Protein AF-0000000073245759 (afdb_homodimer)

Organism: Cajanus cajan (NCBI:txid3821)

Solvent-accessible surface area (backbone atoms only — not comparable to full-atom values): 40957 Å² total; per-residue (Å²): 128,84,67,58,65,68,37,38,54,47,22,49,50,21,41,47,50,16,50,49,20,51,75,39,32,71,35,86,89,60,26,28,26,35,41,51,21,15,39,47,12,23,50,40,23,38,76,60,59,48,29,52,71,68,54,39,59,68,46,42,58,57,61,56,49,41,27,54,53,13,46,48,47,42,50,52,53,40,55,72,54,40,49,62,59,54,52,50,44,58,55,44,45,71,30,76,19,45,62,48,36,43,48,44,41,26,53,51,27,14,57,43,1,27,70,55,13,22,54,51,40,30,63,59,45,36,58,51,51,49,50,54,25,53,74,56,70,42,77,51,64,69,51,53,50,31,35,38,43,19,9,35,36,20,10,44,23,25,40,67,2,37,71,45,32,32,49,47,30,66,75,69,63,51,42,49,39,60,45,25,67,50,28,37,62,18,30,55,54,23,46,51,48,47,46,50,52,52,43,66,76,40,45,72,78,37,59,81,41,70,62,56,80,50,83,82,78,80,84,78,72,62,52,68,60,38,49,49,52,51,49,45,52,50,50,36,52,50,42,28,51,71,52,47,63,60,26,62,41,29,37,49,39,26,49,50,51,42,58,71,64,57,35,62,35,62,72,62,60,65,68,48,65,58,58,58,54,50,23,49,43,13,42,35,25,26,53,51,27,36,49,69,42,40,55,58,55,52,56,44,63,72,46,50,85,52,35,41,70,91,38,72,64,10,42,51,44,42,40,49,52,36,31,52,40,12,60,71,61,30,37,48,56,35,45,69,69,42,44,65,58,50,31,53,60,25,41,73,76,32,69,64,39,20,54,29,43,51,52,49,50,38,46,28,28,35,36,26,23,35,31,34,44,83,23,27,69,31,38,45,39,34,33,50,50,29,44,64,30,81,96,54,59,38,80,70,48,59,63,68,38,30,71,50,14,43,62,44,29,56,51,29,45,56,58,20,57,76,53,53,107,127,83,66,58,64,67,37,39,54,46,24,50,50,22,41,48,50,17,48,48,22,52,76,40,32,74,35,87,90,59,26,28,27,36,39,54,21,15,39,48,12,25,48,39,22,39,77,60,58,48,30,51,72,70,55,38,59,68,47,42,58,56,59,55,50,41,27,54,53,13,46,48,46,43,48,53,52,39,54,73,55,40,50,62,58,53,52,50,44,58,55,46,45,71,30,75,20,45,61,49,37,43,50,45,40,26,51,52,28,14,56,42,1,27,70,55,13,21,53,53,40,29,62,60,46,40,59,52,52,49,51,52,24,54,74,56,70,42,76,51,63,70,51,52,50,29,35,38,44,18,8,38,37,22,10,45,23,26,41,67,2,36,71,45,31,33,50,48,31,64,73,69,62,50,42,49,39,59,46,25,66,49,29,37,62,18,29,54,53,23,45,52,48,46,46,50,52,51,43,65,75,40,44,74,79,38,58,82,41,72,63,58,80,50,84,82,79,80,84,78,72,62,53,68,60,38,49,49,52,51,50,45,51,51,49,36,52,51,41,28,51,71,51,46,62,59,26,61,40,29,38,49,38,26,49,50,52,42,57,71,64,58,36,62,36,61,72,60,60,66,66,48,65,59,58,57,54,50,23,50,44,13,44,34,26,25,54,52,26,36,49,70,42,40,55,58,54,53,54,41,64,70,44,50,84,52,34,42,70,90,37,73,65,10,42,49,46,42,42,50,52,36,31,52,40,10,60,71,61,30,38,48,55,33,45,68,69,42,44,65,57,50,32,53,60,24,42,71,77,31,69,65,41,20,55,29,42,52,52,49,49,38,46,28,26,37,37,28,21,36,31,34,44,81,22,27,70,32,39,45,40,35,32,51,49,28,44,63,31,83,98,53,58,38,80,71,48,59,63,69,37,29,69,50,15,43,60,43,30,55,52,30,46,57,59,21,54,75,52,53,107

Foldseek 3Di:
DPLPVQLQVQLVVLLVQLQCCLLPCCDPVDNPHNLVSLQSSLVSLCVSPLDDPVRLQVLQDVLLLLLLLLLLLLLLVCVVLVVLVLLLLVLLAQQAFLLSSLLSLLVSLLQCLLQNALQSSLLRCLLSLLVSCVVQVADSLLSLLSNLLSLLLSLLQFCNSYSLSVVLCVVLVQAGQNSNVQQVVLSVQLSVLLSVLSCVVCVPSRPDGDGDHDDPDDDQDPVVLSVVSVVLSVVLVVCRNVRPSSSVSSNVSSVVNVVSVVDDCVVSSVSRPVSVSSSSSSLSSSLVSNVSSCVLVVVCVVLLVQQAQVDPRNLVSLLVVLLVVCQSRNLNSSCVSCVVVQLVSLVVVHPLSSVLSSSLSSNSSSLSLQQWCSSDPSSVSSQVSQQPRPPGRDHNDGVSSNVSSNVSSVVSSVSSNVSRD/DPLPVQLQVQLVVLLVQLQCCLLPCCDPVDNPHNLVSLQSSLVSLCVSPLDDPVRLQVLQDVLLLLLLLLLLLLLLVCVVLVVLVLLLLVLLAQQAFQLSSLLSLLVSLLQCLLQNALQSSLLRCLLSLLVVCVVQVADSLLSLLSNLLSLLLSLLQFCNSYSLSVVLCVVLVPAGQNSNVQQVVLSVQLSVLLSVLSCVVCVPSRPDGHGDHDDPDDDDDPVVLSVVSVVLSVVLVVCRNVRPSSSVSSNVSSVVNVVSVVDDCVVSSVSRPVSVSSSSSSLSSSLVSNVSSCPLVVVCVVLLVQQAQVDPRNLVSLLVVLLVVCQSRNLNSSCVSCVVVQLVSLVVVHPLSSVLSSSLSSNSSSLSLQQWCSSDPSSVSSQVSQQPRPPGRDHNDGVSSNVSSNVSSVVSSVSSNVSRD

Sequence (842 aa):
MALAFPKVVYGLIAFAIFWVLAVFPAVPFLPVGRTAGSLLGAMLMVLFQVITPDEAYATIDLPILGLLFGTMIVSVYLERADMFKYIGKLLAWKSRGAKDLLCRICIISAVSSALFTNDTSCVVLTEFILKIARQHNLPPTPFLLALASSANIGSSATPIGNPQNLVIAVQSKISFGNFLIGILPAMVAGVVANATILLIMYWKLLDGINERKSDFIIRWKRVLWKSCVYIITLGMLVALLLGLNMSWTAITAALALIVLDFKDARPCLEKVSYSLLIFFCGMFITVDGLNKTGIPSSLWDLMEPYSHVDRASGVAVLAIVILVLSNLASNVPTVLLLGGRVAVSAAAISKADEKKAWLILAWASTISGNLSLLGSAANLIVCEQARRAPNLPYTLTFWSHLKFGLPSTIIVTAIGLTFIRMALAFPKVVYGLIAFAIFWVLAVFPAVPFLPVGRTAGSLLGAMLMVLFQVITPDEAYATIDLPILGLLFGTMIVSVYLERADMFKYIGKLLAWKSRGAKDLLCRICIISAVSSALFTNDTSCVVLTEFILKIARQHNLPPTPFLLALASSANIGSSATPIGNPQNLVIAVQSKISFGNFLIGILPAMVAGVVANATILLIMYWKLLDGINERKSDFIIRWKRVLWKSCVYIITLGMLVALLLGLNMSWTAITAALALIVLDFKDARPCLEKVSYSLLIFFCGMFITVDGLNKTGIPSSLWDLMEPYSHVDRASGVAVLAIVILVLSNLASNVPTVLLLGGRVAVSAAAISKADEKKAWLILAWASTISGNLSLLGSAANLIVCEQARRAPNLPYTLTFWSHLKFGLPSTIIVTAIGLTFIR

Nearest PDB structures (foldseek):
  6ol1-assembly1_B  TM=7.805E-01  e=7.052E-13  Vibrio cholerae O1 biovar El Tor str. N16961
  5uld-assembly2_D  TM=7.613E-01  e=3.095E-12  Vibrio cholerae O1 biovar El Tor str. N16961
  4f35-assembly2_B  TM=7.659E-01  e=4.435E-11  Vibrio cholerae
  4f35-assembly1_C  TM=7.531E-01  e=1.223E-10  Vibrio cholerae
  8w6g-assembly1_B  TM=6.172E-01  e=1.303E-09  Homo sapiens

InterPro domains:
  IPR000802 Arsenical pump membrane protein, ArsB [PR00758] (108-132)
  IPR000802 Arsenical pump membrane protein, ArsB [PR00758] (272-296)
  IPR000802 Arsenical pump membrane protein, ArsB [PR00758] (317-339)
  IPR000802 Arsenical pump membrane protein, ArsB [PR00758] (396-420)
  IPR004680 Citrate transporter-like domain [PF03600] (26-367)

Structure (mmCIF, N/CA/C/O backbone):
data_AF-0000000073245759-model_v1
#
loop_
_entity.id
_entity.type
_entity.pdbx_description
1 polymer 'Transporter arsB'
#
loop_
_atom_site.group_PDB
_atom_site.id
_atom_site.type_symbol
_atom_site.label_atom_id
_atom_site.label_alt_id
_atom_site.label_comp_id
_atom_site.label_asym_id
_atom_site.label_entity_id
_atom_site.label_seq_id
_atom_site.pdbx_PDB_ins_code
_atom_site.Cartn_x
_atom_site.Cartn_y
_atom_site.Cartn_z
_atom_site.occupancy
_atom_site.B_iso_or_equiv
_atom_site.auth_seq_id
_atom_site.auth_comp_id
_atom_site.auth_asym_id
_atom_site.auth_atom_id
_atom_site.pdbx_PDB_model_num
ATOM 1 N N . MET A 1 1 ? -26.078 -2.379 26.875 1 32.31 1 MET A N 1
ATOM 2 C CA . MET A 1 1 ? -25.484 -3.576 26.281 1 32.31 1 MET A CA 1
ATOM 3 C C . MET A 1 1 ? -24.281 -4.051 27.125 1 32.31 1 MET A C 1
ATOM 5 O O . MET A 1 1 ? -23.375 -3.275 27.391 1 32.31 1 MET A O 1
ATOM 9 N N . ALA A 1 2 ? -24.391 -5.137 27.781 1 36.94 2 ALA A N 1
ATOM 10 C CA . ALA A 1 2 ? -23.359 -5.719 28.641 1 36.94 2 ALA A CA 1
ATOM 11 C C . ALA A 1 2 ? -22 -5.754 27.938 1 36.94 2 ALA A C 1
ATOM 13 O O . ALA A 1 2 ? -21.859 -6.391 26.891 1 36.94 2 ALA A O 1
ATOM 14 N N . LEU A 1 3 ? -21.125 -4.766 27.984 1 46.94 3 LEU A N 1
ATOM 15 C CA . LEU A 1 3 ? -19.75 -4.82 27.5 1 46.94 3 LEU A CA 1
ATOM 16 C C . LEU A 1 3 ? -19.125 -6.188 27.781 1 46.94 3 LEU A C 1
ATOM 18 O O . LEU A 1 3 ? -19.047 -6.617 28.938 1 46.94 3 LEU A O 1
ATOM 22 N N . ALA A 1 4 ? -19.297 -7.148 27.047 1 58.94 4 ALA A N 1
ATOM 23 C CA . ALA A 1 4 ? -18.719 -8.461 27.328 1 58.94 4 ALA A CA 1
ATOM 24 C C . ALA A 1 4 ? -17.25 -8.336 27.734 1 58.94 4 ALA A C 1
ATOM 26 O O . ALA A 1 4 ? -16.422 -7.855 26.953 1 58.94 4 ALA A O 1
ATOM 27 N N . PHE A 1 5 ? -16.875 -8.398 28.969 1 63.41 5 PHE A N 1
ATOM 28 C CA . PHE A 1 5 ? -15.672 -8.195 29.781 1 63.41 5 PHE A CA 1
ATOM 29 C C . PHE A 1 5 ? -14.43 -8.656 29.031 1 63.41 5 PHE A C 1
ATOM 31 O O . PHE A 1 5 ? -13.438 -7.922 28.953 1 63.41 5 PHE A O 1
ATOM 38 N N . PRO A 1 6 ? -14.508 -9.711 28.312 1 79.19 6 PRO A N 1
ATOM 39 C CA . PRO A 1 6 ? -13.273 -10.172 27.688 1 79.19 6 PRO A CA 1
ATOM 40 C C . PRO A 1 6 ? -12.906 -9.375 26.453 1 79.19 6 PRO A C 1
ATOM 42 O O . PRO A 1 6 ? -11.727 -9.055 26.234 1 79.19 6 PRO A O 1
ATOM 45 N N . LYS A 1 7 ? -13.82 -8.812 25.828 1 85.69 7 LYS A N 1
ATOM 46 C CA . LYS A 1 7 ? -13.531 -8.055 24.609 1 85.69 7 LYS A CA 1
ATOM 47 C C . LYS A 1 7 ? -12.977 -6.676 24.938 1 85.69 7 LYS A C 1
ATOM 49 O O . LYS A 1 7 ? -12.102 -6.172 24.234 1 85.69 7 LYS A O 1
ATOM 54 N N . VAL A 1 8 ? -13.469 -6.125 25.984 1 90.19 8 VAL A N 1
ATOM 55 C CA . VAL A 1 8 ? -13.031 -4.801 26.422 1 90.19 8 VAL A CA 1
ATOM 56 C C . VAL A 1 8 ? -11.57 -4.852 26.844 1 90.19 8 VAL A C 1
ATOM 58 O O . VAL A 1 8 ? -10.75 -4.043 26.391 1 90.19 8 VAL A O 1
ATOM 61 N N . VAL A 1 9 ? -11.25 -5.812 27.594 1 92.5 9 VAL A N 1
ATOM 62 C CA . VAL A 1 9 ? -9.898 -5.926 28.125 1 92.5 9 VAL A CA 1
ATOM 63 C C . VAL A 1 9 ? -8.93 -6.223 26.969 1 92.5 9 VAL A C 1
ATOM 65 O O . VAL A 1 9 ? -7.875 -5.594 26.859 1 92.5 9 VAL A O 1
ATOM 68 N N . TYR A 1 10 ? -9.297 -7.109 26.141 1 92.81 10 TYR A N 1
ATOM 69 C CA . TYR A 1 10 ? -8.438 -7.484 25.016 1 92.81 10 TYR A CA 1
ATOM 70 C C . TYR A 1 10 ? -8.297 -6.336 24.031 1 92.81 10 TYR A C 1
ATOM 72 O O . TYR A 1 10 ? -7.223 -6.121 23.469 1 92.81 10 TYR A O 1
ATOM 80 N N . GLY A 1 11 ? -9.398 -5.637 23.828 1 94.12 11 GLY A N 1
ATOM 81 C CA . GLY A 1 11 ? -9.336 -4.461 22.969 1 94.12 11 GLY A CA 1
ATOM 82 C C . GLY A 1 11 ? -8.422 -3.375 23.5 1 94.12 11 GLY A C 1
ATOM 83 O O . GLY A 1 11 ? -7.676 -2.752 22.75 1 94.12 11 GLY A O 1
ATOM 84 N N . LEU A 1 12 ? -8.438 -3.219 24.781 1 93.81 12 LEU A N 1
ATOM 85 C CA . LEU A 1 12 ? -7.594 -2.225 25.438 1 93.81 12 LEU A CA 1
ATOM 86 C C . LEU A 1 12 ? -6.125 -2.629 25.359 1 93.81 12 LEU A C 1
ATOM 88 O O . LEU A 1 12 ? -5.25 -1.78 25.156 1 93.81 12 LEU A O 1
ATOM 92 N N . ILE A 1 13 ? -5.895 -3.85 25.531 1 93.94 13 ILE A N 1
ATOM 93 C CA . ILE A 1 13 ? -4.527 -4.348 25.438 1 93.94 13 ILE A CA 1
ATOM 94 C C . ILE A 1 13 ? -3.986 -4.129 24.031 1 93.94 13 ILE A C 1
ATOM 96 O O . ILE A 1 13 ? -2.879 -3.615 23.844 1 93.94 13 ILE A O 1
ATOM 100 N N . ALA A 1 14 ? -4.785 -4.516 23.047 1 94.69 14 ALA A N 1
ATOM 101 C CA . ALA A 1 14 ? -4.383 -4.344 21.641 1 94.69 14 ALA A CA 1
ATOM 102 C C . ALA A 1 14 ? -4.113 -2.873 21.328 1 94.69 14 ALA A C 1
ATOM 104 O O . ALA A 1 14 ? -3.109 -2.543 20.703 1 94.69 14 ALA A O 1
ATOM 105 N N . PHE A 1 15 ? -4.941 -2.025 21.828 1 93.56 15 PHE A N 1
ATOM 106 C CA . PHE A 1 15 ? -4.777 -0.598 21.578 1 93.56 15 PHE A CA 1
ATOM 107 C C . PHE A 1 15 ? -3.541 -0.065 22.297 1 93.56 15 PHE A C 1
ATOM 109 O O . PHE A 1 15 ? -2.812 0.766 21.75 1 93.56 15 PHE A O 1
ATOM 116 N N . ALA A 1 16 ? -3.316 -0.508 23.469 1 92.44 16 ALA A N 1
ATOM 117 C CA . ALA A 1 16 ? -2.148 -0.072 24.234 1 92.44 16 ALA A CA 1
ATOM 118 C C . ALA A 1 16 ? -0.855 -0.446 23.516 1 92.44 16 ALA A C 1
ATOM 120 O O . ALA A 1 16 ? 0.092 0.343 23.469 1 92.44 16 ALA A O 1
ATOM 121 N N . ILE A 1 17 ? -0.811 -1.578 23.016 1 91.19 17 ILE A N 1
ATOM 122 C CA . ILE A 1 17 ? 0.362 -2.025 22.266 1 91.19 17 ILE A CA 1
ATOM 123 C C . ILE A 1 17 ? 0.556 -1.147 21.031 1 91.19 17 ILE A C 1
ATOM 125 O O . ILE A 1 17 ? 1.663 -0.672 20.766 1 91.19 17 ILE A O 1
ATOM 129 N N . PHE A 1 18 ? -0.491 -0.947 20.297 1 91.81 18 PHE A N 1
ATOM 130 C CA . PHE A 1 18 ? -0.453 -0.038 19.156 1 91.81 18 PHE A CA 1
ATOM 131 C C . PHE A 1 18 ? 0.066 1.332 19.578 1 91.81 18 PHE A C 1
ATOM 133 O O . PHE A 1 18 ? 0.992 1.865 18.969 1 91.81 18 PHE A O 1
ATOM 140 N N . TRP A 1 19 ? -0.492 1.8 20.625 1 88.25 19 TRP A N 1
ATOM 141 C CA . TRP A 1 19 ? -0.208 3.16 21.062 1 88.25 19 TRP A CA 1
ATOM 142 C C . TRP A 1 19 ? 1.249 3.299 21.5 1 88.25 19 TRP A C 1
ATOM 144 O O . TRP A 1 19 ? 1.933 4.246 21.094 1 88.25 19 TRP A O 1
ATOM 154 N N . VAL A 1 20 ? 1.742 2.434 22.234 1 87.56 20 VAL A N 1
ATOM 155 C CA . VAL A 1 20 ? 3.111 2.477 22.734 1 87.56 20 VAL A CA 1
ATOM 156 C C . VAL A 1 20 ? 4.094 2.404 21.578 1 87.56 20 VAL A C 1
ATOM 158 O O . VAL A 1 20 ? 5.043 3.186 21.5 1 87.56 20 VAL A O 1
ATOM 161 N N . LEU A 1 21 ? 3.789 1.572 20.672 1 86.69 21 LEU A N 1
ATOM 162 C CA . LEU A 1 21 ? 4.719 1.367 19.562 1 86.69 21 LEU A CA 1
ATOM 163 C C . LEU A 1 21 ? 4.613 2.5 18.547 1 86.69 21 LEU A C 1
ATOM 165 O O . LEU A 1 21 ? 5.598 2.84 17.891 1 86.69 21 LEU A O 1
ATOM 169 N N . ALA A 1 22 ? 3.439 3.047 18.438 1 80.5 22 ALA A N 1
ATOM 170 C CA . ALA A 1 22 ? 3.236 4.156 17.516 1 80.5 22 ALA A CA 1
ATOM 171 C C . ALA A 1 22 ? 3.898 5.43 18.031 1 80.5 22 ALA A C 1
ATOM 173 O O . ALA A 1 22 ? 4.473 6.195 17.25 1 80.5 22 ALA A O 1
ATOM 174 N N . VAL A 1 23 ? 3.812 5.641 19.266 1 75.62 23 VAL A N 1
ATOM 175 C CA . VAL A 1 23 ? 4.312 6.875 19.859 1 75.62 23 VAL A CA 1
ATOM 176 C C . VAL A 1 23 ? 5.797 6.73 20.172 1 75.62 23 VAL A C 1
ATOM 178 O O . VAL A 1 23 ? 6.566 7.68 20.016 1 75.62 23 VAL A O 1
ATOM 181 N N . PHE A 1 24 ? 6.16 5.504 20.594 1 78.31 24 PHE A N 1
ATOM 182 C CA . PHE A 1 24 ? 7.551 5.23 20.938 1 78.31 24 PHE A CA 1
ATOM 183 C C . PHE A 1 24 ? 8.109 4.102 20.078 1 78.31 24 PHE A C 1
ATOM 185 O O . PHE A 1 24 ? 8.281 2.979 20.547 1 78.31 24 PHE A O 1
ATOM 192 N N . PRO A 1 25 ? 8.547 4.469 18.891 1 69.38 25 PRO A N 1
ATOM 193 C CA . PRO A 1 25 ? 8.906 3.414 17.953 1 69.38 25 PRO A CA 1
ATOM 194 C C . PRO A 1 25 ? 10.18 2.666 18.359 1 69.38 25 PRO A C 1
ATOM 196 O O . PRO A 1 25 ? 10.422 1.555 17.875 1 69.38 25 PRO A O 1
ATOM 199 N N . ALA A 1 26 ? 10.961 3.145 19.188 1 70.5 26 ALA A N 1
ATOM 200 C CA . ALA A 1 26 ? 12.195 2.48 19.594 1 70.5 26 ALA A CA 1
ATOM 201 C C . ALA A 1 26 ? 12.109 2.021 21.047 1 70.5 26 ALA A C 1
ATOM 203 O O . ALA A 1 26 ? 13.094 2.104 21.797 1 70.5 26 ALA A O 1
ATOM 204 N N . VAL A 1 27 ? 11.008 1.492 21.297 1 73.5 27 VAL A N 1
ATOM 205 C CA . VAL A 1 27 ? 10.906 0.975 22.656 1 73.5 27 VAL A CA 1
ATOM 206 C C . VAL A 1 27 ? 11.82 -0.232 22.812 1 73.5 27 VAL A C 1
ATOM 208 O O . VAL A 1 27 ? 11.867 -1.112 21.953 1 73.5 27 VAL A O 1
ATOM 211 N N . PRO A 1 28 ? 12.617 -0.231 23.812 1 73.69 28 PRO A N 1
ATOM 212 C CA . PRO A 1 28 ? 13.656 -1.248 23.984 1 73.69 28 PRO A CA 1
ATOM 213 C C . PRO A 1 28 ? 13.094 -2.668 24.016 1 73.69 28 PRO A C 1
ATOM 215 O O . PRO A 1 28 ? 13.75 -3.609 23.562 1 73.69 28 PRO A O 1
ATOM 218 N N . PHE A 1 29 ? 11.914 -2.824 24.406 1 81.06 29 PHE A N 1
ATOM 219 C CA . PHE A 1 29 ? 11.43 -4.188 24.594 1 81.06 29 PHE A CA 1
ATOM 220 C C . PHE A 1 29 ? 10.781 -4.715 23.312 1 81.06 29 PHE A C 1
ATOM 222 O O . PHE A 1 29 ? 10.539 -5.918 23.188 1 81.06 29 PHE A O 1
ATOM 229 N N . LEU A 1 30 ? 10.547 -3.939 22.422 1 82.38 30 LEU A N 1
ATOM 230 C CA . LEU A 1 30 ? 10.008 -4.367 21.125 1 82.38 30 LEU A CA 1
ATOM 231 C C . LEU A 1 30 ? 10.281 -3.326 20.047 1 82.38 30 LEU A C 1
ATOM 233 O O . LEU A 1 30 ? 9.367 -2.619 19.625 1 82.38 30 LEU A O 1
ATOM 237 N N . PRO A 1 31 ? 11.484 -3.246 19.562 1 86.25 31 PRO A N 1
ATOM 238 C CA . PRO A 1 31 ? 11.906 -2.195 18.641 1 86.25 31 PRO A CA 1
ATOM 239 C C . PRO A 1 31 ? 11.57 -2.527 17.188 1 86.25 31 PRO A C 1
ATOM 241 O O . PRO A 1 31 ? 12.453 -2.516 16.328 1 86.25 31 PRO A O 1
ATOM 244 N N . VAL A 1 32 ? 10.297 -2.764 16.906 1 90.31 32 VAL A N 1
ATOM 245 C CA . VAL A 1 32 ? 9.906 -3.229 15.57 1 90.31 32 VAL A CA 1
ATOM 246 C C . VAL A 1 32 ? 9.5 -2.039 14.711 1 90.31 32 VAL A C 1
ATOM 248 O O . VAL A 1 32 ? 9.297 -2.182 13.5 1 90.31 32 VAL A O 1
ATOM 251 N N . GLY A 1 33 ? 9.375 -0.844 15.375 1 89.81 33 GLY A N 1
ATOM 252 C CA . GLY A 1 33 ? 9.023 0.354 14.633 1 89.81 33 GLY A CA 1
ATOM 253 C C . GLY A 1 33 ? 7.535 0.644 14.641 1 89.81 33 GLY A C 1
ATOM 254 O O . GLY A 1 33 ? 6.734 -0.2 15.047 1 89.81 33 GLY A O 1
ATOM 255 N N . ARG A 1 34 ? 7.148 1.835 14.172 1 89.69 34 ARG A N 1
ATOM 256 C CA . ARG A 1 34 ? 5.777 2.332 14.266 1 89.69 34 ARG A CA 1
ATOM 257 C C . ARG A 1 34 ? 4.852 1.572 13.32 1 89.69 34 ARG A C 1
ATOM 259 O O . ARG A 1 34 ? 3.721 1.244 13.688 1 89.69 34 ARG A O 1
ATOM 266 N N . THR A 1 35 ? 5.336 1.311 12.117 1 93.75 35 THR A N 1
ATOM 267 C CA . THR A 1 35 ? 4.5 0.658 11.117 1 93.75 35 THR A CA 1
ATOM 268 C C . THR A 1 35 ? 4.164 -0.77 11.531 1 93.75 35 THR A C 1
ATOM 270 O O . THR A 1 35 ? 2.998 -1.166 11.531 1 93.75 35 THR A O 1
ATOM 273 N N . ALA A 1 36 ? 5.148 -1.497 11.922 1 94.38 36 ALA A N 1
ATOM 274 C CA . ALA A 1 36 ? 4.918 -2.855 12.406 1 94.38 36 ALA A CA 1
ATOM 275 C C . ALA A 1 36 ? 4.078 -2.848 13.68 1 94.38 36 ALA A C 1
ATOM 277 O O . ALA A 1 36 ? 3.244 -3.734 13.883 1 94.38 36 ALA A O 1
ATOM 278 N N . GLY A 1 37 ? 4.344 -1.901 14.523 1 93.62 37 GLY A N 1
ATOM 279 C CA . GLY A 1 37 ? 3.541 -1.762 15.727 1 93.62 37 GLY A CA 1
ATOM 280 C C . GLY A 1 37 ? 2.066 -1.545 15.438 1 93.62 37 GLY A C 1
ATOM 281 O O . GLY A 1 37 ? 1.207 -2.113 16.109 1 93.62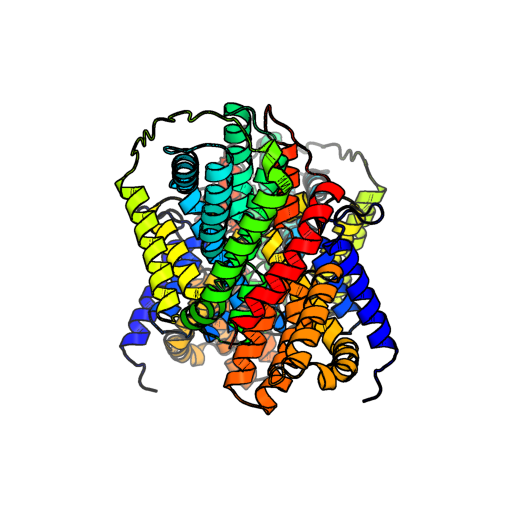 37 GLY A O 1
ATOM 282 N N . SER A 1 38 ? 1.821 -0.712 14.477 1 94.62 38 SER A N 1
ATOM 283 C CA . SER A 1 38 ? 0.437 -0.47 14.086 1 94.62 38 SER A CA 1
ATOM 284 C C . SER A 1 38 ? -0.224 -1.745 13.57 1 94.62 38 SER A C 1
ATOM 286 O O . SER A 1 38 ? -1.37 -2.039 13.914 1 94.62 38 SER A O 1
ATOM 288 N N . LEU A 1 39 ? 0.454 -2.521 12.789 1 96.5 39 LEU A N 1
ATOM 289 C CA . LEU A 1 39 ? -0.068 -3.779 12.266 1 96.5 39 LEU A CA 1
ATOM 290 C C . LEU A 1 39 ? -0.277 -4.789 13.391 1 96.5 39 LEU A C 1
ATOM 292 O O . LEU A 1 39 ? -1.225 -5.578 13.352 1 96.5 39 LEU A O 1
ATOM 296 N N . LEU A 1 40 ? 0.637 -4.766 14.328 1 96.38 40 LEU A N 1
ATOM 297 C CA . LEU A 1 40 ? 0.5 -5.652 15.484 1 96.38 40 LEU A CA 1
ATOM 298 C C . LEU A 1 40 ? -0.783 -5.352 16.25 1 96.38 40 LEU A C 1
ATOM 300 O O . LEU A 1 40 ? -1.504 -6.27 16.641 1 96.38 40 LEU A O 1
ATOM 304 N N . GLY A 1 41 ? -0.994 -4.082 16.5 1 96.56 41 GLY A N 1
ATOM 305 C CA . GLY A 1 41 ? -2.246 -3.707 17.141 1 96.56 41 GLY A CA 1
ATOM 306 C C . GLY A 1 41 ? -3.469 -4.184 16.375 1 96.56 41 GLY A C 1
ATOM 307 O O . GLY A 1 41 ? -4.41 -4.715 16.969 1 96.56 41 GLY A O 1
ATOM 308 N N . ALA A 1 42 ? -3.459 -4.039 15.094 1 97.5 42 ALA A N 1
ATOM 309 C CA . ALA A 1 42 ? -4.559 -4.473 14.234 1 97.5 42 ALA A CA 1
ATOM 310 C C . ALA A 1 42 ? -4.738 -5.988 14.305 1 97.5 42 ALA A C 1
ATOM 312 O O . ALA A 1 42 ? -5.859 -6.48 14.438 1 97.5 42 ALA A O 1
ATOM 313 N N . MET A 1 43 ? -3.617 -6.68 14.203 1 97.19 43 MET A N 1
ATOM 314 C CA . MET A 1 43 ? -3.646 -8.141 14.25 1 97.19 43 MET A CA 1
ATOM 315 C C . MET A 1 43 ? -4.23 -8.633 15.57 1 97.19 43 MET A C 1
ATOM 317 O O . MET A 1 43 ? -5.035 -9.562 15.586 1 97.19 43 MET A O 1
ATOM 321 N N . LEU A 1 44 ? -3.846 -8.016 16.641 1 97.25 44 LEU A N 1
ATOM 322 C CA . LEU A 1 44 ? -4.332 -8.422 17.953 1 97.25 44 LEU A CA 1
ATOM 323 C C . LEU A 1 44 ? -5.828 -8.156 18.094 1 97.25 44 LEU A C 1
ATOM 325 O O . LEU A 1 44 ? -6.539 -8.93 18.734 1 97.25 44 LEU A O 1
ATOM 329 N N . MET A 1 45 ? -6.324 -7.059 17.469 1 97.56 45 MET A N 1
ATOM 330 C CA . MET A 1 45 ? -7.762 -6.801 17.484 1 97.56 45 MET A CA 1
ATOM 331 C C . MET A 1 45 ? -8.523 -7.945 16.828 1 97.56 45 MET A C 1
ATOM 333 O O . MET A 1 45 ? -9.602 -8.32 17.281 1 97.56 45 MET A O 1
ATOM 337 N N . VAL A 1 46 ? -7.949 -8.516 15.781 1 96.56 46 VAL A N 1
ATOM 338 C CA . VAL A 1 46 ? -8.586 -9.602 15.039 1 96.56 46 VAL A CA 1
ATOM 339 C C . VAL A 1 46 ? -8.422 -10.914 15.805 1 96.56 46 VAL A C 1
ATOM 341 O O . VAL A 1 46 ? -9.383 -11.664 15.977 1 96.56 46 VAL A O 1
ATOM 344 N N . LEU A 1 47 ? -7.207 -11.188 16.297 1 95.69 47 LEU A N 1
ATOM 345 C CA . LEU A 1 47 ? -6.922 -12.43 17.016 1 95.69 47 LEU A CA 1
ATOM 346 C C . LEU A 1 47 ? -7.762 -12.539 18.281 1 95.69 47 LEU A C 1
ATOM 348 O O . LEU A 1 47 ? -8.227 -13.625 18.625 1 95.69 47 LEU A O 1
ATOM 352 N N . PHE A 1 48 ? -7.953 -11.367 18.906 1 95.75 48 PHE A N 1
ATOM 353 C CA . PHE A 1 48 ? -8.727 -11.344 20.141 1 95.75 48 PHE A CA 1
ATOM 354 C C . PHE A 1 48 ? -10.219 -11.281 19.844 1 95.75 48 PHE A C 1
ATOM 356 O O . PHE A 1 48 ? -11.039 -11.258 20.766 1 95.75 48 PHE A O 1
ATOM 363 N N . GLN A 1 49 ? -10.586 -11.188 18.594 1 94.62 49 GLN A N 1
ATOM 364 C CA . GLN A 1 49 ? -11.961 -11.219 18.109 1 94.62 49 GLN A CA 1
ATOM 365 C C . GLN A 1 49 ? -12.734 -9.984 18.562 1 94.62 49 GLN A C 1
ATOM 367 O O . GLN A 1 49 ? -13.93 -10.062 18.859 1 94.62 49 GLN A O 1
ATOM 372 N N . VAL A 1 50 ? -11.953 -8.953 18.812 1 95.5 50 VAL A N 1
ATOM 373 C CA . VAL A 1 50 ? -12.617 -7.672 19.047 1 95.5 50 VAL A CA 1
ATOM 374 C C . VAL A 1 50 ? -13.352 -7.238 17.766 1 95.5 50 VAL A C 1
ATOM 376 O O . VAL A 1 50 ? -14.438 -6.66 17.844 1 95.5 50 VAL A O 1
ATOM 379 N N . ILE A 1 51 ? -12.711 -7.492 16.703 1 95.81 51 ILE A N 1
ATOM 380 C CA . ILE A 1 51 ? -13.289 -7.277 15.375 1 95.81 51 ILE A CA 1
ATOM 381 C C . ILE A 1 51 ? -13.047 -8.508 14.5 1 95.81 51 ILE A C 1
ATOM 383 O O . ILE A 1 51 ? -12.039 -9.195 14.656 1 95.81 51 ILE A O 1
ATOM 387 N N . THR A 1 52 ? -13.992 -8.789 13.594 1 96.31 52 THR A N 1
ATOM 388 C CA . THR A 1 52 ? -13.828 -9.922 12.688 1 96.31 52 THR A CA 1
ATOM 389 C C . THR A 1 52 ? -12.867 -9.562 11.555 1 96.31 52 THR A C 1
ATOM 391 O O . THR A 1 52 ? -12.609 -8.383 11.297 1 96.31 52 THR A O 1
ATOM 394 N N . PRO A 1 53 ? -12.305 -10.547 10.898 1 95.5 53 PRO A N 1
ATOM 395 C CA . PRO A 1 53 ? -11.414 -10.297 9.758 1 95.5 53 PRO A CA 1
ATOM 396 C C . PRO A 1 53 ? -12.062 -9.414 8.688 1 95.5 53 PRO A C 1
ATOM 398 O O . PRO A 1 53 ? -11.422 -8.492 8.18 1 95.5 53 PRO A O 1
ATOM 401 N N . ASP A 1 54 ? -13.273 -9.664 8.367 1 94.44 54 ASP A N 1
ATOM 402 C CA . ASP A 1 54 ? -13.961 -8.898 7.336 1 94.44 54 ASP A CA 1
ATOM 403 C C . ASP A 1 54 ? -14.219 -7.465 7.793 1 94.44 54 ASP A C 1
ATOM 405 O O . ASP A 1 54 ? -14.07 -6.52 7.012 1 94.44 54 ASP A O 1
ATOM 409 N N . GLU A 1 55 ? -14.586 -7.355 8.992 1 96.25 55 GLU A N 1
ATOM 410 C CA . GLU A 1 55 ? -14.805 -6.02 9.547 1 96.25 55 GLU A CA 1
ATOM 411 C C . GLU A 1 55 ? -13.516 -5.207 9.555 1 96.25 55 GLU A C 1
ATOM 413 O O . GLU A 1 55 ? -13.531 -4 9.305 1 96.25 55 GLU A O 1
ATOM 418 N N . ALA A 1 56 ? -12.453 -5.887 9.922 1 97.56 56 ALA A N 1
ATOM 419 C CA . ALA A 1 56 ? -11.156 -5.215 9.969 1 97.56 56 ALA A CA 1
ATOM 420 C C . ALA A 1 56 ? -10.82 -4.574 8.633 1 97.56 56 ALA A C 1
ATOM 422 O O . ALA A 1 56 ? -10.453 -3.396 8.57 1 97.56 56 ALA A O 1
ATOM 423 N N . TYR A 1 57 ? -10.977 -5.254 7.574 1 96.88 57 TYR A N 1
ATOM 424 C CA . TYR A 1 57 ? -10.664 -4.723 6.25 1 96.88 57 TYR A CA 1
ATOM 425 C C . TYR A 1 57 ? -11.625 -3.602 5.871 1 96.88 57 TYR A C 1
ATOM 427 O O . TYR A 1 57 ? -11.234 -2.65 5.188 1 96.88 57 TYR A O 1
ATOM 435 N N . ALA A 1 58 ? -12.859 -3.727 6.332 1 95.88 58 ALA A N 1
ATOM 436 C CA . ALA A 1 58 ? -13.883 -2.738 5.996 1 95.88 58 ALA A CA 1
ATOM 437 C C . ALA A 1 58 ? -13.57 -1.391 6.641 1 95.88 58 ALA A C 1
ATOM 439 O O . ALA A 1 58 ? -14.086 -0.356 6.207 1 95.88 58 ALA A O 1
ATOM 440 N N . THR A 1 59 ? -12.742 -1.413 7.707 1 95.5 59 THR A N 1
ATOM 441 C CA . THR A 1 59 ? -12.422 -0.18 8.414 1 95.5 59 THR A CA 1
ATOM 442 C C . THR A 1 59 ? -11.383 0.63 7.648 1 95.5 59 THR A C 1
ATOM 444 O O . THR A 1 59 ? -11.18 1.815 7.926 1 95.5 59 THR A O 1
ATOM 447 N N . ILE A 1 60 ? -10.664 0.012 6.785 1 96.81 60 ILE A N 1
ATOM 448 C CA . ILE A 1 60 ? -9.602 0.686 6.035 1 96.81 60 ILE A CA 1
ATOM 449 C C . ILE A 1 60 ? -10.227 1.642 5.016 1 96.81 60 ILE A C 1
ATOM 451 O O . ILE A 1 60 ? -11.008 1.226 4.164 1 96.81 60 ILE A O 1
ATOM 455 N N . ASP A 1 61 ? -9.93 2.891 5.137 1 95.62 61 ASP A N 1
ATOM 456 C CA . ASP A 1 61 ? -10.492 3.932 4.281 1 95.62 61 ASP A CA 1
ATOM 457 C C . ASP A 1 61 ? -9.625 4.156 3.049 1 95.62 61 ASP A C 1
ATOM 459 O O . ASP A 1 61 ? -8.703 4.977 3.074 1 95.62 61 ASP A O 1
ATOM 463 N N . LEU A 1 62 ? -9.961 3.566 1.965 1 96.5 62 LEU A N 1
ATOM 464 C CA . LEU A 1 62 ? -9.148 3.559 0.754 1 96.5 62 LEU A CA 1
ATOM 465 C C . LEU A 1 62 ? -9.086 4.949 0.13 1 96.5 62 LEU A C 1
ATOM 467 O O . LEU A 1 62 ? -8.062 5.344 -0.424 1 96.5 62 LEU A O 1
ATOM 471 N N . PRO A 1 63 ? -10.18 5.73 0.164 1 95.62 63 PRO A N 1
ATOM 472 C CA . PRO A 1 63 ? -10.078 7.102 -0.341 1 95.62 63 PRO A CA 1
ATOM 473 C C . PRO A 1 63 ? -8.992 7.914 0.356 1 95.62 63 PRO A C 1
ATOM 475 O O . PRO A 1 63 ? -8.266 8.672 -0.296 1 95.62 63 PRO A O 1
ATOM 478 N N . ILE A 1 64 ? -8.844 7.746 1.665 1 94 64 ILE A N 1
ATOM 479 C CA . ILE A 1 64 ? -7.805 8.438 2.418 1 94 64 ILE A CA 1
ATOM 480 C C . ILE A 1 64 ? -6.43 7.969 1.95 1 94 64 ILE A C 1
ATOM 482 O O . ILE A 1 64 ? -5.547 8.789 1.683 1 94 64 ILE A O 1
ATOM 486 N N . LEU A 1 65 ? -6.289 6.652 1.829 1 96.44 65 LEU A N 1
ATOM 487 C CA . LEU A 1 65 ? -5.016 6.098 1.385 1 96.44 65 LEU A CA 1
ATOM 488 C C . LEU A 1 65 ? -4.695 6.547 -0.037 1 96.44 65 LEU A C 1
ATOM 490 O O . LEU A 1 65 ? -3.537 6.836 -0.354 1 96.44 65 LEU A O 1
ATOM 494 N N . GLY A 1 66 ? -5.691 6.578 -0.911 1 96.19 66 GLY A N 1
ATOM 495 C CA . GLY A 1 66 ? -5.496 7.051 -2.271 1 96.19 66 GLY A CA 1
ATOM 496 C C . GLY A 1 66 ? -5.059 8.5 -2.342 1 96.19 66 GLY A C 1
ATOM 497 O O . GLY A 1 66 ? -4.195 8.859 -3.146 1 96.19 66 GLY A O 1
ATOM 498 N N . LEU A 1 67 ? -5.695 9.281 -1.556 1 94.62 67 LEU A N 1
ATOM 499 C CA . LEU A 1 67 ? -5.344 10.703 -1.514 1 94.62 67 LEU A CA 1
ATOM 500 C C . LEU A 1 67 ? -3.9 10.883 -1.054 1 94.62 67 LEU A C 1
ATOM 502 O O . LEU A 1 67 ? -3.148 11.656 -1.651 1 94.62 67 LEU A O 1
ATOM 506 N N . LEU A 1 68 ? -3.516 10.18 0.031 1 92.94 68 LEU A N 1
ATOM 507 C CA . LEU A 1 68 ? -2.145 10.234 0.526 1 92.94 68 LEU A CA 1
ATOM 508 C C . LEU A 1 68 ? -1.16 9.789 -0.55 1 92.94 68 LEU A C 1
ATOM 510 O O . LEU A 1 68 ? -0.164 10.461 -0.808 1 92.94 68 LEU A O 1
ATOM 514 N N . PHE A 1 69 ? -1.46 8.711 -1.193 1 96.56 69 PHE A N 1
ATOM 515 C CA . PHE A 1 69 ? -0.628 8.148 -2.252 1 96.56 69 PHE A CA 1
ATOM 516 C C . PHE A 1 69 ? -0.447 9.156 -3.385 1 96.56 69 PHE A C 1
ATOM 518 O O . PHE A 1 69 ? 0.68 9.438 -3.793 1 96.56 69 PHE A O 1
ATOM 525 N N . GLY A 1 70 ? -1.488 9.703 -3.91 1 95.69 70 GLY A N 1
ATOM 526 C CA . GLY A 1 70 ? -1.429 10.664 -5 1 95.69 70 GLY A CA 1
ATOM 527 C C . GLY A 1 70 ? -0.638 11.906 -4.652 1 95.69 70 GLY A C 1
ATOM 528 O O . GLY A 1 70 ? 0.196 12.359 -5.438 1 95.69 70 GLY A O 1
ATOM 529 N N . THR A 1 71 ? -0.885 12.438 -3.475 1 93.06 71 THR A N 1
ATOM 530 C CA . THR A 1 71 ? -0.23 13.68 -3.084 1 93.06 71 THR A CA 1
ATOM 531 C C . THR A 1 71 ? 1.265 13.453 -2.871 1 93.06 71 THR A C 1
ATOM 533 O O . THR A 1 71 ? 2.072 14.352 -3.131 1 93.06 71 THR A O 1
ATOM 536 N N . MET A 1 72 ? 1.639 12.273 -2.355 1 93.5 72 MET A N 1
ATOM 537 C CA . MET A 1 72 ? 3.059 11.984 -2.182 1 93.5 72 MET A CA 1
ATOM 538 C C . MET A 1 72 ? 3.777 11.953 -3.527 1 93.5 72 MET A C 1
ATOM 540 O O . MET A 1 72 ? 4.898 12.445 -3.646 1 93.5 72 MET A O 1
ATOM 544 N N . ILE A 1 73 ? 3.107 11.375 -4.551 1 95.81 73 ILE A N 1
ATOM 545 C CA . ILE A 1 73 ? 3.705 11.336 -5.883 1 95.81 73 ILE A CA 1
ATOM 546 C C . ILE A 1 73 ? 3.852 12.758 -6.422 1 95.81 73 ILE A C 1
ATOM 548 O O . ILE A 1 73 ? 4.902 13.117 -6.961 1 95.81 73 ILE A O 1
ATOM 552 N N . VAL A 1 74 ? 2.83 13.562 -6.273 1 95.56 74 VAL A N 1
ATOM 553 C CA . VAL A 1 74 ? 2.879 14.945 -6.73 1 95.56 74 VAL A CA 1
ATOM 554 C C . VAL A 1 74 ? 4.027 15.68 -6.043 1 95.56 74 VAL A C 1
ATOM 556 O O . VAL A 1 74 ? 4.77 16.422 -6.684 1 95.56 74 VAL A O 1
ATOM 559 N N . SER A 1 75 ? 4.203 15.445 -4.77 1 91.88 75 SER A N 1
ATOM 560 C CA . SER A 1 75 ? 5.266 16.078 -3.996 1 91.88 75 SER A CA 1
ATOM 561 C C . SER A 1 75 ? 6.641 15.695 -4.527 1 91.88 75 SER A C 1
ATOM 563 O O . SER A 1 75 ? 7.559 16.516 -4.543 1 91.88 75 SER A O 1
ATOM 565 N N . VAL A 1 76 ? 6.801 14.438 -4.926 1 92.31 76 VAL A N 1
ATOM 566 C CA . VAL A 1 76 ? 8.062 13.969 -5.48 1 92.31 76 VAL A CA 1
ATOM 567 C C . VAL A 1 76 ? 8.414 14.766 -6.734 1 92.31 76 VAL A C 1
ATOM 569 O O . VAL A 1 76 ? 9.555 15.195 -6.906 1 92.31 76 VAL A O 1
ATOM 572 N N . TYR A 1 77 ? 7.457 15.016 -7.574 1 94.62 77 TYR A N 1
ATOM 573 C CA . TYR A 1 77 ? 7.703 15.742 -8.812 1 94.62 77 TYR A CA 1
ATOM 574 C C . TYR A 1 77 ? 7.969 17.219 -8.539 1 94.62 77 TYR A C 1
ATOM 576 O O . TYR A 1 77 ? 8.773 17.844 -9.227 1 94.62 77 TYR A O 1
ATOM 584 N N . LEU A 1 78 ? 7.316 17.75 -7.609 1 92.62 78 LEU A N 1
ATOM 585 C CA . LEU A 1 78 ? 7.559 19.141 -7.25 1 92.62 78 LEU A CA 1
ATOM 586 C C . LEU A 1 78 ? 8.977 19.328 -6.719 1 92.62 78 LEU A C 1
ATOM 588 O O . LEU A 1 78 ? 9.625 20.344 -7 1 92.62 78 LEU A O 1
ATOM 592 N N . GLU A 1 79 ? 9.375 18.375 -5.922 1 88.75 79 GLU A N 1
ATOM 593 C CA . GLU A 1 79 ? 10.758 18.391 -5.453 1 88.75 79 GLU A CA 1
ATOM 594 C C . GLU A 1 79 ? 11.734 18.328 -6.621 1 88.75 79 GLU A C 1
ATOM 596 O O . GLU A 1 79 ? 12.719 19.062 -6.656 1 88.75 79 GLU A O 1
ATOM 601 N N . ARG A 1 80 ? 11.43 17.5 -7.535 1 90.25 80 ARG A N 1
ATOM 602 C CA . ARG A 1 80 ? 12.273 17.375 -8.719 1 90.25 80 ARG A CA 1
ATOM 603 C C . ARG A 1 80 ? 12.273 18.656 -9.547 1 90.25 80 ARG A C 1
ATOM 605 O O . ARG A 1 80 ? 13.258 18.969 -10.211 1 90.25 80 ARG A O 1
ATOM 612 N N . ALA A 1 81 ? 11.203 19.344 -9.5 1 92.75 81 ALA A N 1
ATOM 613 C CA . ALA A 1 81 ? 11.078 20.578 -10.25 1 92.75 81 ALA A CA 1
ATOM 614 C C . ALA A 1 81 ? 11.672 21.75 -9.477 1 92.75 81 ALA A C 1
ATOM 616 O O . ALA A 1 81 ? 11.469 22.922 -9.836 1 92.75 81 ALA A O 1
ATOM 617 N N . ASP A 1 82 ? 12.297 21.547 -8.352 1 89 82 ASP A N 1
ATOM 618 C CA . ASP A 1 82 ? 13.062 22.5 -7.566 1 89 82 ASP A CA 1
ATOM 619 C C . ASP A 1 82 ? 12.148 23.5 -6.871 1 89 82 ASP A C 1
ATOM 621 O O . ASP A 1 82 ? 12.539 24.656 -6.645 1 89 82 ASP A O 1
ATOM 625 N N . MET A 1 83 ? 10.984 23.094 -6.633 1 87.31 83 MET A N 1
ATOM 626 C CA . MET A 1 83 ? 10.031 23.969 -5.965 1 87.31 83 MET A CA 1
ATOM 627 C C . MET A 1 83 ? 10.594 24.484 -4.645 1 87.31 83 MET A C 1
ATOM 629 O O . MET A 1 83 ? 10.523 25.672 -4.355 1 87.31 83 MET A O 1
ATOM 633 N N . PHE A 1 84 ? 11.227 23.703 -3.873 1 80.94 84 PHE A N 1
ATOM 634 C CA . PHE A 1 84 ? 11.688 24.062 -2.535 1 80.94 84 PHE A CA 1
ATOM 635 C C . PHE A 1 84 ? 12.961 24.891 -2.604 1 80.94 84 PHE A C 1
ATOM 637 O O . PHE A 1 84 ? 13.227 25.703 -1.719 1 80.94 84 PHE A O 1
ATOM 644 N N . LYS A 1 85 ? 13.711 24.688 -3.646 1 81.31 85 LYS A N 1
ATOM 645 C CA . LYS A 1 85 ? 14.844 25.578 -3.893 1 81.31 85 LYS A CA 1
ATOM 646 C C . LYS A 1 85 ? 14.391 27 -4.133 1 81.31 85 LYS A C 1
ATOM 648 O O . LYS A 1 85 ? 14.984 27.953 -3.615 1 81.31 85 LYS A O 1
ATOM 653 N N . TYR A 1 86 ? 13.359 27.125 -4.852 1 85.06 86 TYR A N 1
ATOM 654 C CA . TYR A 1 86 ? 12.828 28.453 -5.141 1 85.06 86 TYR A CA 1
ATOM 655 C C . TYR A 1 86 ? 12.242 29.094 -3.885 1 85.06 86 TYR A C 1
ATOM 657 O O . TYR A 1 86 ? 12.383 30.297 -3.664 1 85.06 86 TYR A O 1
ATOM 665 N N . ILE A 1 87 ? 11.641 28.312 -3.025 1 85.62 87 ILE A N 1
ATOM 666 C CA . ILE A 1 87 ? 11.094 28.781 -1.763 1 85.62 87 ILE A CA 1
ATOM 667 C C . ILE A 1 87 ? 12.227 29.25 -0.848 1 85.62 87 ILE A C 1
ATOM 669 O O . ILE A 1 87 ? 12.102 30.281 -0.174 1 85.62 87 ILE A O 1
ATOM 673 N N . GLY A 1 88 ? 13.258 28.5 -0.831 1 78.56 88 GLY A N 1
ATOM 674 C CA . GLY A 1 88 ? 14.43 28.906 -0.063 1 78.56 88 GLY A CA 1
ATOM 675 C C . GLY A 1 88 ? 15.008 30.234 -0.503 1 78.56 88 GLY A C 1
ATOM 676 O O . GLY A 1 88 ? 15.367 31.062 0.331 1 78.56 88 GLY A O 1
ATOM 677 N N . LYS A 1 89 ? 15.07 30.453 -1.758 1 80.06 89 LYS A N 1
ATOM 678 C CA . LYS A 1 89 ? 15.578 31.703 -2.293 1 80.06 89 LYS A CA 1
ATOM 679 C C . LYS A 1 89 ? 14.664 32.875 -1.934 1 80.06 89 LYS A C 1
ATOM 681 O O . LYS A 1 89 ? 15.133 33.969 -1.674 1 80.06 89 LYS A O 1
ATOM 686 N N . LEU A 1 90 ? 13.453 32.562 -1.964 1 83 90 LEU A N 1
ATOM 687 C CA . LEU A 1 90 ? 12.484 33.594 -1.595 1 83 90 LEU A CA 1
ATOM 688 C C . LEU A 1 90 ? 12.656 34 -0.136 1 83 90 LEU A C 1
ATOM 690 O O . LEU A 1 90 ? 12.477 35.188 0.209 1 83 90 LEU A O 1
ATOM 694 N N . LEU A 1 91 ? 12.992 33.031 0.709 1 83.38 91 LEU A N 1
ATOM 695 C CA . LEU A 1 91 ? 13.203 33.281 2.131 1 83.38 91 LEU A CA 1
ATOM 696 C C . LEU A 1 91 ? 14.375 34.25 2.35 1 83.38 91 LEU A C 1
ATOM 698 O O . LEU A 1 91 ? 14.32 35.094 3.229 1 83.38 91 LEU A O 1
ATOM 702 N N . ALA A 1 92 ? 15.367 34.156 1.544 1 79.75 92 ALA A N 1
ATOM 703 C CA . ALA A 1 92 ? 16.609 34.906 1.739 1 79.75 92 ALA A CA 1
ATOM 704 C C . ALA A 1 92 ? 16.562 36.219 0.965 1 79.75 92 ALA A C 1
ATOM 706 O O . ALA A 1 92 ? 17.359 37.125 1.224 1 79.75 92 ALA A O 1
ATOM 707 N N . TRP A 1 93 ? 15.625 36.375 0.121 1 81.62 93 TRP A N 1
ATOM 708 C CA . TRP A 1 93 ? 15.609 37.5 -0.814 1 81.62 93 TRP A CA 1
ATOM 709 C C . TRP A 1 93 ? 15.336 38.812 -0.088 1 81.62 93 TRP A C 1
ATOM 711 O O . TRP A 1 93 ? 14.266 39 0.497 1 81.62 93 TRP A O 1
ATOM 721 N N . LYS A 1 94 ? 16.25 39.656 -0.11 1 80.25 94 LYS A N 1
ATOM 722 C CA . LYS A 1 94 ? 16.156 41 0.431 1 80.25 94 LYS A CA 1
ATOM 723 C C . LYS A 1 94 ? 15.664 41 1.875 1 80.25 94 LYS A C 1
ATOM 725 O 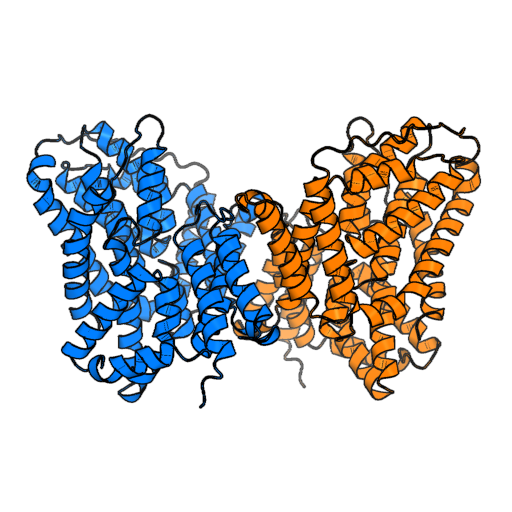O . LYS A 1 94 ? 14.766 41.75 2.242 1 80.25 94 LYS A O 1
ATOM 730 N N . SER A 1 95 ? 16.156 40.125 2.645 1 81.62 95 SER A N 1
ATOM 731 C CA . SER A 1 95 ? 15.789 40.062 4.059 1 81.62 95 SER A CA 1
ATOM 732 C C . SER A 1 95 ? 16.266 41.312 4.812 1 81.62 95 SER A C 1
ATOM 734 O O . SER A 1 95 ? 17.375 41.781 4.566 1 81.62 95 SER A O 1
ATOM 736 N N . ARG A 1 96 ? 15.414 41.875 5.648 1 84.75 96 ARG A N 1
ATOM 737 C CA . ARG A 1 96 ? 15.695 43.094 6.387 1 84.75 96 ARG A CA 1
ATOM 738 C C . ARG A 1 96 ? 16.141 42.781 7.812 1 84.75 96 ARG A C 1
ATOM 740 O O . ARG A 1 96 ? 15.812 43.531 8.75 1 84.75 96 ARG A O 1
ATOM 747 N N . GLY A 1 97 ? 16.719 41.719 7.961 1 87.38 97 GLY A N 1
ATOM 748 C CA . GLY A 1 97 ? 17.203 41.344 9.281 1 87.38 97 GLY A CA 1
ATOM 749 C C . GLY A 1 97 ? 16.578 40.062 9.82 1 87.38 97 GLY A C 1
ATOM 750 O O . GLY A 1 97 ? 15.781 39.438 9.141 1 87.38 97 GLY A O 1
ATOM 751 N N . ALA A 1 98 ? 16.922 39.812 11.086 1 91.69 98 ALA A N 1
ATOM 752 C CA . ALA A 1 98 ? 16.562 38.531 11.695 1 91.69 98 ALA A CA 1
ATOM 753 C C . ALA A 1 98 ? 15.062 38.469 11.984 1 91.69 98 ALA A C 1
ATOM 755 O O . ALA A 1 98 ? 14.438 37.438 11.836 1 91.69 98 ALA A O 1
ATOM 756 N N . LYS A 1 99 ? 14.508 39.625 12.445 1 94.44 99 LYS A N 1
ATOM 757 C CA . LYS A 1 99 ? 13.078 39.656 12.742 1 94.44 99 LYS A CA 1
ATOM 758 C C . LYS A 1 99 ? 12.25 39.5 11.469 1 94.44 99 LYS A C 1
ATOM 760 O O . LYS A 1 99 ? 11.227 38.812 11.469 1 94.44 99 LYS A O 1
ATOM 765 N N . ASP A 1 100 ? 12.688 40.125 10.406 1 93.44 100 ASP A N 1
ATOM 766 C CA . ASP A 1 100 ? 12.047 39.969 9.102 1 93.44 100 ASP A CA 1
ATOM 767 C C . ASP A 1 100 ? 12.148 38.531 8.625 1 93.44 100 ASP A C 1
ATOM 769 O O . ASP A 1 100 ? 11.172 37.969 8.117 1 93.44 100 ASP A O 1
ATOM 773 N N . LEU A 1 101 ? 13.312 37.938 8.789 1 92.62 101 LEU A N 1
ATOM 774 C CA . LEU A 1 101 ? 13.539 36.562 8.375 1 92.62 101 LEU A CA 1
ATOM 775 C C . LEU A 1 101 ? 12.617 35.625 9.133 1 92.62 101 LEU A C 1
ATOM 777 O O . LEU A 1 101 ? 12.07 34.688 8.539 1 92.62 101 LEU A O 1
ATOM 781 N N . LEU A 1 102 ? 12.484 35.844 10.406 1 95.62 102 LEU A N 1
ATOM 782 C CA . LEU A 1 102 ? 11.602 35.031 11.227 1 95.62 102 LEU A CA 1
ATOM 783 C C . LEU A 1 102 ? 10.164 35.094 10.711 1 95.62 102 LEU A C 1
ATOM 785 O O . LEU A 1 102 ? 9.5 34.062 10.586 1 95.62 102 LEU A O 1
ATOM 789 N N . CYS A 1 103 ? 9.695 36.25 10.406 1 96.31 103 CYS A N 1
ATOM 790 C CA . CYS A 1 103 ? 8.336 36.438 9.891 1 96.31 103 CYS A CA 1
ATOM 791 C C . CYS A 1 103 ? 8.172 35.75 8.547 1 96.31 103 CYS A C 1
ATOM 793 O O . CYS A 1 103 ? 7.148 35.094 8.297 1 96.31 103 CYS A O 1
ATOM 795 N N . ARG A 1 104 ? 9.141 35.812 7.723 1 95.31 104 ARG A N 1
ATOM 796 C CA . ARG A 1 104 ? 9.094 35.156 6.418 1 95.31 104 ARG A CA 1
ATOM 797 C C . ARG A 1 104 ? 9.031 33.625 6.57 1 95.31 104 ARG A C 1
ATOM 799 O O . ARG A 1 104 ? 8.281 32.969 5.859 1 95.31 104 ARG A O 1
ATOM 806 N N . ILE A 1 105 ? 9.828 33.156 7.469 1 96.62 105 ILE A N 1
ATOM 807 C CA . ILE A 1 105 ? 9.836 31.703 7.707 1 96.62 105 ILE A CA 1
ATOM 808 C C . ILE A 1 105 ? 8.461 31.25 8.18 1 96.62 105 ILE A C 1
ATOM 810 O O . ILE A 1 105 ? 7.957 30.219 7.742 1 96.62 105 ILE A O 1
ATOM 814 N N . CYS A 1 106 ? 7.863 32.031 9.047 1 98 106 CYS A N 1
ATOM 815 C CA . CYS A 1 106 ? 6.527 31.672 9.523 1 98 106 CYS A CA 1
ATOM 816 C C . CYS A 1 106 ? 5.535 31.625 8.367 1 98 106 CYS A C 1
ATOM 818 O O . CYS A 1 106 ? 4.785 30.656 8.234 1 98 106 CYS A O 1
ATOM 820 N N . ILE A 1 107 ? 5.559 32.594 7.504 1 97.12 107 ILE A N 1
ATOM 821 C CA . ILE A 1 107 ? 4.594 32.719 6.418 1 97.12 107 ILE A CA 1
ATOM 822 C C . ILE A 1 107 ? 4.855 31.609 5.379 1 97.12 107 ILE A C 1
ATOM 824 O O . ILE A 1 107 ? 3.936 30.906 4.965 1 97.12 107 ILE A O 1
ATOM 828 N N . ILE A 1 108 ? 6.043 31.406 4.988 1 95.94 108 ILE A N 1
ATOM 829 C CA . ILE A 1 108 ? 6.406 30.453 3.943 1 95.94 108 ILE A CA 1
ATOM 830 C C . ILE A 1 108 ? 6.152 29.031 4.434 1 95.94 108 ILE A C 1
ATOM 832 O O . ILE A 1 108 ? 5.656 28.188 3.68 1 95.94 108 ILE A O 1
ATOM 836 N N . SER A 1 109 ? 6.531 28.781 5.68 1 97.06 109 SER A N 1
ATOM 837 C CA . SER A 1 109 ? 6.27 27.469 6.242 1 97.06 109 SER A CA 1
ATOM 838 C C . SER A 1 109 ? 4.773 27.172 6.277 1 97.06 109 SER A C 1
ATOM 840 O O . SER A 1 109 ? 4.352 26.047 5.957 1 97.06 109 SER A O 1
ATOM 842 N N . ALA A 1 110 ? 4.008 28.172 6.637 1 98.12 110 ALA A N 1
ATOM 843 C CA . ALA A 1 110 ? 2.559 28 6.723 1 98.12 110 ALA A CA 1
ATOM 844 C C . ALA A 1 110 ? 1.953 27.734 5.348 1 98.12 110 ALA A C 1
ATOM 846 O O . ALA A 1 110 ? 1.16 26.797 5.18 1 98.12 110 ALA A O 1
ATOM 847 N N . VAL A 1 111 ? 2.301 28.484 4.375 1 96.12 111 VAL A N 1
ATOM 848 C CA . VAL A 1 111 ? 1.751 28.359 3.029 1 96.12 111 VAL A CA 1
ATOM 849 C C . VAL A 1 111 ? 2.209 27.031 2.41 1 96.12 111 VAL A C 1
ATOM 851 O O . VAL A 1 111 ? 1.41 26.312 1.808 1 96.12 111 VAL A O 1
ATOM 854 N N . SER A 1 112 ? 3.475 26.719 2.578 1 94.69 112 SER A N 1
ATOM 855 C CA . SER A 1 112 ? 4.027 25.484 2.029 1 94.69 112 SER A CA 1
ATOM 856 C C . SER A 1 112 ? 3.34 24.266 2.625 1 94.69 112 SER A C 1
ATOM 858 O O . SER A 1 112 ? 3.016 23.312 1.905 1 94.69 112 SER A O 1
ATOM 860 N N . SER A 1 113 ? 3.143 24.297 3.93 1 96.81 113 SER A N 1
ATOM 861 C CA . SER A 1 113 ? 2.576 23.125 4.594 1 96.81 113 SER A CA 1
ATOM 862 C C . SER A 1 113 ? 1.106 22.953 4.227 1 96.81 113 SER A C 1
ATOM 864 O O . SER A 1 113 ? 0.609 21.828 4.18 1 96.81 113 SER A O 1
ATOM 866 N N . ALA A 1 114 ? 0.355 24.047 3.98 1 96.75 114 ALA A N 1
ATOM 867 C CA . ALA A 1 114 ? -1.035 23.953 3.543 1 96.75 114 ALA A CA 1
ATOM 868 C C . ALA A 1 114 ? -1.143 23.25 2.195 1 96.75 114 ALA A C 1
ATOM 870 O O . ALA A 1 114 ? -2.141 22.578 1.915 1 96.75 114 ALA A O 1
ATOM 871 N N . LEU A 1 115 ? -0.05 23.328 1.466 1 91.88 115 LEU A N 1
ATOM 872 C CA . LEU A 1 115 ? -0.089 22.812 0.101 1 91.88 115 LEU A CA 1
ATOM 873 C C . LEU A 1 115 ? 0.642 21.484 -0.001 1 91.88 115 LEU A C 1
ATOM 875 O O . LEU A 1 115 ? 0.277 20.625 -0.814 1 91.88 115 LEU A O 1
ATOM 879 N N . PHE A 1 116 ? 1.721 21.297 0.798 1 89.94 116 PHE A N 1
ATOM 880 C CA . PHE A 1 116 ? 2.596 20.141 0.617 1 89.94 116 PHE A CA 1
ATOM 881 C C . PHE A 1 116 ? 2.721 19.344 1.911 1 89.94 116 PHE A C 1
ATOM 883 O O . PHE A 1 116 ? 3.703 18.641 2.113 1 89.94 116 PHE A O 1
ATOM 890 N N . THR A 1 117 ? 1.905 19.547 2.803 1 93.06 117 THR A N 1
ATOM 891 C CA . THR A 1 117 ? 1.849 18.891 4.105 1 93.06 117 THR A CA 1
ATOM 892 C C . THR A 1 117 ? 2.9 19.469 5.047 1 93.06 117 THR A C 1
ATOM 894 O O . THR A 1 117 ? 3.928 19.984 4.602 1 93.06 117 THR A O 1
ATOM 897 N N . ASN A 1 118 ? 2.658 19.375 6.277 1 96.19 118 ASN A N 1
ATOM 898 C CA . ASN A 1 118 ? 3.586 19.875 7.281 1 96.19 118 ASN A CA 1
ATOM 899 C C . ASN A 1 118 ? 4.863 19.047 7.336 1 96.19 118 ASN A C 1
ATOM 901 O O . ASN A 1 118 ? 5.965 19.594 7.387 1 96.19 118 ASN A O 1
ATOM 905 N N . ASP A 1 119 ? 4.832 17.734 7.137 1 93 119 ASP A N 1
ATOM 906 C CA . ASP A 1 119 ? 6.004 16.859 7.18 1 93 119 ASP A CA 1
ATOM 907 C C . ASP A 1 119 ? 6.973 17.188 6.047 1 93 119 ASP A C 1
ATOM 909 O O . ASP A 1 119 ? 8.172 17.359 6.277 1 93 119 ASP A O 1
ATOM 913 N N . THR A 1 120 ? 6.473 17.297 4.898 1 90.06 120 THR A N 1
ATOM 914 C CA . THR A 1 120 ? 7.305 17.562 3.73 1 90.06 120 THR A CA 1
ATOM 915 C C . THR A 1 120 ? 7.969 18.938 3.836 1 90.06 120 THR A C 1
ATOM 917 O O . THR A 1 120 ? 9.164 19.078 3.561 1 90.06 120 THR A O 1
ATOM 920 N N . SER A 1 121 ? 7.223 19.891 4.211 1 93.62 121 SER A N 1
ATOM 921 C CA . SER A 1 121 ? 7.758 21.234 4.367 1 93.62 121 SER A CA 1
ATOM 922 C C . SER A 1 121 ? 8.891 21.266 5.387 1 93.62 121 SER A C 1
ATOM 924 O O . SER A 1 121 ? 9.922 21.906 5.16 1 93.62 121 SER A O 1
ATOM 926 N N . CYS A 1 122 ? 8.734 20.531 6.461 1 95.38 122 CYS A N 1
ATOM 927 C CA . CYS A 1 122 ? 9.742 20.516 7.52 1 95.38 122 CYS A CA 1
ATOM 928 C C . CYS A 1 122 ? 10.992 19.766 7.066 1 95.38 122 CYS A C 1
ATOM 930 O O . CYS A 1 122 ? 12.109 20.172 7.387 1 95.38 122 CYS A O 1
ATOM 932 N N . VAL A 1 123 ? 10.836 18.75 6.336 1 90.12 123 VAL A N 1
ATOM 933 C CA . VAL A 1 123 ? 11.984 17.984 5.84 1 90.12 123 VAL A CA 1
ATOM 934 C C . VAL A 1 123 ? 12.836 18.875 4.938 1 90.12 123 VAL A C 1
ATOM 936 O O . VAL A 1 123 ? 14.062 18.891 5.07 1 90.12 123 VAL A O 1
ATOM 939 N N . VAL A 1 124 ? 12.242 19.625 4.184 1 87.44 124 VAL A N 1
ATOM 940 C CA . VAL A 1 124 ? 12.961 20.328 3.125 1 87.44 124 VAL A CA 1
ATOM 941 C C . VAL A 1 124 ? 13.5 21.656 3.66 1 87.44 124 VAL A C 1
ATOM 943 O O . VAL A 1 124 ? 14.641 22.031 3.383 1 87.44 124 VAL A O 1
ATOM 946 N N . LEU A 1 125 ? 12.727 22.344 4.414 1 92.56 125 LEU A N 1
ATOM 947 C CA . LEU A 1 125 ? 13.062 23.719 4.777 1 92.56 125 LEU A CA 1
ATOM 948 C C . LEU A 1 125 ? 14.031 23.75 5.953 1 92.56 125 LEU A C 1
ATOM 950 O O . LEU A 1 125 ? 14.688 24.766 6.199 1 92.56 125 LEU A O 1
ATOM 954 N N . THR A 1 126 ? 14.141 22.672 6.695 1 94.62 126 THR A N 1
ATOM 955 C CA . THR A 1 126 ? 14.992 22.656 7.879 1 94.62 126 THR A CA 1
ATOM 956 C C . THR A 1 126 ? 16.438 22.984 7.508 1 94.62 126 THR A C 1
ATOM 958 O O . THR A 1 126 ? 17.047 23.875 8.086 1 94.62 126 THR A O 1
ATOM 961 N N . GLU A 1 127 ? 16.969 22.281 6.57 1 88.62 127 GLU A N 1
ATOM 962 C CA . GLU A 1 127 ? 18.359 22.5 6.176 1 88.62 127 GLU A CA 1
ATOM 963 C C . GLU A 1 127 ? 18.562 23.922 5.637 1 88.62 127 GLU A C 1
ATOM 965 O O . GLU A 1 127 ? 19.578 24.547 5.902 1 88.62 127 GLU A O 1
ATOM 970 N N . PHE A 1 128 ? 17.656 24.375 4.91 1 88.25 128 PHE A N 1
ATOM 971 C CA . PHE A 1 128 ? 17.75 25.719 4.34 1 88.25 128 PHE A CA 1
ATOM 972 C C . PHE A 1 128 ? 17.781 26.766 5.441 1 88.25 128 PHE A C 1
ATOM 974 O O . PHE A 1 128 ? 18.547 27.719 5.375 1 88.25 128 PHE A O 1
ATOM 981 N N . ILE A 1 129 ? 16.922 26.609 6.344 1 92.56 129 ILE A N 1
ATOM 982 C CA . ILE A 1 129 ? 16.797 27.562 7.441 1 92.56 129 ILE A CA 1
ATOM 983 C C . ILE A 1 129 ? 18.078 27.562 8.266 1 92.56 129 ILE A C 1
ATOM 985 O O . ILE A 1 129 ? 18.578 28.609 8.672 1 92.56 129 ILE A O 1
ATOM 989 N N . LEU A 1 130 ? 18.641 26.391 8.461 1 92.69 130 LEU A N 1
ATOM 990 C CA . LEU A 1 130 ? 19.906 26.281 9.18 1 92.69 130 LEU A CA 1
ATOM 991 C C . LEU A 1 130 ? 21.031 26.984 8.43 1 92.69 130 LEU A C 1
ATOM 993 O O . LEU A 1 130 ? 21.859 27.672 9.039 1 92.69 130 LEU A O 1
ATOM 997 N N . LYS A 1 131 ? 21.078 26.828 7.215 1 88.06 131 LYS A N 1
ATOM 998 C CA . LYS A 1 131 ? 22.078 27.484 6.387 1 88.06 131 LYS A CA 1
ATOM 999 C C . LYS A 1 131 ? 21.969 29 6.461 1 88.06 131 LYS A C 1
ATOM 1001 O O . LYS A 1 131 ? 22.969 29.703 6.609 1 88.06 131 LYS A O 1
ATOM 1006 N N . ILE A 1 132 ? 20.812 29.469 6.352 1 86.25 132 ILE A N 1
ATOM 1007 C CA . ILE A 1 132 ? 20.578 30.906 6.383 1 86.25 132 ILE A CA 1
ATOM 1008 C C . ILE A 1 132 ? 20.938 31.453 7.762 1 86.25 132 ILE A C 1
ATOM 1010 O O . ILE A 1 132 ? 21.531 32.531 7.871 1 86.25 132 ILE A O 1
ATOM 1014 N N . ALA A 1 133 ? 20.5 30.766 8.773 1 88.62 133 ALA A N 1
ATOM 1015 C CA . ALA A 1 133 ? 20.812 31.188 10.133 1 88.62 133 ALA A CA 1
ATOM 1016 C C . ALA A 1 133 ? 22.328 31.266 10.344 1 88.62 133 ALA A C 1
ATOM 1018 O O . ALA A 1 133 ? 22.828 32.219 10.945 1 88.62 133 ALA A O 1
ATOM 1019 N N . ARG A 1 134 ? 22.969 30.312 9.828 1 87.56 134 ARG A N 1
ATOM 1020 C CA . ARG A 1 134 ? 24.422 30.281 9.945 1 87.56 134 ARG A CA 1
ATOM 1021 C C . ARG A 1 134 ? 25.062 31.438 9.156 1 87.56 134 ARG A C 1
ATOM 1023 O O . ARG A 1 134 ? 25.984 32.094 9.648 1 87.56 134 ARG A O 1
ATOM 1030 N N . GLN A 1 135 ? 24.641 31.594 8.039 1 82.94 135 GLN A N 1
ATOM 1031 C CA . GLN A 1 135 ? 25.172 32.656 7.176 1 82.94 135 GLN A CA 1
ATOM 1032 C C . GLN A 1 135 ? 25.031 34 7.84 1 82.94 135 GLN A C 1
ATOM 1034 O O . GLN A 1 135 ? 25.875 34.906 7.629 1 82.94 135 GLN A O 1
ATOM 1039 N N . HIS A 1 136 ? 24.078 34.125 8.602 1 83.38 136 HIS A N 1
ATOM 1040 C CA . HIS A 1 136 ? 23.828 35.438 9.234 1 83.38 136 HIS A CA 1
ATOM 1041 C C . HIS A 1 136 ? 24.234 35.406 10.695 1 83.38 136 HIS A C 1
ATOM 1043 O O . HIS A 1 136 ? 23.938 36.344 11.438 1 83.38 136 HIS A O 1
ATOM 1049 N N . ASN A 1 137 ? 24.812 34.344 11.125 1 86.44 137 ASN A N 1
ATOM 1050 C CA . ASN A 1 137 ? 25.297 34.188 12.5 1 86.44 137 ASN A CA 1
ATOM 1051 C C . ASN A 1 137 ? 24.156 34.344 13.508 1 86.44 137 ASN A C 1
ATOM 1053 O O . ASN A 1 137 ? 24.281 35.062 14.477 1 86.44 137 ASN A O 1
ATOM 1057 N N . LEU A 1 138 ? 23.109 33.781 13.227 1 89.94 138 LEU A N 1
ATOM 1058 C CA . LEU A 1 138 ? 21.938 33.812 14.086 1 89.94 138 LEU A CA 1
ATOM 1059 C C . LEU A 1 138 ? 21.734 32.469 14.789 1 89.94 138 LEU A C 1
ATOM 1061 O O . LEU A 1 138 ? 22.078 31.422 14.234 1 89.94 138 LEU A O 1
ATOM 1065 N N . PRO A 1 139 ? 21.25 32.594 16 1 91.81 139 PRO A N 1
ATOM 1066 C CA . PRO A 1 139 ? 20.922 31.312 16.641 1 91.81 139 PRO A CA 1
ATOM 1067 C C . PRO A 1 139 ? 19.781 30.594 15.938 1 91.81 139 PRO A C 1
ATOM 1069 O O . PRO A 1 139 ? 18.75 31.203 15.625 1 91.81 139 PRO A O 1
ATOM 1072 N N . PRO A 1 140 ? 19.828 29.328 15.781 1 94.75 140 PRO A N 1
ATOM 1073 C CA . PRO A 1 140 ? 18.859 28.594 14.969 1 94.75 140 PRO A CA 1
ATOM 1074 C C . PRO A 1 140 ? 17.531 28.375 15.695 1 94.75 140 PRO A C 1
ATOM 1076 O O . PRO A 1 140 ? 16.5 28.188 15.047 1 94.75 140 PRO A O 1
ATOM 1079 N N . THR A 1 141 ? 17.516 28.406 17.016 1 95.94 141 THR A N 1
ATOM 1080 C CA . THR A 1 141 ? 16.391 27.969 17.828 1 95.94 141 THR A CA 1
ATOM 1081 C C . THR A 1 141 ? 15.102 28.688 17.438 1 95.94 141 THR A C 1
ATOM 1083 O O . THR A 1 141 ? 14.094 28.047 17.125 1 95.94 141 THR A O 1
ATOM 1086 N N . PRO A 1 142 ? 15.117 30.062 17.375 1 96.62 142 PRO A N 1
ATOM 1087 C CA . PRO A 1 142 ? 13.852 30.734 17.062 1 96.62 142 PRO A CA 1
ATOM 1088 C C . PRO A 1 142 ? 13.352 30.406 15.656 1 96.62 142 PRO A C 1
ATOM 1090 O O . PRO A 1 142 ? 12.141 30.312 15.43 1 96.62 142 PRO A O 1
ATOM 1093 N N . PHE A 1 143 ? 14.227 30.125 14.75 1 96.44 143 PHE A N 1
ATOM 1094 C CA . PHE A 1 143 ? 13.859 29.875 13.359 1 96.44 143 PHE A CA 1
ATOM 1095 C C . PHE A 1 143 ? 13.336 28.453 13.188 1 96.44 143 PHE A C 1
ATOM 1097 O O . PHE A 1 143 ? 12.406 28.203 12.414 1 96.44 143 PHE A O 1
ATOM 1104 N N . LEU A 1 144 ? 13.922 27.516 13.883 1 97.69 144 LEU A N 1
ATOM 1105 C CA . LEU A 1 144 ? 13.43 26.141 13.844 1 97.69 144 LEU A CA 1
ATOM 1106 C C . LEU A 1 144 ? 12.062 26.031 14.5 1 97.69 144 LEU A C 1
ATOM 1108 O O . LEU A 1 144 ? 11.203 25.297 14.023 1 97.69 144 LEU A O 1
ATOM 1112 N N . LEU A 1 145 ? 11.891 26.766 15.578 1 98.12 145 LEU A N 1
ATOM 1113 C CA . LEU A 1 145 ? 10.586 26.812 16.219 1 98.12 145 LEU A CA 1
ATOM 1114 C C . LEU A 1 145 ? 9.547 27.438 15.281 1 98.12 145 LEU A C 1
ATOM 1116 O O . LEU A 1 145 ? 8.406 26.969 15.219 1 98.12 145 LEU A O 1
ATOM 1120 N N . ALA A 1 146 ? 9.945 28.484 14.57 1 98.19 146 ALA A N 1
ATOM 1121 C CA . ALA A 1 146 ? 9.07 29.141 13.602 1 98.19 146 ALA A CA 1
ATOM 1122 C C . ALA A 1 146 ? 8.648 28.172 12.5 1 98.19 146 ALA A C 1
ATOM 1124 O O . ALA A 1 146 ? 7.477 28.125 12.125 1 98.19 146 ALA A O 1
ATOM 1125 N N . LEU A 1 147 ? 9.578 27.422 12.016 1 97.94 147 LEU A N 1
ATOM 1126 C CA . LEU A 1 147 ? 9.312 26.453 10.953 1 97.94 147 LEU A CA 1
ATOM 1127 C C . LEU A 1 147 ? 8.328 25.391 11.43 1 97.94 147 LEU A C 1
ATOM 1129 O O . LEU A 1 147 ? 7.27 25.203 10.82 1 97.94 147 LEU A O 1
ATOM 1133 N N . ALA A 1 148 ? 8.602 24.75 12.523 1 98.12 148 ALA A N 1
ATOM 1134 C CA . ALA A 1 148 ? 7.797 23.625 13.016 1 98.12 148 ALA A CA 1
ATOM 1135 C C . ALA A 1 148 ? 6.383 24.078 13.367 1 98.12 148 ALA A C 1
ATOM 1137 O O . ALA A 1 148 ? 5.402 23.484 12.914 1 98.12 148 ALA A O 1
ATOM 1138 N N . SER A 1 149 ? 6.297 25.141 14.141 1 98.56 149 SER A N 1
ATOM 1139 C CA . SER A 1 149 ? 5.004 25.594 14.656 1 98.56 149 SER A CA 1
ATOM 1140 C C . SER A 1 149 ? 4.145 26.188 13.547 1 98.56 149 SER A C 1
ATOM 1142 O O . SER A 1 149 ? 2.943 25.922 13.477 1 98.56 149 SER A O 1
ATOM 1144 N N . SER A 1 150 ? 4.727 26.938 12.672 1 98.62 150 SER A N 1
ATOM 1145 C CA . SER A 1 150 ? 3.965 27.562 11.594 1 98.62 150 SER A CA 1
ATOM 1146 C C . SER A 1 150 ? 3.574 26.547 10.531 1 98.62 150 SER A C 1
ATOM 1148 O O . SER A 1 150 ? 2.525 26.672 9.898 1 98.62 150 SER A O 1
ATOM 1150 N N . ALA A 1 151 ? 4.438 25.578 10.32 1 98.38 151 ALA A N 1
ATOM 1151 C CA . ALA A 1 151 ? 4.062 24.5 9.422 1 98.38 151 ALA A CA 1
ATOM 1152 C C . ALA A 1 151 ? 2.824 23.766 9.938 1 98.38 151 ALA A C 1
ATOM 1154 O O . ALA A 1 151 ? 1.916 23.453 9.164 1 98.38 151 ALA A O 1
ATOM 1155 N N . ASN A 1 152 ? 2.787 23.5 11.195 1 98.56 152 ASN A N 1
ATOM 1156 C CA . ASN A 1 152 ? 1.604 22.891 11.781 1 98.56 152 ASN A CA 1
ATOM 1157 C C . ASN A 1 152 ? 0.373 23.766 11.633 1 98.56 152 ASN A C 1
ATOM 1159 O O . ASN A 1 152 ? -0.682 23.312 11.195 1 98.56 152 ASN A O 1
ATOM 1163 N N . ILE A 1 153 ? 0.521 25.016 11.992 1 98.75 153 ILE A N 1
ATOM 1164 C CA . ILE A 1 153 ? -0.611 25.938 11.914 1 98.75 153 ILE A CA 1
ATOM 1165 C C . ILE A 1 153 ? -1.085 26.047 10.469 1 98.75 153 ILE A C 1
ATOM 1167 O O . ILE A 1 153 ? -2.283 25.938 10.188 1 98.75 153 ILE A O 1
ATOM 1171 N N . GLY A 1 154 ? -0.172 26.219 9.578 1 98.62 154 GLY A N 1
ATOM 1172 C CA . GLY A 1 154 ? -0.496 26.359 8.164 1 98.62 154 GLY A CA 1
ATOM 1173 C C . GLY A 1 154 ? -1.176 25.125 7.586 1 98.62 154 GLY A C 1
ATOM 1174 O O . GLY A 1 154 ? -2.098 25.25 6.773 1 98.62 154 GLY A O 1
ATOM 1175 N N . SER A 1 155 ? -0.755 23.984 7.969 1 98.44 155 SER A N 1
ATOM 1176 C CA . SER A 1 155 ? -1.28 22.719 7.438 1 98.44 155 SER A CA 1
ATOM 1177 C C . SER A 1 155 ? -2.742 22.531 7.824 1 98.44 155 SER A C 1
ATOM 1179 O O . SER A 1 155 ? -3.439 21.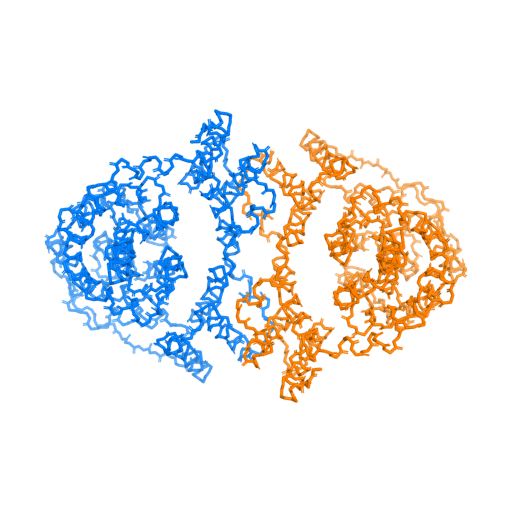703 7.242 1 98.44 155 SER A O 1
ATOM 1181 N N . SER A 1 156 ? -3.246 23.266 8.805 1 98.56 156 SER A N 1
ATOM 1182 C CA . SER A 1 156 ? -4.633 23.156 9.25 1 98.56 156 SER A CA 1
ATOM 1183 C C . SER A 1 156 ? -5.594 23.703 8.195 1 98.56 156 SER A C 1
ATOM 1185 O O . SER A 1 156 ? -6.785 23.391 8.219 1 98.56 156 SER A O 1
ATOM 1187 N N . ALA A 1 157 ? -5.148 24.453 7.258 1 98.25 157 ALA A N 1
ATOM 1188 C CA . ALA A 1 157 ? -6 25.234 6.363 1 98.25 157 ALA A CA 1
ATOM 1189 C C . ALA A 1 157 ? -6.629 24.359 5.293 1 98.25 157 ALA A C 1
ATOM 1191 O O . ALA A 1 157 ? -7.684 24.688 4.75 1 98.25 157 ALA A O 1
ATOM 1192 N N . THR A 1 158 ? -5.984 23.25 5.008 1 98 158 THR A N 1
ATOM 1193 C CA . THR A 1 158 ? -6.473 22.438 3.896 1 98 158 THR A CA 1
ATOM 1194 C C . THR A 1 158 ? -6.559 20.969 4.301 1 98 158 THR A C 1
ATOM 1196 O O . THR A 1 158 ? -5.859 20.531 5.215 1 98 158 THR A O 1
ATOM 1199 N N . PRO A 1 159 ? -7.375 20.203 3.547 1 97.06 159 PRO A N 1
ATOM 1200 C CA . PRO A 1 159 ? -7.457 18.75 3.783 1 97.06 159 PRO A CA 1
ATOM 1201 C C . PRO A 1 159 ? -6.133 18.047 3.516 1 97.06 159 PRO A C 1
ATOM 1203 O O . PRO A 1 159 ? -5.836 17.031 4.156 1 97.06 159 PRO A O 1
ATOM 1206 N N . ILE A 1 160 ? -5.32 18.562 2.588 1 95.88 160 ILE A N 1
ATOM 1207 C CA . ILE A 1 160 ? -4.113 17.844 2.17 1 95.88 160 ILE A CA 1
ATOM 1208 C C . ILE A 1 160 ? -2.924 18.312 3.002 1 95.88 160 ILE A C 1
ATOM 1210 O O . ILE A 1 160 ? -1.808 17.828 2.838 1 95.88 160 ILE A O 1
ATOM 1214 N N . GLY A 1 161 ? -3.143 19.219 3.914 1 96.75 161 GLY A N 1
ATOM 1215 C CA . GLY A 1 161 ? -2.053 19.812 4.68 1 96.75 161 GLY A CA 1
ATOM 1216 C C . GLY A 1 161 ? -1.457 18.844 5.695 1 96.75 161 GLY A C 1
ATOM 1217 O O . GLY A 1 161 ? -0.298 19 6.086 1 96.75 161 GLY A O 1
ATOM 1218 N N . ASN A 1 162 ? -2.277 18 6.176 1 96.38 162 ASN A N 1
ATOM 1219 C CA . ASN A 1 162 ? -1.84 16.984 7.129 1 96.38 162 ASN A CA 1
ATOM 1220 C C . ASN A 1 162 ? -2.791 15.789 7.152 1 96.38 162 ASN A C 1
ATOM 1222 O O . ASN A 1 162 ? -3.904 15.867 6.629 1 96.38 162 ASN A O 1
ATOM 1226 N N . PRO A 1 163 ? -2.387 14.68 7.684 1 94.06 163 PRO A N 1
ATOM 1227 C CA . PRO A 1 163 ? -3.178 13.453 7.602 1 94.06 163 PRO A CA 1
ATOM 1228 C C . PRO A 1 163 ? -4.5 13.555 8.359 1 94.06 163 PRO A C 1
ATOM 1230 O O . PRO A 1 163 ? -5.52 13.023 7.906 1 94.06 163 PRO A O 1
ATOM 1233 N N . GLN A 1 164 ? -4.562 14.102 9.57 1 96 164 GLN A N 1
ATOM 1234 C CA . GLN A 1 164 ? -5.816 14.156 10.312 1 96 164 GLN A CA 1
ATOM 1235 C C . GLN A 1 164 ? -6.852 15.016 9.586 1 96 164 GLN A C 1
ATOM 1237 O O . GLN A 1 164 ? -8.047 14.727 9.633 1 96 164 GLN A O 1
ATOM 1242 N N . ASN A 1 165 ? -6.391 16.062 8.875 1 97.69 165 ASN A N 1
ATOM 1243 C CA . ASN A 1 165 ? -7.32 16.844 8.07 1 97.69 165 ASN A CA 1
ATOM 1244 C C . ASN A 1 165 ? -7.855 16.047 6.887 1 97.69 165 ASN A C 1
ATOM 1246 O O . ASN A 1 165 ? -9.008 16.234 6.484 1 97.69 165 ASN A O 1
ATOM 1250 N N . LEU A 1 166 ? -7.047 15.273 6.379 1 95.56 166 LEU A N 1
ATOM 1251 C CA . LEU A 1 166 ? -7.5 14.398 5.305 1 95.56 166 LEU A CA 1
ATOM 1252 C C . LEU A 1 166 ? -8.625 13.484 5.781 1 95.56 166 LEU A C 1
ATOM 1254 O O . LEU A 1 166 ? -9.641 13.328 5.098 1 95.56 166 LEU A O 1
ATOM 1258 N N . VAL A 1 167 ? -8.43 12.914 6.902 1 95.25 167 VAL A N 1
ATOM 1259 C CA . VAL A 1 167 ? -9.422 12.039 7.508 1 95.25 167 VAL A CA 1
ATOM 1260 C C . VAL A 1 167 ? -10.719 12.805 7.738 1 95.25 167 VAL A C 1
ATOM 1262 O O . VAL A 1 167 ? -11.805 12.336 7.387 1 95.25 167 VAL A O 1
ATOM 1265 N N . ILE A 1 168 ? -10.586 13.977 8.273 1 97.69 168 ILE A N 1
ATOM 1266 C CA . ILE A 1 168 ? -11.742 14.797 8.602 1 97.69 168 ILE A CA 1
ATOM 1267 C C . ILE A 1 168 ? -12.5 15.156 7.324 1 97.69 168 ILE A C 1
ATOM 1269 O O . ILE A 1 168 ? -13.727 15.047 7.27 1 97.69 168 ILE A O 1
ATOM 1273 N N . ALA A 1 169 ? -11.766 15.562 6.316 1 96.44 169 ALA A N 1
ATOM 1274 C CA . ALA A 1 169 ? -12.398 15.977 5.066 1 96.44 169 ALA A CA 1
ATOM 1275 C C . ALA A 1 169 ? -13.164 14.82 4.43 1 96.44 169 ALA A C 1
ATOM 1277 O O . ALA A 1 169 ? -14.297 14.992 3.965 1 96.44 169 ALA A O 1
ATOM 1278 N N . VAL A 1 170 ? -12.594 13.688 4.422 1 92.88 170 VAL A N 1
ATOM 1279 C CA . VAL A 1 170 ? -13.219 12.531 3.789 1 92.88 170 VAL A CA 1
ATOM 1280 C C . VAL A 1 170 ? -14.414 12.062 4.621 1 92.88 170 VAL A C 1
ATOM 1282 O O . VAL A 1 170 ? -15.492 11.812 4.086 1 92.88 170 VAL A O 1
ATOM 1285 N N . GLN A 1 171 ? -14.305 12.031 5.926 1 93.19 171 GLN A N 1
ATOM 1286 C CA . GLN A 1 171 ? -15.359 11.523 6.797 1 93.19 171 GLN A CA 1
ATOM 1287 C C . GLN A 1 171 ? -16.5 12.531 6.91 1 93.19 171 GLN A C 1
ATOM 1289 O O . GLN A 1 171 ? -17.672 12.141 6.996 1 93.19 171 GLN A O 1
ATOM 1294 N N . SER A 1 172 ? -16.188 13.781 6.93 1 96 172 SER A N 1
ATOM 1295 C CA . SER A 1 172 ? -17.203 14.82 7.094 1 96 172 SER A CA 1
ATOM 1296 C C . SER A 1 172 ? -17.891 15.133 5.773 1 96 172 SER A C 1
ATOM 1298 O O . SER A 1 172 ? -18.953 15.758 5.754 1 96 172 SER A O 1
ATOM 1300 N N . LYS A 1 173 ? -17.141 14.859 4.652 1 93.75 173 LYS A N 1
ATOM 1301 C CA . LYS A 1 173 ? -17.609 15.141 3.297 1 93.75 173 LYS A CA 1
ATOM 1302 C C . LYS A 1 173 ? -17.625 16.641 3.021 1 93.75 173 LYS A C 1
ATOM 1304 O O . LYS A 1 173 ? -18.297 17.094 2.09 1 93.75 173 LYS A O 1
ATOM 1309 N N . ILE A 1 174 ? -16.984 17.359 3.924 1 95.56 174 ILE A N 1
ATOM 1310 C CA . ILE A 1 174 ? -16.797 18.781 3.635 1 95.56 174 ILE A CA 1
ATOM 1311 C C . ILE A 1 174 ? -15.914 18.953 2.402 1 95.56 174 ILE A C 1
ATOM 1313 O O . ILE A 1 174 ? -14.859 18.312 2.303 1 95.56 174 ILE A O 1
ATOM 1317 N N . SER A 1 175 ? -16.359 19.719 1.476 1 96.06 175 SER A N 1
ATOM 1318 C CA . SER A 1 175 ? -15.57 19.938 0.267 1 96.06 175 SER A CA 1
ATOM 1319 C C . SER A 1 175 ? -14.266 20.656 0.583 1 96.06 175 SER A C 1
ATOM 1321 O O . SER A 1 175 ? -14.148 21.312 1.619 1 96.06 175 SER A O 1
ATOM 1323 N N . PHE A 1 176 ? -13.32 20.547 -0.329 1 96.88 176 PHE A N 1
ATOM 1324 C CA . PHE A 1 176 ? -12.016 21.172 -0.166 1 96.88 176 PHE A CA 1
ATOM 1325 C C . PHE A 1 176 ? -12.164 22.672 0.014 1 96.88 176 PHE A C 1
ATOM 1327 O O . PHE A 1 176 ? -11.57 23.25 0.927 1 96.88 176 PHE A O 1
ATOM 1334 N N . GLY A 1 177 ? -12.945 23.312 -0.807 1 96.69 177 GLY A N 1
ATOM 1335 C CA . GLY A 1 177 ? -13.141 24.766 -0.734 1 96.69 177 GLY A CA 1
ATOM 1336 C C . GLY A 1 177 ? -13.789 25.203 0.563 1 96.69 177 GLY A C 1
ATOM 1337 O O . GLY A 1 177 ? -13.352 26.188 1.175 1 96.69 177 GLY A O 1
ATOM 1338 N N . ASN A 1 178 ? -14.812 24.484 0.976 1 96.62 178 ASN A N 1
ATOM 1339 C CA . ASN A 1 178 ? -15.492 24.812 2.219 1 96.62 178 ASN A CA 1
ATOM 1340 C C . ASN A 1 178 ? -14.586 24.609 3.43 1 96.62 178 ASN A C 1
ATOM 1342 O O . ASN A 1 178 ? -14.672 25.359 4.406 1 96.62 178 ASN A O 1
ATOM 1346 N N . PHE A 1 179 ? -13.789 23.625 3.357 1 98 179 PHE A N 1
ATOM 1347 C CA . PHE A 1 179 ? -12.805 23.375 4.406 1 98 179 PHE A CA 1
ATOM 1348 C C . PHE A 1 179 ? -11.812 24.531 4.496 1 98 179 PHE A C 1
ATOM 1350 O O . PHE A 1 179 ? -11.57 25.062 5.582 1 98 179 PHE A O 1
ATOM 1357 N N . LEU A 1 180 ? -11.305 24.922 3.383 1 97.81 180 LEU A N 1
ATOM 1358 C CA . LEU A 1 180 ? -10.328 26.016 3.299 1 97.81 180 LEU A CA 1
ATOM 1359 C C . LEU A 1 180 ? -10.922 27.312 3.812 1 97.81 180 LEU A C 1
ATOM 1361 O O . LEU A 1 180 ? -10.32 27.984 4.656 1 97.81 180 LEU A O 1
ATOM 1365 N N . ILE A 1 181 ? -12.07 27.656 3.369 1 97.25 181 ILE A N 1
ATOM 1366 C CA . ILE A 1 181 ? -12.711 28.906 3.748 1 97.25 181 ILE A CA 1
ATOM 1367 C C . ILE A 1 181 ? -13.031 28.891 5.242 1 97.25 181 ILE A C 1
ATOM 1369 O O . ILE A 1 181 ? -12.93 29.922 5.914 1 97.25 181 ILE A O 1
ATOM 1373 N N . GLY A 1 182 ? -13.359 27.766 5.77 1 97.5 182 GLY A N 1
ATOM 1374 C CA . GLY A 1 182 ? -13.734 27.625 7.168 1 97.5 182 GLY A CA 1
ATOM 1375 C C . GLY A 1 182 ? -12.562 27.781 8.117 1 97.5 182 GLY A C 1
ATOM 1376 O O . GLY A 1 182 ? -12.727 28.234 9.25 1 97.5 182 GLY A O 1
ATOM 1377 N N . ILE A 1 183 ? -11.367 27.422 7.676 1 98.5 183 ILE A N 1
ATOM 1378 C CA . ILE A 1 183 ? -10.227 27.375 8.594 1 98.5 183 ILE A CA 1
ATOM 1379 C C . ILE A 1 183 ? -9.266 28.516 8.289 1 98.5 183 ILE A C 1
ATOM 1381 O O . ILE A 1 183 ? -8.5 28.938 9.156 1 98.5 183 ILE A O 1
ATOM 1385 N N . LEU A 1 184 ? -9.273 29.047 7.082 1 98.38 184 LEU A N 1
ATOM 1386 C CA . LEU A 1 184 ? -8.273 30 6.594 1 98.38 184 LEU A CA 1
ATOM 1387 C C . LEU A 1 184 ? -8.156 31.203 7.535 1 98.38 184 LEU A C 1
ATOM 1389 O O . LEU A 1 184 ? -7.051 31.609 7.895 1 98.38 184 LEU A O 1
ATOM 1393 N N . PRO A 1 185 ? -9.297 31.812 7.973 1 98.5 185 PRO A N 1
ATOM 1394 C CA . PRO A 1 185 ? -9.156 32.938 8.891 1 98.5 185 PRO A CA 1
ATOM 1395 C C . PRO A 1 185 ? -8.453 32.562 10.188 1 98.5 185 PRO A C 1
ATOM 1397 O O . PRO A 1 185 ? -7.625 33.312 10.695 1 98.5 185 PRO A O 1
ATOM 1400 N N . ALA A 1 186 ? -8.82 31.422 10.711 1 98.62 186 ALA A N 1
ATOM 1401 C CA . ALA A 1 186 ? -8.164 30.938 11.922 1 98.62 186 ALA A CA 1
ATOM 1402 C C . ALA A 1 186 ? -6.676 30.719 11.688 1 98.62 186 ALA A C 1
ATOM 1404 O O . ALA A 1 186 ? -5.848 31.047 12.539 1 98.62 186 ALA A O 1
ATOM 1405 N N . MET A 1 187 ? -6.344 30.125 10.562 1 98.75 187 MET A N 1
ATOM 1406 C CA . MET A 1 187 ? -4.957 29.844 10.219 1 98.75 187 MET A CA 1
ATOM 1407 C C . MET A 1 187 ? -4.145 31.125 10.117 1 98.75 187 MET A C 1
ATOM 1409 O O . MET A 1 187 ? -3.051 31.219 10.68 1 98.75 187 MET A O 1
ATOM 1413 N N . VAL A 1 188 ? -4.66 32.156 9.445 1 98.62 188 VAL A N 1
ATOM 1414 C CA . VAL A 1 188 ? -3.967 33.438 9.273 1 98.62 188 VAL A CA 1
ATOM 1415 C C . VAL A 1 188 ? -3.76 34.094 10.633 1 98.62 188 VAL A C 1
ATOM 1417 O O . VAL A 1 188 ? -2.646 34.5 10.961 1 98.62 188 VAL A O 1
ATOM 1420 N N . ALA A 1 189 ? -4.809 34.125 11.422 1 98.62 189 ALA A N 1
ATOM 1421 C CA . ALA A 1 189 ? -4.711 34.719 12.758 1 98.62 189 ALA A CA 1
ATOM 1422 C C . ALA A 1 189 ? -3.717 33.938 13.617 1 98.62 189 ALA A C 1
ATOM 1424 O O . ALA A 1 189 ? -2.977 34.531 14.406 1 98.62 189 ALA A O 1
ATOM 1425 N N . GLY A 1 190 ? -3.756 32.625 13.5 1 98.62 190 GLY A N 1
ATOM 1426 C CA . GLY A 1 190 ? -2.85 31.781 14.258 1 98.62 190 GLY A CA 1
ATOM 1427 C C . GLY A 1 190 ? -1.391 32 13.898 1 98.62 190 GLY A C 1
ATOM 1428 O O . GLY A 1 190 ? -0.534 32.062 14.781 1 98.62 190 GLY A O 1
ATOM 1429 N N . VAL A 1 191 ? -1.108 32.094 12.602 1 98.62 191 VAL A N 1
ATOM 1430 C CA . VAL A 1 191 ? 0.264 32.281 12.156 1 98.62 191 VAL A CA 1
ATOM 1431 C C . VAL A 1 191 ? 0.767 33.656 12.641 1 98.62 191 VAL A C 1
ATOM 1433 O O . VAL A 1 191 ? 1.913 33.781 13.078 1 98.62 191 VAL A O 1
ATOM 1436 N N . VAL A 1 192 ? -0.058 34.656 12.609 1 98.56 192 VAL A N 1
ATOM 1437 C CA . VAL A 1 192 ? 0.307 36 13.07 1 98.56 192 VAL A CA 1
ATOM 1438 C C . VAL A 1 192 ? 0.572 35.969 14.57 1 98.56 192 VAL A C 1
ATOM 1440 O O . VAL A 1 192 ? 1.573 36.531 15.039 1 98.56 192 VAL A O 1
ATOM 1443 N N . ALA A 1 193 ? -0.304 35.344 15.305 1 98.56 193 ALA A N 1
ATOM 1444 C CA . ALA A 1 193 ? -0.119 35.219 16.75 1 98.56 193 ALA A CA 1
ATOM 1445 C C . ALA A 1 193 ? 1.163 34.469 17.078 1 98.56 193 ALA A C 1
ATOM 1447 O O . ALA A 1 193 ? 1.913 34.875 17.969 1 98.56 193 ALA A O 1
ATOM 1448 N N . ASN A 1 194 ? 1.333 33.406 16.391 1 98.5 194 ASN A N 1
ATOM 1449 C CA . ASN A 1 194 ? 2.516 32.562 16.594 1 98.5 194 ASN A CA 1
ATOM 1450 C C . ASN A 1 194 ? 3.799 33.344 16.312 1 98.5 194 ASN A C 1
ATOM 1452 O O . ASN A 1 194 ? 4.75 33.281 17.094 1 98.5 194 ASN A O 1
ATOM 1456 N N . ALA A 1 195 ? 3.848 34.062 15.227 1 98.19 195 ALA A N 1
ATOM 1457 C CA . ALA A 1 195 ? 4.992 34.906 14.875 1 98.19 195 ALA A CA 1
ATOM 1458 C C . ALA A 1 195 ? 5.23 35.969 15.93 1 98.19 195 ALA A C 1
ATOM 1460 O O . ALA A 1 195 ? 6.375 36.25 16.297 1 98.19 195 ALA A O 1
ATOM 1461 N N . THR A 1 196 ? 4.16 36.562 16.406 1 98.38 196 THR A N 1
ATOM 1462 C CA . THR A 1 196 ? 4.254 37.625 17.422 1 98.38 196 THR A CA 1
ATOM 1463 C C . THR A 1 196 ? 4.84 37.062 18.719 1 98.38 196 THR A C 1
ATOM 1465 O O . THR A 1 196 ? 5.695 37.688 19.328 1 98.38 196 THR A O 1
ATOM 1468 N N . ILE A 1 197 ? 4.422 35.906 19.109 1 98.31 197 ILE A N 1
ATOM 1469 C CA . ILE A 1 197 ? 4.926 35.281 20.328 1 98.31 197 ILE A CA 1
ATOM 1470 C C . ILE A 1 197 ? 6.422 35 20.188 1 98.31 197 ILE A C 1
ATOM 1472 O O . ILE A 1 197 ? 7.203 35.281 21.094 1 98.31 197 ILE A O 1
ATOM 1476 N N . LEU A 1 198 ? 6.82 34.469 19.047 1 98.06 198 LEU A N 1
ATOM 1477 C CA . LEU A 1 198 ? 8.227 34.188 18.797 1 98.06 198 LEU A CA 1
ATOM 1478 C C . LEU A 1 198 ? 9.062 35.469 18.812 1 98.06 198 LEU A C 1
ATOM 1480 O O . LEU A 1 198 ? 10.156 35.5 19.375 1 98.06 198 LEU A O 1
ATOM 1484 N N . LEU A 1 199 ? 8.547 36.531 18.219 1 97.06 199 LEU A N 1
ATOM 1485 C CA . LEU A 1 199 ? 9.25 37.812 18.203 1 97.06 199 LEU A CA 1
ATOM 1486 C C . LEU A 1 199 ? 9.438 38.344 19.609 1 97.06 199 LEU A C 1
ATOM 1488 O O . LEU A 1 199 ? 10.523 38.812 19.969 1 97.06 199 LEU A O 1
ATOM 1492 N N . ILE A 1 200 ? 8.398 38.25 20.391 1 97.06 200 ILE A N 1
ATOM 1493 C CA . ILE A 1 200 ? 8.461 38.781 21.75 1 97.06 200 ILE A CA 1
ATOM 1494 C C . ILE A 1 200 ? 9.445 37.938 22.562 1 97.06 200 ILE A C 1
ATOM 1496 O O . ILE A 1 200 ? 10.289 38.5 23.281 1 97.06 200 ILE A O 1
ATOM 1500 N N . MET A 1 201 ? 9.422 36.688 22.469 1 96.5 201 MET A N 1
ATOM 1501 C CA . MET A 1 201 ? 10.242 35.781 23.266 1 96.5 201 MET A CA 1
ATOM 1502 C C . MET A 1 201 ? 11.719 35.906 22.891 1 96.5 201 MET A C 1
ATOM 1504 O O . MET A 1 201 ? 12.594 35.781 23.75 1 96.5 201 MET A O 1
ATOM 1508 N N . TYR A 1 202 ? 11.977 36.188 21.625 1 95.31 202 TYR A N 1
ATOM 1509 C CA . TYR A 1 202 ? 13.359 36.156 21.172 1 95.31 202 TYR A CA 1
ATOM 1510 C C . TYR A 1 202 ? 13.781 37.531 20.625 1 95.31 202 TYR A C 1
ATOM 1512 O O . TYR A 1 202 ? 14.703 37.625 19.828 1 95.31 202 TYR A O 1
ATOM 1520 N N . TRP A 1 203 ? 13.133 38.562 20.984 1 93.5 203 TRP A N 1
ATOM 1521 C CA . TRP A 1 203 ? 13.32 39.938 20.484 1 93.5 203 TRP A CA 1
ATOM 1522 C C . TRP A 1 203 ? 14.781 40.344 20.578 1 93.5 203 TRP A C 1
ATOM 1524 O O . TRP A 1 203 ? 15.359 40.844 19.609 1 93.5 203 TRP A O 1
ATOM 1534 N N . LYS A 1 204 ? 15.422 40.125 21.641 1 91.25 204 LYS A N 1
ATOM 1535 C CA . LYS A 1 204 ? 16.797 40.562 21.875 1 91.25 204 LYS A CA 1
ATOM 1536 C C . LYS A 1 204 ? 17.781 39.719 21.062 1 91.25 204 LYS A C 1
ATOM 1538 O O . LYS A 1 204 ? 18.781 40.25 20.578 1 91.25 204 LYS A O 1
ATOM 1543 N N . LEU A 1 205 ? 17.469 38.5 21.031 1 88.5 205 LEU A N 1
ATOM 1544 C CA . LEU A 1 205 ? 18.359 37.594 20.312 1 88.5 205 LEU A CA 1
ATOM 1545 C C . LEU A 1 205 ? 18.359 37.906 18.812 1 88.5 205 LEU A C 1
ATOM 1547 O O . LEU A 1 205 ? 19.344 37.656 18.125 1 88.5 205 LEU A O 1
ATOM 1551 N N . LEU A 1 206 ? 17.312 38.531 18.375 1 89.56 206 LEU A N 1
ATOM 1552 C CA . LEU A 1 206 ? 17.141 38.781 16.938 1 89.56 206 LEU A CA 1
ATOM 1553 C C . LEU A 1 206 ? 17.578 40.188 16.578 1 89.56 206 LEU A C 1
ATOM 1555 O O . LEU A 1 206 ? 17.453 40.625 15.422 1 89.56 206 LEU A O 1
ATOM 1559 N N . ASP A 1 207 ? 18.156 40.812 17.594 1 78.19 207 ASP A N 1
ATOM 1560 C CA . ASP A 1 207 ? 18.625 42.188 17.422 1 78.19 207 ASP A CA 1
ATOM 1561 C C . ASP A 1 207 ? 20 42.219 16.734 1 78.19 207 ASP A C 1
ATOM 1563 O O . ASP A 1 207 ? 20.844 41.344 17.016 1 78.19 207 ASP A O 1
ATOM 1567 N N . GLY A 1 208 ? 20.266 42.875 15.422 1 62.41 208 GLY A N 1
ATOM 1568 C CA . GLY A 1 208 ? 21.609 43.188 14.961 1 62.41 208 GLY A CA 1
ATOM 1569 C C . GLY A 1 208 ? 21.891 42.719 13.547 1 62.41 208 GLY A C 1
ATOM 1570 O O . GLY A 1 208 ? 22.953 42.969 13 1 62.41 208 GLY A O 1
ATOM 1571 N N . ILE A 1 209 ? 21.25 41.719 13.125 1 58.72 209 ILE A N 1
ATOM 1572 C CA . ILE A 1 209 ? 21.938 41.062 12.023 1 58.72 209 ILE A CA 1
ATOM 1573 C C . ILE A 1 209 ? 21.562 41.75 10.703 1 58.72 209 ILE A C 1
ATOM 1575 O O . ILE A 1 209 ? 20.391 42.062 10.461 1 58.72 209 ILE A O 1
ATOM 1579 N N . ASN A 1 210 ? 22.672 42.188 10.102 1 60.31 210 ASN A N 1
ATOM 1580 C CA . ASN A 1 210 ? 22.781 42.969 8.867 1 60.31 210 ASN A CA 1
ATOM 1581 C C . ASN A 1 210 ? 22.188 42.219 7.68 1 60.31 210 ASN A C 1
ATOM 1583 O O . ASN A 1 210 ? 22.141 41 7.676 1 60.31 210 ASN A O 1
ATOM 1587 N N . GLU A 1 211 ? 21.609 43.062 6.824 1 61.31 211 GLU A N 1
ATOM 1588 C CA . GLU A 1 211 ? 21 42.781 5.531 1 61.31 211 GLU A CA 1
ATOM 1589 C C . GLU A 1 211 ? 21.984 42.125 4.582 1 61.31 211 GLU A C 1
ATOM 1591 O O . GLU A 1 211 ? 23.109 42.625 4.402 1 61.31 211 GLU A O 1
ATOM 1596 N N . ARG A 1 212 ? 22.188 40.844 4.629 1 60 212 ARG A N 1
ATOM 1597 C CA . ARG A 1 212 ? 22.953 40.344 3.492 1 60 212 ARG A CA 1
ATOM 1598 C C . ARG A 1 212 ? 22.062 40.125 2.283 1 60 212 ARG A C 1
ATOM 1600 O O . ARG A 1 212 ? 20.984 39.531 2.41 1 60 212 ARG A O 1
ATOM 1607 N N . LYS A 1 213 ? 22.453 40.844 1.175 1 57.78 213 LYS A N 1
ATOM 1608 C CA . LYS A 1 213 ? 21.734 40.719 -0.096 1 57.78 213 LYS A CA 1
ATOM 1609 C C . LYS A 1 213 ? 22.125 39.438 -0.807 1 57.78 213 LYS A C 1
ATOM 1611 O O . LYS A 1 213 ? 23.297 39.125 -0.958 1 57.78 213 LYS A O 1
ATOM 1616 N N . SER A 1 214 ? 21.359 38.375 -0.67 1 60.75 214 SER A N 1
ATOM 1617 C CA . SER A 1 214 ? 21.609 37.188 -1.506 1 60.75 214 SER A CA 1
ATOM 1618 C C . SER A 1 214 ? 21 37.375 -2.893 1 60.75 214 SER A C 1
ATOM 1620 O O . SER A 1 214 ? 19.938 37.969 -3.039 1 60.75 214 SER A O 1
ATOM 1622 N N . ASP A 1 215 ? 21.875 37.125 -3.941 1 59.19 215 ASP A N 1
ATOM 1623 C CA . ASP A 1 215 ? 21.406 37.156 -5.324 1 59.19 215 ASP A CA 1
ATOM 1624 C C . ASP A 1 215 ? 20.438 36.031 -5.617 1 59.19 215 ASP A C 1
ATOM 1626 O O . ASP A 1 215 ? 20.609 34.906 -5.121 1 59.19 215 ASP A O 1
ATOM 1630 N N . PHE A 1 216 ? 19.25 36.438 -6.004 1 61.06 216 PHE A N 1
ATOM 1631 C CA . PHE A 1 216 ? 18.234 35.5 -6.469 1 61.06 216 PHE A CA 1
ATOM 1632 C C . PHE A 1 216 ? 18.547 35.062 -7.891 1 61.06 216 PHE A C 1
ATOM 1634 O O . PHE A 1 216 ? 18.062 35.656 -8.859 1 61.06 216 PHE A O 1
ATOM 1641 N N . ILE A 1 217 ? 19.562 34.25 -8.164 1 59.09 217 ILE A N 1
ATOM 1642 C CA . ILE A 1 217 ? 19.797 33.75 -9.508 1 59.09 217 ILE A CA 1
ATOM 1643 C C . ILE A 1 217 ? 19.125 32.375 -9.672 1 59.09 217 ILE A C 1
ATOM 1645 O O . ILE A 1 217 ? 19.422 31.453 -8.938 1 59.09 217 ILE A O 1
ATOM 1649 N N . ILE A 1 218 ? 18.094 32.469 -10.477 1 62.09 218 ILE A N 1
ATOM 1650 C CA . ILE A 1 218 ? 17.422 31.219 -10.805 1 62.09 218 ILE A CA 1
ATOM 1651 C C . ILE A 1 218 ? 17.875 30.719 -12.172 1 62.09 218 ILE A C 1
ATOM 1653 O O . ILE A 1 218 ? 17.828 31.469 -13.156 1 62.09 218 ILE A O 1
ATOM 1657 N N . ARG A 1 219 ? 18.641 29.531 -12.273 1 62.09 219 ARG A N 1
ATOM 1658 C CA . ARG A 1 219 ? 18.938 28.922 -13.562 1 62.09 219 ARG A CA 1
ATOM 1659 C C . ARG A 1 219 ? 17.828 27.984 -14.008 1 62.09 219 ARG A C 1
ATOM 1661 O O . ARG A 1 219 ? 17.438 27.078 -13.258 1 62.09 219 ARG A O 1
ATOM 1668 N N . TRP A 1 220 ? 17.172 28.359 -15.141 1 63.22 220 TRP A N 1
ATOM 1669 C CA . TRP A 1 220 ? 15.992 27.641 -15.602 1 63.22 220 TRP A CA 1
ATOM 1670 C C . TRP A 1 220 ? 16.391 26.5 -16.531 1 63.22 220 TRP A C 1
ATOM 1672 O O . TRP A 1 220 ? 16.75 26.734 -17.688 1 63.22 220 TRP A O 1
ATOM 1682 N N . LYS A 1 221 ? 16.828 25.375 -16.078 1 70.75 221 LYS A N 1
ATOM 1683 C CA . LYS A 1 221 ? 16.938 24.172 -16.891 1 70.75 221 LYS A CA 1
ATOM 1684 C C . LYS A 1 221 ? 15.625 23.391 -16.922 1 70.75 221 LYS A C 1
ATOM 1686 O O . LYS A 1 221 ? 14.875 23.406 -15.938 1 70.75 221 LYS A O 1
ATOM 1691 N N . ARG A 1 222 ? 15.273 22.844 -18.062 1 83.88 222 ARG A N 1
ATOM 1692 C CA . ARG A 1 222 ? 14.07 22.047 -18.281 1 83.88 222 ARG A CA 1
ATOM 1693 C C . ARG A 1 222 ? 12.812 22.859 -18 1 83.88 222 ARG A C 1
ATOM 1695 O O . ARG A 1 222 ? 11.898 22.391 -17.312 1 83.88 222 ARG A O 1
ATOM 1702 N N . VAL A 1 223 ? 12.828 24.156 -18.406 1 88 223 VAL A N 1
ATOM 1703 C CA . VAL A 1 223 ? 11.781 25.141 -18.109 1 88 223 VAL A CA 1
ATOM 1704 C C . VAL A 1 223 ? 10.422 24.594 -18.531 1 88 223 VAL A C 1
ATOM 1706 O O . VAL A 1 223 ? 9.43 24.734 -17.828 1 88 223 VAL A O 1
ATOM 1709 N N . LEU A 1 224 ? 10.414 24 -19.672 1 90.38 224 LEU A N 1
ATOM 1710 C CA . LEU A 1 224 ? 9.148 23.469 -20.172 1 90.38 224 LEU A CA 1
ATOM 1711 C C . LEU A 1 224 ? 8.602 22.391 -19.25 1 90.38 224 LEU A C 1
ATOM 1713 O O . LEU A 1 224 ? 7.43 22.406 -18.875 1 90.38 224 LEU A O 1
ATOM 1717 N N . TRP A 1 225 ? 9.469 21.5 -18.906 1 93.06 225 TRP A N 1
ATOM 1718 C CA . TRP A 1 225 ? 9.062 20.391 -18.047 1 93.06 225 TRP A CA 1
ATOM 1719 C C . TRP A 1 225 ? 8.617 20.922 -16.672 1 93.06 225 TRP A C 1
ATOM 1721 O O . TRP A 1 225 ? 7.586 20.484 -16.156 1 93.06 225 TRP A O 1
ATOM 1731 N N . LYS A 1 226 ? 9.367 21.828 -16.109 1 93.88 226 LYS A N 1
ATOM 1732 C CA . LYS A 1 226 ? 9.016 22.391 -14.812 1 93.88 226 LYS A CA 1
ATOM 1733 C C . LYS A 1 226 ? 7.688 23.141 -14.883 1 93.88 226 LYS A C 1
ATOM 1735 O O . LYS A 1 226 ? 6.875 23.047 -13.961 1 93.88 226 LYS A O 1
ATOM 1740 N N . SER A 1 227 ? 7.527 23.859 -15.906 1 95.19 227 SER A N 1
ATOM 1741 C CA . SER A 1 227 ? 6.27 24.578 -16.094 1 95.19 227 SER A CA 1
ATOM 1742 C C . SER A 1 227 ? 5.086 23.625 -16.141 1 95.19 227 SER A C 1
ATOM 1744 O O . SER A 1 227 ? 4.031 23.891 -15.57 1 95.19 227 SER A O 1
ATOM 1746 N N . CYS A 1 228 ? 5.258 22.531 -16.797 1 96.19 228 CYS A N 1
ATOM 1747 C CA . CYS A 1 228 ? 4.195 21.547 -16.891 1 96.19 228 CYS A CA 1
ATOM 1748 C C . CYS A 1 228 ? 3.889 20.953 -15.523 1 96.19 228 CYS A C 1
ATOM 1750 O O . CYS A 1 228 ? 2.725 20.719 -15.188 1 96.19 228 CYS A O 1
ATOM 1752 N N . VAL A 1 229 ? 4.941 20.734 -14.789 1 96.19 229 VAL A N 1
ATOM 1753 C CA . VAL A 1 229 ? 4.758 20.188 -13.445 1 96.19 229 VAL A CA 1
ATOM 1754 C C . VAL A 1 229 ? 3.92 21.156 -12.617 1 96.19 229 VAL A C 1
ATOM 1756 O O . VAL A 1 229 ? 2.963 20.75 -11.953 1 96.19 229 VAL A O 1
ATOM 1759 N N . TYR A 1 230 ? 4.277 22.422 -12.688 1 95.81 230 TYR A N 1
ATOM 1760 C CA . TYR A 1 230 ? 3.564 23.422 -11.906 1 95.81 230 TYR A CA 1
ATOM 1761 C C . TYR A 1 230 ? 2.137 23.594 -12.414 1 95.81 230 TYR A C 1
ATOM 1763 O O . TYR A 1 230 ? 1.21 23.781 -11.617 1 95.81 230 TYR A O 1
ATOM 1771 N N . ILE A 1 231 ? 1.906 23.531 -13.656 1 97.56 231 ILE A N 1
ATOM 1772 C CA . ILE A 1 231 ? 0.581 23.688 -14.242 1 97.56 231 ILE A CA 1
ATOM 1773 C C . ILE A 1 231 ? -0.308 22.516 -13.828 1 97.56 231 ILE A C 1
ATOM 1775 O O . ILE A 1 231 ? -1.472 22.703 -13.469 1 97.56 231 ILE A O 1
ATOM 1779 N N . ILE A 1 232 ? 0.219 21.344 -13.867 1 97.62 232 ILE A N 1
ATOM 1780 C CA . ILE A 1 232 ? -0.541 20.156 -13.477 1 97.62 232 ILE A CA 1
ATOM 1781 C C . ILE A 1 232 ? -0.902 20.25 -12 1 97.62 232 ILE A C 1
ATOM 1783 O O . ILE A 1 232 ? -2.035 19.938 -11.609 1 97.62 232 ILE A O 1
ATOM 1787 N N . THR A 1 233 ? 0.056 20.641 -11.219 1 96.19 233 THR A N 1
ATOM 1788 C CA . THR A 1 233 ? -0.199 20.766 -9.789 1 96.19 233 THR A CA 1
ATOM 1789 C C . THR A 1 233 ? -1.238 21.859 -9.523 1 96.19 233 THR A C 1
ATOM 1791 O O . THR A 1 233 ? -2.121 21.688 -8.68 1 96.19 233 THR A O 1
ATOM 1794 N N . LEU A 1 234 ? -1.142 22.984 -10.18 1 96.81 234 LEU A N 1
ATOM 1795 C CA . LEU A 1 234 ? -2.141 24.047 -10.07 1 96.81 234 LEU A CA 1
ATOM 1796 C C . LEU A 1 234 ? -3.51 23.547 -10.523 1 96.81 234 LEU A C 1
ATOM 1798 O O . LEU A 1 234 ? -4.531 23.906 -9.93 1 96.81 234 LEU A O 1
ATOM 1802 N N . GLY A 1 235 ? -3.512 22.797 -11.586 1 97.56 235 GLY A N 1
ATOM 1803 C CA . GLY A 1 235 ? -4.75 22.188 -12.031 1 97.56 235 GLY A CA 1
ATOM 1804 C C . GLY A 1 235 ? -5.387 21.281 -10.992 1 97.56 235 GLY A C 1
ATOM 1805 O O . GLY A 1 235 ? -6.609 21.266 -10.844 1 97.56 235 GLY A O 1
ATOM 1806 N N . MET A 1 236 ? -4.562 20.531 -10.297 1 97.06 236 MET A N 1
ATOM 1807 C CA . MET A 1 236 ? -5.055 19.703 -9.203 1 97.06 236 MET A CA 1
ATOM 1808 C C . MET A 1 236 ? -5.719 20.547 -8.133 1 97.06 236 MET A C 1
ATOM 1810 O O . MET A 1 236 ? -6.82 20.234 -7.672 1 97.06 236 MET A O 1
ATOM 1814 N N . LEU A 1 237 ? -5.09 21.672 -7.762 1 95.69 237 LEU A N 1
ATOM 1815 C CA . LEU A 1 237 ? -5.609 22.562 -6.723 1 95.69 237 LEU A CA 1
ATOM 1816 C C . LEU A 1 237 ? -6.934 23.188 -7.152 1 95.69 237 LEU A C 1
ATOM 1818 O O . LEU A 1 237 ? -7.871 23.266 -6.359 1 95.69 237 LEU A O 1
ATOM 1822 N N . VAL A 1 238 ? -7.012 23.578 -8.352 1 96.94 238 VAL A N 1
ATOM 1823 C CA . VAL A 1 238 ? -8.234 24.156 -8.891 1 96.94 238 VAL A CA 1
ATOM 1824 C C . VAL A 1 238 ? -9.352 23.109 -8.883 1 96.94 238 VAL A C 1
ATOM 1826 O O . VAL A 1 238 ? -10.484 23.422 -8.492 1 96.94 238 VAL A O 1
ATOM 1829 N N . ALA A 1 239 ? -9.008 21.922 -9.289 1 96.81 239 ALA A N 1
ATOM 1830 C CA . ALA A 1 239 ? -9.992 20.844 -9.281 1 96.81 239 ALA A CA 1
ATOM 1831 C C . ALA A 1 239 ? -10.508 20.578 -7.867 1 96.81 239 ALA A C 1
ATOM 1833 O O . ALA A 1 239 ? -11.703 20.359 -7.668 1 96.81 239 ALA A O 1
ATOM 1834 N N . LEU A 1 240 ? -9.648 20.641 -6.934 1 95.19 240 LEU A N 1
ATOM 1835 C CA . LEU A 1 240 ? -10.016 20.453 -5.535 1 95.19 240 LEU A CA 1
ATOM 1836 C C . LEU A 1 240 ? -10.922 21.578 -5.055 1 95.19 240 LEU A C 1
ATOM 1838 O O . LEU A 1 240 ? -11.93 21.328 -4.387 1 95.19 240 LEU A O 1
ATOM 1842 N N . LEU A 1 241 ? -10.641 22.75 -5.41 1 93.88 241 LEU A N 1
ATOM 1843 C CA . LEU A 1 241 ? -11.43 23.922 -5.008 1 93.88 241 LEU A CA 1
ATOM 1844 C C . LEU A 1 241 ? -12.812 23.891 -5.641 1 93.88 241 LEU A C 1
ATOM 1846 O O . LEU A 1 241 ? -13.781 24.375 -5.059 1 93.88 241 LEU A O 1
ATOM 1850 N N . LEU A 1 242 ? -12.859 23.25 -6.797 1 95.5 242 LEU A N 1
ATOM 1851 C CA . LEU A 1 242 ? -14.133 23.156 -7.504 1 95.5 242 LEU A CA 1
ATOM 1852 C C . LEU A 1 242 ? -14.984 22.016 -6.938 1 95.5 242 LEU A C 1
ATOM 1854 O O . LEU A 1 242 ? -16.109 21.812 -7.379 1 95.5 242 LEU A O 1
ATOM 1858 N N . GLY A 1 243 ? -14.445 21.297 -6.074 1 92.94 243 GLY A N 1
ATOM 1859 C CA . GLY A 1 243 ? -15.234 20.312 -5.352 1 92.94 243 GLY A CA 1
ATOM 1860 C C . GLY A 1 243 ? -15.156 18.922 -5.953 1 92.94 243 GLY A C 1
ATOM 1861 O O . GLY A 1 243 ? -15.977 18.062 -5.641 1 92.94 243 GLY A O 1
ATOM 1862 N N . LEU A 1 244 ? -14.242 18.656 -6.836 1 94.56 244 LEU A N 1
ATOM 1863 C CA . LEU A 1 244 ? -14.055 17.312 -7.383 1 94.56 244 LEU A CA 1
ATOM 1864 C C . LEU A 1 244 ? -13.555 16.359 -6.305 1 94.56 244 LEU A C 1
ATOM 1866 O O . LEU A 1 244 ? -13.094 16.781 -5.25 1 94.56 244 LEU A O 1
ATOM 1870 N N . ASN A 1 245 ? -13.75 15.055 -6.621 1 95.19 245 ASN A N 1
ATOM 1871 C CA . ASN A 1 245 ? -13.305 14.047 -5.664 1 95.19 245 ASN A CA 1
ATOM 1872 C C . ASN A 1 245 ? -11.836 14.227 -5.301 1 95.19 245 ASN A C 1
ATOM 1874 O O . ASN A 1 245 ? -10.977 14.273 -6.18 1 95.19 245 ASN A O 1
ATOM 1878 N N . MET A 1 246 ? -11.586 14.328 -4.094 1 94.88 246 MET A N 1
ATOM 1879 C CA . MET A 1 246 ? -10.25 14.711 -3.641 1 94.88 246 MET A CA 1
ATOM 1880 C C . MET A 1 246 ? -9.234 13.633 -3.98 1 94.88 246 MET A C 1
ATOM 1882 O O . MET A 1 246 ? -8.172 13.922 -4.539 1 94.88 246 MET A O 1
ATOM 1886 N N . SER A 1 247 ? -9.531 12.391 -3.678 1 95.25 247 SER A N 1
ATOM 1887 C CA . SER A 1 247 ? -8.602 11.289 -3.875 1 95.25 247 SER A CA 1
ATOM 1888 C C . SER A 1 247 ? -8.281 11.086 -5.355 1 95.25 247 SER A C 1
ATOM 1890 O O . SER A 1 247 ? -7.113 11.07 -5.746 1 95.25 247 SER A O 1
ATOM 1892 N N . TRP A 1 248 ? -9.219 11.023 -6.176 1 96.88 248 TRP A N 1
ATOM 1893 C CA . TRP A 1 248 ? -9.023 10.742 -7.594 1 96.88 248 TRP A CA 1
ATOM 1894 C C . TRP A 1 248 ? -8.414 11.945 -8.305 1 96.88 248 TRP A C 1
ATOM 1896 O O . TRP A 1 248 ? -7.703 11.789 -9.305 1 96.88 248 TRP A O 1
ATOM 1906 N N . THR A 1 249 ? -8.703 13.172 -7.797 1 97.06 249 THR A N 1
ATOM 1907 C CA . THR A 1 249 ? -8.023 14.352 -8.32 1 97.06 249 THR A CA 1
ATOM 1908 C C . THR A 1 249 ? -6.52 14.25 -8.102 1 97.06 249 THR A C 1
ATOM 1910 O O . THR A 1 249 ? -5.734 14.5 -9.016 1 97.06 249 THR A O 1
ATOM 1913 N N . ALA A 1 250 ? -6.164 13.883 -6.898 1 96.06 250 ALA A N 1
ATOM 1914 C CA . ALA A 1 250 ? -4.746 13.742 -6.582 1 96.06 250 ALA A CA 1
ATOM 1915 C C . ALA A 1 250 ? -4.109 12.625 -7.41 1 96.06 250 ALA A C 1
ATOM 1917 O O . ALA A 1 250 ? -3.004 12.789 -7.934 1 96.06 250 ALA A O 1
ATOM 1918 N N . ILE A 1 251 ? -4.746 11.523 -7.57 1 97.38 251 ILE A N 1
ATOM 1919 C CA . ILE A 1 251 ? -4.242 10.398 -8.352 1 97.38 251 ILE A CA 1
ATOM 1920 C C . ILE A 1 251 ? -4.105 10.797 -9.812 1 97.38 251 ILE A C 1
ATOM 1922 O O . ILE A 1 251 ? -3.113 10.469 -10.469 1 97.38 251 ILE A O 1
ATOM 1926 N N . THR A 1 252 ? -5.086 11.477 -10.328 1 98 252 THR A N 1
ATOM 1927 C CA . THR A 1 252 ? -5.047 11.938 -11.719 1 98 252 THR A CA 1
ATOM 1928 C C . THR A 1 252 ? -3.85 12.852 -11.945 1 98 252 THR A C 1
ATOM 1930 O O . THR A 1 252 ? -3.139 12.719 -12.945 1 98 252 THR A O 1
ATOM 1933 N N . ALA A 1 253 ? -3.689 13.773 -11.047 1 97.81 253 ALA A N 1
ATOM 1934 C CA . ALA A 1 253 ? -2.533 14.656 -11.164 1 97.81 253 ALA A CA 1
ATOM 1935 C C . ALA A 1 253 ? -1.229 13.867 -11.125 1 97.81 253 ALA A C 1
ATOM 1937 O O . ALA A 1 253 ? -0.316 14.125 -11.914 1 97.81 253 ALA A O 1
ATOM 1938 N N . ALA A 1 254 ? -1.117 12.961 -10.219 1 97.38 254 ALA A N 1
ATOM 1939 C CA . ALA A 1 254 ? 0.065 12.117 -10.094 1 97.38 254 ALA A CA 1
ATOM 1940 C C . ALA A 1 254 ? 0.349 11.375 -11.398 1 97.38 254 ALA A C 1
ATOM 1942 O O . ALA A 1 254 ? 1.484 11.367 -11.875 1 97.38 254 ALA A O 1
ATOM 1943 N N . LEU A 1 255 ? -0.663 10.797 -11.969 1 97.19 255 LEU A N 1
ATOM 1944 C CA . LEU A 1 255 ? -0.49 10.008 -13.188 1 97.19 255 LEU A CA 1
ATOM 1945 C C . LEU A 1 255 ? -0.183 10.906 -14.383 1 97.19 255 LEU A C 1
ATOM 1947 O O . LEU A 1 255 ? 0.564 10.516 -15.281 1 97.19 255 LEU A O 1
ATOM 1951 N N . ALA A 1 256 ? -0.81 12.047 -14.414 1 97.56 256 ALA A N 1
ATOM 1952 C CA . ALA A 1 256 ? -0.471 13.008 -15.461 1 97.56 256 ALA A CA 1
ATOM 1953 C C . ALA A 1 256 ? 1.015 13.352 -15.43 1 97.56 256 ALA A C 1
ATOM 1955 O O . ALA A 1 256 ? 1.653 13.477 -16.469 1 97.56 256 ALA A O 1
ATOM 1956 N N . LEU A 1 257 ? 1.513 13.508 -14.25 1 97.38 257 LEU A N 1
ATOM 1957 C CA . LEU A 1 257 ? 2.926 13.836 -14.094 1 97.38 257 LEU A CA 1
ATOM 1958 C C . LEU A 1 257 ? 3.805 12.656 -14.508 1 97.38 257 LEU A C 1
ATOM 1960 O O . LEU A 1 257 ? 4.855 12.852 -15.125 1 97.38 257 LEU A O 1
ATOM 1964 N N . ILE A 1 258 ? 3.389 11.477 -14.164 1 95.56 258 ILE A N 1
ATOM 1965 C CA . ILE A 1 258 ? 4.121 10.281 -14.555 1 95.56 258 ILE A CA 1
ATOM 1966 C C . ILE A 1 258 ? 4.172 10.18 -16.078 1 95.56 258 ILE A C 1
ATOM 1968 O O . ILE A 1 258 ? 5.223 9.898 -16.656 1 95.56 258 ILE A O 1
ATOM 1972 N N . VAL A 1 259 ? 3.062 10.414 -16.703 1 93.94 259 VAL A N 1
ATOM 1973 C CA . VAL A 1 259 ? 2.99 10.359 -18.156 1 93.94 259 VAL A CA 1
ATOM 1974 C C . VAL A 1 259 ? 3.854 11.461 -18.766 1 93.94 259 VAL A C 1
ATOM 1976 O O . VAL A 1 259 ? 4.539 11.242 -19.766 1 93.94 259 VAL A O 1
ATOM 1979 N N . LEU A 1 260 ? 3.811 12.633 -18.188 1 93.56 260 LEU A N 1
ATOM 1980 C CA . LEU A 1 260 ? 4.629 13.75 -18.641 1 93.56 260 LEU A CA 1
ATOM 1981 C C . LEU A 1 260 ? 6.105 13.375 -18.641 1 93.56 260 LEU A C 1
ATOM 1983 O O . LEU A 1 260 ? 6.848 13.773 -19.531 1 93.56 260 LEU A O 1
ATOM 1987 N N . ASP A 1 261 ? 6.477 12.68 -17.609 1 91 261 ASP A N 1
ATOM 1988 C CA . ASP A 1 261 ? 7.875 12.297 -17.453 1 91 261 ASP A CA 1
ATOM 1989 C C . ASP A 1 261 ? 8.297 11.297 -18.531 1 91 261 ASP A C 1
ATOM 1991 O O . ASP A 1 261 ? 9.477 11.203 -18.875 1 91 261 ASP A O 1
ATOM 1995 N N . PHE A 1 262 ? 7.387 10.516 -19.094 1 90.06 262 PHE A N 1
ATOM 1996 C CA . PHE A 1 262 ? 7.566 9.602 -20.203 1 90.06 262 PHE A CA 1
ATOM 1997 C C . PHE A 1 262 ? 8.719 8.641 -19.938 1 90.06 262 PHE A C 1
ATOM 1999 O O . PHE A 1 262 ? 9.539 8.391 -20.828 1 90.06 262 PHE A O 1
ATOM 2006 N N . LYS A 1 263 ? 8.945 8.266 -18.734 1 90.56 263 LYS A N 1
ATOM 2007 C CA . LYS A 1 263 ? 9.914 7.266 -18.312 1 90.56 263 LYS A CA 1
ATOM 2008 C C . LYS A 1 263 ? 9.281 6.25 -17.359 1 90.56 263 LYS A C 1
ATOM 2010 O O . LYS A 1 263 ? 8.156 6.449 -16.891 1 90.56 263 LYS A O 1
ATOM 2015 N N . ASP A 1 264 ? 10.016 5.227 -17.109 1 90.69 264 ASP A N 1
ATOM 2016 C CA . ASP A 1 264 ? 9.562 4.223 -16.156 1 90.69 264 ASP A CA 1
ATOM 2017 C C . ASP A 1 264 ? 9.219 4.863 -14.812 1 90.69 264 ASP A C 1
ATOM 2019 O 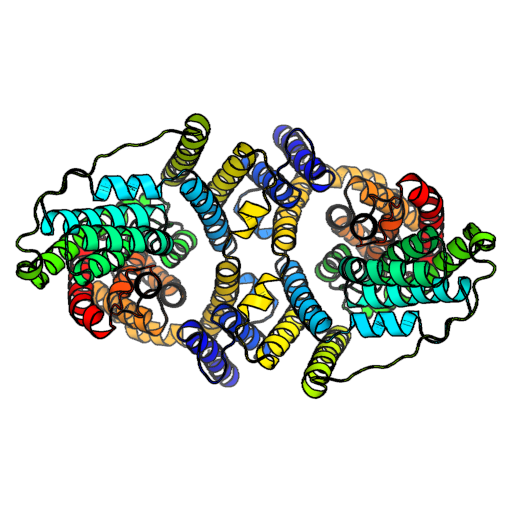O . ASP A 1 264 ? 10.016 5.617 -14.258 1 90.69 264 ASP A O 1
ATOM 2023 N N . ALA A 1 265 ? 8.047 4.527 -14.383 1 93.25 265 ALA A N 1
ATOM 2024 C CA . ALA A 1 265 ? 7.52 5.168 -13.18 1 93.25 265 ALA A CA 1
ATOM 2025 C C . ALA A 1 265 ? 8.102 4.539 -11.922 1 93.25 265 ALA A C 1
ATOM 2027 O O . ALA A 1 265 ? 7.957 5.082 -10.82 1 93.25 265 ALA A O 1
ATOM 2028 N N . ARG A 1 266 ? 8.781 3.434 -11.992 1 91.12 266 ARG A N 1
ATOM 2029 C CA . ARG A 1 266 ? 9.227 2.648 -10.844 1 91.12 266 ARG A CA 1
ATOM 2030 C C . ARG A 1 266 ? 10.062 3.494 -9.891 1 91.12 266 ARG A C 1
ATOM 2032 O O . ARG A 1 266 ? 9.836 3.486 -8.68 1 91.12 266 ARG A O 1
ATOM 2039 N N . PRO A 1 267 ? 11.023 4.285 -10.398 1 90.56 267 PRO A N 1
ATOM 2040 C CA . PRO A 1 267 ? 11.82 5.105 -9.484 1 90.56 267 PRO A CA 1
ATOM 2041 C C . PRO A 1 267 ? 10.977 6.102 -8.695 1 90.56 267 PRO A C 1
ATOM 2043 O O . PRO A 1 267 ? 11.258 6.363 -7.52 1 90.56 267 PRO A O 1
ATOM 2046 N N . CYS A 1 268 ? 10 6.664 -9.328 1 92.44 268 CYS A N 1
ATOM 2047 C CA . CYS A 1 268 ? 9.117 7.609 -8.656 1 92.44 268 CYS A CA 1
ATOM 2048 C C . CYS A 1 268 ? 8.234 6.902 -7.637 1 92.44 268 CYS A C 1
ATOM 2050 O O . CYS A 1 268 ? 8.062 7.383 -6.516 1 92.44 268 CYS A O 1
ATOM 2052 N N . LEU A 1 269 ? 7.73 5.766 -7.992 1 94.19 269 LEU A N 1
ATOM 2053 C CA . LEU A 1 269 ? 6.852 5 -7.117 1 94.19 269 LEU A CA 1
ATOM 2054 C C . LEU A 1 269 ? 7.605 4.492 -5.895 1 94.19 269 LEU A C 1
ATOM 2056 O O . LEU A 1 269 ? 7.023 4.34 -4.816 1 94.19 269 LEU A O 1
ATOM 2060 N N . GLU A 1 270 ? 8.859 4.312 -6.074 1 92.69 270 GLU A N 1
ATOM 2061 C CA . GLU A 1 270 ? 9.68 3.816 -4.977 1 92.69 270 GLU A CA 1
ATOM 2062 C C . GLU A 1 270 ? 9.914 4.902 -3.928 1 92.69 270 GLU A C 1
ATOM 2064 O O . GLU A 1 270 ? 10.297 4.605 -2.795 1 92.69 270 GLU A O 1
ATOM 2069 N N . LYS A 1 271 ? 9.648 6.109 -4.254 1 91.44 271 LYS A N 1
ATOM 2070 C CA . LYS A 1 271 ? 9.852 7.219 -3.324 1 91.44 271 LYS A CA 1
ATOM 2071 C C . LYS A 1 271 ? 8.625 7.414 -2.43 1 91.44 271 LYS A C 1
ATOM 2073 O O . LYS A 1 271 ? 8.695 8.117 -1.422 1 91.44 271 LYS A O 1
ATOM 2078 N N . VAL A 1 272 ? 7.574 6.773 -2.766 1 93.19 272 VAL A N 1
ATOM 2079 C CA . VAL A 1 272 ? 6.371 6.82 -1.941 1 93.19 272 VAL A CA 1
ATOM 2080 C C . VAL A 1 272 ? 6.637 6.137 -0.601 1 93.19 272 VAL A C 1
ATOM 2082 O O . VAL A 1 272 ? 7.301 5.102 -0.545 1 93.19 272 VAL A O 1
ATOM 2085 N N . SER A 1 273 ? 6.199 6.762 0.471 1 92.69 273 SER A N 1
ATOM 2086 C CA . SER A 1 273 ? 6.324 6.152 1.79 1 92.69 273 SER A CA 1
ATOM 2087 C C . SER A 1 273 ? 5.238 5.105 2.018 1 92.69 273 SER A C 1
ATOM 2089 O O . SER A 1 273 ? 4.25 5.371 2.705 1 92.69 273 SER A O 1
ATOM 2091 N N . TYR A 1 274 ? 5.457 3.943 1.597 1 94.88 274 TYR A N 1
ATOM 2092 C CA . TYR A 1 274 ? 4.488 2.867 1.756 1 94.88 274 TYR A CA 1
ATOM 2093 C C . TYR A 1 274 ? 4.332 2.488 3.225 1 94.88 274 TYR A C 1
ATOM 2095 O O . TYR A 1 274 ? 3.268 2.021 3.641 1 94.88 274 TYR A O 1
ATOM 2103 N N . SER A 1 275 ? 5.379 2.73 3.996 1 93.44 275 SER A N 1
ATOM 2104 C CA . SER A 1 275 ? 5.301 2.486 5.434 1 93.44 275 SER A CA 1
ATOM 2105 C C . SER A 1 275 ? 4.203 3.328 6.078 1 93.44 275 SER A C 1
ATOM 2107 O O . SER A 1 275 ? 3.498 2.857 6.973 1 93.44 275 SER A O 1
ATOM 2109 N N . LEU A 1 276 ? 4.059 4.504 5.613 1 91.19 276 LEU A N 1
ATOM 2110 C CA . LEU A 1 276 ? 3.016 5.383 6.137 1 91.19 276 LEU A CA 1
ATOM 2111 C C . LEU A 1 276 ? 1.631 4.855 5.777 1 91.19 276 LEU A C 1
ATOM 2113 O O . LEU A 1 276 ? 0.723 4.871 6.613 1 91.19 276 LEU A O 1
ATOM 2117 N N . LEU A 1 277 ? 1.446 4.418 4.527 1 95.62 277 LEU A N 1
ATOM 2118 C CA . LEU A 1 277 ? 0.163 3.881 4.086 1 95.62 277 LEU A CA 1
ATOM 2119 C C . LEU A 1 277 ? -0.217 2.648 4.902 1 95.62 277 LEU A C 1
ATOM 2121 O O . LEU A 1 277 ? -1.361 2.52 5.344 1 95.62 277 LEU A O 1
ATOM 2125 N N . ILE A 1 278 ? 0.731 1.774 5.145 1 96.56 278 ILE A N 1
ATOM 2126 C CA . ILE A 1 278 ? 0.507 0.567 5.93 1 96.56 278 ILE A CA 1
ATOM 2127 C C . ILE A 1 278 ? 0.21 0.945 7.383 1 96.56 278 ILE A C 1
ATOM 2129 O O . ILE A 1 278 ? -0.639 0.327 8.031 1 96.56 278 ILE A O 1
ATOM 2133 N N . PHE A 1 279 ? 0.966 1.918 7.879 1 94.38 279 PHE A N 1
ATOM 2134 C CA . PHE A 1 279 ? 0.713 2.422 9.219 1 94.38 279 PHE A CA 1
ATOM 2135 C C . PHE A 1 279 ? -0.747 2.828 9.383 1 94.38 279 PHE A C 1
ATOM 2137 O O . PHE A 1 279 ? -1.384 2.492 10.383 1 94.38 279 PHE A O 1
ATOM 2144 N N . PHE A 1 280 ? -1.305 3.521 8.383 1 93.69 280 PHE A N 1
ATOM 2145 C CA . PHE A 1 280 ? -2.688 3.984 8.414 1 93.69 280 PHE A CA 1
ATOM 2146 C C . PHE A 1 280 ? -3.652 2.805 8.398 1 93.69 280 PHE A C 1
ATOM 2148 O O . PHE A 1 280 ? -4.691 2.838 9.055 1 93.69 280 PHE A O 1
ATOM 2155 N N . CYS A 1 281 ? -3.344 1.748 7.621 1 96.94 281 CYS A N 1
ATOM 2156 C CA . CYS A 1 281 ? -4.191 0.56 7.605 1 96.94 281 CYS A CA 1
ATOM 2157 C C . CYS A 1 281 ? -4.324 -0.029 9.008 1 96.94 281 CYS A C 1
ATOM 2159 O O . CYS A 1 281 ? -5.438 -0.275 9.477 1 96.94 281 CYS A O 1
ATOM 2161 N N . GLY A 1 282 ? -3.18 -0.241 9.672 1 96.88 282 GLY A N 1
ATOM 2162 C CA . GLY A 1 282 ? -3.213 -0.76 11.031 1 96.88 282 GLY A CA 1
ATOM 2163 C C . GLY A 1 282 ? -3.922 0.161 12.008 1 96.88 282 GLY A C 1
ATOM 2164 O O . GLY A 1 282 ? -4.676 -0.3 12.867 1 96.88 282 GLY A O 1
ATOM 2165 N N . MET A 1 283 ? -3.709 1.416 11.82 1 95.06 283 MET A N 1
ATOM 2166 C CA . MET A 1 283 ? -4.309 2.412 12.703 1 95.06 283 MET A CA 1
ATOM 2167 C C . MET A 1 283 ? -5.828 2.414 12.57 1 95.06 283 MET A C 1
ATOM 2169 O O . MET A 1 283 ? -6.543 2.449 13.57 1 95.06 283 MET A O 1
ATOM 2173 N N . PHE A 1 284 ? -6.371 2.385 11.336 1 96.19 284 PHE A N 1
ATOM 2174 C CA . PHE A 1 284 ? -7.812 2.352 11.109 1 96.19 284 PHE A CA 1
ATOM 2175 C C . PHE A 1 284 ? -8.445 1.157 11.812 1 96.19 284 PHE A C 1
ATOM 2177 O O . PHE A 1 284 ? -9.461 1.3 12.5 1 96.19 284 PHE A O 1
ATOM 2184 N N . ILE A 1 285 ? -7.797 0.043 11.672 1 97.44 285 ILE A N 1
ATOM 2185 C CA . ILE A 1 285 ? -8.336 -1.192 12.227 1 97.44 285 ILE A CA 1
ATOM 2186 C C . ILE A 1 285 ? -8.305 -1.121 13.758 1 97.44 285 ILE A C 1
ATOM 2188 O O . ILE A 1 285 ? -9.297 -1.436 14.414 1 97.44 285 ILE A O 1
ATOM 2192 N N . THR A 1 286 ? -7.199 -0.672 14.328 1 96.88 286 THR A N 1
ATOM 2193 C CA . THR A 1 286 ? -7.02 -0.662 15.773 1 96.88 286 THR A CA 1
ATOM 2194 C C . THR A 1 286 ? -7.957 0.348 16.422 1 96.88 286 THR A C 1
ATOM 2196 O O . THR A 1 286 ? -8.562 0.06 17.453 1 96.88 286 THR A O 1
ATOM 2199 N N . VAL A 1 287 ? -8.07 1.493 15.859 1 94.69 287 VAL A N 1
ATOM 2200 C CA . VAL A 1 287 ? -8.922 2.533 16.422 1 94.69 287 VAL A CA 1
ATOM 2201 C C . VAL A 1 287 ? -10.383 2.111 16.344 1 94.69 287 VAL A C 1
ATOM 2203 O O . VAL A 1 287 ? -11.148 2.311 17.281 1 94.69 287 VAL A O 1
ATOM 2206 N N . ASP A 1 288 ? -10.758 1.517 15.219 1 94.94 288 ASP A N 1
ATOM 2207 C CA . ASP A 1 288 ? -12.125 1.021 15.094 1 94.94 288 ASP A CA 1
ATOM 2208 C C . ASP A 1 288 ? -12.398 -0.098 16.094 1 94.94 288 ASP A C 1
ATOM 2210 O O . ASP A 1 288 ? -13.492 -0.185 16.656 1 94.94 288 ASP A O 1
ATOM 2214 N N . GLY A 1 289 ? -11.414 -0.955 16.25 1 95.69 289 GLY A N 1
ATOM 2215 C CA . GLY A 1 289 ? -11.539 -1.974 17.281 1 95.69 289 GLY A CA 1
ATOM 2216 C C . GLY A 1 289 ? -11.766 -1.398 18.672 1 95.69 289 GLY A C 1
ATOM 2217 O O . GLY A 1 289 ? -12.633 -1.873 19.406 1 95.69 289 GLY A O 1
ATOM 2218 N N . LEU A 1 290 ? -11.031 -0.405 19.016 1 94.5 290 LEU A N 1
ATOM 2219 C CA . LEU A 1 290 ? -11.211 0.251 20.297 1 94.5 290 LEU A CA 1
ATOM 2220 C C . LEU A 1 290 ? -12.609 0.85 20.422 1 94.5 290 LEU A C 1
ATOM 2222 O O . LEU A 1 290 ? -13.242 0.769 21.469 1 94.5 290 LEU A O 1
ATOM 2226 N N . ASN A 1 291 ? -13.055 1.444 19.391 1 92.69 291 ASN A N 1
ATOM 2227 C CA . ASN A 1 291 ? -14.398 2.006 19.375 1 92.69 291 ASN A CA 1
ATOM 2228 C C . ASN A 1 291 ? -15.453 0.94 19.656 1 92.69 291 ASN A C 1
ATOM 2230 O O . ASN A 1 291 ? -16.438 1.203 20.344 1 92.69 291 ASN A O 1
ATOM 2234 N N . LYS A 1 292 ? -15.25 -0.151 19.172 1 92.62 292 LYS A N 1
ATOM 2235 C CA . LYS A 1 292 ? -16.219 -1.234 19.297 1 92.62 292 LYS A CA 1
ATOM 2236 C C . LYS A 1 292 ? -16.25 -1.775 20.719 1 92.62 292 LYS A C 1
ATOM 2238 O O . LYS A 1 292 ? -17.203 -2.439 21.125 1 92.62 292 LYS A O 1
ATOM 2243 N N . THR A 1 293 ? -15.211 -1.5 21.484 1 92.5 293 THR A N 1
ATOM 2244 C CA . THR A 1 293 ? -15.211 -1.916 22.891 1 92.5 293 THR A CA 1
ATOM 2245 C C . THR A 1 293 ? -16.219 -1.106 23.703 1 92.5 293 THR A C 1
ATOM 2247 O O . THR A 1 293 ? -16.609 -1.512 24.797 1 92.5 293 THR A O 1
ATOM 2250 N N . GLY A 1 294 ? -16.516 0.111 23.219 1 90.56 294 GLY A N 1
ATOM 2251 C CA . GLY A 1 294 ? -17.469 0.964 23.922 1 90.56 294 GLY A CA 1
ATOM 2252 C C . GLY A 1 294 ? -16.797 1.945 24.859 1 90.56 294 GLY A C 1
ATOM 2253 O O . GLY A 1 294 ? -17.438 2.875 25.359 1 90.56 294 GLY A O 1
ATOM 2254 N N . ILE A 1 295 ? -15.547 1.828 25.031 1 89.5 295 ILE A N 1
ATOM 2255 C CA . ILE A 1 295 ? -14.836 2.688 25.969 1 89.5 295 ILE A CA 1
ATOM 2256 C C . ILE A 1 295 ? -14.852 4.129 25.469 1 89.5 295 ILE A C 1
ATOM 2258 O O . ILE A 1 295 ? -15.227 5.047 26.188 1 89.5 295 ILE A O 1
ATOM 2262 N N . PRO A 1 296 ? -14.477 4.348 24.219 1 88.88 296 PRO A N 1
ATOM 2263 C CA . PRO A 1 296 ? -14.516 5.73 23.75 1 88.88 296 PRO A CA 1
ATOM 2264 C C . PRO A 1 296 ? -15.914 6.344 23.828 1 88.88 296 PRO A C 1
ATOM 2266 O O . PRO A 1 296 ? -16.062 7.52 24.156 1 88.88 296 PRO A O 1
ATOM 2269 N N . SER A 1 297 ? -16.906 5.535 23.609 1 89.31 297 SER A N 1
ATOM 2270 C CA . SER A 1 297 ? -18.281 6.012 23.688 1 89.31 297 SER A CA 1
ATOM 2271 C C . SER A 1 297 ? -18.641 6.398 25.109 1 89.31 297 SER A C 1
ATOM 2273 O O . SER A 1 297 ? -19.328 7.402 25.328 1 89.31 297 SER A O 1
ATOM 2275 N N . SER A 1 298 ? -18.188 5.594 26 1 90.38 298 SER A N 1
ATOM 2276 C CA . SER A 1 298 ? -18.469 5.883 27.406 1 90.38 298 SER A CA 1
ATOM 2277 C C . SER A 1 298 ? -17.797 7.172 27.844 1 90.38 298 SER A C 1
ATOM 2279 O O . SER A 1 298 ? -18.375 7.969 28.578 1 90.38 298 SER A O 1
ATOM 2281 N N . LEU A 1 299 ? -16.625 7.344 27.406 1 88.44 299 LEU A N 1
ATOM 2282 C CA . LEU A 1 299 ? -15.914 8.57 27.719 1 88.44 299 LEU A CA 1
ATOM 2283 C C . LEU A 1 299 ? -16.594 9.781 27.078 1 88.44 299 LEU A C 1
ATOM 2285 O O . LEU A 1 299 ? -16.672 10.844 27.703 1 88.44 299 LEU A O 1
ATOM 2289 N N . TRP A 1 300 ? -17.078 9.609 25.906 1 89.38 300 TRP A N 1
ATOM 2290 C CA . TRP A 1 300 ? -17.781 10.68 25.203 1 89.38 300 TRP A CA 1
ATOM 2291 C C . TRP A 1 300 ? -19.078 11.047 25.938 1 89.38 300 TRP A C 1
ATOM 2293 O O . TRP A 1 300 ? -19.406 12.227 26.062 1 89.38 300 TRP A O 1
ATOM 2303 N N . ASP A 1 301 ? -19.75 10.055 26.406 1 91.88 301 ASP A N 1
ATOM 2304 C CA . ASP A 1 301 ? -21.016 10.289 27.094 1 91.88 301 ASP A CA 1
ATOM 2305 C C . ASP A 1 301 ? -20.812 11.156 28.328 1 91.88 301 ASP A C 1
ATOM 2307 O O . ASP A 1 301 ? -21.688 11.945 28.688 1 91.88 301 ASP A O 1
ATOM 2311 N N . LEU A 1 302 ? -19.688 10.945 28.891 1 91.25 302 LEU A N 1
ATOM 2312 C CA . LEU A 1 302 ? -19.375 11.734 30.078 1 91.25 302 LEU A CA 1
ATOM 2313 C C . LEU A 1 302 ? -19.078 13.188 29.703 1 91.25 302 LEU A C 1
ATOM 2315 O O . LEU A 1 302 ? -19.438 14.102 30.453 1 91.25 302 LEU A O 1
ATOM 2319 N N . MET A 1 303 ? -18.547 13.445 28.562 1 91.44 303 MET A N 1
ATOM 2320 C CA . MET A 1 303 ? -18.078 14.773 28.203 1 91.44 303 MET A CA 1
ATOM 2321 C C . MET A 1 303 ? -19.109 15.508 27.359 1 91.44 303 MET A C 1
ATOM 2323 O O . MET A 1 303 ? -19.125 16.734 27.312 1 91.44 303 MET A O 1
ATOM 2327 N N . GLU A 1 304 ? -19.969 14.773 26.672 1 92 304 GLU A N 1
ATOM 2328 C CA . GLU A 1 304 ? -20.859 15.281 25.641 1 92 304 GLU A CA 1
ATOM 2329 C C . GLU A 1 304 ? -21.719 16.422 26.172 1 92 304 GLU A C 1
ATOM 2331 O O . GLU A 1 304 ? -21.859 17.453 25.516 1 92 304 GLU A O 1
ATOM 2336 N N . PRO A 1 305 ? -22.219 16.328 27.406 1 91.81 305 PRO A N 1
ATOM 2337 C CA . PRO A 1 305 ? -23.094 17.391 27.891 1 91.81 305 PRO A CA 1
ATOM 2338 C C . PRO A 1 305 ? -22.359 18.719 28.062 1 91.81 305 PRO A C 1
ATOM 2340 O O . PRO A 1 305 ? -23 19.781 28.062 1 91.81 305 PRO A O 1
ATOM 2343 N N . TYR A 1 306 ? -21.141 18.672 28.125 1 93.31 306 TYR A N 1
ATOM 2344 C CA . TYR A 1 306 ? -20.359 19.875 28.391 1 93.31 306 TYR A CA 1
ATOM 2345 C C . TYR A 1 306 ? -19.656 20.375 27.125 1 93.31 306 TYR A C 1
ATOM 2347 O O . TYR A 1 306 ? -18.984 21.391 27.141 1 93.31 306 TYR A O 1
ATOM 2355 N N . SER A 1 307 ? -19.844 19.734 25.984 1 92.88 307 SER A N 1
ATOM 2356 C CA . SER A 1 307 ? -19.031 20.031 24.812 1 92.88 307 SER A CA 1
ATOM 2357 C C . SER A 1 307 ? -19.891 20.453 23.625 1 92.88 307 SER A C 1
ATOM 2359 O O . SER A 1 307 ? -19.5 20.266 22.469 1 92.88 307 SER A O 1
ATOM 2361 N N . HIS A 1 308 ? -21.016 21.016 23.969 1 91.25 308 HIS A N 1
ATOM 2362 C CA . HIS A 1 308 ? -21.891 21.453 22.891 1 91.25 308 HIS A CA 1
ATOM 2363 C C . HIS A 1 308 ? -21.297 22.656 22.156 1 91.25 308 HIS A C 1
ATOM 2365 O O . HIS A 1 308 ? -20.922 23.641 22.781 1 91.25 308 HIS A O 1
ATOM 2371 N N . VAL A 1 309 ? -21.328 22.594 20.859 1 91.81 309 VAL A N 1
ATOM 2372 C CA . VAL A 1 309 ? -20.562 23.531 20.047 1 91.81 309 VAL A CA 1
ATOM 2373 C C . VAL A 1 309 ? -21.359 24.812 19.844 1 91.81 309 VAL A C 1
ATOM 2375 O O . VAL A 1 309 ? -20.859 25.797 19.281 1 91.81 309 VAL A O 1
ATOM 2378 N N . ASP A 1 310 ? -22.609 24.812 20.281 1 91.38 310 ASP A N 1
ATOM 2379 C CA . ASP A 1 310 ? -23.438 26.016 20.125 1 91.38 310 ASP A CA 1
ATOM 2380 C C . ASP A 1 310 ? -23.188 27 21.266 1 91.38 310 ASP A C 1
ATOM 2382 O O . ASP A 1 310 ? -23.688 28.125 21.234 1 91.38 310 ASP A O 1
ATOM 2386 N N . ARG A 1 311 ? -22.438 26.578 22.234 1 93.19 311 ARG A N 1
ATOM 2387 C CA . ARG A 1 311 ? -22.047 27.453 23.344 1 93.19 311 ARG A CA 1
ATOM 2388 C C . ARG A 1 311 ? -20.547 27.609 23.406 1 93.19 311 ARG A C 1
ATOM 2390 O O . ARG A 1 311 ? -19.797 26.672 23.141 1 93.19 311 ARG A O 1
ATOM 2397 N N . ALA A 1 312 ? -20.125 28.766 23.812 1 93.88 312 ALA A N 1
ATOM 2398 C CA . ALA A 1 312 ? -18.703 29.062 23.922 1 93.88 312 ALA A CA 1
ATOM 2399 C C . ALA A 1 312 ? -18.016 28.125 24.906 1 93.88 312 ALA A C 1
ATOM 2401 O O . ALA A 1 312 ? -16.891 27.703 24.688 1 93.88 312 ALA A O 1
ATOM 2402 N N . SER A 1 313 ? -18.688 27.859 25.969 1 94.88 313 SER A N 1
ATOM 2403 C CA . SER A 1 313 ? -18.125 26.953 26.969 1 94.88 313 SER A CA 1
ATOM 2404 C C . SER A 1 313 ? -17.969 25.547 26.406 1 94.88 313 SER A C 1
ATOM 2406 O O . SER A 1 313 ? -16.984 24.859 26.703 1 94.88 313 SER A O 1
ATOM 2408 N N . GLY A 1 314 ? -18.938 25.125 25.625 1 95.69 314 GLY A N 1
ATOM 2409 C CA . GLY A 1 314 ? -18.844 23.812 25 1 95.69 314 GLY A CA 1
ATOM 2410 C C . GLY A 1 314 ? -17.688 23.719 24.016 1 95.69 314 GLY A C 1
ATOM 2411 O O . GLY A 1 314 ? -17 22.688 23.969 1 95.69 314 GLY A O 1
ATOM 2412 N N . VAL A 1 315 ? -17.5 24.781 23.266 1 96.88 315 VAL A N 1
ATOM 2413 C CA . VAL A 1 315 ? -16.391 24.828 22.328 1 96.88 315 VAL A CA 1
ATOM 2414 C C . VAL A 1 315 ? -15.062 24.734 23.078 1 96.88 315 VAL A C 1
ATOM 2416 O O . VAL A 1 315 ? -14.141 24.031 22.656 1 96.88 315 VAL A O 1
ATOM 2419 N N . ALA A 1 316 ? -15.023 25.422 24.156 1 96.38 316 ALA A N 1
ATOM 2420 C CA . ALA A 1 316 ? -13.812 25.422 24.969 1 96.38 316 ALA A CA 1
ATOM 2421 C C . ALA A 1 316 ? -13.523 24.031 25.531 1 96.38 316 ALA A C 1
ATOM 2423 O O . ALA A 1 316 ? -12.375 23.578 25.5 1 96.38 316 ALA A O 1
ATOM 2424 N N . VAL A 1 317 ? -14.508 23.422 26.031 1 96.25 317 VAL A N 1
ATOM 2425 C CA . VAL A 1 317 ? -14.344 22.078 26.594 1 96.25 317 VAL A CA 1
ATOM 2426 C C . VAL A 1 317 ? -13.914 21.109 25.5 1 96.25 317 VAL A C 1
ATOM 2428 O O . VAL A 1 317 ? -12.992 20.312 25.703 1 96.25 317 VAL A O 1
ATOM 2431 N N . LEU A 1 318 ? -14.586 21.156 24.422 1 96.75 318 LEU A N 1
ATOM 2432 C CA . LEU A 1 318 ? -14.242 20.297 23.297 1 96.75 318 LEU A CA 1
ATOM 2433 C C . LEU A 1 318 ? -12.797 20.5 22.875 1 96.75 318 LEU A C 1
ATOM 2435 O O . LEU A 1 318 ? -12.062 19.531 22.656 1 96.75 318 LEU A O 1
ATOM 2439 N N . ALA A 1 319 ? -12.391 21.719 22.766 1 97.56 319 ALA A N 1
ATOM 2440 C CA . ALA A 1 319 ? -11.023 22.047 22.359 1 97.56 319 ALA A CA 1
ATOM 2441 C C . ALA A 1 319 ? -10.008 21.484 23.344 1 97.56 319 ALA A C 1
ATOM 2443 O O . ALA A 1 319 ? -8.969 20.953 22.953 1 97.56 319 ALA A O 1
ATOM 2444 N N . ILE A 1 320 ? -10.289 21.578 24.594 1 96.62 320 ILE A N 1
ATOM 2445 C CA . ILE A 1 320 ? -9.391 21.094 25.625 1 96.62 320 ILE A CA 1
ATOM 2446 C C . ILE A 1 320 ? -9.273 19.562 25.531 1 96.62 320 ILE A C 1
ATOM 2448 O O . ILE A 1 320 ? -8.18 19.016 25.625 1 96.62 320 ILE A O 1
ATOM 2452 N N . VAL A 1 321 ? -10.367 18.938 25.344 1 95.75 321 VAL A N 1
ATOM 2453 C CA . VAL A 1 321 ? -10.375 17.484 25.219 1 95.75 321 VAL A CA 1
ATOM 2454 C C . VAL A 1 321 ? -9.547 17.062 24 1 95.75 321 VAL A C 1
ATOM 2456 O O . VAL A 1 321 ? -8.766 16.125 24.078 1 95.75 321 VAL A O 1
ATOM 2459 N N . ILE A 1 322 ? -9.727 17.766 22.922 1 97 322 ILE A N 1
ATOM 2460 C CA . ILE A 1 322 ? -8.992 17.469 21.703 1 97 322 ILE A CA 1
ATOM 2461 C C . ILE A 1 322 ? -7.496 17.672 21.938 1 97 322 ILE A C 1
ATOM 2463 O O . ILE A 1 322 ? -6.676 16.844 21.547 1 97 322 ILE A O 1
ATOM 2467 N N . LEU A 1 323 ? -7.137 18.781 22.578 1 97.06 323 LEU A N 1
ATOM 2468 C CA . LEU A 1 323 ? -5.738 19.109 22.844 1 97.06 323 LEU A CA 1
ATOM 2469 C C . LEU A 1 323 ? -5.09 18.031 23.703 1 97.06 323 LEU A C 1
ATOM 2471 O O . LEU A 1 323 ? -3.977 17.578 23.406 1 97.06 323 LEU A O 1
ATOM 2475 N N . VAL A 1 324 ? -5.781 17.578 24.672 1 94.56 324 VAL A N 1
ATOM 2476 C CA . VAL A 1 324 ? -5.254 16.578 25.609 1 94.56 324 VAL A CA 1
ATOM 2477 C C . VAL A 1 324 ? -5.148 15.227 24.906 1 94.56 324 VAL A C 1
ATOM 2479 O O . VAL A 1 324 ? -4.098 14.578 24.953 1 94.56 324 VAL A O 1
ATOM 2482 N N . LEU A 1 325 ? -6.176 14.844 24.266 1 93.69 325 LEU A N 1
ATOM 2483 C CA . LEU A 1 325 ? -6.199 13.539 23.609 1 93.69 325 LEU A CA 1
ATOM 2484 C C . LEU A 1 325 ? -5.176 13.477 22.484 1 93.69 325 LEU A C 1
ATOM 2486 O O . LEU A 1 325 ? -4.566 12.43 22.25 1 93.69 325 LEU A O 1
ATOM 2490 N N . SER A 1 326 ? -5.008 14.539 21.75 1 95.31 326 SER A N 1
ATOM 2491 C CA . SER A 1 326 ? -4.055 14.578 20.641 1 95.31 326 SER A CA 1
ATOM 2492 C C . SER A 1 326 ? -2.621 14.43 21.141 1 95.31 326 SER A C 1
ATOM 2494 O O . SER A 1 326 ? -1.771 13.875 20.453 1 95.31 326 SER A O 1
ATOM 2496 N N . ASN A 1 327 ? -2.381 14.961 22.297 1 93.12 327 ASN A N 1
ATOM 2497 C CA . ASN A 1 327 ? -1.033 14.844 22.844 1 93.12 327 ASN A CA 1
ATOM 2498 C C . ASN A 1 327 ? -0.825 13.5 23.531 1 93.12 327 ASN A C 1
ATOM 2500 O O . ASN A 1 327 ? 0.312 13.078 23.75 1 93.12 327 ASN A O 1
ATOM 2504 N N . LEU A 1 328 ? -1.907 12.812 23.75 1 87.06 328 LEU A N 1
ATOM 2505 C CA . LEU A 1 328 ? -1.812 11.484 24.359 1 87.06 328 LEU A CA 1
ATOM 2506 C C . LEU A 1 328 ? -1.822 10.398 23.297 1 87.06 328 LEU A C 1
ATOM 2508 O O . LEU A 1 328 ? -1.05 9.438 23.359 1 87.06 328 LEU A O 1
ATOM 2512 N N . ALA A 1 329 ? -2.721 10.57 22.328 1 86.75 329 ALA A N 1
ATOM 2513 C CA . ALA A 1 329 ? -2.949 9.508 21.344 1 86.75 329 ALA A CA 1
ATOM 2514 C C . ALA A 1 329 ? -2.467 9.93 19.969 1 86.75 329 ALA A C 1
ATOM 2516 O O . ALA A 1 329 ? -2.496 9.133 19.016 1 86.75 329 ALA A O 1
ATOM 2517 N N . SER A 1 330 ? -2.045 11.141 19.797 1 89.94 330 SER A N 1
ATOM 2518 C CA . SER A 1 330 ? -1.65 11.719 18.516 1 89.94 330 SER A CA 1
ATOM 2519 C C . SER A 1 330 ? -2.859 12.25 17.75 1 89.94 330 SER A C 1
ATOM 2521 O O . SER A 1 330 ? -4.004 11.992 18.141 1 89.94 330 SER A O 1
ATOM 2523 N N . ASN A 1 331 ? -2.631 12.984 16.766 1 94.62 331 ASN A N 1
ATOM 2524 C CA . ASN A 1 331 ? -3.668 13.781 16.125 1 94.62 331 ASN A CA 1
ATOM 2525 C C . ASN A 1 331 ? -4.633 12.906 15.328 1 94.62 331 ASN A C 1
ATOM 2527 O O . ASN A 1 331 ? -5.852 13.039 15.453 1 94.62 331 ASN A O 1
ATOM 2531 N N . VAL A 1 332 ? -4.102 11.953 14.555 1 94.38 332 VAL A N 1
ATOM 2532 C CA . VAL A 1 332 ? -4.953 11.172 13.664 1 94.38 332 VAL A CA 1
ATOM 2533 C C . VAL A 1 332 ? -5.852 10.25 14.492 1 94.38 332 VAL A C 1
ATOM 2535 O O . VAL A 1 332 ? -7.07 10.25 14.328 1 94.38 332 VAL A O 1
ATOM 2538 N N . PRO A 1 333 ? -5.332 9.492 15.453 1 93.25 333 PRO A N 1
ATOM 2539 C CA . PRO A 1 333 ? -6.191 8.664 16.297 1 93.25 333 PRO A CA 1
ATOM 2540 C C . PRO A 1 333 ? -7.258 9.477 17.031 1 93.25 333 PRO A C 1
ATOM 2542 O O . PRO A 1 333 ? -8.391 9.016 17.188 1 93.25 333 PRO A O 1
ATOM 2545 N N . THR A 1 334 ? -6.887 10.648 17.484 1 94.5 334 THR A N 1
ATOM 2546 C CA . THR A 1 334 ? -7.844 11.508 18.172 1 94.5 334 THR A CA 1
ATOM 2547 C C . THR A 1 334 ? -9.023 11.836 17.266 1 94.5 334 THR A C 1
ATOM 2549 O O . THR A 1 334 ? -10.18 11.742 17.688 1 94.5 334 THR A O 1
ATOM 2552 N N . VAL A 1 335 ? -8.742 12.188 16.062 1 96.69 335 VAL A N 1
ATOM 2553 C CA . VAL A 1 335 ? -9.773 12.523 15.094 1 96.69 335 VAL A CA 1
ATOM 2554 C C . VAL A 1 335 ? -10.641 11.297 14.812 1 96.69 335 VAL A C 1
ATOM 2556 O O . VAL A 1 335 ? -11.867 11.406 14.703 1 96.69 335 VAL A O 1
ATOM 2559 N N . LEU A 1 336 ? -10.008 10.172 14.711 1 94 336 LEU A N 1
ATOM 2560 C CA . LEU A 1 336 ? -10.742 8.945 14.43 1 94 336 LEU A CA 1
ATOM 2561 C C . LEU A 1 336 ? -11.617 8.547 15.617 1 94 336 LEU A C 1
ATOM 2563 O O . LEU A 1 336 ? -12.703 7.996 15.438 1 94 336 LEU A O 1
ATOM 2567 N N . LEU A 1 337 ? -11.172 8.859 16.812 1 92.94 337 LEU A N 1
ATOM 2568 C CA . LEU A 1 337 ? -11.883 8.469 18.031 1 92.94 337 LEU A CA 1
ATOM 2569 C C . LEU A 1 337 ? -13.031 9.422 18.328 1 92.94 337 LEU A C 1
ATOM 2571 O O . LEU A 1 337 ? -14.109 9 18.75 1 92.94 337 LEU A O 1
ATOM 2575 N N . LEU A 1 338 ? -12.852 10.688 18.016 1 94 338 LEU A N 1
ATOM 2576 C CA . LEU A 1 338 ? -13.805 11.695 18.453 1 94 338 LEU A CA 1
ATOM 2577 C C . LEU A 1 338 ? -14.703 12.133 17.297 1 94 338 LEU A C 1
ATOM 2579 O O . LEU A 1 338 ? -15.828 12.594 17.516 1 94 338 LEU A O 1
ATOM 2583 N N . GLY A 1 339 ? -14.25 12.062 16.109 1 94.75 339 GLY A N 1
ATOM 2584 C CA . GLY A 1 339 ? -14.883 12.695 14.961 1 94.75 339 GLY A CA 1
ATOM 2585 C C . GLY A 1 339 ? -16.344 12.328 14.805 1 94.75 339 GLY A C 1
ATOM 2586 O O . GLY A 1 339 ? -17.219 13.195 14.789 1 94.75 339 GLY A O 1
ATOM 2587 N N . GLY A 1 340 ? -16.625 11.055 14.781 1 92.38 340 GLY A N 1
ATOM 2588 C CA . GLY A 1 340 ? -17.984 10.594 14.586 1 92.38 340 GLY A CA 1
ATOM 2589 C C . GLY A 1 340 ? -18.938 11.031 15.688 1 92.38 340 GLY A C 1
ATOM 2590 O O . GLY A 1 340 ? -20.047 11.477 15.422 1 92.38 340 GLY A O 1
ATOM 2591 N N . ARG A 1 341 ? -18.5 11.008 16.859 1 92.88 341 ARG A N 1
ATOM 2592 C CA . ARG A 1 341 ? -19.328 11.328 18 1 92.88 341 ARG A CA 1
ATOM 2593 C C . ARG A 1 341 ? -19.578 12.828 18.094 1 92.88 341 ARG A C 1
ATOM 2595 O O . ARG A 1 341 ? -20.703 13.258 18.375 1 92.88 341 ARG A O 1
ATOM 2602 N N . VAL A 1 342 ? -18.547 13.516 17.875 1 94.06 342 VAL A N 1
ATOM 2603 C CA . VAL A 1 342 ? -18.672 14.969 17.906 1 94.06 342 VAL A CA 1
ATOM 2604 C C . VAL A 1 342 ? -19.609 15.438 16.797 1 94.06 342 VAL A C 1
ATOM 2606 O O . VAL A 1 342 ? -20.453 16.312 17.016 1 94.06 342 VAL A O 1
ATOM 2609 N N . ALA A 1 343 ? -19.5 14.82 15.688 1 94.94 343 ALA A N 1
ATOM 2610 C CA . ALA A 1 343 ? -20.312 15.188 14.531 1 94.94 343 ALA A CA 1
ATOM 2611 C C . ALA A 1 343 ? -21.781 14.859 14.781 1 94.94 343 ALA A C 1
ATOM 2613 O O . ALA A 1 343 ? -22.672 15.656 14.453 1 94.94 343 ALA A O 1
ATOM 2614 N N . VAL A 1 344 ? -22.062 13.734 15.359 1 94.12 344 VAL A N 1
ATOM 2615 C CA . VAL A 1 344 ? -23.438 13.305 15.625 1 94.12 344 VAL A CA 1
ATOM 2616 C C . VAL A 1 344 ? -24.078 14.234 16.656 1 94.12 344 VAL A C 1
ATOM 2618 O O . VAL A 1 344 ? -25.219 14.656 16.484 1 94.12 344 VAL A O 1
ATOM 2621 N N . SER A 1 345 ? -23.359 14.516 17.656 1 94.38 345 SER A N 1
ATOM 2622 C CA . SER A 1 345 ? -23.859 15.414 18.688 1 94.38 345 SER A CA 1
ATOM 2623 C C . SER A 1 345 ? -24.156 16.797 18.125 1 94.38 345 SER A C 1
ATOM 2625 O O . SER A 1 345 ? -25.188 17.391 18.453 1 94.38 345 SER A O 1
ATOM 2627 N N . ALA A 1 346 ? -23.312 17.297 17.312 1 95.56 346 ALA A N 1
ATOM 2628 C CA . ALA A 1 346 ? -23.484 18.625 16.734 1 95.56 346 ALA A CA 1
ATOM 2629 C C . ALA A 1 346 ? -24.609 18.625 15.695 1 95.56 346 ALA A C 1
ATOM 2631 O O . ALA A 1 346 ? -25.344 19.594 15.562 1 95.56 346 ALA A O 1
ATOM 2632 N N . ALA A 1 347 ? -24.688 17.531 14.992 1 95.25 347 ALA A N 1
ATOM 2633 C CA . ALA A 1 347 ? -25.719 17.406 13.961 1 95.25 347 ALA A CA 1
ATOM 2634 C C . ALA A 1 347 ? -27.125 17.453 14.578 1 95.25 347 ALA A C 1
ATOM 2636 O O . ALA A 1 347 ? -28.078 17.859 13.922 1 95.25 347 ALA A O 1
ATOM 2637 N N . ALA A 1 348 ? -27.219 17.016 15.781 1 93.75 348 ALA A N 1
ATOM 2638 C CA . ALA A 1 348 ? -28.5 17.047 16.5 1 93.75 348 ALA A CA 1
ATOM 2639 C C . ALA A 1 348 ? -28.969 18.484 16.734 1 93.75 348 ALA A C 1
ATOM 2641 O O . ALA A 1 348 ? -30.156 18.734 16.922 1 93.75 348 ALA A O 1
ATOM 2642 N N . ILE A 1 349 ? -28.094 19.375 16.719 1 93.75 349 ILE A N 1
ATOM 2643 C CA . ILE A 1 349 ? -28.422 20.797 16.875 1 93.75 349 ILE A CA 1
ATOM 2644 C C . ILE A 1 349 ? -28.75 21.406 15.516 1 93.75 349 ILE A C 1
ATOM 2646 O O . ILE A 1 349 ? -29.844 21.953 15.328 1 93.75 349 ILE A O 1
ATOM 2650 N N . SER A 1 350 ? -27.797 21.359 14.531 1 94.25 350 SER A N 1
ATOM 2651 C CA . SER A 1 350 ? -28 21.844 13.164 1 94.25 350 SER A CA 1
ATOM 2652 C C . SER A 1 350 ? -26.922 21.328 12.227 1 94.25 350 SER A C 1
ATOM 2654 O O . SER A 1 350 ? -25.844 20.906 12.68 1 94.25 350 SER A O 1
ATOM 2656 N N . LYS A 1 351 ? -27.188 21.438 10.945 1 93.38 351 LYS A N 1
ATOM 2657 C CA . LYS A 1 351 ? -26.203 21.062 9.945 1 93.38 351 LYS A CA 1
ATOM 2658 C C . LYS A 1 351 ? -24.984 21.984 10 1 93.38 351 LYS A C 1
ATOM 2660 O O . LYS A 1 351 ? -23.844 21.547 9.797 1 93.38 351 LYS A O 1
ATOM 2665 N N . ALA A 1 352 ? -25.297 23.156 10.242 1 94.06 352 ALA A N 1
ATOM 2666 C CA . ALA A 1 352 ? -24.219 24.141 10.367 1 94.06 352 ALA A CA 1
ATOM 2667 C C . ALA A 1 352 ? -23.312 23.828 11.555 1 94.06 352 ALA A C 1
ATOM 2669 O O . ALA A 1 352 ? -22.094 24 11.484 1 94.06 352 ALA A O 1
ATOM 2670 N N . ASP A 1 353 ? -23.891 23.312 12.578 1 95.69 353 ASP A N 1
ATOM 2671 C CA . ASP A 1 353 ? -23.125 22.969 13.773 1 95.69 353 ASP A CA 1
ATOM 2672 C C . ASP A 1 353 ? -22.281 21.719 13.539 1 95.69 353 ASP A C 1
ATOM 2674 O O . ASP A 1 353 ? -21.188 21.578 14.094 1 95.69 353 ASP A O 1
ATOM 2678 N N . GLU A 1 354 ? -22.797 20.844 12.766 1 97.06 354 GLU A N 1
ATOM 2679 C CA . GLU A 1 354 ? -22.016 19.656 12.406 1 97.06 354 GLU A CA 1
ATOM 2680 C C . GLU A 1 354 ? -20.734 20.062 11.688 1 97.06 354 GLU A C 1
ATOM 2682 O O . GLU A 1 354 ? -19.641 19.578 12.031 1 97.06 354 GLU A O 1
ATOM 2687 N N . LYS A 1 355 ? -20.859 20.891 10.68 1 97 355 LYS A N 1
ATOM 2688 C CA . LYS A 1 355 ? -19.688 21.391 9.953 1 97 355 LYS A CA 1
ATOM 2689 C C . LYS A 1 355 ? -18.719 22.109 10.883 1 97 355 LYS A C 1
ATOM 2691 O O . LYS A 1 355 ? -17.516 21.891 10.836 1 97 355 LYS A O 1
ATOM 2696 N N . LYS A 1 356 ? -19.297 22.922 11.703 1 97 356 LYS A N 1
ATOM 2697 C CA . LYS A 1 356 ? -18.516 23.688 12.672 1 97 356 LYS A CA 1
ATOM 2698 C C . LYS A 1 356 ? -17.719 22.75 13.586 1 97 356 LYS A C 1
ATOM 2700 O O . LYS A 1 356 ? -16.547 22.984 13.852 1 97 356 LYS A O 1
ATOM 2705 N N . ALA A 1 357 ? -18.344 21.734 14.039 1 97.31 357 ALA A N 1
ATOM 2706 C CA . ALA A 1 357 ? -17.703 20.781 14.93 1 97.31 357 ALA A CA 1
ATOM 2707 C C . ALA A 1 357 ? -16.5 20.109 14.258 1 97.31 357 ALA A C 1
ATOM 2709 O O . ALA A 1 357 ? -15.445 19.938 14.875 1 97.31 357 ALA A O 1
ATOM 2710 N N . TRP A 1 358 ? -16.641 19.734 13.023 1 98.06 358 TRP A N 1
ATOM 2711 C CA . TRP A 1 358 ? -15.547 19.125 12.266 1 98.06 358 TRP A CA 1
ATOM 2712 C C . TRP A 1 358 ? -14.398 20.109 12.102 1 98.06 358 TRP A C 1
ATOM 2714 O O . TRP A 1 358 ? -13.227 19.734 12.227 1 98.06 358 TRP A O 1
ATOM 2724 N N . LEU A 1 359 ? -14.727 21.359 11.844 1 98.25 359 LEU A N 1
ATOM 2725 C CA . LEU A 1 359 ? -13.703 22.375 11.648 1 98.25 359 LEU A CA 1
ATOM 2726 C C . LEU A 1 359 ? -12.969 22.672 12.953 1 98.25 359 LEU A C 1
ATOM 2728 O O . LEU A 1 359 ? -11.758 22.922 12.945 1 98.25 359 LEU A O 1
ATOM 2732 N N . ILE A 1 360 ? -13.703 22.625 14.055 1 98.12 360 ILE A N 1
ATOM 2733 C CA . ILE A 1 360 ? -13.086 22.797 15.367 1 98.12 360 ILE A CA 1
ATOM 2734 C C . ILE A 1 360 ? -12.117 21.641 15.625 1 98.12 360 ILE A C 1
ATOM 2736 O O . ILE A 1 360 ? -11 21.844 16.094 1 98.12 360 ILE A O 1
ATOM 2740 N N . LEU A 1 361 ? -12.586 20.469 15.32 1 98.19 361 LEU A N 1
ATOM 2741 C CA . LEU A 1 361 ? -11.742 19.281 15.469 1 98.19 361 LEU A CA 1
ATOM 2742 C C . LEU A 1 361 ? -10.484 19.391 14.625 1 98.19 361 LEU A C 1
ATOM 2744 O O . LEU A 1 361 ? -9.391 19.062 15.078 1 98.19 361 LEU A O 1
ATOM 2748 N N . ALA A 1 362 ? -10.586 19.859 13.398 1 98.5 362 ALA A N 1
ATOM 2749 C CA . ALA A 1 362 ? -9.461 20.031 12.492 1 98.5 362 ALA A CA 1
ATOM 2750 C C . ALA A 1 362 ? -8.453 21.047 13.047 1 98.5 362 ALA A C 1
ATOM 2752 O O . ALA A 1 362 ? -7.254 20.766 13.102 1 98.5 362 ALA A O 1
ATOM 2753 N N . TRP A 1 363 ? -8.945 22.141 13.516 1 98.62 363 TRP A N 1
ATOM 2754 C CA . TRP A 1 363 ? -8.109 23.219 14.031 1 98.62 363 TRP A CA 1
ATOM 2755 C C . TRP A 1 363 ? -7.414 22.797 15.32 1 98.62 363 TRP A C 1
ATOM 2757 O O . TRP A 1 363 ? -6.184 22.812 15.398 1 98.62 363 TRP A O 1
ATOM 2767 N N . ALA A 1 364 ? -8.188 22.297 16.25 1 98.44 364 ALA A N 1
ATOM 2768 C CA . ALA A 1 364 ? -7.66 22 17.578 1 98.44 364 ALA A CA 1
ATOM 2769 C C . ALA A 1 364 ? -6.703 20.812 17.531 1 98.44 364 ALA A C 1
ATOM 2771 O O . ALA A 1 364 ? -5.672 20.828 18.219 1 98.44 364 ALA A O 1
ATOM 2772 N N . SER A 1 365 ? -7.059 19.781 16.781 1 98.06 365 SER A N 1
ATOM 2773 C CA . SER A 1 365 ? -6.18 18.625 16.703 1 98.06 365 SER A CA 1
ATOM 2774 C C . SER A 1 365 ? -4.852 18.984 16.047 1 98.06 365 SER A C 1
ATOM 2776 O O . SER A 1 365 ? -3.805 18.453 16.422 1 98.06 365 SER A O 1
ATOM 2778 N N . THR A 1 366 ? -4.844 19.844 15.086 1 98.38 366 THR A N 1
ATOM 2779 C CA . THR A 1 366 ? -3.631 20.219 14.367 1 98.38 366 THR A CA 1
ATOM 2780 C C . THR A 1 366 ? -2.744 21.109 15.234 1 98.38 366 THR A C 1
ATOM 2782 O O . THR A 1 366 ? -1.541 20.875 15.352 1 98.38 366 THR A O 1
ATOM 2785 N N . ILE A 1 367 ? -3.338 22.125 15.875 1 98.5 367 ILE A N 1
ATOM 2786 C CA . ILE A 1 367 ? -2.572 23.062 16.672 1 98.5 367 ILE A CA 1
ATOM 2787 C C . ILE A 1 367 ? -2.023 22.359 17.922 1 98.5 367 ILE A C 1
ATOM 2789 O O . ILE A 1 367 ? -0.986 22.75 18.453 1 98.5 367 ILE A O 1
ATOM 2793 N N . SER A 1 368 ? -2.719 21.328 18.344 1 98 368 SER A N 1
ATOM 2794 C CA . SER A 1 368 ? -2.246 20.547 19.484 1 98 368 SER A CA 1
ATOM 2795 C C . SER A 1 368 ? -0.824 20.047 19.25 1 98 368 SER A C 1
ATOM 2797 O O . SER A 1 368 ? -0.067 19.859 20.203 1 98 368 SER A O 1
ATOM 2799 N N . GLY A 1 369 ? -0.485 19.844 18.047 1 96.88 369 GLY A N 1
ATOM 2800 C CA . GLY A 1 369 ? 0.84 19.359 17.688 1 96.88 369 GLY A CA 1
ATOM 2801 C C . GLY A 1 369 ? 1.953 20.297 18.125 1 96.88 369 GLY A C 1
ATOM 2802 O O . GLY A 1 369 ? 3.104 19.875 18.266 1 96.88 369 GLY A O 1
ATOM 2803 N N . ASN A 1 370 ? 1.664 21.516 18.344 1 98.12 370 ASN A N 1
ATOM 2804 C CA . ASN A 1 370 ? 2.668 22.516 18.703 1 98.12 370 ASN A CA 1
ATOM 2805 C C . ASN A 1 370 ? 2.977 22.5 20.188 1 98.12 370 ASN A C 1
ATOM 2807 O O . ASN A 1 370 ? 3.92 23.156 20.641 1 98.12 370 ASN A O 1
ATOM 2811 N N . LEU A 1 371 ? 2.225 21.766 20.969 1 97.75 371 LEU A N 1
ATOM 2812 C CA . LEU A 1 371 ? 2.307 21.844 22.422 1 97.75 371 LEU A CA 1
ATOM 2813 C C . LEU A 1 371 ? 3.684 21.422 22.906 1 97.75 371 LEU A C 1
ATOM 2815 O O . LEU A 1 371 ? 4.312 22.125 23.703 1 97.75 371 LEU A O 1
ATOM 2819 N N . SER A 1 372 ? 4.125 20.328 22.438 1 95.25 372 SER A N 1
ATOM 2820 C CA . SER A 1 372 ? 5.434 19.797 22.797 1 95.25 372 SER A CA 1
ATOM 2821 C C . SER A 1 372 ? 6.164 19.234 21.578 1 95.25 372 SER A C 1
ATOM 2823 O O . SER A 1 372 ? 5.582 19.125 20.5 1 95.25 372 SER A O 1
ATOM 2825 N N . LEU A 1 373 ? 7.43 18.953 21.812 1 93.38 373 LEU A N 1
ATOM 2826 C CA . LEU A 1 373 ? 8.25 18.422 20.734 1 93.38 373 LEU A CA 1
ATOM 2827 C C . LEU A 1 373 ? 7.66 17.109 20.203 1 93.38 373 LEU A C 1
ATOM 2829 O O . LEU A 1 373 ? 7.723 16.844 19 1 93.38 373 LEU A O 1
ATOM 2833 N N . LEU A 1 374 ? 6.961 16.375 21.031 1 89.38 374 LEU A N 1
ATOM 2834 C CA . LEU A 1 374 ? 6.41 15.07 20.688 1 89.38 374 LEU A CA 1
ATOM 2835 C C . LEU A 1 374 ? 4.992 15.203 20.141 1 89.38 374 LEU A C 1
ATOM 2837 O O . LEU A 1 374 ? 4.387 14.219 19.719 1 89.38 374 LEU A O 1
ATOM 2841 N N . GLY A 1 375 ? 4.535 16.391 20.109 1 92.12 375 GLY A N 1
ATOM 2842 C CA . GLY A 1 375 ? 3.131 16.609 19.812 1 92.12 375 GLY A CA 1
ATOM 2843 C C . GLY A 1 375 ? 2.797 16.375 18.344 1 92.12 375 GLY A C 1
ATOM 2844 O O . GLY A 1 375 ? 1.634 16.172 18 1 92.12 375 GLY A O 1
ATOM 2845 N N . SER A 1 376 ? 3.814 16.484 17.516 1 92.25 376 SER A N 1
ATOM 2846 C CA . SER A 1 376 ? 3.58 16.234 16.094 1 92.25 376 SER A CA 1
ATOM 2847 C C . SER A 1 376 ? 4.82 15.648 15.422 1 92.25 376 SER A C 1
ATOM 2849 O O . SER A 1 376 ? 5.945 15.914 15.852 1 92.25 376 SER A O 1
ATOM 2851 N N . ALA A 1 377 ? 4.586 14.906 14.406 1 88.69 377 ALA A N 1
ATOM 2852 C CA . ALA A 1 377 ? 5.684 14.352 13.617 1 88.69 377 ALA A CA 1
ATOM 2853 C C . ALA A 1 377 ? 6.523 15.453 12.992 1 88.69 377 ALA A C 1
ATOM 2855 O O . ALA A 1 377 ? 7.738 15.32 12.844 1 88.69 377 ALA A O 1
ATOM 2856 N N . ALA A 1 378 ? 5.926 16.516 12.641 1 93.62 378 ALA A N 1
ATOM 2857 C CA . ALA A 1 378 ? 6.617 17.641 12.023 1 93.62 378 ALA A CA 1
ATOM 2858 C C . ALA A 1 378 ? 7.695 18.203 12.945 1 93.62 378 ALA A C 1
ATOM 2860 O O . ALA A 1 378 ? 8.797 18.531 12.5 1 93.62 378 ALA A O 1
ATOM 2861 N N . ASN A 1 379 ? 7.434 18.297 14.203 1 95.62 379 ASN A N 1
ATOM 2862 C CA . ASN A 1 379 ? 8.414 18.75 15.172 1 95.62 379 ASN A CA 1
ATOM 2863 C C . ASN A 1 379 ? 9.625 17.828 15.234 1 95.62 379 ASN A C 1
ATOM 2865 O O . ASN A 1 379 ? 10.766 18.297 15.258 1 95.62 379 ASN A O 1
ATOM 2869 N N . LEU A 1 380 ? 9.367 16.609 15.25 1 91.19 380 LEU A N 1
ATOM 2870 C CA . LEU A 1 380 ? 10.422 15.609 15.344 1 91.19 380 LEU A CA 1
ATOM 2871 C C . LEU A 1 380 ? 11.273 15.609 14.078 1 91.19 380 LEU A C 1
ATOM 2873 O O . LEU A 1 380 ? 12.492 15.414 14.148 1 91.19 380 LEU A O 1
ATOM 2877 N N . ILE A 1 381 ? 10.648 15.828 13.039 1 92.94 381 ILE A N 1
ATOM 2878 C CA . ILE A 1 381 ? 11.359 15.898 11.766 1 92.94 381 ILE A CA 1
ATOM 2879 C C . ILE A 1 381 ? 12.336 17.078 11.789 1 92.94 381 ILE A C 1
ATOM 2881 O O . ILE A 1 381 ? 13.508 16.922 11.438 1 92.94 381 ILE A O 1
ATOM 2885 N N . VAL A 1 382 ? 11.867 18.172 12.188 1 96.19 382 VAL A N 1
ATOM 2886 C CA . VAL A 1 382 ? 12.719 19.359 12.273 1 96.19 382 VAL A CA 1
ATOM 2887 C C . VAL A 1 382 ? 13.906 19.078 13.195 1 96.19 382 VAL A C 1
ATOM 2889 O O . VAL A 1 382 ? 15.047 19.375 12.852 1 96.19 382 VAL A O 1
ATOM 2892 N N . CYS A 1 383 ? 13.633 18.484 14.289 1 93.94 383 CYS A N 1
ATOM 2893 C CA . CYS A 1 383 ? 14.68 18.156 15.258 1 93.94 383 CYS A CA 1
ATOM 2894 C C . CYS A 1 383 ? 15.688 17.188 14.68 1 93.94 383 CYS A C 1
ATOM 2896 O O . CYS A 1 383 ? 16.891 17.406 14.773 1 93.94 383 CYS A O 1
ATOM 2898 N N . GLU A 1 384 ? 15.242 16.219 14.086 1 91.06 384 GLU A N 1
ATOM 2899 C CA . GLU A 1 384 ? 16.125 15.188 13.539 1 91.06 384 GLU A CA 1
ATOM 2900 C C . GLU A 1 384 ? 16.922 15.719 12.352 1 91.06 384 GLU A C 1
ATOM 2902 O O . GLU A 1 384 ? 18.109 15.445 12.227 1 91.06 384 GLU A O 1
ATOM 2907 N N . GLN A 1 385 ? 16.219 16.375 11.492 1 91.88 385 GLN A N 1
ATOM 2908 C CA . GLN A 1 385 ? 16.891 16.969 10.336 1 91.88 385 GLN A CA 1
ATOM 2909 C C . GLN A 1 385 ? 17.953 17.969 10.766 1 91.88 385 GLN A C 1
ATOM 2911 O O . GLN A 1 385 ? 19.031 18.031 10.164 1 91.88 385 GLN A O 1
ATOM 2916 N N . ALA A 1 386 ? 17.656 18.703 11.742 1 94.44 386 ALA A N 1
ATOM 2917 C CA . ALA A 1 386 ? 18.609 19.688 12.258 1 94.44 386 ALA A CA 1
ATOM 2918 C C . ALA A 1 386 ? 19.828 19 12.867 1 94.44 386 ALA A C 1
ATOM 2920 O O . ALA A 1 386 ? 20.953 19.453 12.695 1 94.44 386 ALA A O 1
ATOM 2921 N N . ARG A 1 387 ? 19.562 17.953 13.5 1 92.56 387 ARG A N 1
ATOM 2922 C CA . ARG A 1 387 ? 20.625 17.188 14.148 1 92.56 387 ARG A CA 1
ATOM 2923 C C . ARG A 1 387 ? 21.531 16.531 13.117 1 92.56 387 ARG A C 1
ATOM 2925 O O . ARG A 1 387 ? 22.75 16.422 13.328 1 92.56 387 ARG A O 1
ATOM 2932 N N . ARG A 1 388 ? 21.016 16.172 12.023 1 89.12 388 ARG A N 1
ATOM 2933 C CA . ARG A 1 388 ? 21.75 15.43 11.008 1 89.12 388 ARG A CA 1
ATOM 2934 C C . ARG A 1 388 ? 22.312 16.359 9.945 1 89.12 388 ARG A C 1
ATOM 2936 O O . ARG A 1 388 ? 23 15.914 9.023 1 89.12 388 ARG A O 1
ATOM 2943 N N . ALA A 1 389 ? 21.906 17.578 10.008 1 86.56 389 ALA A N 1
ATOM 2944 C CA . ALA A 1 389 ? 22.406 18.516 9.008 1 86.56 389 ALA A CA 1
ATOM 2945 C C . ALA A 1 389 ? 23.922 18.5 8.922 1 86.56 389 ALA A C 1
ATOM 2947 O O . ALA A 1 389 ? 24.609 18.547 9.945 1 86.56 389 ALA A O 1
ATOM 2948 N N . PRO A 1 390 ? 24.344 18.391 7.602 1 79.19 390 PRO A N 1
ATOM 2949 C CA . PRO A 1 390 ? 25.797 18.391 7.426 1 79.19 390 PRO A CA 1
ATOM 2950 C C . PRO A 1 390 ? 26.453 19.719 7.828 1 79.19 390 PRO A C 1
ATOM 2952 O O . PRO A 1 390 ? 25.938 20.781 7.496 1 79.19 390 PRO A O 1
ATOM 2955 N N . ASN A 1 391 ? 27.359 19.641 8.641 1 79.25 391 ASN A N 1
ATOM 2956 C CA . ASN A 1 391 ? 28.281 20.719 8.984 1 79.25 391 ASN A CA 1
ATOM 2957 C C . ASN A 1 391 ? 27.656 21.688 9.992 1 79.25 391 ASN A C 1
ATOM 2959 O O . ASN A 1 391 ? 28.312 22.594 10.484 1 79.25 391 ASN A O 1
ATOM 2963 N N . LEU A 1 392 ? 26.219 21.469 10.195 1 84 392 LEU A N 1
ATOM 2964 C CA . LEU A 1 392 ? 25.562 22.375 11.133 1 84 392 LEU A CA 1
ATOM 2965 C C . LEU A 1 392 ? 24.578 21.641 12.023 1 84 392 LEU A C 1
ATOM 2967 O O . LEU A 1 392 ? 23.391 21.984 12.078 1 84 392 LEU A O 1
ATOM 2971 N N . PRO A 1 393 ? 25.125 20.688 12.695 1 85.62 393 PRO A N 1
ATOM 2972 C CA . PRO A 1 393 ? 24.188 19.953 13.547 1 85.62 393 PRO A CA 1
ATOM 2973 C C . PRO A 1 393 ? 23.672 20.797 14.711 1 85.62 393 PRO A C 1
ATOM 2975 O O . PRO A 1 393 ? 24.422 21.578 15.297 1 85.62 393 PRO A O 1
ATOM 2978 N N . TYR A 1 394 ? 22.406 20.75 14.906 1 91.19 394 TYR A N 1
ATOM 2979 C CA . TYR A 1 394 ? 21.766 21.469 16 1 91.19 394 TYR A CA 1
ATOM 2980 C C . TYR A 1 394 ? 20.688 20.609 16.641 1 91.19 394 TYR A C 1
ATOM 2982 O O . TYR A 1 394 ? 19.953 19.906 15.953 1 91.19 394 TYR A O 1
ATOM 2990 N N . THR A 1 395 ? 20.688 20.688 17.953 1 90.81 395 THR A N 1
ATOM 2991 C CA . THR A 1 395 ? 19.688 19.906 18.672 1 90.81 395 THR A CA 1
ATOM 2992 C C . THR A 1 395 ? 18.641 20.828 19.312 1 90.81 395 THR A C 1
ATOM 2994 O O . THR A 1 395 ? 18.953 21.578 20.234 1 90.81 395 THR A O 1
ATOM 2997 N N . LEU A 1 396 ? 17.516 20.797 18.75 1 92.69 396 LEU A N 1
ATOM 2998 C CA . LEU A 1 396 ? 16.375 21.438 19.406 1 92.69 396 LEU A CA 1
ATOM 2999 C C . LEU A 1 396 ? 15.883 20.609 20.578 1 92.69 396 LEU A C 1
ATOM 3001 O O . LEU A 1 396 ? 15.352 19.5 20.375 1 92.69 396 LEU A O 1
ATOM 3005 N N . THR A 1 397 ? 15.969 21.078 21.766 1 91.56 397 THR A N 1
ATOM 3006 C CA . THR A 1 397 ? 15.656 20.297 22.953 1 91.56 397 THR A CA 1
ATOM 3007 C C . THR A 1 397 ? 14.164 20.328 23.25 1 91.56 397 THR A C 1
ATOM 3009 O O . THR A 1 397 ? 13.461 21.234 22.812 1 91.56 397 THR A O 1
ATOM 3012 N N . PHE A 1 398 ? 13.727 19.344 24.016 1 93.56 398 PHE A N 1
ATOM 3013 C CA . PHE A 1 398 ? 12.328 19.234 24.438 1 93.56 398 PHE A CA 1
ATOM 3014 C C . PHE A 1 398 ? 11.906 20.469 25.219 1 93.56 398 PHE A C 1
ATOM 3016 O O . PHE A 1 398 ? 10.844 21.031 24.969 1 93.56 398 PHE A O 1
ATOM 3023 N N . TRP A 1 399 ? 12.742 20.906 26.062 1 93.81 399 TRP A N 1
ATOM 3024 C CA . TRP A 1 399 ? 12.414 22 26.953 1 93.81 399 TRP A CA 1
ATOM 3025 C C . TRP A 1 399 ? 12.367 23.328 26.203 1 93.81 399 TRP A C 1
ATOM 3027 O O . TRP A 1 399 ? 11.523 24.188 26.484 1 93.81 399 TRP A O 1
ATOM 3037 N N . SER A 1 400 ? 13.289 23.484 25.312 1 93.38 400 SER A N 1
ATOM 3038 C CA . SER A 1 400 ? 13.281 24.703 24.5 1 93.38 400 SER A CA 1
ATOM 3039 C C . SER A 1 400 ? 12.016 24.797 23.672 1 93.38 400 SER A C 1
ATOM 3041 O O . SER A 1 400 ? 11.484 25.891 23.453 1 93.38 400 SER A O 1
ATOM 3043 N N . HIS A 1 401 ? 11.602 23.688 23.219 1 96.44 401 HIS A N 1
ATOM 3044 C CA . HIS A 1 401 ? 10.359 23.672 22.453 1 96.44 401 HIS A CA 1
ATOM 3045 C C . HIS A 1 401 ? 9.148 23.922 23.344 1 96.44 401 HIS A C 1
ATOM 3047 O O . HIS A 1 401 ? 8.266 24.703 22.984 1 96.44 401 HIS A O 1
ATOM 3053 N N . LEU A 1 402 ? 9.125 23.281 24.484 1 96.81 402 LEU A N 1
ATOM 3054 C CA . LEU A 1 402 ? 7.969 23.344 25.375 1 96.81 402 LEU A CA 1
ATOM 3055 C C . LEU A 1 402 ? 7.758 24.766 25.891 1 96.81 402 LEU A C 1
ATOM 3057 O O . LEU A 1 402 ? 6.617 25.203 26.078 1 96.81 402 LEU A O 1
ATOM 3061 N N . LYS A 1 403 ? 8.82 25.438 26.219 1 97 403 LYS A N 1
ATOM 3062 C CA . LYS A 1 403 ? 8.758 26.797 26.734 1 97 403 LYS A CA 1
ATOM 3063 C C . LYS A 1 403 ? 7.965 27.703 25.781 1 97 403 LYS A C 1
ATOM 3065 O O . LYS A 1 403 ? 7.215 28.562 26.219 1 97 403 LYS A O 1
ATOM 3070 N N . PHE A 1 404 ? 8.141 27.516 24.547 1 97.44 404 PHE A N 1
ATOM 3071 C CA . PHE A 1 404 ? 7.418 28.266 23.531 1 97.44 404 PHE A CA 1
ATOM 3072 C C . PHE A 1 404 ? 6.098 27.594 23.188 1 97.44 404 PHE A C 1
ATOM 3074 O O . PHE A 1 404 ? 5.066 28.25 23.062 1 97.44 404 PHE A O 1
ATOM 3081 N N . GLY A 1 405 ? 6.125 26.281 23 1 97.94 405 GLY A N 1
ATOM 3082 C CA . GLY A 1 405 ? 5.008 25.516 22.484 1 97.94 405 GLY A CA 1
ATOM 3083 C C . GLY A 1 405 ? 3.768 25.594 23.359 1 97.94 405 GLY A C 1
ATOM 3084 O O . GLY A 1 405 ? 2.652 25.719 22.844 1 97.94 405 GLY A O 1
ATOM 3085 N N . LEU A 1 406 ? 3.949 25.5 24.625 1 97.19 406 LEU A N 1
ATOM 3086 C CA . LEU A 1 406 ? 2.82 25.484 25.547 1 97.19 406 LEU A CA 1
ATOM 3087 C C . LEU A 1 406 ? 2.014 26.766 25.453 1 97.19 406 LEU A C 1
ATOM 3089 O O . LEU A 1 406 ? 0.822 26.75 25.141 1 97.19 406 LEU A O 1
ATOM 3093 N N . PRO A 1 407 ? 2.625 27.922 25.672 1 97.06 407 PRO A N 1
ATOM 3094 C CA . PRO A 1 407 ? 1.832 29.156 25.562 1 97.06 407 PRO A CA 1
ATOM 3095 C C . PRO A 1 407 ? 1.319 29.391 24.156 1 97.06 407 PRO A C 1
ATOM 3097 O O . PRO A 1 407 ? 0.198 29.875 23.969 1 97.06 407 PRO A O 1
ATOM 3100 N N . SER A 1 408 ? 2.143 29.109 23.172 1 97.88 408 SER A N 1
ATOM 3101 C CA . SER A 1 408 ? 1.731 29.312 21.797 1 97.88 408 SER A CA 1
ATOM 3102 C C . SER A 1 408 ? 0.492 28.484 21.453 1 97.88 408 SER A C 1
ATOM 3104 O O . SER A 1 408 ? -0.457 29 20.859 1 97.88 408 SER A O 1
ATOM 3106 N N . THR A 1 409 ? 0.503 27.188 21.812 1 98.5 409 THR A N 1
ATOM 3107 C CA . THR A 1 409 ? -0.61 26.281 21.516 1 98.5 409 THR A CA 1
ATOM 3108 C C . THR A 1 409 ? -1.901 26.797 22.141 1 98.5 409 THR A C 1
ATOM 3110 O O . THR A 1 409 ? -2.947 26.828 21.484 1 98.5 409 THR A O 1
ATOM 3113 N N . ILE A 1 410 ? -1.844 27.25 23.375 1 97.88 410 ILE A N 1
ATOM 3114 C CA . ILE A 1 410 ? -3.02 27.719 24.094 1 97.88 410 ILE A CA 1
ATOM 3115 C C . ILE A 1 410 ? -3.557 28.984 23.453 1 97.88 410 ILE A C 1
ATOM 3117 O O . ILE A 1 410 ? -4.75 29.078 23.141 1 97.88 410 ILE A O 1
ATOM 3121 N N . ILE A 1 411 ? -2.734 29.922 23.172 1 98.25 411 ILE A N 1
ATOM 3122 C CA . ILE A 1 411 ? -3.133 31.219 22.641 1 98.25 411 ILE A CA 1
ATOM 3123 C C . ILE A 1 411 ? -3.623 31.062 21.203 1 98.25 411 ILE A C 1
ATOM 3125 O O . ILE A 1 411 ? -4.68 31.578 20.844 1 98.25 411 ILE A O 1
ATOM 3129 N N . VAL A 1 412 ? -2.867 30.344 20.406 1 98.62 412 VAL A N 1
ATOM 3130 C CA . VAL A 1 412 ? -3.195 30.156 19 1 98.62 412 VAL A CA 1
ATOM 3131 C C . VAL A 1 412 ? -4.504 29.391 18.859 1 98.62 412 VAL A C 1
ATOM 3133 O O . VAL A 1 412 ? -5.34 29.703 18.016 1 98.62 412 VAL A O 1
ATOM 3136 N N . THR A 1 413 ? -4.656 28.328 19.672 1 98.56 413 THR A N 1
ATOM 3137 C CA . THR A 1 413 ? -5.906 27.578 19.641 1 98.56 413 THR A CA 1
ATOM 3138 C C . THR A 1 413 ? -7.09 28.484 19.969 1 98.56 413 THR A C 1
ATOM 3140 O O . THR A 1 413 ? -8.102 28.484 19.266 1 98.56 413 THR A O 1
ATOM 3143 N N . ALA A 1 414 ? -6.965 29.281 21.016 1 97.88 414 ALA A N 1
ATOM 3144 C CA . ALA A 1 414 ? -8.039 30.156 21.469 1 97.88 414 ALA A CA 1
ATOM 3145 C C . ALA A 1 414 ? -8.383 31.203 20.406 1 97.88 414 ALA A C 1
ATOM 3147 O O . ALA A 1 414 ? -9.555 31.422 20.109 1 97.88 414 ALA A O 1
ATOM 3148 N N . ILE A 1 415 ? -7.418 31.812 19.844 1 97.94 415 ILE A N 1
ATOM 3149 C CA . ILE A 1 415 ? -7.621 32.844 18.828 1 97.94 415 ILE A CA 1
ATOM 3150 C C . ILE A 1 415 ? -8.312 32.219 17.609 1 97.94 415 ILE A C 1
ATOM 3152 O O . ILE A 1 415 ? -9.273 32.812 17.094 1 97.94 415 ILE A O 1
ATOM 3156 N N . GLY A 1 416 ? -7.812 31.109 17.172 1 97.94 416 GLY A N 1
ATOM 3157 C CA . GLY A 1 416 ? -8.375 30.453 16 1 97.94 416 GLY A CA 1
ATOM 3158 C C . GLY A 1 416 ? -9.828 30.047 16.172 1 97.94 416 GLY A C 1
ATOM 3159 O O . GLY A 1 416 ? -10.633 30.156 15.25 1 97.94 416 GLY A O 1
ATOM 3160 N N . LEU A 1 417 ? -10.188 29.578 17.359 1 97.5 417 LEU A N 1
ATOM 3161 C CA . LEU A 1 417 ? -11.547 29.125 17.641 1 97.5 417 LEU A CA 1
ATOM 3162 C C . LEU A 1 417 ? -12.555 30.25 17.484 1 97.5 417 LEU A C 1
ATOM 3164 O O . LEU A 1 417 ? -13.719 30.016 17.156 1 97.5 417 LEU A O 1
ATOM 3168 N N . THR A 1 418 ? -12.148 31.516 17.641 1 96.25 418 THR A N 1
ATOM 3169 C CA . THR A 1 418 ? -13.039 32.656 17.516 1 96.25 418 THR A CA 1
ATOM 3170 C C . THR A 1 418 ? -13.438 32.875 16.047 1 96.25 418 THR A C 1
ATOM 3172 O O . THR A 1 418 ? -14.445 33.531 15.766 1 96.25 418 THR A O 1
ATOM 3175 N N . PHE A 1 419 ? -12.68 32.281 15.156 1 96.75 419 PHE A N 1
ATOM 3176 C CA . PHE A 1 419 ? -12.93 32.5 13.734 1 96.75 419 PHE A CA 1
ATOM 3177 C C . PHE A 1 419 ? -13.688 31.344 13.125 1 96.75 419 PHE A C 1
ATOM 3179 O O . PHE A 1 419 ? -14.094 31.391 11.961 1 96.75 419 PHE A O 1
ATOM 3186 N N . ILE A 1 420 ? -13.82 30.312 13.883 1 95.19 420 ILE A N 1
ATOM 3187 C CA . ILE A 1 420 ? -14.5 29.141 13.344 1 95.19 420 ILE A CA 1
ATOM 3188 C C . ILE A 1 420 ? -15.992 29.219 13.648 1 95.19 420 ILE A C 1
ATOM 3190 O O . ILE A 1 420 ? -16.391 29.312 14.805 1 95.19 420 ILE A O 1
ATOM 3194 N N . ARG A 1 421 ? -16.922 29.297 12.523 1 84.25 421 ARG A N 1
ATOM 3195 C CA . ARG A 1 421 ? -18.359 29.453 12.648 1 84.25 421 ARG A CA 1
ATOM 3196 C C . ARG A 1 421 ? -19.094 28.328 11.914 1 84.25 421 ARG A C 1
ATOM 3198 O O . ARG A 1 421 ? -18.562 27.766 10.953 1 84.25 421 ARG A O 1
ATOM 3205 N N . MET B 1 1 ? -30.984 -4.164 -21.328 1 32.81 1 MET B N 1
ATOM 3206 C CA . MET B 1 1 ? -30.516 -2.855 -20.875 1 32.81 1 MET B CA 1
ATOM 3207 C C . MET B 1 1 ? -29.672 -2.178 -21.938 1 32.81 1 MET B C 1
ATOM 3209 O O . MET B 1 1 ? -28.688 -2.758 -22.422 1 32.81 1 MET B O 1
ATOM 3213 N N . ALA B 1 2 ? -30.141 -1.15 -22.531 1 37.41 2 ALA B N 1
ATOM 3214 C CA . ALA B 1 2 ? -29.469 -0.403 -23.594 1 37.41 2 ALA B CA 1
ATOM 3215 C C . ALA B 1 2 ? -28.031 -0.056 -23.188 1 37.41 2 ALA B C 1
ATOM 3217 O O . ALA B 1 2 ? -27.812 0.631 -22.188 1 37.41 2 ALA B O 1
ATOM 3218 N N . LEU B 1 3 ? -27 -0.772 -23.453 1 46.81 3 LEU B N 1
ATOM 3219 C CA . LEU B 1 3 ? -25.594 -0.41 -23.312 1 46.81 3 LEU B CA 1
ATOM 3220 C C . LEU B 1 3 ? -25.375 1.055 -23.672 1 46.81 3 LEU B C 1
ATOM 3222 O O . LEU B 1 3 ? -25.672 1.476 -24.781 1 46.81 3 LEU B O 1
ATOM 3226 N N . ALA B 1 4 ? -25.547 1.961 -22.859 1 57.84 4 ALA B N 1
ATOM 3227 C CA . ALA B 1 4 ? -25.344 3.357 -23.219 1 57.84 4 ALA B CA 1
ATOM 3228 C C . ALA B 1 4 ? -24 3.539 -23.938 1 57.84 4 ALA B C 1
ATOM 3230 O O . ALA B 1 4 ? -22.938 3.281 -23.375 1 57.84 4 ALA B O 1
ATOM 3231 N N . PHE B 1 5 ? -23.906 3.652 -25.25 1 63.22 5 PHE B N 1
ATOM 3232 C CA . PHE B 1 5 ? -22.891 3.686 -26.297 1 63.22 5 PHE B CA 1
ATOM 3233 C C . PHE B 1 5 ? -21.641 4.406 -25.812 1 63.22 5 PHE B C 1
ATOM 3235 O O . PHE B 1 5 ? -20.516 3.891 -25.938 1 63.22 5 PHE B O 1
ATOM 3242 N N . PRO B 1 6 ? -21.766 5.406 -25.078 1 79.44 6 PRO B N 1
ATOM 3243 C CA . PRO B 1 6 ? -20.547 6.133 -24.719 1 79.44 6 PRO B CA 1
ATOM 3244 C C . PRO B 1 6 ? -19.766 5.453 -23.594 1 79.44 6 PRO B C 1
ATOM 3246 O O . PRO B 1 6 ? -18.531 5.383 -23.641 1 79.44 6 PRO B O 1
ATOM 3249 N N . LYS B 1 7 ? -20.375 4.738 -22.812 1 85.62 7 LYS B N 1
ATOM 3250 C CA . LYS B 1 7 ? -19.703 4.078 -21.703 1 85.62 7 LYS B CA 1
ATOM 3251 C C . LYS B 1 7 ? -18.953 2.836 -22.172 1 85.62 7 LYS B C 1
ATOM 3253 O O . LYS B 1 7 ? -17.859 2.533 -21.672 1 85.62 7 LYS B O 1
ATOM 3258 N N . VAL B 1 8 ? -19.531 2.182 -23.094 1 90.06 8 VAL B N 1
ATOM 3259 C CA . VAL B 1 8 ? -18.938 0.963 -23.641 1 90.06 8 VAL B CA 1
ATOM 3260 C C . VAL B 1 8 ? -17.641 1.299 -24.359 1 90.06 8 VAL B C 1
ATOM 3262 O O . VAL B 1 8 ? -16.609 0.678 -24.109 1 90.06 8 VAL B O 1
ATOM 3265 N N . VAL B 1 9 ? -17.688 2.283 -25.156 1 92.44 9 VAL B N 1
ATOM 3266 C CA . VAL B 1 9 ? -16.516 2.656 -25.938 1 92.44 9 VAL B CA 1
ATOM 3267 C C . VAL B 1 9 ? -15.414 3.168 -25.016 1 92.44 9 VAL B C 1
ATOM 3269 O O . VAL B 1 9 ? -14.25 2.762 -25.141 1 92.44 9 VAL B O 1
ATOM 3272 N N . TYR B 1 10 ? -15.766 3.967 -24.094 1 92.69 10 TYR B N 1
ATOM 3273 C CA . TYR B 1 10 ? -14.781 4.535 -23.188 1 92.69 10 TYR B CA 1
ATOM 3274 C C . TYR B 1 10 ? -14.211 3.459 -22.266 1 92.69 10 TYR B C 1
ATOM 3276 O O . TYR B 1 10 ? -13.023 3.48 -21.938 1 92.69 10 TYR B O 1
ATOM 3284 N N . GLY B 1 11 ? -15.078 2.559 -21.859 1 94.06 11 GLY B N 1
ATOM 3285 C CA . GLY B 1 11 ? -14.602 1.441 -21.047 1 94.06 11 GLY B CA 1
ATOM 3286 C C . GLY B 1 11 ? -13.625 0.549 -21.797 1 94.06 11 GLY B C 1
ATOM 3287 O O . GLY B 1 11 ? -12.625 0.107 -21.219 1 94.06 11 GLY B O 1
ATOM 3288 N N . LEU B 1 12 ? -13.875 0.368 -23.031 1 93.62 12 LEU B N 1
ATOM 3289 C CA . LEU B 1 12 ? -13 -0.449 -23.875 1 93.62 12 LEU B CA 1
ATOM 3290 C C . LEU B 1 12 ? -11.664 0.245 -24.094 1 93.62 12 LEU B C 1
ATOM 3292 O O . LEU B 1 12 ? -10.617 -0.407 -24.094 1 93.62 12 LEU B O 1
ATOM 3296 N N . ILE B 1 13 ? -11.719 1.48 -24.281 1 93.81 13 ILE B N 1
ATOM 3297 C CA . ILE B 1 13 ? -10.492 2.246 -24.469 1 93.81 13 ILE B CA 1
ATOM 3298 C C . ILE B 1 13 ? -9.641 2.17 -23.203 1 93.81 13 ILE B C 1
ATOM 3300 O O . ILE B 1 13 ? -8.438 1.894 -23.266 1 93.81 13 ILE B O 1
ATOM 3304 N N . ALA B 1 14 ? -10.273 2.416 -22.062 1 94.56 14 ALA B N 1
ATOM 3305 C CA . ALA B 1 14 ? -9.57 2.355 -20.797 1 94.56 14 ALA B CA 1
ATOM 3306 C C . ALA B 1 14 ? -8.945 0.977 -20.578 1 94.56 14 ALA B C 1
ATOM 3308 O O . ALA B 1 14 ? -7.789 0.868 -20.172 1 94.56 14 ALA B O 1
ATOM 3309 N N . PHE B 1 15 ? -9.68 -0.025 -20.891 1 93.44 15 PHE B N 1
ATOM 3310 C CA . PHE B 1 15 ? -9.18 -1.385 -20.719 1 93.44 15 PHE B CA 1
ATOM 3311 C C . PHE B 1 15 ? -8.039 -1.673 -21.688 1 93.44 15 PHE B C 1
ATOM 3313 O O . PHE B 1 15 ? -7.059 -2.328 -21.328 1 93.44 15 PHE B O 1
ATOM 3320 N N . ALA B 1 16 ? -8.156 -1.231 -22.875 1 92.25 16 ALA B N 1
ATOM 3321 C CA . ALA B 1 16 ? -7.109 -1.438 -23.875 1 92.25 16 ALA B CA 1
ATOM 3322 C C . ALA B 1 16 ? -5.797 -0.798 -23.422 1 92.25 16 ALA B C 1
ATOM 3324 O O . ALA B 1 16 ? -4.723 -1.38 -23.609 1 92.25 16 ALA B O 1
ATOM 3325 N N . ILE B 1 17 ? -5.875 0.33 -22.922 1 90.94 17 ILE B N 1
ATOM 3326 C CA . ILE B 1 17 ? -4.688 1.021 -22.438 1 90.94 17 ILE B CA 1
ATOM 3327 C C . ILE B 1 17 ? -4.066 0.224 -21.281 1 90.94 17 ILE B C 1
ATOM 3329 O O . ILE B 1 17 ? -2.857 -0.013 -21.266 1 90.94 17 ILE B O 1
ATOM 3333 N N . PHE B 1 18 ? -4.875 -0.162 -20.359 1 91.62 18 PHE B N 1
ATOM 3334 C CA . PHE B 1 18 ? -4.418 -1.021 -19.266 1 91.62 18 PHE B CA 1
ATOM 3335 C C . PHE B 1 18 ? -3.732 -2.268 -19.812 1 91.62 18 PHE B C 1
ATOM 3337 O O . PHE B 1 18 ? -2.611 -2.592 -19.422 1 91.62 18 PHE B O 1
ATOM 3344 N N . TRP B 1 19 ? -4.383 -2.859 -20.734 1 88.06 19 TRP B N 1
ATOM 3345 C CA . TRP B 1 19 ? -3.932 -4.141 -21.266 1 88.06 19 TRP B CA 1
ATOM 3346 C C . TRP B 1 19 ? -2.598 -3.992 -21.984 1 88.06 19 TRP B C 1
ATOM 3348 O O . TRP B 1 19 ? -1.669 -4.77 -21.75 1 88.06 19 TRP B O 1
ATOM 3358 N N . VAL B 1 20 ? -2.459 -3.066 -22.797 1 87.25 20 VAL B N 1
ATOM 3359 C CA . VAL B 1 20 ? -1.243 -2.844 -23.562 1 87.25 20 VAL B CA 1
ATOM 3360 C C . VAL B 1 20 ? -0.078 -2.549 -22.625 1 87.25 20 VAL B C 1
ATOM 3362 O O . VAL B 1 20 ? 1.006 -3.119 -22.766 1 87.25 20 VAL B O 1
ATOM 3365 N N . LEU B 1 21 ? -0.35 -1.775 -21.656 1 86.44 21 LEU B N 1
ATOM 3366 C CA . LEU B 1 21 ? 0.727 -1.364 -20.766 1 86.44 21 LEU B CA 1
ATOM 3367 C C . LEU B 1 21 ? 1.063 -2.473 -19.781 1 86.44 21 LEU B C 1
ATOM 3369 O O . LEU B 1 21 ? 2.209 -2.592 -19.328 1 86.44 21 LEU B O 1
ATOM 3373 N N . ALA B 1 22 ? 0.074 -3.244 -19.438 1 80.31 22 ALA B N 1
ATOM 3374 C CA . ALA B 1 22 ? 0.297 -4.352 -18.5 1 80.31 22 ALA B CA 1
ATOM 3375 C C . ALA B 1 22 ? 1.08 -5.477 -19.172 1 80.31 22 ALA B C 1
ATOM 3377 O O . ALA B 1 22 ? 1.945 -6.098 -18.547 1 80.31 22 ALA B O 1
ATOM 3378 N N . VAL B 1 23 ? 0.787 -5.723 -20.375 1 75.5 23 VAL B N 1
ATOM 3379 C CA . VAL B 1 23 ? 1.386 -6.84 -21.094 1 75.5 23 VAL B CA 1
ATOM 3380 C C . VAL B 1 23 ? 2.713 -6.406 -21.703 1 75.5 23 VAL B C 1
ATOM 3382 O O . VAL B 1 23 ? 3.676 -7.176 -21.734 1 75.5 23 VAL B O 1
ATOM 3385 N N . PHE B 1 24 ? 2.734 -5.148 -22.172 1 78 24 PHE B N 1
ATOM 3386 C CA . PHE B 1 24 ? 3.941 -4.609 -22.781 1 78 24 PHE B CA 1
ATOM 3387 C C . PHE B 1 24 ? 4.426 -3.375 -22.031 1 78 24 PHE B C 1
ATOM 3389 O O . PHE B 1 24 ? 4.277 -2.25 -22.516 1 78 24 PHE B O 1
ATOM 3396 N N . PRO B 1 25 ? 5.16 -3.625 -20.984 1 69.19 25 PRO B N 1
ATOM 3397 C CA . PRO B 1 25 ? 5.488 -2.496 -20.109 1 69.19 25 PRO B CA 1
ATOM 3398 C C . PRO B 1 25 ? 6.477 -1.523 -20.734 1 69.19 25 PRO B C 1
ATOM 3400 O O . PRO B 1 25 ? 6.594 -0.377 -20.297 1 69.19 25 PRO B O 1
ATOM 3403 N N . ALA B 1 26 ? 7.16 -1.854 -21.719 1 70.25 26 ALA B N 1
ATOM 3404 C CA . ALA B 1 26 ? 8.125 -0.966 -22.359 1 70.25 26 ALA B CA 1
ATOM 3405 C C . ALA B 1 26 ? 7.66 -0.56 -23.75 1 70.25 26 ALA B C 1
ATOM 3407 O O . ALA B 1 26 ? 8.469 -0.469 -24.688 1 70.25 26 ALA B O 1
ATOM 3408 N N . VAL B 1 27 ? 6.449 -0.253 -23.75 1 73.25 27 VAL B N 1
ATOM 3409 C CA . VAL B 1 27 ? 5.965 0.206 -25.047 1 73.25 27 VAL B CA 1
ATOM 3410 C C . VAL B 1 27 ? 6.566 1.571 -25.375 1 73.25 27 VAL B C 1
ATOM 3412 O O . VAL B 1 27 ? 6.598 2.461 -24.516 1 73.25 27 VAL B O 1
ATOM 3415 N N . PRO B 1 28 ? 7.117 1.714 -26.5 1 72.88 28 PRO B N 1
ATOM 3416 C CA . PRO B 1 28 ? 7.871 2.918 -26.859 1 72.88 28 PRO B CA 1
ATOM 3417 C C . PRO B 1 28 ? 7.035 4.191 -26.75 1 72.88 28 PRO B C 1
ATOM 3419 O O . PRO B 1 28 ? 7.57 5.258 -26.422 1 72.88 28 PRO B O 1
ATOM 3422 N N . PHE B 1 29 ? 5.801 4.098 -26.875 1 80.56 29 PHE B N 1
ATOM 3423 C CA . PHE B 1 29 ? 5.027 5.332 -26.938 1 80.56 29 PHE B CA 1
ATOM 3424 C C . PHE B 1 29 ? 4.562 5.75 -25.547 1 80.56 29 PHE B C 1
ATOM 3426 O O . PHE B 1 29 ? 4.121 6.883 -25.344 1 80.56 29 PHE B O 1
ATOM 3433 N N . LEU B 1 30 ? 4.672 4.953 -24.641 1 82.12 30 LEU B N 1
ATOM 3434 C CA . LEU B 1 30 ? 4.336 5.293 -23.266 1 82.12 30 LEU B CA 1
ATOM 3435 C C . LEU B 1 30 ? 5.031 4.348 -22.281 1 82.12 30 LEU B C 1
ATOM 3437 O O . LEU B 1 30 ? 4.387 3.479 -21.703 1 82.12 30 LEU B O 1
ATOM 3441 N N . PRO B 1 31 ? 6.297 4.527 -22.062 1 86 31 PRO B N 1
ATOM 3442 C CA . PRO B 1 31 ? 7.098 3.602 -21.25 1 86 31 PRO B CA 1
ATOM 3443 C C . PRO B 1 31 ? 7.012 3.893 -19.766 1 86 31 PRO B C 1
ATOM 3445 O O . PRO B 1 31 ? 8.039 4.078 -19.109 1 86 31 PRO B O 1
ATOM 3448 N N . VAL B 1 32 ? 5.801 3.871 -19.203 1 90.06 32 VAL B N 1
ATOM 3449 C CA . VAL B 1 32 ? 5.602 4.273 -17.812 1 90.06 32 VAL B CA 1
ATOM 3450 C C . VAL B 1 32 ? 5.629 3.043 -16.922 1 90.06 32 VAL B C 1
ATOM 3452 O O . VAL B 1 32 ? 5.652 3.166 -15.688 1 90.06 32 VAL B O 1
ATOM 3455 N N . GLY B 1 33 ? 5.625 1.84 -17.578 1 89.56 33 GLY B N 1
ATOM 3456 C CA . GLY B 1 33 ? 5.684 0.611 -16.797 1 89.56 33 GLY B CA 1
ATOM 3457 C C . GLY B 1 33 ? 4.312 0.028 -16.5 1 89.56 33 GLY B C 1
ATOM 3458 O O . GLY B 1 33 ? 3.293 0.689 -16.703 1 89.56 33 GLY B O 1
ATOM 3459 N N . ARG B 1 34 ? 4.273 -1.214 -15.992 1 89.44 34 ARG B N 1
ATOM 3460 C CA . ARG B 1 34 ? 3.045 -1.979 -15.812 1 89.44 34 ARG B CA 1
ATOM 3461 C C . ARG B 1 34 ? 2.199 -1.401 -14.688 1 89.44 34 ARG B C 1
ATOM 3463 O O . ARG B 1 34 ? 0.975 -1.317 -14.797 1 89.44 34 ARG B O 1
ATOM 3470 N N . THR B 1 35 ? 2.865 -1.023 -13.594 1 93.62 35 THR B N 1
ATOM 3471 C CA . THR B 1 35 ? 2.143 -0.531 -12.43 1 93.62 35 THR B CA 1
ATOM 3472 C C . THR B 1 35 ? 1.447 0.792 -12.742 1 93.62 35 THR B C 1
ATOM 3474 O O . THR B 1 35 ? 0.25 0.945 -12.492 1 93.62 35 THR B O 1
ATOM 3477 N N . ALA B 1 36 ? 2.162 1.695 -13.305 1 94.31 36 ALA B N 1
ATOM 3478 C CA . ALA B 1 36 ? 1.568 2.969 -13.703 1 94.31 36 ALA B CA 1
ATOM 3479 C C . ALA B 1 36 ? 0.501 2.766 -14.773 1 94.31 36 ALA B C 1
ATOM 3481 O O . ALA B 1 36 ? -0.517 3.463 -14.789 1 94.31 36 ALA B O 1
ATOM 3482 N N . GLY B 1 37 ? 0.768 1.877 -15.672 1 93.5 37 GLY B N 1
ATOM 3483 C CA . GLY B 1 37 ? -0.222 1.555 -16.688 1 93.5 37 GLY B CA 1
ATOM 3484 C C . GLY B 1 37 ? -1.53 1.052 -16.109 1 93.5 37 GLY B C 1
ATOM 3485 O O . GLY B 1 37 ? -2.607 1.416 -16.578 1 93.5 37 GLY B O 1
ATOM 3486 N N . SER B 1 38 ? -1.401 0.205 -15.133 1 94.5 38 SER B N 1
ATOM 3487 C CA . SER B 1 38 ? -2.598 -0.305 -14.477 1 94.5 38 SER B CA 1
ATOM 3488 C C . SER B 1 38 ? -3.383 0.82 -13.805 1 94.5 38 SER B C 1
ATOM 3490 O O . SER B 1 38 ? -4.609 0.868 -13.898 1 94.5 38 SER B O 1
ATOM 3492 N N . LEU B 1 39 ? -2.721 1.733 -13.156 1 96.44 39 LEU B N 1
ATOM 3493 C CA . LEU B 1 39 ? -3.367 2.871 -12.516 1 96.44 39 LEU B CA 1
ATOM 3494 C C . LEU B 1 39 ? -4.004 3.795 -13.547 1 96.44 39 LEU B C 1
ATOM 3496 O O . LEU B 1 39 ? -5.062 4.375 -13.297 1 96.44 39 LEU B O 1
ATOM 3500 N N . LEU B 1 40 ? -3.322 3.934 -14.656 1 96.31 40 LEU B N 1
ATOM 3501 C CA . LEU B 1 40 ? -3.871 4.75 -15.734 1 96.31 40 LEU B CA 1
ATOM 3502 C C . LEU B 1 40 ? -5.199 4.184 -16.234 1 96.31 40 LEU B C 1
ATOM 3504 O O . LEU B 1 40 ? -6.152 4.93 -16.453 1 96.31 40 LEU B O 1
ATOM 3508 N N . GLY B 1 41 ? -5.199 2.896 -16.453 1 96.5 41 GLY B N 1
ATOM 3509 C CA . GLY B 1 41 ? -6.453 2.264 -16.828 1 96.5 41 GLY B CA 1
ATOM 3510 C C . GLY B 1 41 ? -7.566 2.5 -15.82 1 96.5 41 GLY B C 1
ATOM 3511 O O . GLY B 1 41 ? -8.695 2.818 -16.203 1 96.5 41 GLY B O 1
ATOM 3512 N N . ALA B 1 42 ? -7.258 2.381 -14.578 1 97.44 42 ALA B N 1
ATOM 3513 C CA . ALA B 1 42 ? -8.219 2.604 -13.5 1 97.44 42 ALA B CA 1
ATOM 3514 C C . ALA B 1 42 ? -8.711 4.047 -13.492 1 97.44 42 ALA B C 1
ATOM 3516 O O . ALA B 1 42 ? -9.914 4.301 -13.383 1 97.44 42 ALA B O 1
ATOM 3517 N N . MET B 1 43 ? -7.762 4.953 -13.609 1 97.12 43 MET B N 1
ATOM 3518 C CA . MET B 1 43 ? -8.094 6.375 -13.617 1 97.12 43 MET B CA 1
ATOM 3519 C C . MET B 1 43 ? -9.023 6.715 -14.781 1 97.12 43 MET B C 1
ATOM 3521 O O . MET B 1 43 ? -9.984 7.465 -14.609 1 97.12 43 MET B O 1
ATOM 3525 N N . LEU B 1 44 ? -8.758 6.164 -15.922 1 97.19 44 LEU B N 1
ATOM 3526 C CA . LEU B 1 44 ? -9.57 6.434 -17.094 1 97.19 44 LEU B CA 1
ATOM 3527 C C . LEU B 1 44 ? -10.984 5.875 -16.922 1 97.19 44 LEU B C 1
ATOM 3529 O O . LEU B 1 44 ? -11.953 6.465 -17.391 1 97.19 44 LEU B O 1
ATOM 3533 N N . MET B 1 45 ? -11.102 4.707 -16.234 1 97.5 45 MET B N 1
ATOM 3534 C CA . MET B 1 45 ? -12.43 4.164 -15.953 1 97.5 45 MET B CA 1
ATOM 3535 C C . MET B 1 45 ? -13.258 5.148 -15.133 1 97.5 45 MET B C 1
ATOM 3537 O O . MET B 1 45 ? -14.461 5.285 -15.344 1 97.5 45 MET B O 1
ATOM 3541 N N . VAL B 1 46 ? -12.602 5.848 -14.219 1 96.5 46 VAL B N 1
ATOM 3542 C CA . VAL B 1 46 ? -13.273 6.801 -13.344 1 96.5 46 VAL B CA 1
ATOM 3543 C C . VAL B 1 46 ? -13.531 8.102 -14.102 1 96.5 46 VAL B C 1
ATOM 3545 O O . VAL B 1 46 ? -14.641 8.641 -14.062 1 96.5 46 VAL B O 1
ATOM 3548 N N . LEU B 1 47 ? -12.523 8.602 -14.828 1 95.69 47 LEU B N 1
ATOM 3549 C CA . LEU B 1 47 ? -12.648 9.859 -15.555 1 95.69 47 LEU B CA 1
ATOM 3550 C C . LEU B 1 47 ? -13.734 9.766 -16.625 1 95.69 47 LEU B C 1
ATOM 3552 O O . LEU B 1 47 ? -14.469 10.734 -16.844 1 95.69 47 LEU B O 1
ATOM 3556 N N . PHE B 1 48 ? -13.82 8.562 -17.219 1 95.75 48 PHE B N 1
ATOM 3557 C CA . PHE B 1 48 ? -14.812 8.352 -18.266 1 95.75 48 PHE B CA 1
ATOM 3558 C C . PHE B 1 48 ? -16.172 8 -17.672 1 95.75 48 PHE B C 1
ATOM 3560 O O . PHE B 1 48 ? -17.141 7.777 -18.391 1 95.75 48 PHE B O 1
ATOM 3567 N N . GLN B 1 49 ? -16.25 7.875 -16.391 1 94.56 49 GLN B N 1
ATOM 3568 C CA . GLN B 1 49 ? -17.469 7.633 -15.625 1 94.56 49 GLN B CA 1
ATOM 3569 C C . GLN B 1 49 ? -18.047 6.258 -15.938 1 94.56 49 GLN B C 1
ATOM 3571 O O . GLN B 1 49 ? -19.266 6.086 -15.977 1 94.56 49 GLN B O 1
ATOM 3576 N N . VAL B 1 50 ? -17.156 5.402 -16.359 1 95.5 50 VAL B N 1
ATOM 3577 C CA . VAL B 1 50 ? -17.562 4.008 -16.469 1 95.5 50 VAL B CA 1
ATOM 3578 C C . VAL B 1 50 ? -17.922 3.465 -15.078 1 95.5 50 VAL B C 1
ATOM 3580 O O . VAL B 1 50 ? -18.859 2.674 -14.938 1 95.5 50 VAL B O 1
ATOM 3583 N N . ILE B 1 51 ? -17.141 3.867 -14.156 1 95.81 51 ILE B N 1
ATOM 3584 C CA . ILE B 1 51 ? -17.375 3.564 -12.742 1 95.81 51 ILE B CA 1
ATOM 3585 C C . ILE B 1 51 ? -17.219 4.836 -11.914 1 95.81 51 ILE B C 1
ATOM 3587 O O . ILE B 1 51 ? -16.422 5.715 -12.258 1 95.81 51 ILE B O 1
ATOM 3591 N N . THR B 1 52 ? -17.984 4.945 -10.828 1 96.25 52 THR B N 1
ATOM 3592 C CA . THR B 1 52 ? -17.875 6.102 -9.945 1 96.25 52 THR B CA 1
ATOM 3593 C C . THR B 1 52 ? -16.641 5.977 -9.047 1 96.25 52 THR B C 1
ATOM 3595 O O . THR B 1 52 ? -16.109 4.883 -8.875 1 96.25 52 THR B O 1
ATOM 3598 N N . PRO B 1 53 ? -16.172 7.066 -8.492 1 95.5 53 PRO B N 1
ATOM 3599 C CA . PRO B 1 53 ? -15.039 7.027 -7.574 1 95.5 53 PRO B CA 1
ATOM 3600 C C . PRO B 1 53 ? -15.258 6.062 -6.41 1 95.5 53 PRO B C 1
ATOM 3602 O O . PRO B 1 53 ? -14.352 5.293 -6.066 1 95.5 53 PRO B O 1
ATOM 3605 N N . ASP B 1 54 ? -16.391 6.066 -5.848 1 94.38 54 ASP B N 1
ATOM 3606 C CA . ASP B 1 54 ? -16.688 5.203 -4.707 1 94.38 54 ASP B CA 1
ATOM 3607 C C . ASP B 1 54 ? -16.734 3.734 -5.133 1 94.38 54 ASP B C 1
ATOM 3609 O O . ASP B 1 54 ? -16.234 2.861 -4.418 1 94.38 54 ASP B O 1
ATOM 3613 N N . GLU B 1 55 ? -17.312 3.523 -6.234 1 96.19 55 GLU B N 1
ATOM 3614 C CA . GLU B 1 55 ? -17.375 2.16 -6.754 1 96.19 55 GLU B CA 1
ATOM 3615 C C . GLU B 1 55 ? -15.977 1.623 -7.051 1 96.19 55 GLU B C 1
ATOM 3617 O O . GLU B 1 55 ? -15.695 0.443 -6.824 1 96.19 55 GLU B O 1
ATOM 3622 N N . ALA B 1 56 ? -15.172 2.494 -7.602 1 97.56 56 ALA B N 1
ATOM 3623 C CA . ALA B 1 56 ? -13.805 2.092 -7.934 1 97.56 56 ALA B CA 1
ATOM 3624 C C . ALA B 1 56 ? -13.078 1.562 -6.703 1 97.56 56 ALA B C 1
ATOM 3626 O O . ALA B 1 56 ? -12.477 0.484 -6.746 1 97.56 56 ALA B O 1
ATOM 3627 N N . TYR B 1 57 ? -13.141 2.219 -5.633 1 96.88 57 TYR B N 1
ATOM 3628 C CA . TYR B 1 57 ? -12.461 1.791 -4.414 1 96.88 57 TYR B CA 1
ATOM 3629 C C . TYR B 1 57 ? -13.078 0.508 -3.867 1 96.88 57 TYR B C 1
ATOM 3631 O O . TYR B 1 57 ? -12.375 -0.33 -3.297 1 96.88 57 TYR B O 1
ATOM 3639 N N . ALA B 1 58 ? -14.375 0.377 -4.059 1 95.81 58 ALA B N 1
ATOM 3640 C CA . ALA B 1 58 ? -15.086 -0.789 -3.539 1 95.81 58 ALA B CA 1
ATOM 3641 C C . ALA B 1 58 ? -14.656 -2.061 -4.266 1 95.81 58 ALA B C 1
ATOM 3643 O O . ALA B 1 58 ? -14.844 -3.168 -3.756 1 95.81 58 ALA B O 1
ATOM 3644 N N . THR B 1 59 ? -14.086 -1.897 -5.48 1 95.5 59 THR B N 1
ATOM 3645 C CA . THR B 1 59 ? -13.68 -3.057 -6.266 1 95.5 59 THR B CA 1
ATOM 3646 C C . THR B 1 59 ? -12.359 -3.627 -5.742 1 95.5 59 THR B C 1
ATOM 3648 O O . THR B 1 59 ? -11.992 -4.754 -6.078 1 95.5 59 THR B O 1
ATOM 3651 N N . ILE B 1 60 ? -11.617 -2.861 -5.035 1 96.81 60 ILE B N 1
ATOM 3652 C CA . ILE B 1 60 ? -10.32 -3.293 -4.531 1 96.81 60 ILE B CA 1
ATOM 3653 C C . ILE B 1 60 ? -10.508 -4.332 -3.432 1 96.81 60 ILE B C 1
ATOM 3655 O O . ILE B 1 60 ? -11.18 -4.07 -2.43 1 96.81 60 ILE B O 1
ATOM 3659 N N . ASP B 1 61 ? -10 -5.496 -3.631 1 95.62 61 ASP B N 1
ATOM 3660 C CA . ASP B 1 61 ? -10.148 -6.609 -2.701 1 95.62 61 ASP B CA 1
ATOM 3661 C C . ASP B 1 61 ? -9.016 -6.633 -1.679 1 95.62 61 ASP B C 1
ATOM 3663 O O . ASP B 1 61 ? -7.973 -7.25 -1.912 1 95.62 61 ASP B O 1
ATOM 3667 N N . LEU B 1 62 ? -9.227 -6.098 -0.54 1 96.44 62 LEU B N 1
ATOM 3668 C CA . LEU B 1 62 ? -8.195 -5.902 0.477 1 96.44 62 LEU B CA 1
ATOM 3669 C C . LEU B 1 62 ? -7.73 -7.238 1.044 1 96.44 62 LEU B C 1
ATOM 3671 O O . LEU B 1 62 ? -6.551 -7.406 1.364 1 96.44 62 LEU B O 1
ATOM 3675 N N . PRO B 1 63 ? -8.625 -8.227 1.219 1 95.56 63 PRO B N 1
ATOM 3676 C CA . PRO B 1 63 ? -8.148 -9.539 1.662 1 95.56 63 PRO B CA 1
ATOM 3677 C C . PRO B 1 63 ? -7.086 -10.125 0.734 1 95.56 63 PRO B C 1
ATOM 3679 O O . PRO B 1 63 ? -6.102 -10.711 1.203 1 95.56 63 PRO B O 1
ATOM 3682 N N . ILE B 1 64 ? -7.254 -9.961 -0.577 1 93.94 64 ILE B N 1
ATOM 3683 C CA . ILE B 1 64 ? -6.277 -10.445 -1.546 1 93.94 64 ILE B CA 1
ATOM 3684 C C . ILE B 1 64 ? -4.957 -9.695 -1.365 1 93.94 64 ILE B C 1
ATOM 3686 O O . ILE B 1 64 ? -3.891 -10.312 -1.304 1 93.94 64 ILE B O 1
ATOM 3690 N N . LEU B 1 65 ? -5.066 -8.375 -1.24 1 96.44 65 LEU B N 1
ATOM 3691 C CA . LEU B 1 65 ? -3.865 -7.566 -1.06 1 96.44 65 LEU B CA 1
ATOM 3692 C C . LEU B 1 65 ? -3.17 -7.91 0.254 1 96.44 65 LEU B C 1
ATOM 3694 O O . LEU B 1 65 ? -1.939 -7.953 0.319 1 96.44 65 LEU B O 1
ATOM 3698 N N . GLY B 1 66 ? -3.938 -8.125 1.315 1 96.19 66 GLY B N 1
ATOM 3699 C CA . GLY B 1 66 ? -3.371 -8.516 2.596 1 96.19 66 GLY B CA 1
ATOM 3700 C C . GLY B 1 66 ? -2.646 -9.852 2.545 1 96.19 66 GLY B C 1
ATOM 3701 O O . GLY B 1 66 ? -1.579 -10.008 3.143 1 96.19 66 GLY B O 1
ATOM 3702 N N . LEU B 1 67 ? -3.264 -10.758 1.892 1 94.56 67 LEU B N 1
ATOM 3703 C CA . LEU B 1 67 ? -2.646 -12.07 1.748 1 94.56 67 LEU B CA 1
ATOM 3704 C C . LEU B 1 67 ? -1.325 -11.977 0.995 1 94.56 67 LEU B C 1
ATOM 3706 O O . LEU B 1 67 ? -0.324 -12.562 1.409 1 94.56 67 LEU B O 1
ATOM 3710 N N . LEU B 1 68 ? -1.323 -11.242 -0.136 1 92.81 68 LEU B N 1
ATOM 3711 C CA . LEU B 1 68 ? -0.104 -11.023 -0.907 1 92.81 68 LEU B CA 1
ATOM 3712 C C . LEU B 1 68 ? 0.971 -10.359 -0.052 1 92.81 68 LEU B C 1
ATOM 3714 O O . LEU B 1 68 ? 2.115 -10.82 -0.02 1 92.81 68 LEU B O 1
ATOM 3718 N N . PHE B 1 69 ? 0.605 -9.344 0.667 1 96.5 69 PHE B N 1
ATOM 3719 C CA . PHE B 1 69 ? 1.509 -8.609 1.541 1 96.5 69 PHE B CA 1
ATOM 3720 C C . PHE B 1 69 ? 2.119 -9.523 2.592 1 96.5 69 PHE B C 1
ATOM 3722 O O . PHE B 1 69 ? 3.34 -9.578 2.748 1 96.5 69 PHE B O 1
ATOM 3729 N N . GLY B 1 70 ? 1.342 -10.266 3.309 1 95.69 70 GLY B N 1
ATOM 3730 C CA . GLY B 1 70 ? 1.818 -11.164 4.344 1 95.69 70 GLY B CA 1
ATOM 3731 C C . GLY B 1 70 ? 2.754 -12.234 3.814 1 95.69 70 GLY B C 1
ATOM 3732 O O . GLY B 1 70 ? 3.807 -12.492 4.402 1 95.69 70 GLY B O 1
ATOM 3733 N N . THR B 1 71 ? 2.377 -12.828 2.701 1 93 71 THR B N 1
ATOM 3734 C CA . THR B 1 71 ? 3.174 -13.922 2.158 1 93 71 THR B CA 1
ATOM 3735 C C . THR B 1 71 ? 4.516 -13.406 1.645 1 93 71 THR B C 1
ATOM 3737 O O . THR B 1 71 ? 5.523 -14.109 1.716 1 93 71 THR B O 1
ATOM 3740 N N . MET B 1 72 ? 4.531 -12.188 1.093 1 93.44 72 MET B N 1
ATOM 3741 C CA . MET B 1 72 ? 5.797 -11.617 0.636 1 93.44 72 MET B CA 1
ATOM 3742 C C . MET B 1 72 ? 6.758 -11.414 1.804 1 93.44 72 MET B C 1
ATOM 3744 O O . MET B 1 72 ? 7.957 -11.664 1.678 1 93.44 72 MET B O 1
ATOM 3748 N N . ILE B 1 73 ? 6.207 -10.961 2.955 1 95.81 73 ILE B N 1
ATOM 3749 C CA . ILE B 1 73 ? 7.047 -10.773 4.133 1 95.81 73 ILE B CA 1
ATOM 3750 C C . ILE B 1 73 ? 7.586 -12.125 4.605 1 95.81 73 ILE B C 1
ATOM 3752 O O . ILE B 1 73 ? 8.773 -12.258 4.91 1 95.81 73 ILE B O 1
ATOM 3756 N N . VAL B 1 74 ? 6.734 -13.125 4.648 1 95.56 74 VAL B N 1
ATOM 3757 C CA . VAL B 1 74 ? 7.156 -14.461 5.055 1 95.56 74 VAL B CA 1
ATOM 3758 C C . VAL B 1 74 ? 8.266 -14.953 4.129 1 95.56 74 VAL B C 1
ATOM 3760 O O . VAL B 1 74 ? 9.258 -15.523 4.59 1 95.56 74 VAL B O 1
ATOM 3763 N N . SER B 1 75 ? 8.117 -14.719 2.855 1 91.81 75 SER B N 1
ATOM 3764 C CA . SER B 1 75 ? 9.102 -15.148 1.866 1 91.81 75 SER B CA 1
ATOM 3765 C C . SER B 1 75 ? 10.453 -14.484 2.107 1 91.81 75 SER B C 1
ATOM 3767 O O . SER B 1 75 ? 11.5 -15.102 1.922 1 91.81 75 SER B O 1
ATOM 3769 N N . VAL B 1 76 ? 10.438 -13.211 2.49 1 92.31 76 VAL B N 1
ATOM 3770 C CA . VAL B 1 76 ? 11.672 -12.484 2.781 1 92.31 76 VAL B CA 1
ATOM 3771 C C . VAL B 1 76 ? 12.422 -13.172 3.922 1 92.31 76 VAL B C 1
ATOM 3773 O O . VAL B 1 76 ? 13.633 -13.359 3.848 1 92.31 76 VAL B O 1
ATOM 3776 N N . TYR B 1 77 ? 11.727 -13.586 4.934 1 94.62 77 TYR B N 1
ATOM 3777 C CA . TYR B 1 77 ? 12.367 -14.219 6.082 1 94.62 77 TYR B CA 1
ATOM 3778 C C . TYR B 1 77 ? 12.859 -15.617 5.73 1 94.62 77 TYR B C 1
ATOM 3780 O O . TYR B 1 77 ? 13.898 -16.062 6.223 1 94.62 77 TYR B O 1
ATOM 3788 N N . LEU B 1 78 ? 12.148 -16.297 4.938 1 92.62 78 LEU B N 1
ATOM 3789 C CA . LEU B 1 78 ? 12.594 -17.609 4.508 1 92.62 78 LEU B CA 1
ATOM 3790 C C . LEU B 1 78 ? 13.875 -17.516 3.691 1 92.62 78 LEU B C 1
ATOM 3792 O O . LEU B 1 78 ? 14.758 -18.375 3.812 1 92.62 78 LEU B O 1
ATOM 3796 N N . GLU B 1 79 ? 13.891 -16.516 2.852 1 88.75 79 GLU B N 1
ATOM 3797 C CA . GLU B 1 79 ? 15.125 -16.281 2.107 1 88.75 79 GLU B CA 1
ATOM 3798 C C . GLU B 1 79 ? 16.297 -15.984 3.047 1 88.75 79 GLU B C 1
ATOM 3800 O O . GLU B 1 79 ? 17.391 -16.516 2.861 1 88.75 79 GLU B O 1
ATOM 3805 N N . ARG B 1 80 ? 16.031 -15.227 4.027 1 90.25 80 ARG B N 1
ATOM 3806 C CA . ARG B 1 80 ? 17.062 -14.898 5.012 1 90.25 80 ARG B CA 1
ATOM 3807 C C . ARG B 1 80 ? 17.484 -16.141 5.793 1 90.25 80 ARG B C 1
ATOM 3809 O O . ARG B 1 80 ? 18.625 -16.234 6.234 1 90.25 80 ARG B O 1
ATOM 3816 N N . ALA B 1 81 ? 16.578 -17.016 5.953 1 92.75 81 ALA B N 1
ATOM 3817 C CA . ALA B 1 81 ? 16.859 -18.25 6.688 1 92.75 81 ALA B CA 1
ATOM 3818 C C . ALA B 1 81 ? 17.516 -19.297 5.777 1 92.75 81 ALA B C 1
ATOM 3820 O O . ALA B 1 81 ? 17.625 -20.469 6.148 1 92.75 81 ALA B O 1
ATOM 3821 N N . ASP B 1 82 ? 17.828 -18.984 4.555 1 88.94 82 ASP B N 1
ATOM 3822 C CA . ASP B 1 82 ? 18.594 -19.781 3.605 1 88.94 82 ASP B CA 1
ATOM 3823 C C . ASP B 1 82 ? 17.781 -20.969 3.092 1 88.94 82 ASP B C 1
ATOM 3825 O O . ASP B 1 82 ? 18.344 -22.016 2.768 1 88.94 82 ASP B O 1
ATOM 3829 N N . MET B 1 83 ? 16.531 -20.812 3.117 1 87.38 83 MET B N 1
ATOM 3830 C CA . MET B 1 83 ? 15.656 -21.875 2.645 1 87.38 83 MET B CA 1
ATOM 3831 C C . MET B 1 83 ? 16.016 -22.297 1.221 1 87.38 83 MET B C 1
ATOM 3833 O O . MET B 1 83 ? 16.141 -23.484 0.923 1 87.38 83 MET B O 1
ATOM 3837 N N . PHE B 1 84 ? 16.312 -21.406 0.358 1 80.88 84 PHE B N 1
ATOM 3838 C CA . PHE B 1 84 ? 16.531 -21.688 -1.055 1 80.88 84 PHE B CA 1
ATOM 3839 C C . PHE B 1 84 ? 17.938 -22.234 -1.274 1 80.88 84 PHE B C 1
ATOM 3841 O O . PHE B 1 84 ? 18.172 -23 -2.213 1 80.88 84 PHE B O 1
ATOM 3848 N N . LYS B 1 85 ? 18.844 -21.859 -0.409 1 81.19 85 LYS B N 1
ATOM 3849 C CA . LYS B 1 85 ? 20.156 -22.5 -0.427 1 81.19 85 LYS B CA 1
ATOM 3850 C C . LYS B 1 85 ? 20.062 -23.984 -0.131 1 81.19 85 LYS B C 1
ATOM 3852 O O . LYS B 1 85 ? 20.719 -24.797 -0.788 1 81.19 85 LYS B O 1
ATOM 3857 N N . TYR B 1 86 ? 19.25 -24.297 0.791 1 85.12 86 TYR B N 1
ATOM 3858 C CA . TYR B 1 86 ? 19.062 -25.703 1.149 1 85.12 86 TYR B CA 1
ATOM 3859 C C . TYR B 1 86 ? 18.375 -26.469 0.029 1 85.12 86 TYR B C 1
ATOM 3861 O O . TYR B 1 86 ? 18.719 -27.625 -0.246 1 85.12 86 TYR B O 1
ATOM 3869 N N . ILE B 1 87 ? 17.453 -25.844 -0.658 1 85.56 87 ILE B N 1
ATOM 3870 C CA . ILE B 1 87 ? 16.766 -26.453 -1.786 1 85.56 87 ILE B CA 1
ATOM 3871 C C . ILE B 1 87 ? 17.75 -26.688 -2.93 1 85.56 87 ILE B C 1
ATOM 3873 O O . ILE B 1 87 ? 17.703 -27.734 -3.588 1 85.56 87 ILE B O 1
ATOM 3877 N N . GLY B 1 88 ? 18.578 -25.75 -3.146 1 78.5 88 GLY B N 1
ATOM 3878 C CA . GLY B 1 88 ? 19.625 -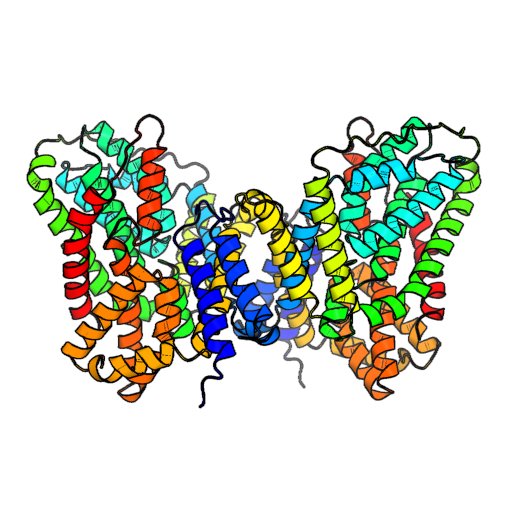25.906 -4.152 1 78.5 88 GLY B CA 1
ATOM 3879 C C . GLY B 1 88 ? 20.547 -27.094 -3.875 1 78.5 88 GLY B C 1
ATOM 3880 O O . GLY B 1 88 ? 20.875 -27.844 -4.785 1 78.5 88 GLY B O 1
ATOM 3881 N N . LYS B 1 89 ? 20.906 -27.266 -2.664 1 79.94 89 LYS B N 1
ATOM 3882 C CA . LYS B 1 89 ? 21.766 -28.375 -2.277 1 79.94 89 LYS B CA 1
ATOM 3883 C C . LYS B 1 89 ? 21.062 -29.719 -2.463 1 79.94 89 LYS B C 1
ATOM 3885 O O . LYS B 1 89 ? 21.672 -30.703 -2.838 1 79.94 89 LYS B O 1
ATOM 3890 N N . LEU B 1 90 ? 19.844 -29.656 -2.182 1 83 90 LEU B N 1
ATOM 3891 C CA . LEU B 1 90 ? 19.047 -30.875 -2.363 1 83 90 LEU B CA 1
ATOM 3892 C C . LEU B 1 90 ? 19 -31.266 -3.836 1 83 90 LEU B C 1
ATOM 3894 O O . LEU B 1 90 ? 18.984 -32.469 -4.16 1 83 90 LEU B O 1
ATOM 3898 N N . LEU B 1 91 ? 18.938 -30.281 -4.707 1 83.38 91 LEU B N 1
ATOM 3899 C CA . LEU B 1 91 ? 18.906 -30.5 -6.148 1 83.38 91 LEU B CA 1
ATOM 3900 C C . LEU B 1 91 ? 20.172 -31.203 -6.625 1 83.38 91 LEU B C 1
ATOM 3902 O O . LEU B 1 91 ? 20.109 -32.062 -7.496 1 83.38 91 LEU B O 1
ATOM 3906 N N . ALA B 1 92 ? 21.266 -30.906 -6.039 1 79.62 92 ALA B N 1
ATOM 3907 C CA . ALA B 1 92 ? 22.562 -31.406 -6.5 1 79.62 92 ALA B CA 1
ATOM 3908 C C . ALA B 1 92 ? 22.953 -32.688 -5.766 1 79.62 92 ALA B C 1
ATOM 3910 O O . ALA B 1 92 ? 23.844 -33.406 -6.203 1 79.62 92 ALA B O 1
ATOM 3911 N N . TRP B 1 93 ? 22.25 -33 -4.738 1 81.31 93 TRP B N 1
ATOM 3912 C CA . TRP B 1 93 ? 22.656 -34.062 -3.844 1 81.31 93 TRP B CA 1
ATOM 3913 C C . TRP B 1 93 ? 22.5 -35.438 -4.523 1 81.31 93 TRP B C 1
ATOM 3915 O O . TRP B 1 93 ? 21.391 -35.844 -4.879 1 81.31 93 TRP B O 1
ATOM 3925 N N . LYS B 1 94 ? 23.547 -36.094 -4.703 1 80.12 94 LYS B N 1
ATOM 3926 C CA . LYS B 1 94 ? 23.609 -37.438 -5.238 1 80.12 94 LYS B CA 1
ATOM 3927 C C . LYS B 1 94 ? 22.844 -37.562 -6.551 1 80.12 94 LYS B C 1
ATOM 3929 O O . LYS B 1 94 ? 22.062 -38.5 -6.742 1 80.12 94 LYS B O 1
ATOM 3934 N N . SER B 1 95 ? 22.984 -36.625 -7.383 1 81.38 95 SER B N 1
ATOM 3935 C CA . SER B 1 95 ? 22.328 -36.656 -8.688 1 81.38 95 SER B CA 1
ATOM 3936 C C . SER B 1 9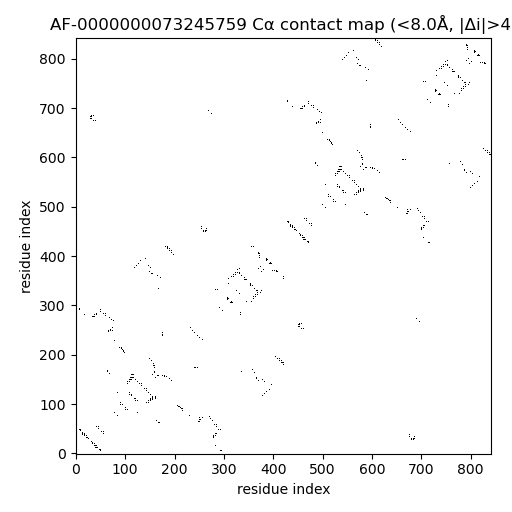5 ? 22.891 -37.781 -9.555 1 81.38 95 SER B C 1
ATOM 3938 O O . SER B 1 95 ? 24.094 -38.031 -9.547 1 81.38 95 SER B O 1
ATOM 3940 N N . ARG B 1 96 ? 22.016 -38.531 -10.203 1 84.56 96 ARG B N 1
ATOM 3941 C CA . ARG B 1 96 ? 22.375 -39.688 -11.016 1 84.56 96 ARG B CA 1
ATOM 3942 C C . ARG B 1 96 ? 22.453 -39.344 -12.492 1 84.56 96 ARG B C 1
ATOM 3944 O O . ARG B 1 96 ? 22.078 -40.125 -13.352 1 84.56 96 ARG B O 1
ATOM 3951 N N . GLY B 1 97 ? 22.75 -38.156 -12.734 1 87.38 97 GLY B N 1
ATOM 3952 C CA . GLY B 1 97 ? 22.875 -37.75 -14.125 1 87.38 97 GLY B CA 1
ATOM 3953 C C . GLY B 1 97 ? 21.906 -36.625 -14.492 1 87.38 97 GLY B C 1
ATOM 3954 O O . GLY B 1 97 ? 21.141 -36.156 -13.648 1 87.38 97 GLY B O 1
ATOM 3955 N N . ALA B 1 98 ? 21.922 -36.344 -15.805 1 91.69 98 ALA B N 1
ATOM 3956 C CA . ALA B 1 98 ? 21.188 -35.188 -16.297 1 91.69 98 ALA B CA 1
ATOM 3957 C C . ALA B 1 98 ? 19.688 -35.438 -16.266 1 91.69 98 ALA B C 1
ATOM 3959 O O . ALA B 1 98 ? 18.906 -34.531 -15.969 1 91.69 98 ALA B O 1
ATOM 3960 N N . LYS B 1 99 ? 19.281 -36.688 -16.625 1 94.44 99 LYS B N 1
ATOM 3961 C CA . LYS B 1 99 ? 17.859 -37 -16.625 1 94.44 99 LYS B CA 1
ATOM 3962 C C . LYS B 1 99 ? 17.297 -37 -15.203 1 94.44 99 LYS B C 1
ATOM 3964 O O . LYS B 1 99 ? 16.188 -36.531 -14.977 1 94.44 99 LYS B O 1
ATOM 3969 N N . ASP B 1 100 ? 18.078 -37.5 -14.266 1 93.44 100 ASP B N 1
ATOM 3970 C CA . ASP B 1 100 ? 17.703 -37.438 -12.859 1 93.44 100 ASP B CA 1
ATOM 3971 C C . ASP B 1 100 ? 17.609 -36 -12.375 1 93.44 100 ASP B C 1
ATOM 3973 O O . ASP B 1 100 ? 16.656 -35.625 -11.664 1 93.44 100 ASP B O 1
ATOM 3977 N N . LEU B 1 101 ? 18.562 -35.188 -12.766 1 92.56 101 LEU B N 1
ATOM 3978 C CA . LEU B 1 101 ? 18.594 -33.781 -12.391 1 92.56 101 LEU B CA 1
ATOM 3979 C C . LEU B 1 101 ? 17.359 -33.062 -12.914 1 92.56 101 LEU B C 1
ATOM 3981 O O . LEU B 1 101 ? 16.766 -32.25 -12.203 1 92.56 101 LEU B O 1
ATOM 3985 N N . LEU B 1 102 ? 17 -33.344 -14.141 1 95.62 102 LEU B N 1
ATOM 3986 C CA . LEU B 1 102 ? 15.828 -32.75 -14.734 1 95.62 102 LEU B CA 1
ATOM 3987 C C . LEU B 1 102 ? 14.57 -33.062 -13.93 1 95.62 102 LEU B C 1
ATOM 3989 O O . LEU B 1 102 ? 13.758 -32.188 -13.656 1 95.62 102 LEU B O 1
ATOM 3993 N N . CYS B 1 103 ? 14.422 -34.312 -13.562 1 96.25 103 CYS B N 1
ATOM 3994 C CA . CYS B 1 103 ? 13.266 -34.75 -12.781 1 96.25 103 CYS B CA 1
ATOM 3995 C C . CYS B 1 103 ? 13.25 -34.062 -11.414 1 96.25 103 CYS B C 1
ATOM 3997 O O . CYS B 1 103 ? 12.195 -33.656 -10.938 1 96.25 103 CYS B O 1
ATOM 3999 N N . ARG B 1 104 ? 14.359 -33.938 -10.812 1 95.31 104 ARG B N 1
ATOM 4000 C CA . ARG B 1 104 ? 14.453 -33.281 -9.516 1 95.31 104 ARG B CA 1
ATOM 4001 C C . ARG B 1 104 ? 14.062 -31.812 -9.617 1 95.31 104 ARG B C 1
ATOM 4003 O O . ARG B 1 104 ? 13.359 -31.281 -8.75 1 95.31 104 ARG B O 1
ATOM 4010 N N . ILE B 1 105 ? 14.539 -31.188 -10.648 1 96.56 105 ILE B N 1
ATOM 4011 C CA . ILE B 1 105 ? 14.211 -29.766 -10.852 1 96.56 105 ILE B CA 1
ATOM 4012 C C . ILE B 1 105 ? 12.703 -29.609 -11.023 1 96.56 105 ILE B C 1
ATOM 4014 O O . ILE B 1 105 ? 12.102 -28.688 -10.461 1 96.56 105 ILE B O 1
ATOM 4018 N N . CYS B 1 106 ? 12.109 -30.516 -11.758 1 97.94 106 CYS B N 1
ATOM 4019 C CA . CYS B 1 106 ? 10.664 -30.453 -11.945 1 97.94 106 CYS B CA 1
ATOM 4020 C C . CYS B 1 106 ? 9.945 -30.578 -10.609 1 97.94 106 CYS B C 1
ATOM 4022 O O . CYS B 1 106 ? 9.055 -29.781 -10.305 1 97.94 106 CYS B O 1
ATOM 4024 N N . ILE B 1 107 ? 10.336 -31.5 -9.789 1 97.12 107 ILE B N 1
ATOM 4025 C CA . ILE B 1 107 ? 9.664 -31.781 -8.531 1 97.12 107 ILE B CA 1
ATOM 4026 C C . ILE B 1 107 ? 9.906 -30.641 -7.543 1 97.12 107 ILE B C 1
ATOM 4028 O O . ILE B 1 107 ? 8.969 -30.141 -6.93 1 97.12 107 ILE B O 1
ATOM 4032 N N . ILE B 1 108 ? 11.078 -30.203 -7.402 1 95.94 108 ILE B N 1
ATOM 4033 C CA . ILE B 1 108 ? 11.453 -29.172 -6.438 1 95.94 108 ILE B CA 1
ATOM 4034 C C . ILE B 1 108 ? 10.82 -27.844 -6.832 1 95.94 108 ILE B C 1
ATOM 4036 O O . ILE B 1 108 ? 10.328 -27.094 -5.973 1 95.94 108 ILE B O 1
ATOM 4040 N N . SER B 1 109 ? 10.883 -27.547 -8.125 1 97 109 SER B N 1
ATOM 4041 C CA . SER B 1 109 ? 10.25 -26.312 -8.594 1 97 109 SER B CA 1
ATOM 4042 C C . SER B 1 109 ? 8.75 -26.328 -8.312 1 97 109 SER B C 1
ATOM 4044 O O . SER B 1 109 ? 8.188 -25.312 -7.895 1 97 109 SER B O 1
ATOM 4046 N N . ALA B 1 110 ? 8.133 -27.469 -8.531 1 98.06 110 ALA B N 1
ATOM 4047 C CA . ALA B 1 110 ? 6.695 -27.594 -8.312 1 98.06 110 ALA B CA 1
ATOM 4048 C C . ALA B 1 110 ? 6.348 -27.422 -6.836 1 98.06 110 ALA B C 1
ATOM 4050 O O . ALA B 1 110 ? 5.438 -26.672 -6.488 1 98.06 110 ALA B O 1
ATOM 4051 N N . VAL B 1 111 ? 7.035 -28.062 -5.977 1 96.12 111 VAL B N 1
ATOM 4052 C CA . VAL B 1 111 ? 6.762 -28.016 -4.543 1 96.12 111 VAL B CA 1
ATOM 4053 C C . VAL B 1 111 ? 7.059 -26.625 -4.004 1 96.12 111 VAL B C 1
ATOM 4055 O O . VAL B 1 111 ? 6.273 -26.062 -3.234 1 96.12 111 VAL B O 1
ATOM 4058 N N . SER B 1 112 ? 8.172 -26.062 -4.414 1 94.69 112 SER B N 1
ATOM 4059 C CA . SER B 1 112 ? 8.57 -24.734 -3.965 1 94.69 112 SER B CA 1
ATOM 4060 C C . SER B 1 112 ? 7.543 -23.688 -4.379 1 94.69 112 SER B C 1
ATOM 4062 O O . SER B 1 112 ? 7.188 -22.812 -3.59 1 94.69 112 SER B O 1
ATOM 4064 N N . SER B 1 113 ? 7.094 -23.797 -5.621 1 96.81 113 SER B N 1
ATOM 4065 C CA . SER B 1 113 ? 6.18 -22.781 -6.129 1 96.81 113 SER B CA 1
ATOM 4066 C C . SER B 1 113 ? 4.809 -22.891 -5.465 1 96.81 113 SER B C 1
ATOM 4068 O O . SER B 1 113 ? 4.117 -21.891 -5.293 1 96.81 113 SER B O 1
ATOM 4070 N N . ALA B 1 114 ? 4.363 -24.109 -5.09 1 96.69 114 ALA B N 1
ATOM 4071 C CA . ALA B 1 114 ? 3.105 -24.297 -4.371 1 96.69 114 ALA B CA 1
ATOM 4072 C C . ALA B 1 114 ? 3.137 -23.594 -3.016 1 96.69 114 ALA B C 1
ATOM 4074 O O . ALA B 1 114 ? 2.104 -23.141 -2.521 1 96.69 114 ALA B O 1
ATOM 4075 N N . LEU B 1 115 ? 4.348 -23.438 -2.525 1 91.88 115 LEU B N 1
ATOM 4076 C CA . LEU B 1 115 ? 4.492 -22.922 -1.17 1 91.88 115 LEU B CA 1
ATOM 4077 C C . LEU B 1 115 ? 4.941 -21.469 -1.19 1 91.88 115 LEU B C 1
ATOM 4079 O O . LEU B 1 115 ? 4.586 -20.688 -0.301 1 91.88 115 LEU B O 1
ATOM 4083 N N . PHE B 1 116 ? 5.777 -21.094 -2.188 1 89.88 116 PHE B N 1
ATOM 4084 C CA . PHE B 1 116 ? 6.418 -19.781 -2.164 1 89.88 116 PHE B CA 1
ATOM 4085 C C . PHE B 1 116 ? 6.105 -19 -3.438 1 89.88 116 PHE B C 1
ATOM 4087 O O . PHE B 1 116 ? 6.855 -18.094 -3.82 1 89.88 116 PHE B O 1
ATOM 4094 N N . THR B 1 117 ? 5.188 -19.391 -4.152 1 92.88 117 THR B N 1
ATOM 4095 C CA . THR B 1 117 ? 4.727 -18.781 -5.398 1 92.88 117 THR B CA 1
ATOM 4096 C C . THR B 1 117 ? 5.652 -19.156 -6.555 1 92.88 117 THR B C 1
ATOM 4098 O O . THR B 1 117 ? 6.836 -19.438 -6.344 1 92.88 117 THR B O 1
ATOM 4101 N N . ASN B 1 118 ? 5.141 -19.109 -7.707 1 96.06 118 ASN B N 1
ATOM 4102 C CA . ASN B 1 118 ? 5.922 -19.453 -8.891 1 96.06 118 ASN B CA 1
ATOM 4103 C C . ASN B 1 118 ? 6.965 -18.375 -9.195 1 96.06 118 ASN B C 1
ATOM 4105 O O . ASN B 1 118 ? 8.125 -18.688 -9.484 1 96.06 118 ASN B O 1
ATOM 4109 N N . ASP B 1 119 ? 6.715 -17.094 -8.961 1 92.88 119 ASP B N 1
ATOM 4110 C CA . ASP B 1 119 ? 7.656 -16.016 -9.227 1 92.88 119 ASP B CA 1
ATOM 4111 C C . ASP B 1 119 ? 8.883 -16.109 -8.32 1 92.88 119 ASP B C 1
ATOM 4113 O O . ASP B 1 119 ? 10.016 -16.047 -8.805 1 92.88 119 ASP B O 1
ATOM 4117 N N . THR B 1 120 ? 8.664 -16.297 -7.109 1 89.88 120 THR B N 1
ATOM 4118 C CA . THR B 1 120 ? 9.75 -16.359 -6.141 1 89.88 120 THR B CA 1
ATOM 4119 C C . THR B 1 120 ? 10.641 -17.562 -6.41 1 89.88 120 THR B C 1
ATOM 4121 O O . THR B 1 120 ? 11.867 -17.453 -6.395 1 89.88 120 THR B O 1
ATOM 4124 N N . SER B 1 121 ? 10.047 -18.672 -6.641 1 93.56 121 SER B N 1
ATOM 4125 C CA . SER B 1 121 ? 10.797 -19.891 -6.934 1 93.56 121 SER B CA 1
ATOM 4126 C C . SER B 1 121 ? 11.672 -19.703 -8.164 1 93.56 121 SER B C 1
ATOM 4128 O O . SER B 1 121 ? 12.836 -20.125 -8.172 1 93.56 121 SER B O 1
ATOM 4130 N N . CYS B 1 122 ? 11.156 -19.031 -9.172 1 95.31 122 CYS B N 1
ATOM 4131 C CA . CYS B 1 122 ? 11.898 -18.828 -10.406 1 95.31 122 CYS B CA 1
ATOM 4132 C C . CYS B 1 122 ? 13.039 -17.844 -10.203 1 95.31 122 CYS B C 1
ATOM 4134 O O . CYS B 1 122 ? 14.125 -18.031 -10.758 1 95.31 122 CYS B O 1
ATOM 4136 N N . VAL B 1 123 ? 12.836 -16.859 -9.438 1 90 123 VAL B N 1
ATOM 4137 C CA . VAL B 1 123 ? 13.875 -15.883 -9.172 1 90 123 VAL B CA 1
ATOM 4138 C C . VAL B 1 123 ? 15.062 -16.562 -8.484 1 90 123 VAL B C 1
ATOM 4140 O O . VAL B 1 123 ? 16.219 -16.344 -8.867 1 90 123 VAL B O 1
ATOM 4143 N N . VAL B 1 124 ? 14.805 -17.406 -7.637 1 87.38 124 VAL B N 1
ATOM 4144 C CA . VAL B 1 124 ? 15.852 -17.922 -6.77 1 87.38 124 VAL B CA 1
ATOM 4145 C C . VAL B 1 124 ? 16.516 -19.125 -7.434 1 87.38 124 VAL B C 1
ATOM 4147 O O . VAL B 1 124 ? 17.75 -19.25 -7.414 1 87.38 124 VAL B O 1
ATOM 4150 N N . LEU B 1 125 ? 15.766 -19.969 -8.023 1 92.5 125 LEU B N 1
ATOM 4151 C CA . LEU B 1 125 ? 16.281 -21.25 -8.484 1 92.5 125 LEU B CA 1
ATOM 4152 C C . LEU B 1 125 ? 16.984 -21.094 -9.836 1 92.5 125 LEU B C 1
ATOM 4154 O O . LEU B 1 125 ? 17.766 -21.969 -10.234 1 92.5 125 LEU B O 1
ATOM 4158 N N . THR B 1 126 ? 16.703 -20.031 -10.562 1 94.56 126 THR B N 1
ATOM 4159 C CA . THR B 1 126 ? 17.281 -19.875 -11.898 1 94.56 126 THR B CA 1
ATOM 4160 C C . THR B 1 126 ? 18.797 -19.891 -11.836 1 94.56 126 THR B C 1
ATOM 4162 O O . THR B 1 126 ? 19.453 -20.656 -12.555 1 94.56 126 THR B O 1
ATOM 4165 N N . GLU B 1 127 ? 19.359 -19.078 -11.008 1 88.44 127 GLU B N 1
ATOM 4166 C CA . GLU B 1 127 ? 20.812 -19.016 -10.914 1 88.44 127 GLU B CA 1
ATOM 4167 C C . GLU B 1 127 ? 21.406 -20.344 -10.461 1 88.44 127 GLU B C 1
ATOM 4169 O O . GLU B 1 127 ? 22.453 -20.75 -10.945 1 88.44 127 GLU B O 1
ATOM 4174 N N . PHE B 1 128 ? 20.781 -20.953 -9.578 1 88.25 128 PHE B N 1
ATOM 4175 C CA . PHE B 1 128 ? 21.266 -22.25 -9.07 1 88.25 128 PHE B CA 1
ATOM 4176 C C . PHE B 1 128 ? 21.266 -23.297 -10.18 1 88.25 128 PHE B C 1
ATOM 4178 O O . PHE B 1 128 ? 22.219 -24.062 -10.297 1 88.25 128 PHE B O 1
ATOM 4185 N N . ILE B 1 129 ? 20.234 -23.328 -10.883 1 92.44 129 ILE B N 1
ATOM 4186 C CA . ILE B 1 129 ? 20.078 -24.297 -11.953 1 92.44 129 ILE B CA 1
ATOM 4187 C C . ILE B 1 129 ? 21.141 -24.047 -13.023 1 92.44 129 ILE B C 1
ATOM 4189 O O . ILE B 1 129 ? 21.75 -25 -13.539 1 92.44 129 ILE B O 1
ATOM 4193 N N . LEU B 1 130 ? 21.406 -22.797 -13.305 1 92.75 130 LEU B N 1
ATOM 4194 C CA . LEU B 1 130 ? 22.453 -22.453 -14.273 1 92.75 130 LEU B CA 1
ATOM 4195 C C . LEU B 1 130 ? 23.812 -22.906 -13.781 1 92.75 130 LEU B C 1
ATOM 4197 O O . LEU B 1 130 ? 24.625 -23.422 -14.562 1 92.75 130 LEU B O 1
ATOM 4201 N N . LYS B 1 131 ? 24.078 -22.719 -12.602 1 88 131 LYS B N 1
ATOM 4202 C CA . LYS B 1 131 ? 25.344 -23.141 -12.016 1 88 131 LYS B CA 1
ATOM 4203 C C . LYS B 1 131 ? 25.531 -24.656 -12.094 1 88 131 LYS B C 1
ATOM 4205 O O . LYS B 1 131 ? 26.594 -25.141 -12.461 1 88 131 LYS B O 1
ATOM 4210 N N . ILE B 1 132 ? 24.531 -25.328 -11.75 1 86.25 132 ILE B N 1
ATOM 4211 C CA . ILE B 1 132 ? 24.594 -26.781 -11.766 1 86.25 132 ILE B CA 1
ATOM 4212 C C . ILE B 1 132 ? 24.766 -27.281 -13.203 1 86.25 132 ILE B C 1
ATOM 4214 O O . ILE B 1 132 ? 25.516 -28.219 -13.453 1 86.25 132 ILE B O 1
ATOM 4218 N N . ALA B 1 133 ? 23.984 -26.719 -14.086 1 88.69 133 ALA B N 1
ATOM 4219 C CA . ALA B 1 133 ? 24.094 -27.094 -15.492 1 88.69 133 ALA B CA 1
ATOM 4220 C C . ALA B 1 133 ? 25.516 -26.875 -16.016 1 88.69 133 ALA B C 1
ATOM 4222 O O . ALA B 1 133 ? 26.062 -27.719 -16.719 1 88.69 133 ALA B O 1
ATOM 4223 N N . ARG B 1 134 ? 26.062 -25.797 -15.625 1 87.56 134 ARG B N 1
ATOM 4224 C CA . ARG B 1 134 ? 27.422 -25.484 -16.031 1 87.56 134 ARG B CA 1
ATOM 4225 C C . ARG B 1 134 ? 28.422 -26.469 -15.422 1 87.56 134 ARG B C 1
ATOM 4227 O O . ARG B 1 134 ? 29.328 -26.938 -16.094 1 87.56 134 ARG B O 1
ATOM 4234 N N . GLN B 1 135 ? 28.297 -26.688 -14.227 1 82.94 135 GLN B N 1
ATOM 4235 C CA . GLN B 1 135 ? 29.188 -27.594 -13.516 1 82.94 135 GLN B CA 1
ATOM 4236 C C . GLN B 1 135 ? 29.188 -28.969 -14.172 1 82.94 135 GLN B C 1
ATOM 4238 O O . GLN B 1 135 ? 30.203 -29.672 -14.156 1 82.94 135 GLN B O 1
ATOM 4243 N N . HIS B 1 136 ? 28.141 -29.312 -14.719 1 83.5 136 HIS B N 1
ATOM 4244 C CA . HIS B 1 136 ? 28.016 -30.641 -15.305 1 83.5 136 HIS B CA 1
ATOM 4245 C C . HIS B 1 136 ? 28.125 -30.578 -16.828 1 83.5 136 HIS B C 1
ATOM 4247 O O . HIS B 1 136 ? 27.875 -31.562 -17.516 1 83.5 136 HIS B O 1
ATOM 4253 N N . ASN B 1 137 ? 28.359 -29.406 -17.344 1 86.5 137 ASN B N 1
ATOM 4254 C CA . ASN B 1 137 ? 28.5 -29.188 -18.781 1 86.5 137 ASN B CA 1
ATOM 4255 C C . ASN B 1 137 ? 27.234 -29.578 -19.531 1 86.5 137 ASN B C 1
ATOM 4257 O O . ASN B 1 137 ? 27.312 -30.312 -20.516 1 86.5 137 ASN B O 1
ATOM 4261 N N . LEU B 1 138 ? 26.188 -29.25 -19.031 1 90 138 LEU B N 1
ATOM 4262 C CA . LEU B 1 138 ? 24.891 -29.531 -19.641 1 90 138 LEU B CA 1
ATOM 4263 C C . LEU B 1 138 ? 24.281 -28.281 -20.25 1 90 138 LEU B C 1
ATOM 4265 O O . LEU B 1 138 ? 24.516 -27.172 -19.75 1 90 138 LEU B O 1
ATOM 4269 N N . PRO B 1 139 ? 23.594 -28.516 -21.344 1 91.88 139 PRO B N 1
ATOM 4270 C CA . PRO B 1 139 ? 22.891 -27.344 -21.875 1 91.88 139 PRO B CA 1
ATOM 4271 C C . PRO B 1 139 ? 21.797 -26.844 -20.922 1 91.88 139 PRO B C 1
ATOM 4273 O O . PRO B 1 139 ? 21 -27.641 -20.422 1 91.88 139 PRO B O 1
ATOM 4276 N N . PRO B 1 140 ? 21.625 -25.594 -20.766 1 94.81 140 PRO B N 1
ATOM 4277 C CA . PRO B 1 140 ? 20.719 -25.047 -19.75 1 94.81 140 PRO B CA 1
ATOM 4278 C C . PRO B 1 140 ? 19.25 -25.125 -20.188 1 94.81 140 PRO B C 1
ATOM 4280 O O . PRO B 1 140 ? 18.359 -25.125 -19.328 1 94.81 140 PRO B O 1
ATOM 4283 N N . THR B 1 141 ? 18.953 -25.188 -21.469 1 95.94 141 THR B N 1
ATOM 4284 C CA . THR B 1 141 ? 17.625 -25 -22.031 1 95.94 141 THR B CA 1
ATOM 4285 C C . THR B 1 141 ? 16.625 -25.953 -21.391 1 95.94 141 THR B C 1
ATOM 4287 O O . THR B 1 141 ? 15.602 -25.516 -20.859 1 95.94 141 THR B O 1
ATOM 4290 N N . PRO B 1 142 ? 16.922 -27.297 -21.375 1 96.62 142 PRO B N 1
ATOM 4291 C CA . PRO B 1 142 ? 15.93 -28.203 -20.812 1 96.62 142 PRO B CA 1
ATOM 4292 C C . PRO B 1 142 ? 15.672 -27.953 -19.328 1 96.62 142 PRO B C 1
ATOM 4294 O O . PRO B 1 142 ? 14.539 -28.125 -18.859 1 96.62 142 PRO B O 1
ATOM 4297 N N . PHE B 1 143 ? 16.625 -27.484 -18.609 1 96.44 143 PHE B N 1
ATOM 4298 C CA . PHE B 1 143 ? 16.516 -27.281 -17.172 1 96.44 143 PHE B CA 1
ATOM 4299 C C . PHE B 1 143 ? 15.766 -26 -16.859 1 96.44 143 PHE B C 1
ATOM 4301 O O . PHE B 1 143 ? 14.984 -25.938 -15.906 1 96.44 143 PHE B O 1
ATOM 4308 N N . LEU B 1 144 ? 15.992 -24.984 -17.641 1 97.69 144 LEU B N 1
ATOM 4309 C CA . LEU B 1 144 ? 15.258 -23.734 -17.484 1 97.69 144 LEU B CA 1
ATOM 4310 C C . LEU B 1 144 ? 13.789 -23.922 -17.828 1 97.69 144 LEU B C 1
ATOM 4312 O O . LEU B 1 144 ? 12.914 -23.359 -17.172 1 97.69 144 LEU B O 1
ATOM 4316 N N . LEU B 1 145 ? 13.547 -24.688 -18.875 1 98.12 145 LEU B N 1
ATOM 4317 C CA . LEU B 1 145 ? 12.172 -25.016 -19.234 1 98.12 145 LEU B CA 1
ATOM 4318 C C . LEU B 1 145 ? 11.5 -25.812 -18.109 1 98.12 145 LEU B C 1
ATOM 4320 O O . LEU B 1 145 ? 10.328 -25.594 -17.812 1 98.12 145 LEU B O 1
ATOM 4324 N N . ALA B 1 146 ? 12.242 -26.75 -17.516 1 98.19 146 ALA B N 1
ATOM 4325 C CA . ALA B 1 146 ? 11.734 -27.547 -16.406 1 98.19 146 ALA B CA 1
ATOM 4326 C C . ALA B 1 146 ? 11.367 -26.656 -15.219 1 98.19 146 ALA B C 1
ATOM 4328 O O . ALA B 1 146 ? 10.312 -26.844 -14.609 1 98.19 146 ALA B O 1
ATOM 4329 N N . LEU B 1 147 ? 12.219 -25.719 -14.914 1 97.94 147 LEU B N 1
ATOM 4330 C CA . LEU B 1 147 ? 11.984 -24.812 -13.805 1 97.94 147 LEU B CA 1
ATOM 4331 C C . LEU B 1 147 ? 10.719 -23.984 -14.047 1 97.94 147 LEU B C 1
ATOM 4333 O O . LEU B 1 147 ? 9.797 -24 -13.227 1 97.94 147 LEU B O 1
ATOM 4337 N N . ALA B 1 148 ? 10.625 -23.328 -15.156 1 98.12 148 ALA B N 1
ATOM 4338 C CA . ALA B 1 148 ? 9.523 -22.406 -15.445 1 98.12 148 ALA B CA 1
ATOM 4339 C C . ALA B 1 148 ? 8.195 -23.141 -15.508 1 98.12 148 ALA B C 1
ATOM 4341 O O . ALA B 1 148 ? 7.227 -22.75 -14.852 1 98.12 148 ALA B O 1
ATOM 4342 N N . SER B 1 149 ? 8.164 -24.203 -16.281 1 98.56 149 SER B N 1
ATOM 4343 C CA . SER B 1 149 ? 6.906 -24.906 -16.516 1 98.56 149 SER B CA 1
ATOM 4344 C C . SER B 1 149 ? 6.434 -25.656 -15.273 1 98.56 149 SER B C 1
ATOM 4346 O O . SER B 1 149 ? 5.246 -25.625 -14.945 1 98.56 149 SER B O 1
ATOM 4348 N N . SER B 1 150 ? 7.328 -26.25 -14.555 1 98.62 150 SER B N 1
ATOM 4349 C CA . SER B 1 150 ? 6.945 -26.984 -13.352 1 98.62 150 SER B CA 1
ATOM 4350 C C . SER B 1 150 ? 6.586 -26.047 -12.211 1 98.62 150 SER B C 1
ATOM 4352 O O . SER B 1 150 ? 5.738 -26.359 -11.375 1 98.62 150 SER B O 1
ATOM 4354 N N . ALA B 1 151 ? 7.27 -24.922 -12.156 1 98.38 151 ALA B N 1
ATOM 4355 C CA . ALA B 1 151 ? 6.875 -23.922 -11.172 1 98.38 151 ALA B CA 1
ATOM 4356 C C . ALA B 1 151 ? 5.438 -23.469 -11.406 1 98.38 151 ALA B C 1
ATOM 4358 O O . ALA B 1 151 ? 4.66 -23.328 -10.453 1 98.38 151 ALA B O 1
ATOM 4359 N N . ASN B 1 152 ? 5.078 -23.25 -12.633 1 98.56 152 ASN B N 1
ATOM 4360 C CA . ASN B 1 152 ? 3.699 -22.891 -12.953 1 98.56 152 ASN B CA 1
ATOM 4361 C C . ASN B 1 152 ? 2.73 -24 -12.57 1 98.56 152 ASN B C 1
ATOM 4363 O O . ASN B 1 152 ? 1.718 -23.766 -11.914 1 98.56 152 ASN B O 1
ATOM 4367 N N . ILE B 1 153 ? 3.051 -25.203 -12.977 1 98.75 153 ILE B N 1
ATOM 4368 C CA . ILE B 1 153 ? 2.17 -26.328 -12.68 1 98.75 153 ILE B CA 1
ATOM 4369 C C . ILE B 1 153 ? 2.037 -26.5 -11.172 1 98.75 153 ILE B C 1
ATOM 4371 O O . ILE B 1 153 ? 0.927 -26.625 -10.648 1 98.75 153 ILE B O 1
ATOM 4375 N N . GLY B 1 154 ? 3.135 -26.469 -10.492 1 98.62 154 GLY B N 1
ATOM 4376 C CA . GLY B 1 154 ? 3.145 -26.641 -9.047 1 98.62 154 GLY B CA 1
ATOM 4377 C C . GLY B 1 154 ? 2.363 -25.562 -8.312 1 98.62 154 GLY B C 1
ATOM 4378 O O . GLY B 1 154 ? 1.669 -25.844 -7.336 1 98.62 154 GLY B O 1
ATOM 4379 N N . SER B 1 155 ? 2.461 -24.359 -8.75 1 98.44 155 SER B N 1
ATOM 4380 C CA . SER B 1 155 ? 1.812 -23.219 -8.094 1 98.44 155 SER B CA 1
ATOM 4381 C C . SER B 1 155 ? 0.293 -23.344 -8.164 1 98.44 155 SER B C 1
ATOM 4383 O O . SER B 1 155 ? -0.422 -22.656 -7.438 1 98.44 155 SER B O 1
ATOM 4385 N N . SER B 1 156 ? -0.242 -24.188 -9.039 1 98.56 156 SER B N 1
ATOM 4386 C CA . SER B 1 156 ? -1.683 -24.359 -9.18 1 98.56 156 SER B CA 1
ATOM 4387 C C . SER B 1 156 ? -2.275 -25.078 -7.969 1 98.56 156 SER B C 1
ATOM 4389 O O . SER B 1 156 ? -3.486 -25.016 -7.738 1 98.56 156 SER B O 1
ATOM 4391 N N . ALA B 1 157 ? -1.502 -25.703 -7.156 1 98.25 157 ALA B N 1
ATOM 4392 C CA . ALA B 1 157 ? -1.978 -26.609 -6.125 1 98.25 157 ALA B CA 1
ATOM 4393 C C . ALA B 1 157 ? -2.539 -25.859 -4.93 1 98.25 157 ALA B C 1
ATOM 4395 O O . ALA B 1 157 ? -3.371 -26.375 -4.184 1 98.25 157 ALA B O 1
ATOM 4396 N N . THR B 1 158 ? -2.09 -24.625 -4.758 1 98 158 THR B N 1
ATOM 4397 C CA . THR B 1 158 ? -2.49 -23.906 -3.555 1 98 158 THR B CA 1
ATOM 4398 C C . THR B 1 158 ? -2.953 -22.5 -3.9 1 98 158 THR B C 1
ATOM 4400 O O . THR B 1 158 ? -2.564 -21.938 -4.934 1 98 158 THR B O 1
ATOM 4403 N N . PRO B 1 159 ? -3.732 -21.891 -2.98 1 97.06 159 PRO B N 1
ATOM 4404 C CA . PRO B 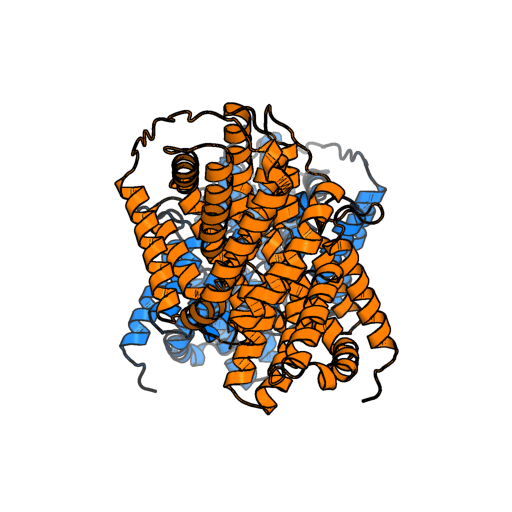1 159 ? -4.148 -20.5 -3.16 1 97.06 159 PRO B CA 1
ATOM 4405 C C . PRO B 1 159 ? -2.975 -19.531 -3.156 1 97.06 159 PRO B C 1
ATOM 4407 O O . PRO B 1 159 ? -3.027 -18.484 -3.816 1 97.06 159 PRO B O 1
ATOM 4410 N N . ILE B 1 160 ? -1.891 -19.859 -2.432 1 95.81 160 ILE B N 1
ATOM 4411 C CA . ILE B 1 160 ? -0.793 -18.922 -2.256 1 95.81 160 ILE B CA 1
ATOM 4412 C C . ILE B 1 160 ? 0.267 -19.156 -3.33 1 95.81 160 ILE B C 1
ATOM 4414 O O . ILE B 1 160 ? 1.266 -18.422 -3.393 1 95.81 160 ILE B O 1
ATOM 4418 N N . GLY B 1 161 ? 0.047 -20.094 -4.199 1 96.75 161 GLY B N 1
ATOM 4419 C CA . GLY B 1 161 ? 1.049 -20.469 -5.188 1 96.75 161 GLY B CA 1
ATOM 4420 C C . GLY B 1 161 ? 1.215 -19.422 -6.281 1 96.75 161 GLY B C 1
ATOM 4421 O O . GLY B 1 161 ? 2.273 -19.344 -6.906 1 96.75 161 GLY B O 1
ATOM 4422 N N . ASN B 1 162 ? 0.166 -18.766 -6.566 1 96.38 162 ASN B N 1
ATOM 4423 C CA . ASN B 1 162 ? 0.18 -17.703 -7.566 1 96.38 162 ASN B CA 1
ATOM 4424 C C . ASN B 1 162 ? -0.977 -16.734 -7.367 1 96.38 162 ASN B C 1
ATOM 4426 O O . ASN B 1 162 ? -1.92 -17.031 -6.629 1 96.38 162 ASN B O 1
ATOM 4430 N N . PRO B 1 163 ? -0.93 -15.57 -7.945 1 94.06 163 PRO B N 1
ATOM 4431 C CA . PRO B 1 163 ? -1.922 -14.531 -7.68 1 94.06 163 PRO B CA 1
ATOM 4432 C C . PRO B 1 163 ? -3.322 -14.914 -8.148 1 94.06 163 PRO B C 1
ATOM 4434 O O . PRO B 1 163 ? -4.312 -14.594 -7.48 1 94.06 163 PRO B O 1
ATOM 4437 N N . GLN B 1 164 ? -3.52 -15.484 -9.328 1 96 164 GLN B N 1
ATOM 4438 C CA . GLN B 1 164 ? -4.859 -15.812 -9.805 1 96 164 GLN B CA 1
ATOM 4439 C C . GLN B 1 164 ? -5.527 -16.844 -8.898 1 96 164 GLN B C 1
ATOM 4441 O O . GLN B 1 164 ? -6.742 -16.797 -8.688 1 96 164 GLN B O 1
ATOM 4446 N N . ASN B 1 165 ? -4.73 -17.766 -8.312 1 97.62 165 ASN B N 1
ATOM 4447 C CA . ASN B 1 165 ? -5.293 -18.703 -7.355 1 97.62 165 ASN B CA 1
ATOM 4448 C C . ASN B 1 165 ? -5.727 -18.016 -6.07 1 97.62 165 ASN B C 1
ATOM 4450 O O . ASN B 1 165 ? -6.707 -18.406 -5.441 1 97.62 165 ASN B O 1
ATOM 4454 N N . LEU B 1 166 ? -5 -17.078 -5.723 1 95.56 166 LEU B N 1
ATOM 4455 C CA . LEU B 1 166 ? -5.387 -16.297 -4.559 1 95.56 166 LEU B CA 1
ATOM 4456 C C . LEU B 1 166 ? -6.746 -15.633 -4.773 1 95.56 166 LEU B C 1
ATOM 4458 O O . LEU B 1 166 ? -7.605 -15.672 -3.893 1 95.56 166 LEU B O 1
ATOM 4462 N N . VAL B 1 167 ? -6.902 -15.047 -5.902 1 95.31 167 VAL B N 1
ATOM 4463 C CA . VAL B 1 167 ? -8.156 -14.398 -6.266 1 95.31 167 VAL B CA 1
ATOM 4464 C C . VAL B 1 167 ? -9.289 -15.422 -6.242 1 95.31 167 VAL B C 1
ATOM 4466 O O . VAL B 1 167 ? -10.352 -15.172 -5.664 1 95.31 167 VAL B O 1
ATOM 4469 N N . ILE B 1 168 ? -9.039 -16.547 -6.816 1 97.62 168 ILE B N 1
ATOM 4470 C CA . ILE B 1 168 ? -10.055 -17.594 -6.914 1 97.62 168 ILE B CA 1
ATOM 4471 C C . ILE B 1 168 ? -10.438 -18.078 -5.52 1 97.62 168 ILE B C 1
ATOM 4473 O O . ILE B 1 168 ? -11.625 -18.219 -5.207 1 97.62 168 ILE B O 1
ATOM 4477 N N . ALA B 1 169 ? -9.445 -18.297 -4.688 1 96.44 169 ALA B N 1
ATOM 4478 C CA . ALA B 1 169 ? -9.711 -18.812 -3.342 1 96.44 169 ALA B CA 1
ATOM 4479 C C . ALA B 1 169 ? -10.539 -17.812 -2.535 1 96.44 169 ALA B C 1
ATOM 4481 O O . ALA B 1 169 ? -11.492 -18.203 -1.857 1 96.44 169 ALA B O 1
ATOM 4482 N N . VAL B 1 170 ? -10.219 -16.594 -2.629 1 92.81 170 VAL B N 1
ATOM 4483 C CA . VAL B 1 170 ? -10.922 -15.578 -1.854 1 92.81 170 VAL B CA 1
ATOM 4484 C C . VAL B 1 170 ? -12.328 -15.383 -2.412 1 92.81 170 VAL B C 1
ATOM 4486 O O . VAL B 1 170 ? -13.305 -15.344 -1.656 1 92.81 170 VAL B O 1
ATOM 4489 N N . GLN B 1 171 ? -12.508 -15.359 -3.701 1 93.12 171 GLN B N 1
ATOM 4490 C CA . GLN B 1 171 ? -13.797 -15.102 -4.324 1 93.12 171 GLN B CA 1
ATOM 4491 C C . GLN B 1 171 ? -14.719 -16.312 -4.215 1 93.12 171 GLN B C 1
ATOM 4493 O O . GLN B 1 171 ? -15.93 -16.172 -4.051 1 93.12 171 GLN B O 1
ATOM 4498 N N . SER B 1 172 ? -14.172 -17.469 -4.332 1 96 172 SER B N 1
ATOM 4499 C CA . SER B 1 172 ? -14.969 -18.688 -4.309 1 96 172 SER B CA 1
ATOM 4500 C C . SER B 1 172 ? -15.289 -19.109 -2.879 1 96 172 SER B C 1
ATOM 4502 O O . SER B 1 172 ? -16.172 -19.938 -2.656 1 96 172 SER B O 1
ATOM 4504 N N . LYS B 1 173 ? -14.391 -18.672 -1.935 1 93.62 173 LYS B N 1
ATOM 4505 C CA . LYS B 1 173 ? -14.492 -19 -0.518 1 93.62 173 LYS B CA 1
ATOM 4506 C C . LYS B 1 173 ? -14.148 -20.469 -0.278 1 93.62 173 LYS B C 1
ATOM 4508 O O . LYS B 1 173 ? -14.5 -21.031 0.762 1 93.62 173 LYS B O 1
ATOM 4513 N N . ILE B 1 174 ? -13.586 -21.078 -1.312 1 95.56 174 ILE B N 1
ATOM 4514 C CA . ILE B 1 174 ? -13.055 -22.422 -1.1 1 95.56 174 ILE B CA 1
ATOM 4515 C C . ILE B 1 174 ? -11.922 -22.375 -0.081 1 95.56 174 ILE B C 1
ATOM 4517 O O . ILE B 1 174 ? -11.016 -21.547 -0.191 1 95.56 174 ILE B O 1
ATOM 4521 N N . SER B 1 175 ? -12 -23.203 0.906 1 96.06 175 SER B N 1
ATOM 4522 C CA . SER B 1 175 ? -10.953 -23.219 1.92 1 96.06 175 SER B CA 1
ATOM 4523 C C . SER B 1 175 ? -9.625 -23.672 1.327 1 96.06 175 SER B C 1
ATOM 4525 O O . SER B 1 175 ? -9.594 -24.328 0.277 1 96.06 175 SER B O 1
ATOM 4527 N N . PHE B 1 176 ? -8.555 -23.359 2.031 1 96.88 176 PHE B N 1
ATOM 4528 C CA . PHE B 1 176 ? -7.207 -23.719 1.59 1 96.88 176 PHE B CA 1
ATOM 4529 C C . PHE B 1 176 ? -7.082 -25.219 1.412 1 96.88 176 PHE B C 1
ATOM 4531 O O . PHE B 1 176 ? -6.594 -25.688 0.383 1 96.88 176 PHE B O 1
ATOM 4538 N N . GLY B 1 177 ? -7.531 -26 2.363 1 96.69 177 GLY B N 1
ATOM 4539 C CA . GLY B 1 177 ? -7.441 -27.438 2.303 1 96.69 177 GLY B CA 1
ATOM 4540 C C . GLY B 1 177 ? -8.242 -28.047 1.157 1 96.69 177 GLY B C 1
ATOM 4541 O O . GLY B 1 177 ? -7.75 -28.922 0.448 1 96.69 177 GLY B O 1
ATOM 4542 N N . ASN B 1 178 ? -9.445 -27.547 0.973 1 96.62 178 ASN B N 1
ATOM 4543 C CA . ASN B 1 178 ? -10.297 -28.047 -0.109 1 96.62 178 ASN B CA 1
ATOM 4544 C C . ASN B 1 178 ? -9.719 -27.688 -1.477 1 96.62 178 ASN B C 1
ATOM 4546 O O . ASN B 1 178 ? -9.852 -28.453 -2.43 1 96.62 178 ASN B O 1
ATOM 4550 N N . PHE B 1 179 ? -9.141 -26.547 -1.543 1 98 179 PHE B N 1
ATOM 4551 C CA . PHE B 1 179 ? -8.469 -26.125 -2.768 1 98 179 PHE B CA 1
ATOM 4552 C C . PHE B 1 179 ? -7.305 -27.062 -3.088 1 98 179 PHE B C 1
ATOM 4554 O O . PHE B 1 179 ? -7.191 -27.562 -4.211 1 98 179 PHE B O 1
ATOM 4561 N N . LEU B 1 180 ? -6.504 -27.328 -2.111 1 97.81 180 LEU B N 1
ATOM 4562 C CA . LEU B 1 180 ? -5.336 -28.188 -2.256 1 97.81 180 LEU B CA 1
ATOM 4563 C C . LEU B 1 180 ? -5.746 -29.594 -2.664 1 97.81 180 LEU B C 1
ATOM 4565 O O . LEU B 1 180 ? -5.211 -30.156 -3.627 1 97.81 180 LEU B O 1
ATOM 4569 N N . ILE B 1 181 ? -6.695 -30.141 -1.998 1 97.25 181 ILE B N 1
ATOM 4570 C CA . ILE B 1 181 ? -7.129 -31.516 -2.266 1 97.25 181 ILE B CA 1
ATOM 4571 C C . ILE B 1 181 ? -7.746 -31.594 -3.66 1 97.25 181 ILE B C 1
ATOM 4573 O O . ILE B 1 181 ? -7.578 -32.594 -4.363 1 97.25 181 ILE B O 1
ATOM 4577 N N . GLY B 1 182 ? -8.398 -30.562 -4.086 1 97.5 182 GLY B N 1
ATOM 4578 C CA . GLY B 1 182 ? -9.07 -30.531 -5.375 1 97.5 182 GLY B CA 1
ATOM 4579 C C . GLY B 1 182 ? -8.109 -30.484 -6.547 1 97.5 182 GLY B C 1
ATOM 4580 O O . GLY B 1 182 ? -8.414 -30.984 -7.633 1 97.5 182 GLY B O 1
ATOM 4581 N N . ILE B 1 183 ? -6.949 -29.859 -6.359 1 98.5 183 ILE B N 1
ATOM 4582 C CA . ILE B 1 183 ? -6.062 -29.594 -7.484 1 98.5 183 ILE B CA 1
ATOM 4583 C C . ILE B 1 183 ? -4.848 -30.516 -7.414 1 98.5 183 ILE B C 1
ATOM 4585 O O . ILE B 1 183 ? -4.211 -30.797 -8.438 1 98.5 183 ILE B O 1
ATOM 4589 N N . LEU B 1 184 ? -4.496 -31.016 -6.234 1 98.38 184 LEU B N 1
ATOM 4590 C CA . LEU B 1 184 ? -3.25 -31.734 -5.984 1 98.38 184 LEU B CA 1
ATOM 4591 C C . LEU B 1 184 ? -3.092 -32.906 -6.953 1 98.38 184 LEU B C 1
ATOM 4593 O O . LEU B 1 184 ? -2.025 -33.094 -7.543 1 98.38 184 LEU B O 1
ATOM 4597 N N . PRO B 1 185 ? -4.148 -33.75 -7.168 1 98.5 185 PRO B N 1
ATOM 4598 C CA . PRO B 1 185 ? -3.98 -34.844 -8.125 1 98.5 185 PRO B CA 1
ATOM 4599 C C . PRO B 1 185 ? -3.646 -34.344 -9.531 1 98.5 185 PRO B C 1
ATOM 4601 O O . PRO B 1 185 ? -2.803 -34.938 -10.211 1 98.5 185 PRO B O 1
ATOM 4604 N N . ALA B 1 186 ? -4.34 -33.312 -9.938 1 98.62 186 ALA B N 1
ATOM 4605 C CA . ALA B 1 186 ? -4.059 -32.75 -11.242 1 98.62 186 ALA B CA 1
ATOM 4606 C C . ALA B 1 186 ? -2.627 -32.219 -11.32 1 98.62 186 ALA B C 1
ATOM 4608 O O . ALA B 1 186 ? -1.944 -32.406 -12.328 1 98.62 186 ALA B O 1
ATOM 4609 N N . MET B 1 187 ? -2.193 -31.547 -10.273 1 98.75 187 MET B N 1
ATOM 4610 C CA . MET B 1 187 ? -0.849 -30.984 -10.211 1 98.75 187 MET B CA 1
ATOM 4611 C C . MET B 1 187 ? 0.206 -32.094 -10.312 1 98.75 187 MET B C 1
ATOM 4613 O O . MET B 1 187 ? 1.159 -31.969 -11.086 1 98.75 187 MET B O 1
ATOM 4617 N N . VAL B 1 188 ? 0.054 -33.188 -9.57 1 98.62 188 VAL B N 1
ATOM 4618 C CA . VAL B 1 188 ? 1.011 -34.281 -9.57 1 98.62 188 VAL B CA 1
ATOM 4619 C C . VAL B 1 188 ? 1.062 -34.906 -10.953 1 98.62 188 VAL B C 1
ATOM 4621 O O . VAL B 1 188 ? 2.143 -35.094 -11.523 1 98.62 188 VAL B O 1
ATOM 4624 N N . ALA B 1 189 ? -0.102 -35.188 -11.516 1 98.62 189 ALA B N 1
ATOM 4625 C CA . ALA B 1 189 ? -0.164 -35.75 -12.859 1 98.62 189 ALA B CA 1
ATOM 4626 C C . ALA B 1 189 ? 0.452 -34.812 -13.891 1 98.62 189 ALA B C 1
ATOM 4628 O O . ALA B 1 189 ? 1.117 -35.281 -14.828 1 98.62 189 ALA B O 1
ATOM 4629 N N . GLY B 1 190 ? 0.183 -33.562 -13.734 1 98.62 190 GLY B N 1
ATOM 4630 C CA . GLY B 1 190 ? 0.725 -32.562 -14.641 1 98.62 190 GLY B CA 1
ATOM 4631 C C . GLY B 1 190 ? 2.238 -32.469 -14.602 1 98.62 190 GLY B C 1
ATOM 4632 O O . GLY B 1 190 ? 2.891 -32.375 -15.641 1 98.62 190 GLY B O 1
ATOM 4633 N N . VAL B 1 191 ? 2.787 -32.469 -13.383 1 98.62 191 VAL B N 1
ATOM 4634 C CA . VAL B 1 191 ? 4.238 -32.375 -13.234 1 98.62 191 VAL B CA 1
ATOM 4635 C C . VAL B 1 191 ? 4.891 -33.625 -13.852 1 98.62 191 VAL B C 1
ATOM 4637 O O . VAL B 1 191 ? 5.918 -33.5 -14.523 1 98.62 191 VAL B O 1
ATOM 4640 N N . VAL B 1 192 ? 4.312 -34.781 -13.664 1 98.56 192 VAL B N 1
ATOM 4641 C CA . VAL B 1 192 ? 4.836 -36.031 -14.219 1 98.56 192 VAL B CA 1
ATOM 4642 C C . VAL B 1 192 ? 4.773 -35.969 -15.742 1 98.56 192 VAL B C 1
ATOM 4644 O O . VAL B 1 192 ? 5.742 -36.312 -16.422 1 98.56 192 VAL B O 1
ATOM 4647 N N . ALA B 1 193 ? 3.652 -35.562 -16.266 1 98.56 193 ALA B N 1
ATOM 4648 C CA . ALA B 1 193 ? 3.508 -35.438 -17.719 1 98.56 193 ALA B CA 1
ATOM 4649 C C . ALA B 1 193 ? 4.516 -34.438 -18.281 1 98.56 193 ALA B C 1
ATOM 4651 O O . ALA B 1 193 ? 5.129 -34.688 -19.328 1 98.56 193 ALA B O 1
ATOM 4652 N N . ASN B 1 194 ? 4.605 -33.312 -17.625 1 98.5 194 ASN B N 1
ATOM 4653 C CA . ASN B 1 194 ? 5.531 -32.281 -18.047 1 98.5 194 ASN B CA 1
ATOM 4654 C C . ASN B 1 194 ? 6.973 -32.781 -18.062 1 98.5 194 ASN B C 1
ATOM 4656 O O . ASN B 1 194 ? 7.707 -32.531 -19.031 1 98.5 194 ASN B O 1
ATOM 4660 N N . ALA B 1 195 ? 7.387 -33.438 -17.016 1 98.12 195 ALA B N 1
ATOM 4661 C CA . ALA B 1 195 ? 8.727 -34.031 -16.938 1 98.12 195 ALA B CA 1
ATOM 4662 C C . ALA B 1 195 ? 8.953 -35.062 -18.031 1 98.12 195 ALA B C 1
ATOM 4664 O O . ALA B 1 195 ? 10.031 -35.094 -18.641 1 98.12 195 ALA B O 1
ATOM 4665 N N . THR B 1 196 ? 7.945 -35.875 -18.297 1 98.38 196 THR B N 1
ATOM 4666 C CA . THR B 1 196 ? 8.039 -36.906 -19.312 1 98.38 196 THR B CA 1
ATOM 4667 C C . THR B 1 196 ? 8.219 -36.25 -20.703 1 98.38 196 THR B C 1
ATOM 4669 O O . THR B 1 196 ? 9.039 -36.719 -21.5 1 98.38 196 THR B O 1
ATOM 4672 N N . ILE B 1 197 ? 7.496 -35.219 -20.984 1 98.31 197 ILE B N 1
ATOM 4673 C CA . ILE B 1 197 ? 7.602 -34.531 -22.266 1 98.31 197 ILE B CA 1
ATOM 4674 C C . ILE B 1 197 ? 9.008 -33.969 -22.422 1 98.31 197 ILE B C 1
ATOM 4676 O O . ILE B 1 197 ? 9.617 -34.094 -23.484 1 98.31 197 ILE B O 1
ATOM 4680 N N . LEU B 1 198 ? 9.523 -33.344 -21.375 1 98.06 198 LEU B N 1
ATOM 4681 C CA . LEU B 1 198 ? 10.867 -32.75 -21.422 1 98.06 198 LEU B CA 1
ATOM 4682 C C . LEU B 1 198 ? 11.914 -33.844 -21.641 1 98.06 198 LEU B C 1
ATOM 4684 O O . LEU B 1 198 ? 12.852 -33.656 -22.422 1 98.06 198 LEU B O 1
ATOM 4688 N N . LEU B 1 199 ? 11.766 -35 -20.984 1 97 199 LEU B N 1
ATOM 4689 C CA . LEU B 1 199 ? 12.703 -36.094 -21.125 1 97 199 LEU B CA 1
ATOM 4690 C C . LEU B 1 199 ? 12.695 -36.625 -22.562 1 97 199 LEU B C 1
ATOM 4692 O O . LEU B 1 199 ? 13.758 -36.875 -23.141 1 97 199 LEU B O 1
ATOM 4696 N N . ILE B 1 200 ? 11.516 -36.75 -23.094 1 97.06 200 ILE B N 1
ATOM 4697 C CA . ILE B 1 200 ? 11.398 -37.281 -24.453 1 97.06 200 ILE B CA 1
ATOM 4698 C C . ILE B 1 200 ? 12.016 -36.281 -25.438 1 97.06 200 ILE B C 1
ATOM 4700 O O . ILE B 1 200 ? 12.781 -36.656 -26.328 1 97.06 200 ILE B O 1
ATOM 4704 N N . MET B 1 201 ? 11.758 -35.031 -25.297 1 96.5 201 MET B N 1
ATOM 4705 C CA . MET B 1 201 ? 12.195 -34 -26.234 1 96.5 201 MET B CA 1
ATOM 4706 C C . MET B 1 201 ? 13.711 -33.844 -26.172 1 96.5 201 MET B C 1
ATOM 4708 O O . MET B 1 201 ? 14.344 -33.531 -27.188 1 96.5 201 MET B O 1
ATOM 4712 N N . TYR B 1 202 ? 14.273 -34.031 -25 1 95.31 202 TYR B N 1
ATOM 4713 C CA . TYR B 1 202 ? 15.695 -33.719 -24.844 1 95.31 202 TYR B CA 1
ATOM 4714 C C . TYR B 1 202 ? 16.484 -34.938 -24.422 1 95.31 202 TYR B C 1
ATOM 4716 O O . TYR B 1 202 ? 17.562 -34.844 -23.828 1 95.31 202 TYR B O 1
ATOM 4724 N N . TRP B 1 203 ? 16 -36.094 -24.656 1 93.5 203 TRP B N 1
ATOM 4725 C CA . TRP B 1 203 ? 16.562 -37.375 -24.234 1 93.5 203 TRP B CA 1
ATOM 4726 C C . TRP B 1 203 ? 18.016 -37.5 -24.641 1 93.5 203 TRP B C 1
ATOM 4728 O O . TRP B 1 203 ? 18.875 -37.844 -23.812 1 93.5 203 TRP B O 1
ATOM 4738 N N . LYS B 1 204 ? 18.359 -37.188 -25.812 1 91.31 204 LYS B N 1
ATOM 4739 C CA . LYS B 1 204 ? 19.719 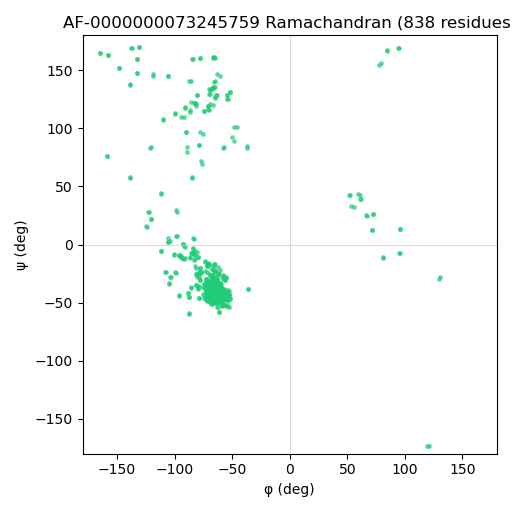-37.344 -26.344 1 91.31 204 LYS B CA 1
ATOM 4740 C C . LYS B 1 204 ? 20.672 -36.312 -25.734 1 91.31 204 LYS B C 1
ATOM 4742 O O . LYS B 1 204 ? 21.828 -36.625 -25.469 1 91.31 204 LYS B O 1
ATOM 4747 N N . LEU B 1 205 ? 20.125 -35.156 -25.609 1 88.5 205 LEU B N 1
ATOM 4748 C CA . LEU B 1 205 ? 20.938 -34.062 -25.047 1 88.5 205 LEU B CA 1
ATOM 4749 C C . LEU B 1 205 ? 21.312 -34.344 -23.609 1 88.5 205 LEU B C 1
ATOM 4751 O O . LEU B 1 205 ? 22.344 -33.875 -23.125 1 88.5 205 LEU B O 1
ATOM 4755 N N . LEU B 1 206 ? 20.516 -35.188 -22.969 1 89.56 206 LEU B N 1
ATOM 4756 C CA . LEU B 1 206 ? 20.703 -35.438 -21.547 1 89.56 206 LEU B CA 1
ATOM 4757 C C . LEU B 1 206 ? 21.484 -36.719 -21.312 1 89.56 206 LEU B C 1
ATOM 4759 O O . LEU B 1 206 ? 21.688 -37.125 -20.156 1 89.56 206 LEU B O 1
ATOM 4763 N N . ASP B 1 207 ? 21.938 -37.219 -22.438 1 78.19 207 ASP B N 1
ATOM 4764 C CA . ASP B 1 207 ? 22.703 -38.469 -22.391 1 78.19 207 ASP B CA 1
ATOM 4765 C C . ASP B 1 207 ? 24.156 -38.188 -22.016 1 78.19 207 ASP B C 1
ATOM 4767 O O . ASP B 1 207 ? 24.734 -37.188 -22.438 1 78.19 207 ASP B O 1
ATOM 4771 N N . GLY B 1 208 ? 24.828 -38.781 -20.812 1 62.41 208 GLY B N 1
ATOM 4772 C CA . GLY B 1 208 ? 26.266 -38.812 -20.641 1 62.41 208 GLY B CA 1
ATOM 4773 C C . GLY B 1 208 ? 26.734 -38.281 -19.312 1 62.41 208 GLY B C 1
ATOM 4774 O O . GLY B 1 208 ? 27.922 -38.344 -18.984 1 62.41 208 GLY B O 1
ATOM 4775 N N . ILE B 1 209 ? 26.016 -37.375 -18.75 1 58.62 209 ILE B N 1
ATOM 4776 C CA . ILE B 1 209 ? 26.766 -36.594 -17.781 1 58.62 209 ILE B CA 1
ATOM 4777 C C . ILE B 1 209 ? 26.812 -37.312 -16.438 1 58.62 209 ILE B C 1
ATOM 4779 O O . ILE B 1 209 ? 25.781 -37.812 -15.969 1 58.62 209 ILE B O 1
ATOM 4783 N N . ASN B 1 210 ? 28.078 -37.531 -16.062 1 60.34 210 ASN B N 1
ATOM 4784 C CA . ASN B 1 210 ? 28.578 -38.281 -14.906 1 60.34 210 ASN B CA 1
ATOM 4785 C C . ASN B 1 210 ? 28.125 -37.625 -13.602 1 60.34 210 ASN B C 1
ATOM 4787 O O . ASN B 1 210 ? 27.844 -36.438 -13.562 1 60.34 210 ASN B O 1
ATOM 4791 N N . GLU B 1 211 ? 27.922 -38.562 -12.648 1 61.53 211 GLU B N 1
ATOM 4792 C CA . GLU B 1 211 ? 27.562 -38.375 -11.242 1 61.53 211 GLU B CA 1
ATOM 4793 C C . GLU B 1 211 ? 28.578 -37.5 -10.516 1 61.53 211 GLU B C 1
ATOM 4795 O O . GLU B 1 211 ? 29.781 -37.75 -10.586 1 61.53 211 GLU B O 1
ATOM 4800 N N . ARG B 1 212 ? 28.5 -36.188 -10.578 1 59.97 212 ARG B N 1
ATOM 4801 C CA . ARG B 1 212 ? 29.375 -35.531 -9.617 1 59.97 212 ARG B CA 1
ATOM 4802 C C . ARG B 1 212 ? 28.719 -35.469 -8.242 1 59.97 212 ARG B C 1
ATOM 4804 O O . ARG B 1 212 ? 27.547 -35.094 -8.133 1 59.97 212 ARG B O 1
ATOM 4811 N N . LYS B 1 213 ? 29.469 -36.094 -7.262 1 57.69 213 LYS B N 1
ATOM 4812 C CA . LYS B 1 213 ? 29.031 -36.062 -5.871 1 57.69 213 LYS B CA 1
ATOM 4813 C C . LYS B 1 213 ? 29.281 -34.719 -5.227 1 57.69 213 LYS B C 1
ATOM 4815 O O . LYS B 1 213 ? 30.391 -34.156 -5.309 1 57.69 213 LYS B O 1
ATOM 4820 N N . SER B 1 214 ? 28.328 -33.844 -5.207 1 60.56 214 SER B N 1
ATOM 4821 C CA . SER B 1 214 ? 28.5 -32.625 -4.418 1 60.56 214 SER B CA 1
ATOM 4822 C C . SER B 1 214 ? 28.219 -32.875 -2.939 1 60.56 214 SER B C 1
ATOM 4824 O O . SER B 1 214 ? 27.344 -33.656 -2.592 1 60.56 214 SER B O 1
ATOM 4826 N N . ASP B 1 215 ? 29.234 -32.438 -2.068 1 59.03 215 ASP B N 1
ATOM 4827 C CA . ASP B 1 215 ? 29.062 -32.562 -0.622 1 59.03 215 ASP B CA 1
ATOM 4828 C C . ASP B 1 215 ? 27.984 -31.609 -0.113 1 59.03 215 ASP B C 1
ATOM 4830 O O . ASP B 1 215 ? 27.844 -30.484 -0.613 1 59.03 215 ASP B O 1
ATOM 4834 N N . PHE B 1 216 ? 27 -32.25 0.495 1 60.75 216 PHE B N 1
ATOM 4835 C CA . PHE B 1 216 ? 25.953 -31.516 1.178 1 60.75 216 PHE B CA 1
ATOM 4836 C C . PHE B 1 216 ? 26.438 -30.969 2.518 1 60.75 216 PHE B C 1
ATOM 4838 O O . PHE B 1 216 ? 26.281 -31.625 3.551 1 60.75 216 PHE B O 1
ATOM 4845 N N . ILE B 1 217 ? 27.328 -30 2.584 1 58.62 217 ILE B N 1
ATOM 4846 C CA . ILE B 1 217 ? 27.719 -29.422 3.867 1 58.62 217 ILE B CA 1
ATOM 4847 C C . ILE B 1 217 ? 26.844 -28.219 4.188 1 58.62 217 ILE B C 1
ATOM 4849 O O . ILE B 1 217 ? 26.812 -27.25 3.424 1 58.62 217 ILE B O 1
ATOM 4853 N N . ILE B 1 218 ? 26.031 -28.484 5.168 1 62.03 218 ILE B N 1
ATOM 4854 C CA . ILE B 1 218 ? 25.219 -27.375 5.648 1 62.03 218 ILE B CA 1
ATOM 4855 C C . ILE B 1 218 ? 25.828 -26.781 6.91 1 62.03 218 ILE B C 1
ATOM 4857 O O . ILE B 1 218 ? 26.109 -27.5 7.875 1 62.03 218 ILE B O 1
ATOM 4861 N N . ARG B 1 219 ? 26.359 -25.469 6.898 1 62.22 219 ARG B N 1
ATOM 4862 C CA . ARG B 1 219 ? 26.781 -24.781 8.109 1 62.22 219 ARG B CA 1
ATOM 4863 C C . ARG B 1 219 ? 25.609 -24.047 8.773 1 62.22 219 ARG B C 1
ATOM 4865 O O . ARG B 1 219 ? 24.938 -23.25 8.125 1 62.22 219 ARG B O 1
ATOM 4872 N N . TRP B 1 220 ? 25.266 -24.547 9.992 1 63.41 220 TRP B N 1
ATOM 4873 C CA . TRP B 1 220 ? 24.078 -24.031 10.68 1 63.41 220 TRP B CA 1
ATOM 4874 C C . TRP B 1 220 ? 24.438 -22.844 11.547 1 63.41 220 TRP B C 1
ATOM 4876 O O . TRP B 1 220 ? 25.109 -22.984 12.578 1 63.41 220 TRP B O 1
ATOM 4886 N N . LYS B 1 221 ? 24.516 -21.641 11.062 1 70.88 221 LYS B N 1
ATOM 4887 C CA . LYS B 1 221 ? 24.562 -20.438 11.883 1 70.88 221 LYS B CA 1
ATOM 4888 C C . LYS B 1 221 ? 23.156 -19.938 12.203 1 70.88 221 LYS B C 1
ATOM 4890 O O . LYS B 1 221 ? 22.234 -20.109 11.398 1 70.88 221 LYS B O 1
ATOM 4895 N N . ARG B 1 222 ? 22.953 -19.469 13.406 1 83.62 222 ARG B N 1
ATOM 4896 C CA . ARG B 1 222 ? 21.688 -18.922 13.891 1 83.62 222 ARG B CA 1
ATOM 4897 C C . ARG B 1 222 ? 20.578 -19.969 13.867 1 83.62 222 ARG B C 1
ATOM 4899 O O . ARG B 1 222 ? 19.484 -19.703 13.391 1 83.62 222 ARG B O 1
ATOM 4906 N N . VAL B 1 223 ? 20.938 -21.234 14.234 1 87.75 223 VAL B N 1
ATOM 4907 C CA . VAL B 1 223 ? 20.078 -22.406 14.125 1 87.75 223 VAL B CA 1
ATOM 4908 C C . VAL B 1 223 ? 18.766 -22.141 14.844 1 87.75 223 VAL B C 1
ATOM 4910 O O . VAL B 1 223 ? 17.688 -22.5 14.352 1 87.75 223 VAL B O 1
ATOM 4913 N N . LEU B 1 224 ? 18.875 -21.531 15.969 1 90.38 224 LEU B N 1
ATOM 4914 C CA . LEU B 1 224 ? 17.656 -21.266 16.734 1 90.38 224 LEU B CA 1
ATOM 4915 C C . LEU B 1 224 ? 16.734 -20.328 15.969 1 90.38 224 LEU B C 1
ATOM 4917 O O . LEU B 1 224 ? 15.531 -20.578 15.844 1 90.38 224 LEU B O 1
ATOM 4921 N N . TRP B 1 225 ? 17.312 -19.297 15.469 1 93.12 225 TRP B N 1
ATOM 4922 C CA . TRP B 1 225 ? 16.531 -18.312 14.727 1 93.12 225 TRP B CA 1
ATOM 4923 C C . TRP B 1 225 ? 15.922 -18.938 13.469 1 93.12 225 TRP B C 1
ATOM 4925 O O . TRP B 1 225 ? 14.742 -18.75 13.18 1 93.12 225 TRP B O 1
ATOM 4935 N N . LYS B 1 226 ? 16.688 -19.703 12.75 1 93.88 226 LYS B N 1
ATOM 4936 C CA . LYS B 1 226 ? 16.203 -20.344 11.539 1 93.88 226 LYS B CA 1
ATOM 4937 C C . LYS B 1 226 ? 15.086 -21.344 11.867 1 93.88 226 LYS B C 1
ATOM 4939 O O . LYS B 1 226 ? 14.102 -21.438 11.133 1 93.88 226 LYS B O 1
ATOM 4944 N N . SER B 1 227 ? 15.305 -22.062 12.883 1 95.19 227 SER B N 1
ATOM 4945 C CA . SER B 1 227 ? 14.281 -23.016 13.305 1 95.19 227 SER B CA 1
ATOM 4946 C C . SER B 1 227 ? 12.969 -22.312 13.625 1 95.19 227 SER B C 1
ATOM 4948 O O . SER B 1 227 ? 11.891 -22.797 13.273 1 95.19 227 SER B O 1
ATOM 4950 N N . CYS B 1 228 ? 13.047 -21.203 14.258 1 96.25 228 CYS B N 1
ATOM 4951 C CA . CYS B 1 228 ? 11.852 -20.438 14.586 1 96.25 228 CYS B CA 1
ATOM 4952 C C . CYS B 1 228 ? 11.148 -19.953 13.32 1 96.25 228 CYS B C 1
ATOM 4954 O O . CYS B 1 228 ? 9.922 -19.969 13.242 1 96.25 228 CYS B O 1
ATOM 4956 N N . VAL B 1 229 ? 11.969 -19.547 12.398 1 96.19 229 VAL B N 1
ATOM 4957 C CA . VAL B 1 229 ? 11.406 -19.078 11.133 1 96.19 229 VAL B CA 1
ATOM 4958 C C . VAL B 1 229 ? 10.625 -20.219 10.469 1 96.19 229 VAL B C 1
ATOM 4960 O O . VAL B 1 229 ? 9.484 -20.016 10.031 1 96.19 229 VAL B O 1
ATOM 4963 N N . TYR B 1 230 ? 11.234 -21.375 10.438 1 95.81 230 TYR B N 1
ATOM 4964 C CA . TYR B 1 230 ? 10.594 -22.516 9.805 1 95.81 230 TYR B CA 1
ATOM 4965 C C . TYR B 1 230 ? 9.367 -22.969 10.586 1 95.81 230 TYR B C 1
ATOM 4967 O O . TYR B 1 230 ? 8.352 -23.344 10 1 95.81 230 TYR B O 1
ATOM 4975 N N . ILE B 1 231 ? 9.383 -22.922 11.859 1 97.56 231 ILE B N 1
ATOM 4976 C CA . ILE B 1 231 ? 8.266 -23.328 12.703 1 97.56 231 ILE B CA 1
ATOM 4977 C C . ILE B 1 231 ? 7.094 -22.359 12.508 1 97.56 231 ILE B C 1
ATOM 4979 O O . ILE B 1 231 ? 5.945 -22.797 12.391 1 97.56 231 ILE B O 1
ATOM 4983 N N . ILE B 1 232 ? 7.383 -21.109 12.461 1 97.56 232 ILE B N 1
ATOM 4984 C CA . ILE B 1 232 ? 6.336 -20.109 12.258 1 97.56 232 ILE B CA 1
ATOM 4985 C C . ILE B 1 232 ? 5.703 -20.297 10.883 1 97.56 232 ILE B C 1
ATOM 4987 O O . ILE B 1 232 ? 4.477 -20.25 10.75 1 97.56 232 ILE B O 1
ATOM 4991 N N . THR B 1 233 ? 6.535 -20.516 9.922 1 96.19 233 THR B N 1
ATOM 4992 C CA . THR B 1 233 ? 6.02 -20.719 8.57 1 96.19 233 THR B CA 1
ATOM 4993 C C . THR B 1 233 ? 5.188 -22 8.508 1 96.19 233 THR B C 1
ATOM 4995 O O . THR B 1 233 ? 4.133 -22.016 7.867 1 96.19 233 THR B O 1
ATOM 4998 N N . LEU B 1 234 ? 5.652 -23.078 9.102 1 96.81 234 LEU B N 1
ATOM 4999 C CA . LEU B 1 234 ? 4.883 -24.312 9.172 1 96.81 234 LEU B CA 1
ATOM 5000 C C . LEU B 1 234 ? 3.568 -24.094 9.914 1 96.81 234 LEU B C 1
ATOM 5002 O O . LEU B 1 234 ? 2.537 -24.656 9.531 1 96.81 234 LEU B O 1
ATOM 5006 N N . GLY B 1 235 ? 3.629 -23.328 10.961 1 97.56 235 GLY B N 1
ATOM 5007 C CA . GLY B 1 235 ? 2.412 -22.969 11.672 1 97.56 235 GLY B CA 1
ATOM 5008 C C . GLY B 1 235 ? 1.406 -22.234 10.797 1 97.56 235 GLY B C 1
ATOM 5009 O O . GLY B 1 235 ? 0.2 -22.469 10.906 1 97.56 235 GLY B O 1
ATOM 5010 N N . MET B 1 236 ? 1.901 -21.359 9.969 1 97.06 236 MET B N 1
ATOM 5011 C CA . MET B 1 236 ? 1.04 -20.656 9.016 1 97.06 236 MET B CA 1
ATOM 5012 C C . MET B 1 236 ? 0.352 -21.656 8.086 1 97.06 236 MET B C 1
ATOM 5014 O O . MET B 1 236 ? -0.859 -21.578 7.867 1 97.06 236 MET B O 1
ATOM 5018 N N . LEU B 1 237 ? 1.104 -22.641 7.57 1 95.69 237 LEU B N 1
ATOM 5019 C CA . LEU B 1 237 ? 0.567 -23.625 6.641 1 95.69 237 LEU B CA 1
ATOM 5020 C C . LEU B 1 237 ? -0.483 -24.5 7.324 1 95.69 237 LEU B C 1
ATOM 5022 O O . LEU B 1 237 ? -1.53 -24.781 6.742 1 95.69 237 LEU B O 1
ATOM 5026 N N . VAL B 1 238 ? -0.234 -24.859 8.508 1 96.94 238 VAL B N 1
ATOM 5027 C CA . VAL B 1 238 ? -1.179 -25.672 9.273 1 96.94 238 VAL B CA 1
ATOM 5028 C C . VAL B 1 238 ? -2.461 -24.875 9.516 1 96.94 238 VAL B C 1
ATOM 5030 O O . VAL B 1 238 ? -3.564 -25.406 9.367 1 96.94 238 VAL B O 1
ATOM 5033 N N . ALA B 1 239 ? -2.279 -23.641 9.867 1 96.81 239 ALA B N 1
ATOM 5034 C CA . ALA B 1 239 ? -3.441 -22.781 10.086 1 96.81 239 ALA B CA 1
ATOM 5035 C C . ALA B 1 239 ? -4.277 -22.656 8.812 1 96.81 239 ALA B C 1
ATOM 5037 O O . ALA B 1 239 ? -5.512 -22.672 8.875 1 96.81 239 ALA B O 1
ATOM 5038 N N . LEU B 1 240 ? -3.633 -22.562 7.719 1 95.19 240 LEU B N 1
ATOM 5039 C CA . LEU B 1 240 ? -4.32 -22.469 6.434 1 95.19 240 LEU B CA 1
ATOM 5040 C C . LEU B 1 240 ? -5.059 -23.781 6.129 1 95.19 240 LEU B C 1
ATOM 5042 O O . LEU B 1 240 ? -6.211 -23.75 5.688 1 95.19 240 LEU B O 1
ATOM 5046 N N . LEU B 1 241 ? -4.484 -24.844 6.398 1 93.88 241 LEU B N 1
ATOM 5047 C CA . LEU B 1 241 ? -5.082 -26.156 6.141 1 93.88 241 LEU B CA 1
ATOM 5048 C C . LEU B 1 241 ? -6.285 -26.391 7.047 1 93.88 241 LEU B C 1
ATOM 5050 O O . LEU B 1 241 ? -7.227 -27.094 6.664 1 93.88 241 LEU B O 1
ATOM 5054 N N . LEU B 1 242 ? -6.215 -25.766 8.203 1 95.44 242 LEU B N 1
ATOM 5055 C CA . LEU B 1 242 ? -7.305 -25.906 9.156 1 95.44 242 LEU B CA 1
ATOM 5056 C C . LEU B 1 242 ? -8.469 -24.984 8.805 1 95.44 242 LEU B C 1
ATOM 5058 O O . LEU B 1 242 ? -9.5 -24.984 9.477 1 95.44 242 LEU B O 1
ATOM 5062 N N . GLY B 1 243 ? -8.273 -24.188 7.867 1 93 243 GLY B N 1
ATOM 5063 C CA . GLY B 1 243 ? -9.383 -23.391 7.348 1 93 243 GLY B CA 1
ATOM 5064 C C . GLY B 1 243 ? -9.461 -22 7.949 1 93 243 GLY B C 1
ATOM 5065 O O . GLY B 1 243 ? -10.484 -21.328 7.832 1 93 243 GLY B O 1
ATOM 5066 N N . LEU B 1 244 ? -8.453 -21.531 8.633 1 94.69 244 LEU B N 1
ATOM 5067 C CA . LEU B 1 244 ? -8.43 -20.172 9.148 1 94.69 244 LEU B CA 1
ATOM 5068 C C . LEU B 1 244 ? -8.367 -19.156 8.016 1 94.69 244 LEU B C 1
ATOM 5070 O O . LEU B 1 244 ? -8.055 -19.5 6.875 1 94.69 244 LEU B O 1
ATOM 5074 N N . ASN B 1 245 ? -8.766 -17.906 8.383 1 95.25 245 ASN B N 1
ATOM 5075 C CA . ASN B 1 245 ? -8.734 -16.859 7.375 1 95.25 245 ASN B CA 1
ATOM 5076 C C . ASN B 1 245 ? -7.367 -16.75 6.711 1 95.25 245 ASN B C 1
ATOM 5078 O O . ASN B 1 245 ? -6.352 -16.609 7.391 1 95.25 245 ASN B O 1
ATOM 5082 N N . MET B 1 246 ? -7.352 -16.828 5.48 1 94.88 246 MET B N 1
ATOM 5083 C CA . MET B 1 246 ? -6.09 -16.953 4.754 1 94.88 246 MET B CA 1
ATOM 5084 C C . MET B 1 246 ? -5.262 -15.672 4.898 1 94.88 246 MET B C 1
ATOM 5086 O O . MET B 1 246 ? -4.074 -15.734 5.219 1 94.88 246 MET B O 1
ATOM 5090 N N . SER B 1 247 ? -5.867 -14.531 4.684 1 95.31 247 SER B N 1
ATOM 5091 C CA . SER B 1 247 ? -5.16 -13.25 4.711 1 95.31 247 SER B CA 1
ATOM 5092 C C . SER B 1 247 ? -4.59 -12.969 6.094 1 95.31 247 SER B C 1
ATOM 5094 O O . SER B 1 247 ? -3.395 -12.703 6.234 1 95.31 247 SER B O 1
ATOM 5096 N N . TRP B 1 248 ? -5.324 -13.078 7.09 1 96.94 248 TRP B N 1
ATOM 5097 C CA . TRP B 1 248 ? -4.902 -12.734 8.445 1 96.94 248 TRP B CA 1
ATOM 5098 C C . TRP B 1 248 ? -3.926 -13.773 8.992 1 96.94 248 TRP B C 1
ATOM 5100 O O . TRP B 1 248 ? -3.072 -13.453 9.82 1 96.94 248 TRP B O 1
ATOM 5110 N N . THR B 1 249 ? -4.066 -15.039 8.523 1 97.06 249 THR B N 1
ATOM 5111 C CA . THR B 1 249 ? -3.07 -16.047 8.875 1 97.06 249 THR B CA 1
ATOM 5112 C C . THR B 1 249 ? -1.693 -15.641 8.352 1 97.06 249 THR B C 1
ATOM 5114 O O . THR B 1 249 ? -0.702 -15.711 9.078 1 97.06 249 THR B O 1
ATOM 5117 N N . ALA B 1 250 ? -1.674 -15.242 7.105 1 96.06 250 ALA B N 1
ATOM 5118 C CA . ALA B 1 250 ? -0.411 -14.82 6.504 1 96.06 250 ALA B CA 1
ATOM 5119 C C . ALA B 1 250 ? 0.145 -13.586 7.207 1 96.06 250 ALA B C 1
ATOM 5121 O O . ALA B 1 250 ? 1.343 -13.508 7.488 1 96.06 250 ALA B O 1
ATOM 5122 N N . ILE B 1 251 ? -0.656 -12.625 7.531 1 97.38 251 ILE B N 1
ATOM 5123 C CA . ILE B 1 251 ? -0.243 -11.398 8.211 1 97.38 251 ILE B CA 1
ATOM 5124 C C . ILE B 1 251 ? 0.272 -11.742 9.609 1 97.38 251 ILE B C 1
ATOM 5126 O O . ILE B 1 251 ? 1.289 -11.195 10.055 1 97.38 251 ILE B O 1
ATOM 5130 N N . THR B 1 252 ? -0.422 -12.602 10.297 1 98.06 252 THR B N 1
ATOM 5131 C CA . THR B 1 252 ? -0.007 -13.008 11.633 1 98.06 252 THR B CA 1
ATOM 5132 C C . THR B 1 252 ? 1.372 -13.664 11.594 1 98.06 252 THR B C 1
ATOM 5134 O O . THR B 1 252 ? 2.23 -13.359 12.43 1 98.06 252 THR B O 1
ATOM 5137 N N . ALA B 1 253 ? 1.526 -14.547 10.664 1 97.81 253 ALA B N 1
ATOM 5138 C CA . ALA B 1 253 ? 2.836 -15.172 10.516 1 97.81 253 ALA B CA 1
ATOM 5139 C C . ALA B 1 253 ? 3.916 -14.141 10.227 1 97.81 253 ALA B C 1
ATOM 5141 O O . ALA B 1 253 ? 5.004 -14.188 10.805 1 97.81 253 ALA B O 1
ATOM 5142 N N . ALA B 1 254 ? 3.654 -13.25 9.336 1 97.44 254 ALA B N 1
ATOM 5143 C CA . ALA B 1 254 ? 4.59 -12.18 8.992 1 97.44 254 ALA B CA 1
ATOM 5144 C C . ALA B 1 254 ? 4.98 -11.375 10.227 1 97.44 254 ALA B C 1
ATOM 5146 O O . ALA B 1 254 ? 6.164 -11.125 10.461 1 97.44 254 ALA B O 1
ATOM 5147 N N . LEU B 1 255 ? 4.02 -11 11.008 1 97.25 255 LEU B N 1
ATOM 5148 C CA . LEU B 1 255 ? 4.277 -10.164 12.18 1 97.25 255 LEU B CA 1
ATOM 5149 C C . LEU B 1 255 ? 4.996 -10.961 13.266 1 97.25 255 LEU B C 1
ATOM 5151 O O . LEU B 1 255 ? 5.82 -10.406 14 1 97.25 255 LEU B O 1
ATOM 5155 N N . ALA B 1 256 ? 4.637 -12.203 13.398 1 97.56 256 ALA B N 1
ATOM 5156 C CA . ALA B 1 256 ? 5.371 -13.062 14.328 1 97.56 256 ALA B CA 1
ATOM 5157 C C . ALA B 1 256 ? 6.855 -13.102 13.977 1 97.56 256 ALA B C 1
ATOM 5159 O O . ALA B 1 256 ? 7.707 -13.07 14.867 1 97.56 256 ALA B O 1
ATOM 5160 N N . LEU B 1 257 ? 7.113 -13.172 12.727 1 97.44 257 LEU B N 1
ATOM 5161 C CA . LEU B 1 257 ? 8.5 -13.211 12.266 1 97.44 257 LEU B CA 1
ATOM 5162 C C . LEU B 1 257 ? 9.188 -11.875 12.523 1 97.44 257 LEU B C 1
ATOM 5164 O O . LEU B 1 257 ? 10.359 -11.836 12.906 1 97.44 257 LEU B O 1
ATOM 5168 N N . ILE B 1 258 ? 8.484 -10.805 12.305 1 95.69 258 ILE B N 1
ATOM 5169 C CA . ILE B 1 258 ? 9.023 -9.469 12.562 1 95.69 258 ILE B CA 1
ATOM 5170 C C . ILE B 1 258 ? 9.367 -9.336 14.047 1 95.69 258 ILE B C 1
ATOM 5172 O O . ILE B 1 258 ? 10.438 -8.836 14.398 1 95.69 258 ILE B O 1
ATOM 5176 N N . VAL B 1 259 ? 8.484 -9.781 14.867 1 94.06 259 VAL B N 1
ATOM 5177 C CA . VAL B 1 259 ? 8.703 -9.711 16.312 1 94.06 259 VAL B CA 1
ATOM 5178 C C . VAL B 1 259 ? 9.875 -10.602 16.703 1 94.06 259 VAL B C 1
ATOM 5180 O O . VAL B 1 259 ? 10.695 -10.234 17.531 1 94.06 259 VAL B O 1
ATOM 5183 N N . LEU B 1 260 ? 9.953 -11.773 16.109 1 93.62 260 LEU B N 1
ATOM 5184 C CA . LEU B 1 260 ? 11.055 -12.688 16.359 1 93.62 260 LEU B CA 1
ATOM 5185 C C . LEU B 1 260 ? 12.398 -12.023 16.062 1 93.62 260 LEU B C 1
ATOM 5187 O O . LEU B 1 260 ? 13.375 -12.242 16.781 1 93.62 260 LEU B O 1
ATOM 5191 N N . ASP B 1 261 ? 12.398 -11.297 15.008 1 91.06 261 ASP B N 1
ATOM 5192 C CA . ASP B 1 261 ? 13.625 -10.633 14.57 1 91.06 261 ASP B CA 1
ATOM 5193 C C . ASP B 1 261 ? 14.047 -9.555 15.562 1 91.06 261 ASP B C 1
ATOM 5195 O O . ASP B 1 261 ? 15.227 -9.211 15.656 1 91.06 261 ASP B O 1
ATOM 5199 N N . PHE B 1 262 ? 13.125 -8.945 16.297 1 90.25 262 PHE B N 1
ATOM 5200 C CA . PHE B 1 262 ? 13.352 -7.996 17.391 1 90.25 262 PHE B CA 1
ATOM 5201 C C . PHE B 1 262 ? 14.203 -6.828 16.922 1 90.25 262 PHE B C 1
ATOM 5203 O O . PHE B 1 262 ? 15.117 -6.398 17.625 1 90.25 262 PHE B O 1
ATOM 5210 N N . LYS B 1 263 ? 14.094 -6.441 15.688 1 90.75 263 LYS B N 1
ATOM 5211 C CA . LYS B 1 263 ? 14.727 -5.27 15.094 1 90.75 263 LYS B CA 1
ATOM 5212 C C . LYS B 1 263 ? 13.719 -4.43 14.32 1 90.75 263 LYS B C 1
ATOM 5214 O O . LYS B 1 263 ? 12.586 -4.863 14.094 1 90.75 263 LYS B O 1
ATOM 5219 N N . ASP B 1 264 ? 14.164 -3.285 13.953 1 90.81 264 ASP B N 1
ATOM 5220 C CA . ASP B 1 264 ? 13.32 -2.414 13.133 1 90.81 264 ASP B CA 1
ATOM 5221 C C . ASP B 1 264 ? 12.852 -3.135 11.875 1 90.81 264 ASP B C 1
ATOM 5223 O O . ASP B 1 264 ? 13.656 -3.723 11.148 1 90.81 264 ASP B O 1
ATOM 5227 N N . ALA B 1 265 ? 11.578 -3.059 11.703 1 93.44 265 ALA B N 1
ATOM 5228 C CA . ALA B 1 265 ? 10.961 -3.822 10.617 1 93.44 265 ALA B CA 1
ATOM 5229 C C . ALA B 1 265 ? 11.133 -3.113 9.281 1 93.44 265 ALA B C 1
ATOM 5231 O O . ALA B 1 265 ? 10.875 -3.697 8.227 1 93.44 265 ALA B O 1
ATOM 5232 N N . ARG B 1 266 ? 11.57 -1.889 9.227 1 91.25 266 ARG B N 1
ATOM 5233 C CA . ARG B 1 266 ? 11.609 -1.056 8.031 1 91.25 266 ARG B CA 1
ATOM 5234 C C . ARG B 1 266 ? 12.391 -1.737 6.91 1 91.25 266 ARG B C 1
ATOM 5236 O O . ARG B 1 266 ? 11.922 -1.802 5.773 1 91.25 266 ARG B O 1
ATOM 5243 N N . PRO B 1 267 ? 13.555 -2.32 7.195 1 90.69 267 PRO B N 1
ATOM 5244 C CA . PRO B 1 267 ? 14.297 -2.982 6.117 1 90.69 267 PRO B CA 1
ATOM 5245 C C . PRO B 1 267 ? 13.523 -4.145 5.496 1 90.69 267 PRO B C 1
ATOM 5247 O O . PRO B 1 267 ? 13.602 -4.367 4.285 1 90.69 267 PRO B O 1
ATOM 5250 N N . CYS B 1 268 ? 12.836 -4.867 6.297 1 92.5 268 CYS B N 1
ATOM 5251 C CA . CYS B 1 268 ? 12.039 -5.984 5.805 1 92.5 268 CYS B CA 1
ATOM 5252 C C . CYS B 1 268 ? 10.844 -5.484 5 1 92.5 268 CYS B C 1
ATOM 5254 O O . CYS B 1 268 ? 10.539 -6.02 3.932 1 92.5 268 CYS B O 1
ATOM 5256 N N . LEU B 1 269 ? 10.203 -4.469 5.477 1 94.31 269 LEU B N 1
ATOM 5257 C CA . LEU B 1 269 ? 9.031 -3.914 4.816 1 94.31 269 LEU B CA 1
ATOM 5258 C C . LEU B 1 269 ? 9.398 -3.291 3.477 1 94.31 269 LEU B C 1
ATOM 5260 O O . LEU B 1 269 ? 8.594 -3.275 2.547 1 94.31 269 LEU B O 1
ATOM 5264 N N . GLU B 1 270 ? 10.609 -2.857 3.406 1 92.75 270 GLU B N 1
ATOM 5265 C CA . GLU B 1 270 ? 11.062 -2.23 2.17 1 92.75 270 GLU B CA 1
ATOM 5266 C C . GLU B 1 270 ? 11.289 -3.27 1.074 1 92.75 270 GLU B C 1
ATOM 5268 O O . GLU B 1 270 ? 11.359 -2.926 -0.108 1 92.75 270 GLU B O 1
ATOM 5273 N N . LYS B 1 271 ? 11.344 -4.496 1.427 1 91.5 271 LYS B N 1
ATOM 5274 C CA . LYS B 1 271 ? 11.562 -5.559 0.451 1 91.5 271 LYS B CA 1
ATOM 5275 C C . LYS B 1 271 ? 10.25 -6.02 -0.172 1 91.5 271 LYS B C 1
ATOM 5277 O O . LYS B 1 271 ? 10.25 -6.727 -1.182 1 91.5 271 LYS B O 1
ATOM 5282 N N . VAL B 1 272 ? 9.18 -5.594 0.381 1 93.25 272 VAL B N 1
ATOM 5283 C CA . VAL B 1 272 ? 7.871 -5.902 -0.176 1 93.25 272 VAL B CA 1
ATOM 5284 C C . VAL B 1 272 ? 7.707 -5.211 -1.529 1 93.25 272 VAL B C 1
ATOM 5286 O O . VAL B 1 272 ? 8.125 -4.062 -1.7 1 93.25 272 VAL B O 1
ATOM 5289 N N . SER B 1 273 ? 7.203 -5.938 -2.502 1 92.62 273 SER B N 1
ATOM 5290 C CA . SER B 1 273 ? 6.926 -5.344 -3.805 1 92.62 273 SER B CA 1
ATOM 5291 C C . SER B 1 273 ? 5.625 -4.543 -3.779 1 92.62 273 SER B C 1
ATOM 5293 O O . SER B 1 273 ? 4.59 -5.02 -4.246 1 92.62 273 SER B O 1
ATOM 5295 N N . TYR B 1 274 ? 5.695 -3.357 -3.393 1 94.81 274 TYR B N 1
ATOM 5296 C CA . TYR B 1 274 ? 4.516 -2.502 -3.324 1 94.81 274 TYR B CA 1
ATOM 5297 C C . TYR B 1 274 ? 3.982 -2.195 -4.719 1 94.81 274 TYR B C 1
ATOM 5299 O O . TYR B 1 274 ? 2.785 -1.962 -4.895 1 94.81 274 TYR B O 1
ATOM 5307 N N . SER B 1 275 ? 4.871 -2.24 -5.699 1 93.31 275 SER B N 1
ATOM 5308 C CA . SER B 1 275 ? 4.449 -2.049 -7.082 1 93.31 275 SER B CA 1
ATOM 5309 C C . SER B 1 275 ? 3.43 -3.105 -7.5 1 93.31 275 SER B C 1
ATOM 5311 O O . SER B 1 275 ? 2.475 -2.803 -8.219 1 93.31 275 SER B O 1
ATOM 5313 N N . LEU B 1 276 ? 3.621 -4.273 -7.039 1 91 276 LEU B N 1
ATOM 5314 C CA . LEU B 1 276 ? 2.693 -5.355 -7.352 1 91 276 LEU B CA 1
ATOM 5315 C C . LEU B 1 276 ? 1.334 -5.105 -6.703 1 91 276 LEU B C 1
ATOM 5317 O O . LEU B 1 276 ? 0.295 -5.32 -7.332 1 91 276 LEU B O 1
ATOM 5321 N N . LEU B 1 277 ? 1.329 -4.688 -5.426 1 95.56 277 LEU B N 1
ATOM 5322 C CA . LEU B 1 277 ? 0.084 -4.406 -4.723 1 95.56 277 LEU B CA 1
ATOM 5323 C C . LEU B 1 277 ? -0.694 -3.293 -5.414 1 95.56 277 LEU B C 1
ATOM 5325 O O . LEU B 1 277 ? -1.907 -3.404 -5.605 1 95.56 277 LEU B O 1
ATOM 5329 N N . ILE B 1 278 ? -0.008 -2.256 -5.832 1 96.56 278 ILE B N 1
ATOM 5330 C CA . ILE B 1 278 ? -0.626 -1.134 -6.531 1 96.56 278 ILE B CA 1
ATOM 5331 C C . ILE B 1 278 ? -1.138 -1.593 -7.895 1 96.56 278 ILE B C 1
ATOM 5333 O O . ILE B 1 278 ? -2.209 -1.172 -8.336 1 96.56 278 ILE B O 1
ATOM 5337 N N . PHE B 1 279 ? -0.327 -2.4 -8.555 1 94.31 279 PHE B N 1
ATOM 5338 C CA . PHE B 1 279 ? -0.746 -2.975 -9.828 1 94.31 279 PHE B CA 1
ATOM 5339 C C . PHE B 1 279 ? -2.096 -3.67 -9.695 1 94.31 279 PHE B C 1
ATOM 5341 O O . PHE B 1 279 ? -2.98 -3.49 -10.531 1 94.31 279 PHE B O 1
ATOM 5348 N N . PHE B 1 280 ? -2.283 -4.441 -8.609 1 93.56 280 PHE B N 1
ATOM 5349 C CA . PHE B 1 280 ? -3.521 -5.172 -8.367 1 93.56 280 PHE B CA 1
ATOM 5350 C C . PHE B 1 280 ? -4.68 -4.211 -8.125 1 93.56 280 PHE B C 1
ATOM 5352 O O . PHE B 1 280 ? -5.805 -4.469 -8.555 1 93.56 280 PHE B O 1
ATOM 5359 N N . CYS B 1 281 ? -4.438 -3.098 -7.406 1 96.88 281 CYS B N 1
ATOM 5360 C CA . CYS B 1 281 ? -5.484 -2.104 -7.195 1 96.88 281 CYS B CA 1
ATOM 5361 C C . CYS B 1 281 ? -6.023 -1.586 -8.523 1 96.88 281 CYS B C 1
ATOM 5363 O O . CYS B 1 281 ? -7.234 -1.584 -8.75 1 96.88 281 CYS B O 1
ATOM 5365 N N . GLY B 1 282 ? -5.109 -1.167 -9.406 1 96.81 282 GLY B N 1
ATOM 5366 C CA . GLY B 1 282 ? -5.523 -0.694 -10.719 1 96.81 282 GLY B CA 1
ATOM 5367 C C . GLY B 1 282 ? -6.223 -1.76 -11.547 1 96.81 282 GLY B C 1
ATOM 5368 O O . GLY B 1 282 ? -7.215 -1.479 -12.219 1 96.81 282 GLY B O 1
ATOM 5369 N N . MET B 1 283 ? -5.723 -2.941 -11.438 1 94.94 283 MET B N 1
ATOM 5370 C CA . MET B 1 283 ? -6.281 -4.055 -12.195 1 94.94 283 MET B CA 1
ATOM 5371 C C . MET B 1 283 ? -7.707 -4.359 -11.75 1 94.94 283 MET B C 1
ATOM 5373 O O . MET B 1 283 ? -8.594 -4.559 -12.578 1 94.94 283 MET B O 1
ATOM 5377 N N . PHE B 1 284 ? -7.977 -4.414 -10.43 1 96.06 284 PHE B N 1
ATOM 5378 C CA . PHE B 1 284 ? -9.312 -4.668 -9.906 1 96.06 284 PHE B CA 1
ATOM 5379 C C . PHE B 1 284 ? -10.305 -3.641 -10.438 1 96.06 284 PHE B C 1
ATOM 5381 O O . PHE B 1 284 ? -11.391 -4 -10.906 1 96.06 284 PHE B O 1
ATOM 5388 N N . ILE B 1 285 ? -9.883 -2.416 -10.406 1 97.44 285 ILE B N 1
ATOM 5389 C CA . ILE B 1 285 ? -10.758 -1.327 -10.82 1 97.44 285 ILE B CA 1
ATOM 5390 C C . ILE B 1 285 ? -11.031 -1.422 -12.32 1 97.44 285 ILE B C 1
ATOM 5392 O O . ILE B 1 285 ? -12.18 -1.327 -12.75 1 97.44 285 ILE B O 1
ATOM 5396 N N . THR B 1 286 ? -10 -1.646 -13.117 1 96.81 286 THR B N 1
ATOM 5397 C CA . THR B 1 286 ? -10.125 -1.651 -14.57 1 96.81 286 THR B CA 1
ATOM 5398 C C . THR B 1 286 ? -10.961 -2.842 -15.031 1 96.81 286 THR B C 1
ATOM 5400 O O . THR B 1 286 ? -11.812 -2.703 -15.914 1 96.81 286 THR B O 1
ATOM 5403 N N . VAL B 1 287 ? -10.727 -3.971 -14.469 1 94.62 287 VAL B N 1
ATOM 5404 C CA . VAL B 1 287 ? -11.445 -5.172 -14.875 1 94.62 287 VAL B CA 1
ATOM 5405 C C . VAL B 1 287 ? -12.914 -5.051 -14.477 1 94.62 287 VAL B C 1
ATOM 5407 O O . VAL B 1 287 ? -13.812 -5.422 -15.242 1 94.62 287 VAL B O 1
ATOM 5410 N N . ASP B 1 288 ? -13.148 -4.527 -13.297 1 94.94 288 ASP B N 1
ATOM 5411 C CA . ASP B 1 288 ? -14.531 -4.312 -12.875 1 94.94 288 ASP B CA 1
ATOM 5412 C C . ASP B 1 288 ? -15.227 -3.293 -13.773 1 94.94 288 ASP B C 1
ATOM 5414 O O . ASP B 1 288 ? -16.406 -3.438 -14.086 1 94.94 288 ASP B O 1
ATOM 5418 N N . GLY B 1 289 ? -14.492 -2.264 -14.109 1 95.62 289 GLY B N 1
ATOM 5419 C CA . GLY B 1 289 ? -15.031 -1.312 -15.07 1 95.62 289 GLY B CA 1
ATOM 5420 C C . GLY B 1 289 ? -15.422 -1.952 -16.391 1 95.62 289 GLY B C 1
ATOM 5421 O O . GLY B 1 289 ? -16.5 -1.679 -16.922 1 95.62 289 GLY B O 1
ATOM 5422 N N . LEU B 1 290 ? -14.586 -2.775 -16.906 1 94.44 290 LEU B N 1
ATOM 5423 C CA . LEU B 1 290 ? -14.898 -3.482 -18.141 1 94.44 290 LEU B CA 1
ATOM 5424 C C . LEU B 1 290 ? -16.141 -4.352 -17.984 1 94.44 290 LEU B C 1
ATOM 5426 O O . LEU B 1 290 ? -16.984 -4.422 -18.875 1 94.44 290 LEU B O 1
ATOM 5430 N N . ASN B 1 291 ? -16.234 -5.016 -16.906 1 92.56 291 ASN B N 1
ATOM 5431 C CA . ASN B 1 291 ? -17.406 -5.836 -16.609 1 92.56 291 ASN B CA 1
ATOM 5432 C C . ASN B 1 291 ? -18.688 -5.012 -16.641 1 92.56 291 ASN B C 1
ATOM 5434 O O . ASN B 1 291 ? -19.719 -5.48 -17.125 1 92.56 291 ASN B O 1
ATOM 5438 N N . LYS B 1 292 ? -18.609 -3.885 -16.188 1 92.56 292 LYS B N 1
ATOM 5439 C CA . LYS B 1 292 ? -19.781 -3.021 -16.094 1 92.56 292 LYS B CA 1
ATOM 5440 C C . LYS B 1 292 ? -20.219 -2.529 -17.469 1 92.56 292 LYS B C 1
ATOM 5442 O O . LYS B 1 292 ? -21.344 -2.078 -17.641 1 92.56 292 LYS B O 1
ATOM 5447 N N . THR B 1 293 ? -19.328 -2.609 -18.438 1 92.44 293 THR B N 1
ATOM 5448 C CA . THR B 1 293 ? -19.688 -2.234 -19.797 1 92.44 293 THR B CA 1
ATOM 5449 C C . THR B 1 293 ? -20.672 -3.248 -20.406 1 92.44 293 THR B C 1
ATOM 5451 O O . THR B 1 293 ? -21.359 -2.957 -21.375 1 92.44 293 THR B O 1
ATOM 5454 N N . GLY B 1 294 ? -20.594 -4.488 -19.891 1 90.44 294 GLY B N 1
ATOM 5455 C CA . GLY B 1 294 ? -21.484 -5.531 -20.406 1 90.44 294 GLY B CA 1
ATOM 5456 C C . GLY B 1 294 ? -20.828 -6.375 -21.484 1 90.44 294 GLY B C 1
ATOM 5457 O O . GLY B 1 294 ? -21.359 -7.426 -21.859 1 90.44 294 GLY B O 1
ATOM 5458 N N . ILE B 1 295 ? -19.703 -6.012 -21.906 1 89.38 295 ILE B N 1
ATOM 5459 C CA . ILE B 1 295 ? -19.047 -6.727 -22.984 1 89.38 295 ILE B CA 1
ATOM 5460 C C . ILE B 1 295 ? -18.656 -8.133 -22.516 1 89.38 295 ILE B C 1
ATOM 5462 O O . ILE B 1 295 ? -18.984 -9.125 -23.172 1 89.38 295 ILE B O 1
ATOM 5466 N N . PRO B 1 296 ? -18.016 -8.242 -21.391 1 88.81 296 PRO B N 1
ATOM 5467 C CA . PRO B 1 296 ? -17.672 -9.594 -20.938 1 88.81 296 PRO B CA 1
ATOM 5468 C C . PRO B 1 296 ? -18.906 -10.477 -20.75 1 88.81 296 PRO B C 1
ATOM 5470 O O . PRO B 1 296 ? -18.875 -11.664 -21.078 1 88.81 296 PRO B O 1
ATOM 5473 N N . SER B 1 297 ? -19.953 -9.891 -20.297 1 89.19 297 SER B N 1
ATOM 5474 C CA . SER B 1 297 ? -21.188 -10.633 -20.109 1 89.19 297 SER B CA 1
ATOM 5475 C C . SER B 1 297 ? -21.766 -11.117 -21.438 1 89.19 297 SER B C 1
ATOM 5477 O O . SER B 1 297 ? -22.266 -12.242 -21.531 1 89.19 297 SER B O 1
ATOM 5479 N N . SER B 1 298 ? -21.688 -10.258 -22.375 1 90.31 298 SER B N 1
ATOM 5480 C CA . SER B 1 298 ? -22.188 -10.625 -23.703 1 90.31 298 SER B CA 1
ATOM 5481 C C . SER B 1 298 ? -21.359 -11.758 -24.312 1 90.31 298 SER B C 1
ATOM 5483 O O . SER B 1 298 ? -21.906 -12.664 -24.922 1 90.31 298 SER B O 1
ATOM 5485 N N . LEU B 1 299 ? -20.109 -11.688 -24.109 1 88.25 299 LEU B N 1
ATOM 5486 C CA . LEU B 1 299 ? -19.25 -12.75 -24.609 1 88.25 299 LEU B CA 1
ATOM 5487 C C . LEU B 1 299 ? -19.531 -14.062 -23.875 1 88.25 299 LEU B C 1
ATOM 5489 O O . LEU B 1 299 ? -19.531 -15.133 -24.484 1 88.25 299 LEU B O 1
ATOM 5493 N N . TRP B 1 300 ? -19.781 -13.969 -22.609 1 89.25 300 TRP B N 1
ATOM 5494 C CA . TRP B 1 300 ? -20.094 -15.141 -21.812 1 89.25 300 TRP B CA 1
ATOM 5495 C C . TRP B 1 300 ? -21.406 -15.773 -22.266 1 89.25 300 TRP B C 1
ATOM 5497 O O . TRP B 1 300 ? -21.516 -17 -22.328 1 89.25 300 TRP B O 1
ATOM 5507 N N . ASP B 1 301 ? -22.344 -14.953 -22.562 1 91.62 301 ASP B N 1
ATOM 5508 C CA . ASP B 1 301 ? -23.656 -15.445 -22.984 1 91.62 301 ASP B CA 1
ATOM 5509 C C . ASP B 1 301 ? -23.547 -16.281 -24.266 1 91.62 301 ASP B C 1
ATOM 5511 O O . ASP B 1 301 ? -24.297 -17.234 -24.453 1 91.62 301 ASP B O 1
ATOM 5515 N N . LEU B 1 302 ? -22.625 -15.859 -25.031 1 91.12 302 LEU B N 1
ATOM 5516 C CA . LEU B 1 302 ? -22.391 -16.594 -26.281 1 91.12 302 LEU B CA 1
ATOM 5517 C C . LEU B 1 302 ? -21.75 -17.953 -26 1 91.12 302 LEU B C 1
ATOM 5519 O O . LEU B 1 302 ? -22.062 -18.938 -26.688 1 91.12 302 LEU B O 1
ATOM 5523 N N . MET B 1 303 ? -20.969 -18.078 -25 1 91.31 303 MET B N 1
ATOM 5524 C CA . MET B 1 303 ? -20.172 -19.281 -24.781 1 91.31 303 MET B CA 1
ATOM 5525 C C . MET B 1 303 ? -20.828 -20.188 -23.75 1 91.31 303 MET B C 1
ATOM 5527 O O . MET B 1 303 ? -20.594 -21.391 -23.719 1 91.31 303 MET B O 1
ATOM 5531 N N . GLU B 1 304 ? -21.656 -19.625 -22.891 1 91.81 304 GLU B N 1
ATOM 5532 C CA . GLU B 1 304 ? -22.203 -20.281 -21.703 1 91.81 304 GLU B CA 1
ATOM 5533 C C . GLU B 1 304 ? -22.906 -21.578 -22.078 1 91.81 304 GLU B C 1
ATOM 5535 O O . GLU B 1 304 ? -22.703 -22.609 -21.422 1 91.81 304 GLU B O 1
ATOM 5540 N N . PRO B 1 305 ? -23.656 -21.609 -23.172 1 91.62 305 PRO B N 1
ATOM 5541 C CA . PRO B 1 305 ? -24.375 -22.844 -23.5 1 91.62 305 PRO B CA 1
ATOM 5542 C C . PRO B 1 305 ? -23.453 -24 -23.844 1 91.62 305 PRO B C 1
ATOM 5544 O O . PRO B 1 305 ? -23.828 -25.172 -23.734 1 91.62 305 PRO B O 1
ATOM 5547 N N . TYR B 1 306 ? -22.297 -23.719 -24.156 1 93.06 306 TYR B N 1
ATOM 5548 C CA . TYR B 1 306 ? -21.359 -24.734 -24.594 1 93.06 306 TYR B CA 1
ATOM 5549 C C . TYR B 1 306 ? -20.328 -25.047 -23.516 1 93.06 306 TYR B C 1
ATOM 5551 O O . TYR B 1 306 ? -19.469 -25.922 -23.703 1 93.06 306 TYR B O 1
ATOM 5559 N N . SER B 1 307 ? -20.391 -24.453 -22.344 1 92.62 307 SER B N 1
ATOM 5560 C CA . SER B 1 307 ? -19.312 -24.547 -21.375 1 92.62 307 SER B CA 1
ATOM 5561 C C . SER B 1 307 ? -19.812 -25.109 -20.047 1 92.62 307 SER B C 1
ATOM 5563 O O . SER B 1 307 ? -19.25 -24.812 -18.984 1 92.62 307 SER B O 1
ATOM 5565 N N . HIS B 1 308 ? -20.844 -25.891 -20.172 1 91 308 HIS B N 1
ATOM 5566 C CA . HIS B 1 308 ? -21.375 -26.484 -18.953 1 91 308 HIS B CA 1
ATOM 5567 C C . HIS B 1 308 ? -20.406 -27.516 -18.375 1 91 308 HIS B C 1
ATOM 5569 O O . HIS B 1 308 ? -19.969 -28.438 -19.078 1 91 308 HIS B O 1
ATOM 5575 N N . VAL B 1 309 ? -20.172 -27.438 -17.094 1 91.69 309 VAL B N 1
ATOM 5576 C CA . VAL B 1 309 ? -19.078 -28.188 -16.484 1 91.69 309 VAL B CA 1
ATOM 5577 C C . VAL B 1 309 ? -19.547 -29.609 -16.141 1 91.69 309 VAL B C 1
ATOM 5579 O O . VAL B 1 309 ? -18.75 -30.438 -15.719 1 91.69 309 VAL B O 1
ATOM 5582 N N . ASP B 1 310 ? -20.844 -29.859 -16.297 1 91.25 310 ASP B N 1
ATOM 5583 C CA . ASP B 1 310 ? -21.359 -31.188 -16.016 1 91.25 310 ASP B CA 1
ATOM 5584 C C . ASP B 1 310 ? -21.141 -32.125 -17.188 1 91.25 310 ASP B C 1
ATOM 5586 O O . ASP B 1 310 ? -21.375 -33.344 -17.078 1 91.25 310 ASP B O 1
ATOM 5590 N N . ARG B 1 311 ? -20.703 -31.594 -18.281 1 93.06 311 ARG B N 1
ATOM 5591 C CA . ARG B 1 311 ? -20.391 -32.375 -19.469 1 93.06 311 ARG B CA 1
ATOM 5592 C C . ARG B 1 311 ? -18.922 -32.25 -19.859 1 93.06 311 ARG B C 1
ATOM 5594 O O . ARG B 1 311 ? -18.359 -31.156 -19.734 1 93.06 311 ARG B O 1
ATOM 5601 N N . ALA B 1 312 ? -18.391 -33.312 -20.359 1 93.81 312 ALA B N 1
ATOM 5602 C CA . ALA B 1 312 ? -16.984 -33.312 -20.75 1 93.81 312 ALA B CA 1
ATOM 5603 C C . ALA B 1 312 ? -16.734 -32.281 -21.844 1 93.81 312 ALA B C 1
ATOM 5605 O O . ALA B 1 312 ? -15.68 -31.609 -21.859 1 93.81 312 ALA B O 1
ATOM 5606 N N . SER B 1 313 ? -17.656 -32.156 -22.75 1 94.75 313 SER B N 1
ATOM 5607 C CA . SER B 1 313 ? -17.5 -31.188 -23.828 1 94.75 313 SER B CA 1
ATOM 5608 C C . SER B 1 313 ? -17.5 -29.766 -23.281 1 94.75 313 SER B C 1
ATOM 5610 O O . SER B 1 313 ? -16.766 -28.906 -23.766 1 94.75 313 SER B O 1
ATOM 5612 N N . GLY B 1 314 ? -18.359 -29.531 -22.312 1 95.5 314 GLY B N 1
ATOM 5613 C CA . GLY B 1 314 ? -18.406 -28.219 -21.672 1 95.5 314 GLY B CA 1
ATOM 5614 C C . GLY B 1 314 ? -17.125 -27.859 -20.969 1 95.5 314 GLY B C 1
ATOM 5615 O O . GLY B 1 314 ? -16.656 -26.719 -21.047 1 95.5 314 GLY B O 1
ATOM 5616 N N . VAL B 1 315 ? -16.562 -28.844 -20.281 1 96.81 315 VAL B N 1
ATOM 5617 C CA . VAL B 1 315 ? -15.297 -28.656 -19.594 1 96.81 315 VAL B CA 1
ATOM 5618 C C . VAL B 1 315 ? -14.203 -28.312 -20.609 1 96.81 315 VAL B C 1
ATOM 5620 O O . VAL B 1 315 ? -13.375 -27.438 -20.359 1 96.81 315 VAL B O 1
ATOM 5623 N N . ALA B 1 316 ? -14.25 -29 -21.688 1 96.31 316 ALA B N 1
ATOM 5624 C CA . ALA B 1 316 ? -13.258 -28.781 -22.734 1 96.31 316 ALA B CA 1
ATOM 5625 C C . ALA B 1 316 ? -13.375 -27.359 -23.297 1 96.31 316 ALA B C 1
ATOM 5627 O O . ALA B 1 316 ? -12.367 -26.688 -23.5 1 96.31 316 ALA B O 1
ATOM 5628 N N . VAL B 1 317 ? -14.555 -26.969 -23.578 1 96.19 317 VAL B N 1
ATOM 5629 C CA . VAL B 1 317 ? -14.789 -25.641 -24.141 1 96.19 317 VAL B CA 1
ATOM 5630 C C . VAL B 1 317 ? -14.344 -24.578 -23.141 1 96.19 317 VAL B C 1
ATOM 5632 O O . VAL B 1 317 ? -13.672 -23.609 -23.5 1 96.19 317 VAL B O 1
ATOM 5635 N N . LEU B 1 318 ? -14.758 -24.75 -21.938 1 96.62 318 LEU B N 1
ATOM 5636 C CA . LEU B 1 318 ? -14.367 -23.797 -20.891 1 96.62 318 LEU B CA 1
ATOM 5637 C C . LEU B 1 318 ? -12.852 -23.703 -20.781 1 96.62 318 LEU B C 1
ATOM 5639 O O . LEU B 1 318 ? -12.297 -22.609 -20.688 1 96.62 318 LEU B O 1
ATOM 5643 N N . ALA B 1 319 ? -12.195 -24.812 -20.781 1 97.5 319 ALA B N 1
ATOM 5644 C CA . ALA B 1 319 ? -10.734 -24.844 -20.672 1 97.5 319 ALA B CA 1
ATOM 5645 C C . ALA B 1 319 ? -10.086 -24.109 -21.844 1 97.5 319 ALA B C 1
ATOM 5647 O O . ALA B 1 319 ? -9.109 -23.375 -21.656 1 97.5 319 ALA B O 1
ATOM 5648 N N . ILE B 1 320 ? -10.586 -24.281 -23 1 96.56 320 ILE B N 1
ATOM 5649 C CA . ILE B 1 320 ? -10.039 -23.641 -24.188 1 96.56 320 ILE B CA 1
ATOM 5650 C C . ILE B 1 320 ? -10.219 -22.125 -24.094 1 96.56 320 ILE B C 1
ATOM 5652 O O . ILE B 1 320 ? -9.305 -21.375 -24.391 1 96.56 320 ILE B O 1
ATOM 5656 N N . VAL B 1 321 ? -11.359 -21.734 -23.656 1 95.69 321 VAL B N 1
ATOM 5657 C CA . VAL B 1 321 ? -11.641 -20.297 -23.5 1 95.69 321 VAL B CA 1
ATOM 5658 C C . VAL B 1 321 ? -10.68 -19.703 -22.484 1 95.69 321 VAL B C 1
ATOM 5660 O O . VAL B 1 321 ? -10.133 -18.625 -22.688 1 95.69 321 VAL B O 1
ATOM 5663 N N . ILE B 1 322 ? -10.492 -20.391 -21.406 1 96.94 322 ILE B N 1
ATOM 5664 C CA . ILE B 1 322 ? -9.594 -19.922 -20.359 1 96.94 322 ILE B CA 1
ATOM 5665 C C . ILE B 1 322 ? -8.172 -19.844 -20.891 1 96.94 322 ILE B C 1
ATOM 5667 O O . ILE B 1 322 ? -7.473 -18.844 -20.672 1 96.94 322 ILE B O 1
ATOM 5671 N N . LEU B 1 323 ? -7.73 -20.859 -21.609 1 97 323 LEU B N 1
ATOM 5672 C CA . LEU B 1 323 ? -6.383 -20.891 -22.172 1 97 323 LEU B CA 1
ATOM 5673 C C . LEU B 1 323 ? -6.156 -19.734 -23.125 1 97 323 LEU B C 1
ATOM 5675 O O . LEU B 1 323 ? -5.121 -19.062 -23.062 1 97 323 LEU B O 1
ATOM 5679 N N . VAL B 1 324 ? -7.109 -19.453 -23.922 1 94.44 324 VAL B N 1
ATOM 5680 C CA . VAL B 1 324 ? -6.992 -18.391 -24.922 1 94.44 324 VAL B CA 1
ATOM 5681 C C . VAL B 1 324 ? -7.02 -17.031 -24.234 1 94.44 324 VAL B C 1
ATOM 5683 O O . VAL B 1 324 ? -6.156 -16.188 -24.484 1 94.44 324 VAL B O 1
ATOM 5686 N N . LEU B 1 325 ? -7.949 -16.844 -23.375 1 93.62 325 LEU B N 1
ATOM 5687 C CA . LEU B 1 325 ? -8.094 -15.555 -22.703 1 93.62 325 LEU B CA 1
ATOM 5688 C C . LEU B 1 325 ? -6.898 -15.266 -21.812 1 93.62 325 LEU B C 1
ATOM 5690 O O . LEU B 1 325 ? -6.477 -14.109 -21.688 1 93.62 325 LEU B O 1
ATOM 5694 N N . SER B 1 326 ? -6.367 -16.266 -21.172 1 95.19 326 SER B N 1
ATOM 5695 C CA . SER B 1 326 ? -5.219 -16.094 -20.281 1 95.19 326 SER B CA 1
ATOM 5696 C C . SER B 1 326 ? -3.979 -15.68 -21.062 1 95.19 326 SER B C 1
ATOM 5698 O O . SER B 1 326 ? -3.131 -14.945 -20.547 1 95.19 326 SER B O 1
ATOM 5700 N N . ASN B 1 327 ? -3.881 -16.156 -22.25 1 93 327 ASN B N 1
ATOM 5701 C CA . ASN B 1 327 ? -2.729 -15.781 -23.062 1 93 327 ASN B CA 1
ATOM 5702 C C . ASN B 1 327 ? -2.941 -14.438 -23.75 1 93 327 ASN B C 1
ATOM 5704 O O . ASN B 1 327 ? -1.982 -13.805 -24.188 1 93 327 ASN B O 1
ATOM 5708 N N . LEU B 1 328 ? -4.16 -13.984 -23.734 1 87.06 328 LEU B N 1
ATOM 5709 C CA . LEU B 1 328 ? -4.461 -12.68 -24.312 1 87.06 328 LEU B CA 1
ATOM 5710 C C . LEU B 1 328 ? -4.469 -11.594 -23.234 1 87.06 328 LEU B C 1
ATOM 5712 O O . LEU B 1 328 ? -3.938 -10.5 -23.453 1 87.06 328 LEU B O 1
ATOM 5716 N N . ALA B 1 329 ? -5.098 -11.922 -22.109 1 86.62 329 ALA B N 1
ATOM 5717 C CA . ALA B 1 329 ? -5.324 -10.906 -21.094 1 86.62 329 ALA B CA 1
ATOM 5718 C C . ALA B 1 329 ? -4.496 -11.195 -19.844 1 86.62 329 ALA B C 1
ATOM 5720 O O . ALA B 1 329 ? -4.492 -10.398 -18.891 1 86.62 329 ALA B O 1
ATOM 5721 N N . SER B 1 330 ? -3.822 -12.289 -19.781 1 89.81 330 SER B N 1
ATOM 5722 C CA . SER B 1 330 ? -3.066 -12.75 -18.625 1 89.81 330 SER B CA 1
ATOM 5723 C C . SER B 1 330 ? -3.959 -13.5 -17.641 1 89.81 330 SER B C 1
ATOM 5725 O O . SER B 1 330 ? -5.188 -13.477 -17.766 1 89.81 330 SER B O 1
ATOM 5727 N N . ASN B 1 331 ? -3.393 -14.156 -16.75 1 94.69 331 ASN B N 1
ATOM 5728 C CA . ASN B 1 331 ? -4.094 -15.125 -15.914 1 94.69 331 ASN B CA 1
ATOM 5729 C C . ASN B 1 331 ? -5.027 -14.445 -14.914 1 94.69 331 ASN B C 1
ATOM 5731 O O . ASN B 1 331 ? -6.195 -14.828 -14.797 1 94.69 331 ASN B O 1
ATOM 5735 N N . VAL B 1 332 ? -4.547 -13.398 -14.25 1 94.38 332 VAL B N 1
ATOM 5736 C CA . VAL B 1 332 ? -5.34 -12.781 -13.195 1 94.38 332 VAL B CA 1
ATOM 5737 C C . VAL B 1 332 ? -6.555 -12.078 -13.797 1 94.38 332 VAL B C 1
ATOM 5739 O O . VAL B 1 332 ? -7.688 -12.328 -13.383 1 94.38 332 VAL B O 1
ATOM 5742 N N . PRO B 1 333 ? -6.41 -11.25 -14.82 1 93.25 333 PRO B N 1
ATOM 5743 C CA . PRO B 1 333 ? -7.578 -10.633 -15.453 1 93.25 333 PRO B CA 1
ATOM 5744 C C . PRO B 1 333 ? -8.586 -11.656 -15.969 1 93.25 333 PRO B C 1
ATOM 5746 O O . PRO B 1 333 ? -9.797 -11.438 -15.875 1 93.25 333 PRO B O 1
ATOM 5749 N N . THR B 1 334 ? -8.086 -12.734 -16.516 1 94.44 334 THR B N 1
ATOM 5750 C CA . THR B 1 334 ? -8.969 -13.781 -17.016 1 94.44 334 THR B CA 1
ATOM 5751 C C . THR B 1 334 ? -9.844 -14.328 -15.883 1 94.44 334 THR B C 1
ATOM 5753 O O . THR B 1 334 ? -11.055 -14.484 -16.047 1 94.44 334 THR B O 1
ATOM 5756 N N . VAL B 1 335 ? -9.258 -14.586 -14.781 1 96.62 335 VAL B N 1
ATOM 5757 C CA . VAL B 1 335 ? -9.977 -15.109 -13.625 1 96.62 335 VAL B CA 1
ATOM 5758 C C . VAL B 1 335 ? -10.992 -14.078 -13.141 1 96.62 335 VAL B C 1
ATOM 5760 O O . VAL B 1 335 ? -12.125 -14.43 -12.789 1 96.62 335 VAL B O 1
ATOM 5763 N N . LEU B 1 336 ? -10.594 -12.844 -13.148 1 93.88 336 LEU B N 1
ATOM 5764 C CA . LEU B 1 336 ? -11.484 -11.781 -12.695 1 93.88 336 LEU B CA 1
ATOM 5765 C C . LEU B 1 336 ? -12.648 -11.602 -13.664 1 93.88 336 LEU B C 1
ATOM 5767 O O . LEU B 1 336 ? -13.766 -11.273 -13.25 1 93.88 336 LEU B O 1
ATOM 5771 N N . LEU B 1 337 ? -12.406 -11.852 -14.93 1 92.88 337 LEU B N 1
ATOM 5772 C CA . LEU B 1 337 ? -13.422 -11.633 -15.961 1 92.88 337 LEU B CA 1
ATOM 5773 C C . LEU B 1 337 ? -14.391 -12.805 -16.031 1 92.88 337 LEU B C 1
ATOM 5775 O O . LEU B 1 337 ? -15.594 -12.617 -16.219 1 92.88 337 LEU B O 1
ATOM 5779 N N . LEU B 1 338 ? -13.891 -14 -15.797 1 93.81 338 LEU B N 1
ATOM 5780 C CA . LEU B 1 338 ? -14.695 -15.195 -16.047 1 93.81 338 LEU B CA 1
ATOM 5781 C C . LEU B 1 338 ? -15.227 -15.773 -14.742 1 93.81 338 LEU B C 1
ATOM 5783 O O . LEU B 1 338 ? -16.25 -16.453 -14.734 1 93.81 338 LEU B O 1
ATOM 5787 N N . GLY B 1 339 ? -14.57 -15.594 -13.672 1 94.56 339 GLY B N 1
ATOM 5788 C CA . GLY B 1 339 ? -14.805 -16.312 -12.43 1 94.56 339 GLY B CA 1
ATOM 5789 C C . GLY B 1 339 ? -16.25 -16.25 -11.969 1 94.56 339 GLY B C 1
ATOM 5790 O O . GLY B 1 339 ? -16.906 -17.281 -11.797 1 94.56 339 GLY B O 1
ATOM 5791 N N . GLY B 1 340 ? -16.766 -15.062 -11.852 1 92.25 340 GLY B N 1
ATOM 5792 C CA . GLY B 1 340 ? -18.125 -14.883 -11.367 1 92.25 340 GLY B CA 1
ATOM 5793 C C . GLY B 1 340 ? -19.156 -15.516 -12.266 1 92.25 340 GLY B C 1
ATOM 5794 O O . GLY B 1 340 ? -20.094 -16.172 -11.773 1 92.25 340 GLY B O 1
ATOM 5795 N N . ARG B 1 341 ? -18.984 -15.438 -13.5 1 92.75 341 ARG B N 1
ATOM 5796 C CA . ARG B 1 341 ? -19.969 -15.938 -14.453 1 92.75 341 ARG B CA 1
ATOM 5797 C C . ARG B 1 341 ? -19.922 -17.469 -14.531 1 92.75 341 ARG B C 1
ATOM 5799 O O . ARG B 1 341 ? -20.969 -18.125 -14.57 1 92.75 341 ARG B O 1
ATOM 5806 N N . VAL B 1 342 ? -18.75 -17.922 -14.547 1 93.81 342 VAL B N 1
ATOM 5807 C CA . VAL B 1 342 ? -18.562 -19.375 -14.586 1 93.81 342 VAL B CA 1
ATOM 5808 C C . VAL B 1 342 ? -19.141 -20 -13.32 1 93.81 342 VAL B C 1
ATOM 5810 O O . VAL B 1 342 ? -19.812 -21.031 -13.383 1 93.81 342 VAL B O 1
ATOM 5813 N N . ALA B 1 343 ? -18.938 -19.344 -12.242 1 94.75 343 ALA B N 1
ATOM 5814 C CA . ALA B 1 343 ? -19.406 -19.844 -10.953 1 94.75 343 ALA B CA 1
ATOM 5815 C C . ALA B 1 343 ? -20.922 -19.828 -10.883 1 94.75 343 ALA B C 1
ATOM 5817 O O . ALA B 1 343 ? -21.547 -20.781 -10.398 1 94.75 343 ALA B O 1
ATOM 5818 N N . VAL B 1 344 ? -21.547 -18.797 -11.359 1 93.94 344 VAL B N 1
ATOM 5819 C CA . VAL B 1 344 ? -23 -18.656 -11.32 1 93.94 344 VAL B CA 1
ATOM 5820 C C . VAL B 1 344 ? -23.641 -19.719 -12.211 1 93.94 344 VAL B C 1
ATOM 5822 O O . VAL B 1 344 ? -24.625 -20.359 -11.82 1 93.94 344 VAL B O 1
ATOM 5825 N N . SER B 1 345 ? -23.109 -19.875 -13.344 1 94.06 345 SER B N 1
ATOM 5826 C CA . SER B 1 345 ? -23.609 -20.875 -14.281 1 94.06 345 SER B CA 1
ATOM 5827 C C . SER B 1 345 ? -23.5 -22.281 -13.703 1 94.06 345 SER B C 1
ATOM 5829 O O . SER B 1 345 ? -24.438 -23.078 -13.828 1 94.06 345 SER B O 1
ATOM 5831 N N . ALA B 1 346 ? -22.422 -22.578 -13.094 1 95.44 346 ALA B N 1
ATOM 5832 C CA . ALA B 1 346 ? -22.203 -23.891 -12.523 1 95.44 346 ALA B CA 1
ATOM 5833 C C . ALA B 1 346 ? -23.047 -24.109 -11.273 1 95.44 346 ALA B C 1
ATOM 5835 O O . ALA B 1 346 ? -23.531 -25.203 -11.016 1 95.44 346 ALA B O 1
ATOM 5836 N N . ALA B 1 347 ? -23.219 -23.031 -10.547 1 95.06 347 ALA B N 1
ATOM 5837 C CA . ALA B 1 347 ? -24.016 -23.109 -9.328 1 95.06 347 ALA B CA 1
ATOM 5838 C C . ALA B 1 347 ? -25.469 -23.438 -9.633 1 95.06 347 ALA B C 1
ATOM 5840 O O . ALA B 1 347 ? -26.172 -24.016 -8.805 1 95.06 347 ALA B O 1
ATOM 5841 N N . ALA B 1 348 ? -25.891 -23.062 -10.797 1 93.56 348 ALA B N 1
ATOM 5842 C CA . ALA B 1 348 ? -27.25 -23.375 -11.234 1 93.56 348 ALA B CA 1
ATOM 5843 C C . ALA B 1 348 ? -27.469 -24.875 -11.398 1 93.56 348 ALA B C 1
ATOM 5845 O O . ALA B 1 348 ? -28.594 -25.359 -11.336 1 93.56 348 ALA B O 1
ATOM 5846 N N . ILE B 1 349 ? -26.438 -25.578 -11.578 1 93.56 349 ILE B N 1
ATOM 5847 C CA . ILE B 1 349 ? -26.5 -27.031 -11.695 1 93.56 349 ILE B CA 1
ATOM 5848 C C . ILE B 1 349 ? -26.422 -27.672 -10.312 1 93.56 349 ILE B C 1
ATOM 5850 O O . ILE B 1 349 ? -27.312 -28.422 -9.914 1 93.56 349 ILE B O 1
ATOM 5854 N N . SER B 1 350 ? -25.297 -27.422 -9.539 1 94.12 350 SER B N 1
ATOM 5855 C CA . SER B 1 350 ? -25.125 -27.891 -8.172 1 94.12 350 SER B CA 1
ATOM 5856 C C . SER B 1 350 ? -23.984 -27.156 -7.465 1 94.12 350 SER B C 1
ATOM 5858 O O . SER B 1 350 ? -23.156 -26.531 -8.117 1 94.12 350 SER B O 1
ATOM 5860 N N . LYS B 1 351 ? -23.969 -27.297 -6.16 1 93.25 351 LYS B N 1
ATOM 5861 C CA . LYS B 1 351 ? -22.875 -26.703 -5.375 1 93.25 351 LYS B CA 1
ATOM 5862 C C . LYS B 1 351 ? -21.547 -27.359 -5.703 1 93.25 351 LYS B C 1
ATOM 5864 O O . LYS B 1 351 ? -20.516 -26.703 -5.727 1 93.25 351 LYS B O 1
ATOM 5869 N N . ALA B 1 352 ? -21.656 -28.578 -5.898 1 93.94 352 ALA B N 1
ATOM 5870 C CA . ALA B 1 352 ? -20.453 -29.328 -6.266 1 93.94 352 ALA B CA 1
ATOM 5871 C C . ALA B 1 352 ? -19.906 -28.844 -7.609 1 93.94 352 ALA B C 1
ATOM 5873 O O . ALA B 1 352 ? -18.688 -28.766 -7.793 1 93.94 352 ALA B O 1
ATOM 5874 N N . ASP B 1 353 ? -20.766 -28.5 -8.477 1 95.56 353 ASP B N 1
ATOM 5875 C CA . ASP B 1 353 ? -20.359 -28.016 -9.797 1 95.56 353 ASP B CA 1
ATOM 5876 C C . ASP B 1 353 ? -19.766 -26.625 -9.711 1 95.56 353 ASP B C 1
ATOM 5878 O O . ASP B 1 353 ? -18.859 -26.281 -10.477 1 95.56 353 ASP B O 1
ATOM 5882 N N . GLU B 1 354 ? -20.281 -25.859 -8.828 1 96.94 354 GLU B N 1
ATOM 5883 C CA . GLU B 1 354 ? -19.688 -24.531 -8.609 1 96.94 354 GLU B CA 1
ATOM 5884 C C . GLU B 1 354 ? -18.234 -24.641 -8.18 1 96.94 354 GLU B C 1
ATOM 5886 O O . GLU B 1 354 ? -17.359 -23.969 -8.742 1 96.94 354 GLU B O 1
ATOM 5891 N N . LYS B 1 355 ? -17.969 -25.469 -7.188 1 96.94 355 LYS B N 1
ATOM 5892 C CA . LYS B 1 355 ? -16.594 -25.688 -6.73 1 96.94 355 LYS B CA 1
ATOM 5893 C C . LYS B 1 355 ? -15.719 -26.234 -7.855 1 96.94 355 LYS B C 1
ATOM 5895 O O . LYS B 1 355 ? -14.602 -25.766 -8.055 1 96.94 355 LYS B O 1
ATOM 5900 N N . LYS B 1 356 ? -16.281 -27.156 -8.562 1 96.94 356 LYS B N 1
ATOM 5901 C CA . LYS B 1 356 ? -15.578 -27.75 -9.688 1 96.94 356 LYS B CA 1
ATOM 5902 C C . LYS B 1 356 ? -15.195 -26.703 -10.727 1 96.94 356 LYS B C 1
ATOM 5904 O O . LYS B 1 356 ? -14.078 -26.703 -11.234 1 96.94 356 LYS B O 1
ATOM 5909 N N . ALA B 1 357 ? -16.094 -25.844 -11.016 1 97.25 357 ALA B N 1
ATOM 5910 C CA . ALA B 1 357 ? -15.852 -24.797 -12 1 97.25 357 ALA B CA 1
ATOM 5911 C C . ALA B 1 357 ? -14.703 -23.891 -11.57 1 97.25 357 ALA B C 1
ATOM 5913 O O . ALA B 1 357 ? -13.859 -23.531 -12.391 1 97.25 357 ALA B O 1
ATOM 5914 N N . TRP B 1 358 ? -14.656 -23.516 -10.328 1 98 358 TRP B N 1
ATOM 5915 C CA . TRP B 1 358 ? -13.578 -22.688 -9.797 1 98 358 TRP B CA 1
ATOM 5916 C C . TRP B 1 358 ? -12.242 -23.422 -9.898 1 98 358 TRP B C 1
ATOM 5918 O O . TRP B 1 358 ? -11.227 -22.812 -10.258 1 98 358 TRP B O 1
ATOM 5928 N N . LEU B 1 359 ? -12.258 -24.703 -9.609 1 98.19 359 LEU B N 1
ATOM 5929 C CA . LEU B 1 359 ? -11.023 -25.484 -9.648 1 98.19 359 LEU B CA 1
ATOM 5930 C C . LEU B 1 359 ? -10.531 -25.656 -11.078 1 98.19 359 LEU B C 1
ATOM 5932 O O . LEU B 1 359 ? -9.328 -25.641 -11.336 1 98.19 359 LEU B O 1
ATOM 5936 N N . ILE B 1 360 ? -11.477 -25.781 -12.016 1 98.06 360 ILE B N 1
ATOM 5937 C CA . ILE B 1 360 ? -11.125 -25.844 -13.43 1 98.06 360 ILE B CA 1
ATOM 5938 C C . ILE B 1 360 ? -10.492 -24.516 -13.852 1 98.06 360 ILE B C 1
ATOM 5940 O O . ILE B 1 360 ? -9.469 -24.516 -14.547 1 98.06 360 ILE B O 1
ATOM 5944 N N . LEU B 1 361 ? -11.102 -23.453 -13.43 1 98.12 361 LEU B N 1
ATOM 5945 C CA . LEU B 1 361 ? -10.578 -22.125 -13.727 1 98.12 361 LEU B CA 1
ATOM 5946 C C . LEU B 1 361 ? -9.172 -21.969 -13.156 1 98.12 361 LEU B C 1
ATOM 5948 O O . LEU B 1 361 ? -8.281 -21.422 -13.828 1 98.12 361 LEU B O 1
ATOM 5952 N N . ALA B 1 362 ? -8.922 -22.422 -11.953 1 98.5 362 ALA B N 1
ATOM 5953 C CA . ALA B 1 362 ? -7.613 -22.344 -11.305 1 98.5 362 ALA B CA 1
ATOM 5954 C C . ALA B 1 362 ? -6.566 -23.141 -12.078 1 98.5 362 ALA B C 1
ATOM 5956 O O . ALA B 1 362 ? -5.48 -22.625 -12.367 1 98.5 362 ALA B O 1
ATOM 5957 N N . TRP B 1 363 ? -6.914 -24.328 -12.445 1 98.56 363 TRP B N 1
ATOM 5958 C CA . TRP B 1 363 ? -6 -25.219 -13.148 1 98.56 363 TRP B CA 1
ATOM 5959 C C . TRP B 1 363 ? -5.688 -24.703 -14.547 1 98.56 363 TRP B C 1
ATOM 5961 O O . TRP B 1 363 ? -4.523 -24.469 -14.883 1 98.56 363 TRP B O 1
ATOM 5971 N N . ALA B 1 364 ? -6.723 -24.391 -15.281 1 98.44 364 ALA B N 1
ATOM 5972 C CA . ALA B 1 364 ? -6.551 -24.016 -16.688 1 98.44 364 ALA B CA 1
ATOM 5973 C C . ALA B 1 364 ? -5.867 -22.672 -16.828 1 98.44 364 ALA B C 1
ATOM 5975 O O . ALA B 1 364 ? -5.02 -22.469 -17.703 1 98.44 364 ALA B O 1
ATOM 5976 N N . SER B 1 365 ? -6.262 -21.703 -15.992 1 98.06 365 SER B N 1
ATOM 5977 C CA . SER B 1 365 ? -5.641 -20.391 -16.078 1 98.06 365 SER B CA 1
ATOM 5978 C C . SER B 1 365 ? -4.16 -20.453 -15.719 1 98.06 365 SER B C 1
ATOM 5980 O O . SER B 1 365 ? -3.34 -19.75 -16.297 1 98.06 365 SER B O 1
ATOM 5982 N N . THR B 1 366 ? -3.777 -21.281 -14.797 1 98.38 366 THR B N 1
ATOM 5983 C CA . THR B 1 366 ? -2.393 -21.375 -14.352 1 98.38 366 THR B CA 1
ATOM 5984 C C . THR B 1 366 ? -1.541 -22.094 -15.398 1 98.38 366 THR B C 1
ATOM 5986 O O . THR B 1 366 ? -0.462 -21.625 -15.758 1 98.38 366 THR B O 1
ATOM 5989 N N . ILE B 1 367 ? -2.033 -23.203 -15.914 1 98.5 367 ILE B N 1
ATOM 5990 C CA . ILE B 1 367 ? -1.272 -24 -16.875 1 98.5 367 ILE B CA 1
ATOM 5991 C C . ILE B 1 367 ? -1.146 -23.234 -18.188 1 98.5 367 ILE B C 1
ATOM 5993 O O . ILE B 1 367 ? -0.182 -23.406 -18.938 1 98.5 367 ILE B O 1
ATOM 5997 N N . SER B 1 368 ? -2.111 -22.359 -18.453 1 98 368 SER B N 1
ATOM 5998 C CA . SER B 1 368 ? -2.051 -21.531 -19.641 1 98 368 SER B CA 1
ATOM 5999 C C . SER B 1 368 ? -0.746 -20.734 -19.703 1 98 368 SER B C 1
ATOM 6001 O O . SER B 1 368 ? -0.256 -20.422 -20.781 1 98 368 SER B O 1
ATOM 6003 N N . GLY B 1 369 ? -0.205 -20.453 -18.578 1 96.88 369 GLY B N 1
ATOM 6004 C CA . GLY B 1 369 ? 1.037 -19.703 -18.5 1 96.88 369 GLY B CA 1
ATOM 6005 C C . GLY B 1 369 ? 2.205 -20.406 -19.156 1 96.88 369 GLY B C 1
ATOM 6006 O O . GLY B 1 369 ? 3.195 -19.766 -19.531 1 96.88 369 GLY B O 1
ATOM 6007 N N . ASN B 1 370 ? 2.119 -21.656 -19.359 1 98.06 370 ASN B N 1
ATOM 6008 C CA . ASN B 1 370 ? 3.211 -22.438 -19.922 1 98.06 370 ASN B CA 1
ATOM 6009 C C . ASN B 1 370 ? 3.191 -22.406 -21.453 1 98.06 370 ASN B C 1
ATOM 6011 O O . ASN B 1 370 ? 4.133 -22.875 -22.109 1 98.06 370 ASN B O 1
ATOM 6015 N N . LEU B 1 371 ? 2.162 -21.844 -22.031 1 97.75 371 LEU B N 1
ATOM 6016 C CA . LEU B 1 371 ? 1.957 -21.938 -23.469 1 97.75 371 LEU B CA 1
ATOM 6017 C C . LEU B 1 371 ? 3.088 -21.25 -24.234 1 97.75 371 LEU B C 1
ATOM 6019 O O . LEU B 1 371 ? 3.672 -21.844 -25.141 1 97.75 371 LEU B O 1
ATOM 6023 N N . SER B 1 372 ? 3.381 -20.078 -23.844 1 95.19 372 SER B N 1
ATOM 6024 C CA . SER B 1 372 ? 4.449 -19.312 -24.453 1 95.19 372 SER B CA 1
ATOM 6025 C C . SER B 1 372 ? 5.293 -18.594 -23.406 1 95.19 372 SER B C 1
ATOM 6027 O O . SER B 1 372 ? 4.93 -18.562 -22.219 1 95.19 372 SER B O 1
ATOM 6029 N N . LEU B 1 373 ? 6.406 -18.078 -23.875 1 93.25 373 LEU B N 1
ATOM 6030 C CA . LEU B 1 373 ? 7.309 -17.359 -22.984 1 93.25 373 LEU B CA 1
ATOM 6031 C C . LEU B 1 373 ? 6.59 -16.188 -22.312 1 93.25 373 LEU B C 1
ATOM 6033 O O . LEU B 1 373 ? 6.848 -15.891 -21.141 1 93.25 373 LEU B O 1
ATOM 6037 N N . LEU B 1 374 ? 5.602 -15.617 -22.969 1 89.19 374 LEU B N 1
ATOM 6038 C CA . LEU B 1 374 ? 4.887 -14.445 -22.484 1 89.19 374 LEU B CA 1
ATOM 6039 C C . LEU B 1 374 ? 3.67 -14.852 -21.656 1 89.19 374 LEU B C 1
ATOM 6041 O O . LEU B 1 374 ? 2.98 -13.992 -21.094 1 89.19 374 LEU B O 1
ATOM 6045 N N . GLY B 1 375 ? 3.471 -16.094 -21.562 1 92.06 375 GLY B N 1
ATOM 6046 C CA . GLY B 1 375 ? 2.234 -16.594 -20.984 1 92.06 375 GLY B CA 1
ATOM 6047 C C . GLY B 1 375 ? 2.17 -16.391 -19.469 1 92.06 375 GLY B C 1
ATOM 6048 O O . GLY B 1 375 ? 1.088 -16.422 -18.891 1 92.06 375 GLY B O 1
ATOM 6049 N N . SER B 1 376 ? 3.346 -16.281 -18.875 1 92.12 376 SER B N 1
ATOM 6050 C CA . SER B 1 376 ? 3.361 -16.062 -17.422 1 92.12 376 SER B CA 1
ATOM 6051 C C . SER B 1 376 ? 4.57 -15.227 -17.016 1 92.12 376 SER B C 1
ATOM 6053 O O . SER B 1 376 ? 5.613 -15.266 -17.672 1 92.12 376 SER B O 1
ATOM 6055 N N . ALA B 1 377 ? 4.402 -14.516 -15.953 1 88.56 377 ALA B N 1
ATOM 6056 C CA . ALA B 1 377 ? 5.504 -13.734 -15.398 1 88.56 377 ALA B CA 1
ATOM 6057 C C . ALA B 1 377 ? 6.66 -14.641 -14.977 1 88.56 377 ALA B C 1
ATOM 6059 O O . ALA B 1 377 ? 7.828 -14.258 -15.086 1 88.56 377 ALA B O 1
ATOM 6060 N N . ALA B 1 378 ? 6.375 -15.797 -14.539 1 93.56 378 ALA B N 1
ATOM 6061 C CA . ALA B 1 378 ? 7.395 -16.75 -14.094 1 93.56 378 ALA B CA 1
ATOM 6062 C C . ALA B 1 378 ? 8.352 -17.094 -15.234 1 93.56 378 ALA B C 1
ATOM 6064 O O . ALA B 1 378 ? 9.562 -17.188 -15.031 1 93.56 378 ALA B O 1
ATOM 6065 N N . ASN B 1 379 ? 7.859 -17.266 -16.406 1 95.56 379 ASN B N 1
ATOM 6066 C CA . ASN B 1 379 ? 8.688 -17.531 -17.578 1 95.56 379 ASN B CA 1
ATOM 6067 C C . ASN B 1 379 ? 9.648 -16.375 -17.875 1 95.56 379 ASN B C 1
ATOM 6069 O O . ASN B 1 379 ? 10.836 -16.609 -18.125 1 95.56 379 ASN B O 1
ATOM 6073 N N . LEU B 1 380 ? 9.148 -15.242 -17.812 1 91 380 LEU B N 1
ATOM 6074 C CA . LEU B 1 380 ? 9.938 -14.055 -18.094 1 91 380 LEU B CA 1
ATOM 6075 C C . LEU B 1 380 ? 11.016 -13.852 -17.031 1 91 380 LEU B C 1
ATOM 6077 O O . LEU B 1 380 ? 12.133 -13.414 -17.344 1 91 380 LEU B O 1
ATOM 6081 N N . ILE B 1 381 ? 10.672 -14.172 -15.883 1 92.75 381 ILE B N 1
ATOM 6082 C CA . ILE B 1 381 ? 11.633 -14.07 -14.797 1 92.75 381 ILE B CA 1
ATOM 6083 C C . ILE B 1 381 ? 12.797 -15.023 -15.047 1 92.75 381 ILE B C 1
ATOM 6085 O O . ILE B 1 381 ? 13.961 -14.633 -14.945 1 92.75 381 ILE B O 1
ATOM 6089 N N . VAL B 1 382 ? 12.492 -16.203 -15.367 1 96.06 382 VAL B N 1
ATOM 6090 C CA . VAL B 1 382 ? 13.531 -17.188 -15.648 1 96.06 382 VAL B CA 1
ATOM 6091 C C . VAL B 1 382 ? 14.414 -16.688 -16.797 1 96.06 382 VAL B C 1
ATOM 6093 O O . VAL B 1 382 ? 15.648 -16.75 -16.703 1 96.06 382 VAL B O 1
ATOM 6096 N N . CYS B 1 383 ? 13.812 -16.188 -17.797 1 93.81 383 CYS B N 1
ATOM 6097 C CA . CYS B 1 383 ? 14.539 -15.688 -18.953 1 93.81 383 CYS B CA 1
ATOM 6098 C C . CYS B 1 383 ? 15.438 -14.516 -18.562 1 93.81 383 CYS B C 1
ATOM 6100 O O . CYS B 1 383 ? 16.609 -14.492 -18.922 1 93.81 383 CYS B O 1
ATOM 6102 N N . GLU B 1 384 ? 14.93 -13.648 -17.875 1 90.94 384 GLU B N 1
ATOM 6103 C CA . GLU B 1 384 ? 15.68 -12.445 -17.5 1 90.94 384 GLU B CA 1
ATOM 6104 C C . GLU B 1 384 ? 16.797 -12.781 -16.516 1 90.94 384 GLU B C 1
ATOM 6106 O O . GLU B 1 384 ? 17.906 -12.273 -16.641 1 90.94 384 GLU B O 1
ATOM 6111 N N . GLN B 1 385 ? 16.438 -13.562 -15.547 1 91.69 385 GLN B N 1
ATOM 6112 C CA . GLN B 1 385 ? 17.438 -13.969 -14.57 1 91.69 385 GLN B CA 1
ATOM 6113 C C . GLN B 1 385 ? 18.578 -14.742 -15.227 1 91.69 385 GLN B C 1
ATOM 6115 O O . GLN B 1 385 ? 19.734 -14.578 -14.867 1 91.69 385 GLN B O 1
ATOM 6120 N N . ALA B 1 386 ? 18.234 -15.555 -16.141 1 94.38 386 ALA B N 1
ATOM 6121 C CA . ALA B 1 386 ? 19.234 -16.328 -16.859 1 94.38 386 ALA B CA 1
ATOM 6122 C C . ALA B 1 386 ? 20.141 -15.422 -17.703 1 94.38 386 ALA B C 1
ATOM 6124 O O . ALA B 1 386 ? 21.344 -15.633 -17.766 1 94.38 386 ALA B O 1
ATOM 6125 N N . ARG B 1 387 ? 19.547 -14.461 -18.234 1 92.56 387 ARG B N 1
ATOM 6126 C CA . ARG B 1 387 ? 20.281 -13.516 -19.078 1 92.56 387 ARG B CA 1
ATOM 6127 C C . ARG B 1 387 ? 21.234 -12.664 -18.25 1 92.56 387 ARG B C 1
ATOM 6129 O O . ARG B 1 387 ? 22.312 -12.312 -18.703 1 92.56 387 ARG B O 1
ATOM 6136 N N . ARG B 1 388 ? 20.891 -12.406 -17.062 1 89.31 388 ARG B N 1
ATOM 6137 C CA . ARG B 1 388 ? 21.641 -11.5 -16.203 1 89.31 388 ARG B CA 1
ATOM 6138 C C . ARG B 1 388 ? 22.594 -12.273 -15.305 1 89.31 388 ARG B C 1
ATOM 6140 O O . ARG B 1 388 ? 23.344 -11.68 -14.531 1 89.31 388 ARG B O 1
ATOM 6147 N N . ALA B 1 389 ? 22.438 -13.547 -15.312 1 86.5 389 ALA B N 1
ATOM 6148 C CA . ALA B 1 389 ? 23.297 -14.359 -14.453 1 86.5 389 ALA B CA 1
ATOM 6149 C C . ALA B 1 389 ? 24.781 -14.023 -14.688 1 86.5 389 ALA B C 1
ATOM 6151 O O . ALA B 1 389 ? 25.234 -13.961 -15.828 1 86.5 389 ALA B O 1
ATOM 6152 N N . PRO B 1 390 ? 25.438 -13.805 -13.484 1 79.5 390 PRO B N 1
ATOM 6153 C CA . PRO B 1 390 ? 26.859 -13.5 -13.609 1 79.5 390 PRO B CA 1
ATOM 6154 C C . PRO B 1 390 ? 27.656 -14.672 -14.172 1 79.5 390 PRO B C 1
ATOM 6156 O O . PRO B 1 390 ? 27.453 -15.812 -13.758 1 79.5 390 PRO B O 1
ATOM 6159 N N . ASN B 1 391 ? 28.344 -14.438 -15.141 1 79.19 391 ASN B N 1
ATOM 6160 C CA . ASN B 1 391 ? 29.375 -15.32 -15.695 1 79.19 391 ASN B CA 1
ATOM 6161 C C . ASN B 1 391 ? 28.766 -16.406 -16.578 1 79.19 391 ASN B C 1
ATOM 6163 O O . ASN B 1 391 ? 29.484 -17.172 -17.203 1 79.19 391 ASN B O 1
ATOM 6167 N N . LEU B 1 392 ? 27.312 -16.5 -16.469 1 84.19 392 LEU B N 1
ATOM 6168 C CA . LEU B 1 392 ? 26.688 -17.547 -17.266 1 84.19 392 LEU B CA 1
ATOM 6169 C C . LEU B 1 392 ? 25.406 -17.031 -17.906 1 84.19 392 LEU B C 1
ATOM 6171 O O . LEU B 1 392 ? 24.328 -17.609 -17.734 1 84.19 392 LEU B O 1
ATOM 6175 N N . PRO B 1 393 ? 25.594 -15.992 -18.656 1 85.31 393 PRO B N 1
ATOM 6176 C CA . PRO B 1 393 ? 24.359 -15.484 -19.281 1 85.31 393 PRO B CA 1
ATOM 6177 C C . PRO B 1 393 ? 23.797 -16.438 -20.328 1 85.31 393 PRO B C 1
ATOM 6179 O O . PRO B 1 393 ? 24.547 -17.062 -21.078 1 85.31 393 PRO B O 1
ATOM 6182 N N . TYR B 1 394 ? 22.547 -16.656 -20.266 1 90.94 394 TYR B N 1
ATOM 6183 C CA . TYR B 1 394 ? 21.844 -17.516 -21.219 1 90.94 394 TYR B CA 1
ATOM 6184 C C . TYR B 1 394 ? 20.5 -16.906 -21.609 1 90.94 394 TYR B C 1
ATOM 6186 O O . TYR B 1 394 ? 19.797 -16.344 -20.766 1 90.94 394 TYR B O 1
ATOM 6194 N N . THR B 1 395 ? 20.25 -17 -22.875 1 90.69 395 THR B N 1
ATOM 6195 C CA . THR B 1 395 ? 18.984 -16.453 -23.375 1 90.69 395 THR B CA 1
ATOM 6196 C C . THR B 1 395 ? 18.047 -17.578 -23.797 1 90.69 395 THR B C 1
ATOM 6198 O O . THR B 1 395 ? 18.297 -18.266 -24.781 1 90.69 395 THR B O 1
ATOM 6201 N N . LEU B 1 396 ? 17.078 -17.781 -23.016 1 92.69 396 LEU B N 1
ATOM 6202 C CA . LEU B 1 396 ? 15.984 -18.656 -23.422 1 92.69 396 LEU B CA 1
ATOM 6203 C C . LEU B 1 396 ? 15.094 -17.953 -24.453 1 92.69 396 LEU B C 1
ATOM 6205 O O . LEU B 1 396 ? 14.398 -16.984 -24.125 1 92.69 396 LEU B O 1
ATOM 6209 N N . THR B 1 397 ? 15.031 -18.422 -25.641 1 91.56 397 THR B N 1
ATOM 6210 C CA . THR B 1 397 ? 14.328 -17.75 -26.719 1 91.56 397 THR B CA 1
ATOM 6211 C C . THR B 1 397 ? 12.836 -18.078 -26.703 1 91.56 397 THR B C 1
ATOM 6213 O O . THR B 1 397 ? 12.438 -19.109 -26.141 1 91.56 397 THR B O 1
ATOM 6216 N N . PHE B 1 398 ? 12.062 -17.219 -27.344 1 93.56 398 PHE B N 1
ATOM 6217 C CA . PHE B 1 398 ? 10.625 -17.406 -27.453 1 93.56 398 PHE B CA 1
ATOM 6218 C C . PHE B 1 398 ? 10.305 -18.719 -28.172 1 93.56 398 PHE B C 1
ATOM 6220 O O . PHE B 1 398 ? 9.453 -19.484 -27.719 1 93.56 398 PHE B O 1
ATOM 6227 N N . TRP B 1 399 ? 11.016 -18.984 -29.172 1 93.88 399 TRP B N 1
ATOM 6228 C CA . TRP B 1 399 ? 10.734 -20.156 -30 1 93.88 399 TRP B CA 1
ATOM 6229 C C . TRP B 1 399 ? 11.117 -21.438 -29.281 1 93.88 399 TRP B C 1
ATOM 6231 O O . TRP B 1 399 ? 10.422 -22.453 -29.406 1 93.88 399 TRP B O 1
ATOM 6241 N N . SER B 1 400 ? 12.219 -21.406 -28.625 1 93.44 400 SER B N 1
ATOM 6242 C CA . SER B 1 400 ? 12.625 -22.578 -27.844 1 93.44 400 SER B CA 1
ATOM 6243 C C . SER B 1 400 ? 11.602 -22.906 -26.766 1 93.44 400 SER B C 1
ATOM 6245 O O . SER B 1 400 ? 11.352 -24.078 -26.484 1 93.44 400 SER B O 1
ATOM 6247 N N . HIS B 1 401 ? 11.086 -21.891 -26.203 1 96.44 401 HIS B N 1
ATOM 6248 C CA . HIS B 1 401 ? 10.047 -22.109 -25.203 1 96.44 401 HIS B CA 1
ATOM 6249 C C . HIS B 1 401 ? 8.758 -22.625 -25.828 1 96.44 401 HIS B C 1
ATOM 6251 O O . HIS B 1 401 ? 8.141 -23.547 -25.312 1 96.44 401 HIS B O 1
ATOM 6257 N N . LEU B 1 402 ? 8.359 -22.031 -26.938 1 96.75 402 LEU B N 1
ATOM 6258 C CA . LEU B 1 402 ? 7.086 -22.344 -27.562 1 96.75 402 LEU B CA 1
ATOM 6259 C C . LEU B 1 402 ? 7.062 -23.781 -28.062 1 96.75 402 LEU B C 1
ATOM 6261 O O . LEU B 1 402 ? 6.02 -24.438 -28.016 1 96.75 402 LEU B O 1
ATOM 6265 N N . LYS B 1 403 ? 8.148 -24.219 -28.625 1 97.06 403 LYS B N 1
ATOM 6266 C CA . LYS B 1 403 ? 8.258 -25.594 -29.125 1 97.06 403 LYS B CA 1
ATOM 6267 C C . LYS B 1 403 ? 7.879 -26.609 -28.062 1 97.06 403 LYS B C 1
ATOM 6269 O O . LYS B 1 403 ? 7.238 -27.625 -28.359 1 97.06 403 LYS B O 1
ATOM 6274 N N . PHE B 1 404 ? 8.266 -26.375 -26.875 1 97.44 404 PHE B N 1
ATOM 6275 C CA . PHE B 1 404 ? 7.934 -27.234 -25.75 1 97.44 404 PHE B CA 1
ATOM 6276 C C . PHE B 1 404 ? 6.605 -26.828 -25.125 1 97.44 404 PHE B C 1
ATOM 6278 O O . PHE B 1 404 ? 5.773 -27.672 -24.812 1 97.44 404 PHE B O 1
ATOM 6285 N N . GLY B 1 405 ? 6.402 -25.531 -24.922 1 97.94 405 GLY B N 1
ATOM 6286 C CA . GLY B 1 405 ? 5.285 -25 -24.172 1 97.94 405 GLY B CA 1
ATOM 6287 C C . GLY B 1 405 ? 3.936 -25.344 -24.766 1 97.94 405 GLY B C 1
ATOM 6288 O O . GLY B 1 405 ? 2.996 -25.672 -24.047 1 97.94 405 GLY B O 1
ATOM 6289 N N . LEU B 1 406 ? 3.832 -25.25 -26.047 1 97.19 406 LEU B N 1
ATOM 6290 C CA . LEU B 1 406 ? 2.557 -25.484 -26.719 1 97.19 406 LEU B CA 1
ATOM 6291 C C . LEU B 1 406 ? 2.066 -26.906 -26.484 1 97.19 406 LEU B C 1
ATOM 6293 O O . LEU B 1 406 ? 0.983 -27.109 -25.938 1 97.19 406 LEU B O 1
ATOM 6297 N N . PRO B 1 407 ? 2.836 -27.922 -26.859 1 97.06 407 PRO B N 1
ATOM 6298 C CA . PRO B 1 407 ? 2.348 -29.281 -26.609 1 97.06 407 PRO B CA 1
ATOM 6299 C C . PRO B 1 407 ? 2.197 -29.594 -25.125 1 97.06 407 PRO B C 1
ATOM 6301 O O . PRO B 1 407 ? 1.256 -30.281 -24.734 1 97.06 407 PRO B O 1
ATOM 6304 N N . SER B 1 408 ? 3.123 -29.109 -24.328 1 97.94 408 SER B N 1
ATOM 6305 C CA . SER B 1 408 ? 3.055 -29.375 -22.891 1 97.94 408 SER B CA 1
ATOM 6306 C C . SER B 1 408 ? 1.772 -28.812 -22.297 1 97.94 408 SER B C 1
ATOM 6308 O O . SER B 1 408 ? 1.088 -29.484 -21.531 1 97.94 408 SER B O 1
ATOM 6310 N N . THR B 1 409 ? 1.457 -27.531 -22.625 1 98.5 409 THR B N 1
ATOM 6311 C CA . THR B 1 409 ? 0.275 -26.875 -22.078 1 98.5 409 THR B CA 1
ATOM 6312 C C . THR B 1 409 ? -0.989 -27.641 -22.438 1 98.5 409 THR B C 1
ATOM 6314 O O . THR B 1 409 ? -1.852 -27.875 -21.594 1 98.5 409 THR B O 1
ATOM 6317 N N . ILE B 1 410 ? -1.103 -28.109 -23.672 1 97.88 410 ILE B N 1
ATOM 6318 C CA . ILE B 1 410 ? -2.285 -28.812 -24.156 1 97.88 410 ILE B CA 1
ATOM 6319 C C . ILE B 1 410 ? -2.41 -30.156 -23.422 1 97.88 410 ILE B C 1
ATOM 6321 O O . ILE B 1 410 ? -3.469 -30.469 -22.875 1 97.88 410 ILE B O 1
ATOM 6325 N N . ILE B 1 411 ? -1.388 -30.891 -23.359 1 98.25 411 ILE B N 1
ATOM 6326 C CA . ILE B 1 411 ? -1.399 -32.219 -22.781 1 98.25 411 ILE B CA 1
ATOM 6327 C C . ILE B 1 411 ? -1.603 -32.156 -21.266 1 98.25 411 ILE B C 1
ATOM 6329 O O . ILE B 1 411 ? -2.434 -32.875 -20.703 1 98.25 411 ILE B O 1
ATOM 6333 N N . VAL B 1 412 ? -0.852 -31.266 -20.625 1 98.62 412 VAL B N 1
ATOM 6334 C CA . VAL B 1 412 ? -0.91 -31.141 -19.172 1 98.62 412 VAL B CA 1
ATOM 6335 C C . VAL B 1 412 ? -2.293 -30.641 -18.75 1 98.62 412 VAL B C 1
ATOM 6337 O O . VAL B 1 412 ? -2.85 -31.109 -17.75 1 98.62 412 VAL B O 1
ATOM 6340 N N . THR B 1 413 ? -2.82 -29.656 -19.5 1 98.56 413 THR B N 1
ATOM 6341 C CA . THR B 1 413 ? -4.16 -29.172 -19.188 1 98.56 413 THR B CA 1
ATOM 6342 C C . THR B 1 413 ? -5.184 -30.297 -19.281 1 98.56 413 THR B C 1
ATOM 6344 O O . THR B 1 413 ? -6.008 -30.484 -18.391 1 98.56 413 THR B O 1
ATOM 6347 N N . ALA B 1 414 ? -5.113 -31.078 -20.359 1 97.81 414 ALA B N 1
ATOM 6348 C CA . ALA B 1 414 ? -6.059 -32.156 -20.594 1 97.81 414 ALA B CA 1
ATOM 6349 C C . ALA B 1 414 ? -5.957 -33.219 -19.5 1 97.81 414 ALA B C 1
ATOM 6351 O O . ALA B 1 414 ? -6.973 -33.688 -18.969 1 97.81 414 ALA B O 1
ATOM 6352 N N . ILE B 1 415 ? -4.793 -33.625 -19.172 1 97.94 415 ILE B N 1
ATOM 6353 C CA . ILE B 1 415 ? -4.57 -34.656 -18.156 1 97.94 415 ILE B CA 1
ATOM 6354 C C . ILE B 1 415 ? -5.105 -34.156 -16.797 1 97.94 415 ILE B C 1
ATOM 6356 O O . ILE B 1 415 ? -5.805 -34.906 -16.109 1 97.94 415 ILE B O 1
ATOM 6360 N N . GLY B 1 416 ? -4.773 -32.969 -16.453 1 97.94 416 GLY B N 1
ATOM 6361 C CA . GLY B 1 416 ? -5.199 -32.406 -15.172 1 97.94 416 GLY B CA 1
ATOM 6362 C C . GLY B 1 416 ? -6.707 -32.312 -15.039 1 97.94 416 GLY B C 1
ATOM 6363 O O . GLY B 1 416 ? -7.262 -32.562 -13.969 1 97.94 416 GLY B O 1
ATOM 6364 N N . LEU B 1 417 ? -7.387 -31.953 -16.109 1 97.44 417 LEU B N 1
ATOM 6365 C CA . LEU B 1 417 ? -8.836 -31.766 -16.094 1 97.44 417 LEU B CA 1
ATOM 6366 C C . LEU B 1 417 ? -9.539 -33.094 -15.758 1 97.44 417 LEU B C 1
ATOM 6368 O O . LEU B 1 417 ? -10.625 -33.094 -15.18 1 97.44 417 LEU B O 1
ATOM 6372 N N . THR B 1 418 ? -8.938 -34.219 -16.016 1 96.25 418 THR B N 1
ATOM 6373 C CA . THR B 1 418 ? -9.531 -35.531 -15.734 1 96.25 418 THR B CA 1
ATOM 6374 C C . THR B 1 418 ? -9.57 -35.781 -14.234 1 96.25 418 THR B C 1
ATOM 6376 O O . THR B 1 418 ? -10.344 -36.625 -13.766 1 96.25 418 THR B O 1
ATOM 6379 N N . PHE B 1 419 ? -8.773 -35.031 -13.5 1 96.75 419 PHE B N 1
ATOM 6380 C CA . PHE B 1 419 ? -8.68 -35.281 -12.07 1 96.75 419 PHE B CA 1
ATOM 6381 C C . PHE B 1 419 ? -9.516 -34.281 -11.289 1 96.75 419 PHE B C 1
ATOM 6383 O O . PHE B 1 419 ? -9.648 -34.375 -10.07 1 96.75 419 PHE B O 1
ATOM 6390 N N . ILE B 1 420 ? -10.008 -33.312 -11.977 1 95.25 420 ILE B N 1
ATOM 6391 C CA . ILE B 1 420 ? -10.781 -32.281 -11.281 1 95.25 420 ILE B CA 1
ATOM 6392 C C . ILE B 1 420 ? -12.258 -32.688 -11.273 1 95.25 420 ILE B C 1
ATOM 6394 O O . ILE B 1 420 ? -12.867 -32.875 -12.328 1 95.25 420 ILE B O 1
ATOM 6398 N N . ARG B 1 421 ? -12.891 -32.906 -9.984 1 84.25 421 ARG B N 1
ATOM 6399 C CA . ARG B 1 421 ? -14.273 -33.344 -9.812 1 84.25 421 ARG B CA 1
ATOM 6400 C C . ARG B 1 421 ? -15.047 -32.375 -8.922 1 84.25 421 ARG B C 1
ATOM 6402 O O . ARG B 1 421 ? -14.469 -31.703 -8.078 1 84.25 421 ARG B O 1
#

pLDDT: mean 91.84, std 9.09, range [32.31, 98.75]

Secondary structure (DSSP, 8-state):
----HHHHHHHHHHHHHHHHHHH-TT-TT----HHHHHHHHHHHHHHTTSS-HHHHHHT--HHHHHHHHHHHHHHHHHHHTTHHHHHHHHHHTT--SHHHHHHHHHHHHHHHHHHH-HHHHHHHHHHHHHHHHHHTT--HHHHHHHHHHHHHHHHTTSTTSSHHHHHHHHHH---HHHHHHHHHHHHHHHHHHHHHHHHHHTTTTTTT------------SSHHHHHHHHHHHHHHHHHHHTT--HHHHHHHHHHHHHHHHTS-SHHHHTTS-HHHHHHHHHHHHHHHHHHHHTHHHHHHHHHGGG--TTSHHHHHHHHHHHHHHHHHH-HHHHHHHHHHHHHHHHHTT-HHHHHHHHHHHHHHHHHGGGSSGGG-HHHHHHHHHHHH-TT------HHHHHHHHHHHHHHHHHHHHTT--/----HHHHHHHHHHHHHHHHHHH-TT-TT----HHHHHHHHHHHHHHTTSS-HHHHHHT--HHHHHHHHHHHHHHHHHHHTTHHHHHHHHHHTT--SHHHHHHHHHHHHHHHHHHH-HHHHHHHHHHHHHHHHHHTT--SHHHHHHHHHHHHHHHTTSTTSSHHHHHHHHHH---HHHHHHHHHHHHHHHHHHHHHHHHHHTTTTTTT------------SSHHHHHHHHHHHHHHHHHHHTT--HHHHHHHHHHHHHHHHTS-SHHHHTTS-HHHHHHHHHHHHHHHHHHHHTHHHHHHHHHGGG--TTSHHHHHHHHHHHHHHHHHH-HHHHHHHHHHHHHHHHHTT-HHHHHHHHHHHHHHHHHGGGSSGGG-HHHHHHHHHHHH-TT------HHHHHHHHHHHHHHHHHHHHTT--

Radius of gyration: 29.66 Å; Cα contacts (8 Å, |Δi|>4): 1409; chains: 2; bounding box: 60×83×60 Å